Protein AF-0000000085065888 (afdb_homodimer)

Sequence (1444 aa):
MFHFGESWPNFQEYGRSAAIATGRKAIPNPAAMEAVYQTLLMADALRYCTLQICAAKSSGHPGGFASSTEAYAALVMLGHTNIVTEVGHHAPGFYSAMFLDCSLEEMGIRDMNDMMARFREQHGLLGHLSGAIPGLLAPAGPLGQGQHFAMAGALLHPGTLFPVTIGDGGFGEPYVLSAMKHFHFAYPRVTNYLPVLVWNGFSQEHHSMVSLMTNDEMIAYWRAHDFDEVILVDAKNFDDAGQEGAYVDSTRFSFGQRLAFMEAVLTGMAKAADGALGGRHTAFILKQMKGAGVHVLGAKSHNLYPKDTPDSPEIKAALECRALSPESWALVRENFLRAGGGPAAKTAVTEQVLEIAKLGEFPLEDFALGEPVVPATAMGALVAWVGQQDPRFVVTNADGNEASAMKNINDALKIRHPTEDPLYNQQPGGQVYEPLNEDACAGLAAGLALFGSRSLWLSYESFAINGWPIMQTVAQAMAELRRKTPSTVCMFTAGALEQGRNGWTHQRPEIENYFAAQMRNGNVFLLYPTDANAIQAAYEYAVNSVNKSMVIIASKSPLPVRLTMTQAREAVRKGAALLHDAGTGSRGTVTLAVTGDMVLLPVFAASQVLEKEGYRVRILSVINPRQLYRPADVAAHTVSEADKGFMCDTDFHDLFIGEVLLGISGGTSGALEPVLLRSRARQRDVLAWLRGETTATPAELMAFNGITVESIVNKIHGLDAGMFHFGESWPNFQEYGRSAAIATGRKAIPNPAAMEAVYQTLLMADALRYCTLQICAAKSSGHPGGFASSTEAYAALVMLGHTNIVTEVGHHAPGFYSAMFLDCSLEEMGIRDMNDMMARFREQHGLLGHLSGAIPGLLAPAGPLGQGQHFAMAGALLHPGTLFPVTIGDGGFGEPYVLSAMKHFHFAYPRVTNYLPVLVWNGFSQEHHSMVSLMTNDEMIAYWRAHDFDEVILVDAKNFDDAGQEGAYVDSTRFSFGQRLAFMEAVLTGMAKAADGALGGRHTAFILKQMKGAGVHVLGAKSHNLYPKDTPDSPEIKAALECRALSPESWALVRENFLRAGGGPAAKTAVTEQVLEIAKLGEFPLEDFALGEPVVPATAMGALVAWVGQQDPRFVVTNADGNEASAMKNINDALKIRHPTEDPLYNQQPGGQVYEPLNEDACAGLAAGLALFGSRSLWLSYESFAINGWPIMQTVAQAMAELRRKTPSTVCMFTAGALEQGRNGWTHQRPEIENYFAAQMRNGNVFLLYPTDANAIQAAYEYAVNSVNKSMVIIASKSPLPVRLTMTQAREAVRKGAALLHDAGTGSRGTVTLAVTGDMVLLPVFAASQVLEKEGYRVRILSVINPRQLYRPADVAAHTVSEADKGFMCDTDFHDLFIGEVLLGISGGTSGALEPVLLRSRARQRDVLAWLRGETTATPAELMAFNGITVESIVNKIHGLDAG

Organism: Acidithiobacillus ferrooxidans (strain ATCC 23270 / DSM 14882 / CIP 104768 / NCIMB 8455) (NCBI:txid243159)

pLDDT: mean 95.96, std 3.9, range [67.12, 98.94]

Nearest PDB structures (foldseek):
  6gua-assembly4_H  TM=8.600E-01  e=4.319E-35  Lactococcus lactis subsp. lactis Il1403
  3lq4-assembly1_B  TM=7.280E-01  e=3.568E-26  Escherichia coli O157:H7
  2iea-assembly1_B  TM=7.223E-01  e=3.194E-26  Escherichia coli
  4qoy-assembly1_B  TM=7.053E-01  e=3.376E-26  Escherichia coli O157:H7 str. TW14359
  4qoy-assembly2_D  TM=7.174E-01  e=1.590E-25  Escherichia coli O157:H7 str. TW14359

Radius of gyration: 31.56 Å; Cα contacts (8 Å, |Δi|>4): 3775; chains: 2; bounding box: 83×89×75 Å

Secondary structure (DSSP, 8-state):
-----PPPTTHHHHSSS-SSPTT-SS-S-TTSHHHHHHHHHHHHHHHHHHHHHHHHTT-S-HHHHHTTHHHHHHHHHTT----EES-GGGHHHHHHHHHHTTGGGGGT--SHHHHHHHBT-TTSB-SS--TTSTT--S---SSS-HHHHHHHHHHHSTT--EEEEEETTGGGSTHHHHHHHHHHHH-TT---EEEEEEE-SB-SSSB-TTTT--HHHHHHHHHTTT-SEEEEEEGGGG--S---SS---GGGS-HHHHHHHHHHHHHHHHHHHHHHHTT--EEEEEE--TTTTSSS-GGGGS---TT--TTSHHHHHHHHHH---HHHHHHHHHHHHHGGGS-HHHHSGGGSPPP-PPP-S-----PPTT-EE-HHHHHHHHHHHHHHH-TT-EEEESS-TTTTT-HHHHHHH-EE-SS-BGGGTEETT-SEE--S-HHHHHHHHHHHHHTT--EEEEEEGGGGGGTHHHHHHHHHHHTT-SS--BPEEEEEES-GGG-TTTGGGG--TTHHHHHHHHHTTSSEEEE---SHHHHHHHHHHHHT-BS-EEEEE--SS-EE--S-HHHHHHHHHHSEEEEEE----TT-EEEEEEESSTTHHHHHHHHHHHHHTT-EEEEEEES-GGGGS-GGGS-GGGSTT----PPPHHHHHHHT-SSEEEEEESS-SGGGHHHHHH---SEEEEE------SS--HHHHHHHTT-SHHHHHHHHHHHHH-/-----PPPTTHHHHSSS-SSPTT-SS-S-TTSHHHHHHHHHHHHHHHHHHHHHHHHTT-S-HHHHHTTHHHHHHHHHTT----EES-GGGHHHHHHHHHHTTGGGGGT--SHHHHHHHBT-TTSB-SS--TTSTT--S---SSS-HHHHHHHHHHHSTT--EEEEEETTGGGSTHHHHHHHHHHHH-TT---EEEEEEE-SB-SSSB-TTTT--HHHHHHHHHTTT-SEEEEEEGGGG--S---SS---GGGS-HHHHHHHHHHHHHHHHHHHHHHHTT--EEEEEE--TTTTSSS-GGGGS---TT--TTSHHHHHHHHHH---HHHHHHHHHHHHHGGGS-HHHHSGGGSPPP-PPP-S-----PPTT-EE-HHHHHHHHHHHHHHH-TT-EEEESS-TTTTT-HHHHHHH-EE-SS-BGGGTEETT-SEE--S-HHHHHHHHHHHHHTT--EEEEEEGGGGGGTHHHHHHHHHHHTT-SS--BPEEEEEES-GGG-TTTGGGG--TTHHHHHHHHHTTSSEEEE---SHHHHHHHHHHHHT-BS-EEEEE--SS-EE--S-HHHHHHHHHHSEEEEEE----TT-EEEEEEESSTTHHHHHHHHHHHHHTT-EEEEEEES-GGGGS-GGGS-GGGSTT----PPPHHHHHHHT-SSEEEEEESS-SGGGHHHHHH---SEEEEE------SS--HHHHHHHTT-SHHHHHHHHHHHHH-

Foldseek 3Di:
DVDADDADPCCVPQVVAFQADVPGAAHPDLLDLSNLVLLLLLLLQLLLLLLALQQLVLKAFSFLLNLCSLLQSLCQRHQQLLEWEQAFRCQSSVVSLLQLQVQCVVVVQPDSVSSSVQPCDPSHRHSGDFLLGQLHQHTHDPAQQGVLLQLLCLLQDQLHAYEYEHELQSVPDPRRLVLLLLSCFLPVQRLRYEYEYSAAQADQAGGRPCNPPDPVRVQVVNVVSPFPEEAEQQLVVLAPPPDDDRAAALLNHPPVSNSVSSSSSNVSSVVQNCQSSVRGNYYYYYGHWGRRLALDTHSVSGIGHPVSHCPPPSHVVSSNSSHHHPSSSVNSSVSSQSHNHGNSSPRHLLVDADDWFDDDDQPQDWDDFFFFDFQLCLQLVRLLVVCVRTLSEAEEEAPDCVVQLNCSNLVRQFERGCDDDVVRSYDNSGRYSHHNALQSRLSNLLSNQSSAHHYEYEYALLCNVRNCVNVVSSLLSLQSNPDKHFARHYEHDPELLNPQAQWQSRHDNQCVLVQLVCLQQFAEWEFFQQANLLSNLLVVVRRPDISHHYYYYAYRGTAGDQDTNVQSNVCNLQFKGWRDWPDFFPLWEEEEEEGHHPLVVQVVVLCVVVVVVGYGYIYMYGTILSLLADQVSHPQVSGPDGDPNHNDLVRLCVRRPIQEYEYEYAAACSSCVSVQVSYPHVYYYYQHADGIGRHDHSVVRCVVSQSHSVSVNVVVVVRSVD/DVDADDADPCCVPQVVAFQADVPGAAHPDLLDLSNLVLLLLLLLQLLLLLLALQQLVLKAFSFQLNLCSLLVSLCQRGQQLLEWEQAFRCQSSVVSLLQLQVQCVVVVQPDSVSSSVQPCDPSHRHRGDFLLGFLHQHTHDPAQQRVLLQLLCLLQDQLHAYEYEHELQSVPDPRRLVLLLLSCFLPVQRLRYEYEYSAAQADQAGGHPCNPPDPVRVQVVNVVSPFPEEAEQQLVVLAPPPDDDRAAALLNHPPVSNSVSSSSSNVSSVVQNCQSSVRGNYYYYYGHWGRRLALDTHSVSGIGHPVSHCPPPSHVVSSNSSHHHPSSSVSSSVSSQSHNHGRSSPRHLLVDADDWFDDDDQPQDWDDFFFFDFQLCLQLVRLLVVCVRTLSEAEEEAPPCVVQLNCSNLVRQFERGCDDDVVRSYDNSGRYSHHNALQSRLSNLLSNQSSAHHYEYEYALLCNVRNCVNVVSSLLSLQSNPDKHQARHYEHEPELLAVQAQWQSRHDNQCVLVQLVCLQQFAEWEFFQQANLLSNLLVVVRRPDISHHYYYYAYRGTAGDQDTNVQSNVCNLQFKGWRDWPDFFPLWEEEEEEGHHPLVVQVVVLVVVVVVVGYGYIYMYGTILSLLADQVSHPQVSGPDGDPNHNDLVRLCVRQPIQEYEYEYAAACSSCVSVQVSYPHVYYYYQHADGIGRHDHSVVRCVVSQSHSVSVNVVVVVRSVD

Structure (mmCIF, N/CA/C/O backbone):
data_AF-0000000085065888-model_v1
#
loop_
_entity.id
_entity.type
_entity.pdbx_description
1 polymer 'Transketolase pyridine binding domain protein'
#
loop_
_atom_site.group_PDB
_atom_site.id
_atom_site.type_symbol
_atom_site.label_atom_id
_atom_site.label_alt_id
_atom_site.label_comp_id
_atom_site.label_asym_id
_atom_site.label_entity_id
_atom_site.label_seq_id
_atom_site.pdbx_PDB_ins_code
_atom_site.Cartn_x
_atom_site.Cartn_y
_atom_site.Cartn_z
_atom_site.occupancy
_atom_site.B_iso_or_equiv
_atom_site.auth_seq_id
_atom_site.auth_comp_id
_atom_site.auth_asym_id
_atom_site.auth_atom_id
_atom_site.pdbx_PDB_model_num
ATOM 1 N N . MET A 1 1 ? 4.113 38.031 21.656 1 93.56 1 MET A N 1
ATOM 2 C CA . MET A 1 1 ? 5.277 37.188 21.953 1 93.56 1 MET A CA 1
ATOM 3 C C . MET A 1 1 ? 5.516 37.094 23.453 1 93.56 1 MET A C 1
ATOM 5 O O . MET A 1 1 ? 5.355 38.094 24.172 1 93.56 1 MET A O 1
ATOM 9 N N . PHE A 1 2 ? 5.883 35.906 23.906 1 91.62 2 PHE A N 1
ATOM 10 C CA . PHE A 1 2 ? 6.125 35.688 25.328 1 91.62 2 PHE A CA 1
ATOM 11 C C . PHE A 1 2 ? 7.363 36.469 25.781 1 91.62 2 PHE A C 1
ATOM 13 O O . PHE A 1 2 ? 7.43 36.906 26.922 1 91.62 2 PHE A O 1
ATOM 20 N N . HIS A 1 3 ? 8.344 36.5 24.875 1 93.5 3 HIS A N 1
ATOM 21 C CA . HIS A 1 3 ? 9.609 37.156 25.203 1 93.5 3 HIS A CA 1
ATOM 22 C C . HIS A 1 3 ? 10.109 38 24.047 1 93.5 3 HIS A C 1
ATOM 24 O O . HIS A 1 3 ? 9.945 37.656 22.875 1 93.5 3 HIS A O 1
ATOM 30 N N . PHE A 1 4 ? 10.688 39.125 24.359 1 96.31 4 PHE A N 1
ATOM 31 C CA . PHE A 1 4 ? 11.469 39.938 23.438 1 96.31 4 PHE A CA 1
ATOM 32 C C . PHE A 1 4 ? 12.938 39.938 23.844 1 96.31 4 PHE A C 1
ATOM 34 O O . PHE A 1 4 ? 13.258 39.844 25.031 1 96.31 4 PHE A O 1
ATOM 41 N N . GLY A 1 5 ? 13.734 39.906 22.844 1 95.56 5 GLY A N 1
ATOM 42 C CA . GLY A 1 5 ? 15.164 39.969 23.094 1 95.56 5 GLY A CA 1
ATOM 43 C C . GLY A 1 5 ? 15.789 41.281 22.688 1 95.56 5 GLY A C 1
ATOM 44 O O . GLY A 1 5 ? 15.086 42.219 22.266 1 95.56 5 GLY A O 1
ATOM 45 N N . GLU A 1 6 ? 17.094 41.312 22.938 1 94.88 6 GLU A N 1
ATOM 46 C CA . GLU A 1 6 ? 17.875 42.469 22.469 1 94.88 6 GLU A CA 1
ATOM 47 C C . GLU A 1 6 ? 18.203 42.344 20.984 1 94.88 6 GLU A C 1
ATOM 49 O O . GLU A 1 6 ? 18.094 41.25 20.406 1 94.88 6 GLU A O 1
ATOM 54 N N . SER A 1 7 ? 18.516 43.5 20.438 1 95.12 7 SER A N 1
ATOM 55 C CA . SER A 1 7 ? 18.969 43.469 19.062 1 95.12 7 SER A CA 1
ATOM 56 C C . SER A 1 7 ? 20.266 42.656 18.922 1 95.12 7 SER A C 1
ATOM 58 O O . SER A 1 7 ? 21.141 42.719 19.781 1 95.12 7 SER A O 1
ATOM 60 N N . TRP A 1 8 ? 20.328 41.969 17.781 1 96.75 8 TRP A N 1
ATOM 61 C CA . TRP A 1 8 ? 21.547 41.188 17.484 1 96.75 8 TRP A CA 1
ATOM 62 C C . TRP A 1 8 ? 22.719 42.125 17.25 1 96.75 8 TRP A C 1
ATOM 64 O O . TRP A 1 8 ? 22.531 43.312 16.922 1 96.75 8 TRP A O 1
ATOM 74 N N . PRO A 1 9 ? 23.891 41.531 17.5 1 95.44 9 PRO A N 1
ATOM 75 C CA . PRO A 1 9 ? 25.062 42.312 17.109 1 95.44 9 PRO A CA 1
ATOM 76 C C . PRO A 1 9 ? 25 42.781 15.664 1 95.44 9 PRO A C 1
ATOM 78 O O . PRO A 1 9 ? 24.578 42.062 14.781 1 95.44 9 PRO A O 1
ATOM 81 N N . ASN A 1 10 ? 25.344 44.125 15.383 1 95.62 10 ASN A N 1
ATOM 82 C CA . ASN A 1 10 ? 25.469 44.719 14.055 1 95.62 10 ASN A CA 1
ATOM 83 C C . ASN A 1 10 ? 24.109 44.875 13.383 1 95.62 10 ASN A C 1
ATOM 85 O O . ASN A 1 10 ? 24.016 44.875 12.156 1 95.62 10 ASN A O 1
ATOM 89 N N . PHE A 1 11 ? 23.031 44.875 14.156 1 96.88 11 PHE A N 1
ATOM 90 C CA . PHE A 1 11 ? 21.688 45.062 13.594 1 96.88 11 PHE A CA 1
ATOM 91 C C . PHE A 1 11 ? 21.609 46.344 12.797 1 96.88 11 PHE A C 1
ATOM 93 O O . PHE A 1 11 ? 20.953 46.375 11.742 1 96.88 11 PHE A O 1
ATOM 100 N N . GLN A 1 12 ? 22.266 47.438 13.305 1 95.62 12 GLN A N 1
ATOM 101 C CA . GLN A 1 12 ? 22.219 48.719 12.633 1 95.62 12 GLN A CA 1
ATOM 102 C C . GLN A 1 12 ? 22.906 48.656 11.273 1 95.62 12 GLN A C 1
ATOM 104 O O . GLN A 1 12 ? 22.609 49.469 10.383 1 95.62 12 GLN A O 1
ATOM 109 N N . GLU A 1 13 ? 23.766 47.75 11.109 1 96.5 13 GLU A N 1
ATOM 110 C CA . GLU A 1 13 ? 24.5 47.594 9.859 1 96.5 13 GLU A CA 1
ATOM 111 C C . GLU A 1 13 ? 23.766 46.656 8.906 1 96.5 13 GLU A C 1
ATOM 113 O O . GLU A 1 13 ? 23.656 46.938 7.711 1 96.5 13 GLU A O 1
ATOM 118 N N . TYR A 1 14 ? 23.25 45.562 9.43 1 97.25 14 TYR A N 1
ATOM 119 C CA . TYR A 1 14 ? 22.766 44.5 8.539 1 97.25 14 TYR A CA 1
ATOM 120 C C . TYR A 1 14 ? 21.234 44.375 8.609 1 97.25 14 TYR A C 1
ATOM 122 O O . TYR A 1 14 ? 20.625 43.688 7.812 1 97.25 14 TYR A O 1
ATOM 130 N N . GLY A 1 15 ? 20.562 45.094 9.531 1 95.94 15 GLY A N 1
ATOM 131 C CA . GLY A 1 15 ? 19.141 44.906 9.758 1 95.94 15 GLY A CA 1
ATOM 132 C C . GLY A 1 15 ? 18.328 46.188 9.625 1 95.94 15 GLY A C 1
ATOM 133 O O . GLY A 1 15 ? 17.234 46.281 10.164 1 95.94 15 GLY A O 1
ATOM 134 N N . ARG A 1 16 ? 18.891 47.188 9.047 1 91.75 16 ARG A N 1
ATOM 135 C CA . ARG A 1 16 ? 18.234 48.5 8.977 1 91.75 16 ARG A CA 1
ATOM 136 C C . ARG A 1 16 ? 17.016 48.438 8.055 1 91.75 16 ARG A C 1
ATOM 138 O O . ARG A 1 16 ? 16.031 49.125 8.289 1 91.75 16 ARG A O 1
ATOM 145 N N . SER A 1 17 ? 17.172 47.688 6.922 1 95.5 17 SER A N 1
ATOM 146 C CA . SER A 1 17 ? 16.078 47.5 5.977 1 95.5 17 SER A CA 1
ATOM 147 C C . SER A 1 17 ? 16.031 46.031 5.492 1 95.5 17 SER A C 1
ATOM 149 O O . SER A 1 17 ? 17.016 45.312 5.566 1 95.5 17 SER A O 1
ATOM 151 N N . ALA A 1 18 ? 14.867 45.688 5.02 1 98 18 ALA A N 1
ATOM 152 C CA . ALA A 1 18 ? 14.672 44.312 4.559 1 98 18 ALA A CA 1
ATOM 153 C C . ALA A 1 18 ? 15.641 43.969 3.43 1 98 18 ALA A C 1
ATOM 155 O O . ALA A 1 18 ? 15.891 44.812 2.549 1 98 18 ALA A O 1
ATOM 156 N N . ALA A 1 19 ? 16.172 42.781 3.537 1 98.31 19 ALA A N 1
ATOM 157 C CA . ALA A 1 19 ? 17.109 42.312 2.525 1 98.31 19 ALA A CA 1
ATOM 158 C C . ALA A 1 19 ? 16.438 42.188 1.165 1 98.31 19 ALA A C 1
ATOM 160 O O . ALA A 1 19 ? 17.078 42.375 0.125 1 98.31 19 ALA A O 1
ATOM 161 N N . ILE A 1 20 ? 15.195 41.781 1.11 1 98.56 20 ILE A N 1
ATOM 162 C CA . ILE A 1 20 ? 14.414 41.812 -0.121 1 98.56 20 ILE A CA 1
ATOM 163 C C . ILE A 1 20 ? 13.875 43.219 -0.36 1 98.56 20 ILE A C 1
ATOM 165 O O . ILE A 1 20 ? 13.039 43.688 0.403 1 98.56 20 ILE A O 1
ATOM 169 N N . ALA A 1 21 ? 14.297 43.781 -1.418 1 96.81 21 ALA A N 1
ATOM 170 C CA . ALA A 1 21 ? 13.938 45.188 -1.706 1 96.81 21 ALA A CA 1
ATOM 171 C C . ALA A 1 21 ? 12.461 45.312 -2.053 1 96.81 21 ALA A C 1
ATOM 173 O O . ALA A 1 21 ? 11.82 44.344 -2.441 1 96.81 21 ALA A O 1
ATOM 174 N N . THR A 1 22 ? 11.938 46.531 -1.87 1 95.12 22 THR A N 1
ATOM 175 C CA . THR A 1 22 ? 10.562 46.812 -2.268 1 95.12 22 THR A CA 1
ATOM 176 C C . THR A 1 22 ? 10.352 46.469 -3.742 1 95.12 22 THR A C 1
ATOM 178 O O . THR A 1 22 ? 11.141 46.875 -4.594 1 95.12 22 THR A O 1
ATOM 181 N N . GLY A 1 23 ? 9.375 45.719 -3.99 1 95.38 23 GLY A N 1
ATOM 182 C CA . GLY A 1 23 ? 9.039 45.375 -5.359 1 95.38 23 GLY A CA 1
ATOM 183 C C . GLY A 1 23 ? 9.789 44.156 -5.863 1 95.38 23 GLY A C 1
ATOM 184 O O . GLY A 1 23 ? 9.531 43.688 -6.969 1 95.38 23 GLY A O 1
ATOM 185 N N . ARG A 1 24 ? 10.711 43.688 -5.074 1 97.38 24 ARG A N 1
ATOM 186 C CA . ARG A 1 24 ? 11.438 42.469 -5.441 1 97.38 24 ARG A CA 1
ATOM 187 C C . ARG A 1 24 ? 10.875 41.25 -4.719 1 97.38 24 ARG A C 1
ATOM 189 O O . ARG A 1 24 ? 10.156 41.406 -3.729 1 97.38 24 ARG A O 1
ATOM 196 N N . LYS A 1 25 ? 11.203 40.094 -5.234 1 98.06 25 LYS A N 1
ATOM 197 C CA . LYS A 1 25 ? 10.609 38.875 -4.691 1 98.06 25 LYS A CA 1
ATOM 198 C C . LYS A 1 25 ? 11.664 38 -4.016 1 98.06 25 LYS A C 1
ATOM 200 O O . LYS A 1 25 ? 11.344 36.969 -3.428 1 98.06 25 LYS A O 1
ATOM 205 N N . ALA A 1 26 ? 12.93 38.406 -4.164 1 98.69 26 ALA A N 1
ATOM 206 C CA . ALA A 1 26 ? 14.047 37.656 -3.627 1 98.69 26 ALA A CA 1
ATOM 207 C C . ALA A 1 26 ? 15.242 38.531 -3.336 1 98.69 26 ALA A C 1
ATOM 209 O O . ALA A 1 26 ? 15.289 39.688 -3.781 1 98.69 26 ALA A O 1
ATOM 210 N N . ILE A 1 27 ? 16.094 38.031 -2.537 1 98.38 27 ILE A N 1
ATOM 211 C CA . ILE A 1 27 ? 17.344 38.75 -2.283 1 98.38 27 ILE A CA 1
ATOM 212 C C . ILE A 1 27 ? 18.188 38.812 -3.559 1 98.38 27 ILE A C 1
ATOM 214 O O . ILE A 1 27 ? 18.156 37.875 -4.359 1 98.38 27 ILE A O 1
ATOM 218 N N . PRO A 1 28 ? 18.875 39.844 -3.711 1 95.19 28 PRO A N 1
ATOM 219 C CA . PRO A 1 28 ? 19.641 39.969 -4.949 1 95.19 28 PRO A CA 1
ATOM 220 C C . PRO A 1 28 ? 20.938 39.156 -4.922 1 95.19 28 PRO A C 1
ATOM 222 O O . PRO A 1 28 ? 21.422 38.719 -5.969 1 95.19 28 PRO A O 1
ATOM 225 N N . ASN A 1 29 ? 21.578 39.031 -3.781 1 97 29 ASN A N 1
ATOM 226 C CA . ASN A 1 29 ? 22.844 38.344 -3.617 1 97 29 ASN A CA 1
ATOM 227 C C . ASN A 1 29 ? 22.875 37.5 -2.346 1 97 29 ASN A C 1
ATOM 229 O O . ASN A 1 29 ? 22.953 38.031 -1.24 1 97 29 ASN A O 1
ATOM 233 N N . PRO A 1 30 ? 22.891 36.188 -2.521 1 97.44 30 PRO A N 1
ATOM 234 C CA . PRO A 1 30 ? 22.812 35.312 -1.353 1 97.44 30 PRO A CA 1
ATOM 235 C C . PRO A 1 30 ? 24.078 35.344 -0.497 1 97.44 30 PRO A C 1
ATOM 237 O O . PRO A 1 30 ? 24.062 34.938 0.666 1 97.44 30 PRO A O 1
ATOM 240 N N . ALA A 1 31 ? 25.125 35.844 -1.035 1 96.62 31 ALA A N 1
ATOM 241 C CA . ALA A 1 31 ? 26.391 35.906 -0.289 1 96.62 31 ALA A CA 1
ATOM 242 C C . ALA A 1 31 ? 26.5 37.219 0.494 1 96.62 31 ALA A C 1
ATOM 244 O O . ALA A 1 31 ? 27.406 37.375 1.309 1 96.62 31 ALA A O 1
ATOM 245 N N . ALA A 1 32 ? 25.578 38.156 0.249 1 97.81 32 ALA A N 1
ATOM 246 C CA . ALA A 1 32 ? 25.609 39.438 0.969 1 97.81 32 ALA A CA 1
ATOM 247 C C . ALA A 1 32 ? 25.328 39.25 2.453 1 97.81 32 ALA A C 1
ATOM 249 O O . ALA A 1 32 ? 24.422 38.5 2.82 1 97.81 32 ALA A O 1
ATOM 250 N N . MET A 1 33 ? 26.094 39.938 3.262 1 97.5 33 MET A N 1
ATOM 251 C CA . MET A 1 33 ? 25.984 39.75 4.707 1 97.5 33 MET A CA 1
ATOM 252 C C . MET A 1 33 ? 24.578 40.125 5.191 1 97.5 33 MET A C 1
ATOM 254 O O . MET A 1 33 ? 24.062 39.531 6.125 1 97.5 33 MET A O 1
ATOM 258 N N . GLU A 1 34 ? 24 41.156 4.602 1 97.88 34 GLU A N 1
ATOM 259 C CA . GLU A 1 34 ? 22.625 41.531 4.953 1 97.88 34 GLU A CA 1
ATOM 260 C C . GLU A 1 34 ? 21.672 40.375 4.727 1 97.88 34 GLU A C 1
ATOM 262 O O . GLU A 1 34 ? 20.797 40.094 5.551 1 97.88 34 GLU A O 1
ATOM 267 N N . ALA A 1 35 ? 21.859 39.719 3.576 1 98.5 35 ALA A N 1
ATOM 268 C CA . ALA A 1 35 ? 21.016 38.562 3.244 1 98.5 35 ALA A CA 1
ATOM 269 C C . ALA A 1 35 ? 21.234 37.406 4.227 1 98.5 35 ALA A C 1
ATOM 271 O O . ALA A 1 35 ? 20.281 36.812 4.719 1 98.5 35 ALA A O 1
ATOM 272 N N . VAL A 1 36 ? 22.5 37.094 4.52 1 98.75 36 VAL A N 1
ATOM 273 C CA . VAL A 1 36 ? 22.859 36 5.422 1 98.75 36 VAL A CA 1
ATOM 274 C C . VAL A 1 36 ? 22.312 36.312 6.82 1 98.75 36 VAL A C 1
ATOM 276 O O . VAL A 1 36 ? 21.672 35.438 7.43 1 98.75 36 VAL A O 1
ATOM 279 N N . TYR A 1 37 ? 22.547 37.531 7.309 1 98.69 37 TYR A N 1
ATOM 280 C CA . TYR A 1 37 ? 22.125 37.969 8.633 1 98.69 37 TYR A CA 1
ATOM 281 C C . TYR A 1 37 ? 20.609 37.844 8.781 1 98.69 37 TYR A C 1
ATOM 283 O O . TYR A 1 37 ? 20.125 37.281 9.758 1 98.69 37 TYR A O 1
ATOM 291 N N . GLN A 1 38 ? 19.906 38.344 7.836 1 98.81 38 GLN A N 1
ATOM 292 C CA . GLN A 1 38 ? 18.453 38.406 7.938 1 98.81 38 GLN A CA 1
ATOM 293 C C . GLN A 1 38 ? 17.828 37.031 7.695 1 98.81 38 GLN A C 1
ATOM 295 O O . GLN A 1 38 ? 16.75 36.75 8.219 1 98.81 38 GLN A O 1
ATOM 300 N N . THR A 1 39 ? 18.5 36.156 6.871 1 98.88 39 THR A N 1
ATOM 301 C CA . THR A 1 39 ? 18.047 34.781 6.738 1 98.88 39 THR A CA 1
ATOM 302 C C . THR A 1 39 ? 18.172 34.031 8.062 1 98.88 39 THR A C 1
ATOM 304 O O . THR A 1 39 ? 17.297 33.25 8.43 1 98.88 39 THR A O 1
ATOM 307 N N . LEU A 1 40 ? 19.266 34.219 8.75 1 98.75 40 LEU A N 1
ATOM 308 C CA . LEU A 1 40 ? 19.453 33.625 10.07 1 98.75 40 LEU A CA 1
ATOM 309 C C . LEU A 1 40 ? 18.391 34.125 11.047 1 98.75 40 LEU A C 1
ATOM 311 O O . LEU A 1 40 ? 17.875 33.344 11.852 1 98.75 40 LEU A O 1
ATOM 315 N N . LEU A 1 41 ? 18.062 35.469 11.031 1 98.5 41 LEU A N 1
ATOM 316 C CA . LEU A 1 41 ? 17 36 11.852 1 98.5 41 LEU A CA 1
ATOM 317 C C . LEU A 1 41 ? 15.672 35.312 11.586 1 98.5 41 LEU A C 1
ATOM 319 O O . LEU A 1 41 ? 14.938 35 12.523 1 98.5 41 LEU A O 1
ATOM 323 N N . MET A 1 42 ? 15.43 35.094 10.336 1 98.69 42 MET A N 1
ATOM 324 C CA . MET A 1 42 ? 14.219 34.406 9.938 1 98.69 42 MET A CA 1
ATOM 325 C C . MET A 1 42 ? 14.188 32.969 10.5 1 98.69 42 MET A C 1
ATOM 327 O O . MET A 1 42 ? 13.141 32.5 10.969 1 98.69 42 MET A O 1
ATOM 331 N N . ALA A 1 43 ? 15.281 32.25 10.438 1 98.75 43 ALA A N 1
ATOM 332 C CA . ALA A 1 43 ? 15.359 30.891 10.969 1 98.75 43 ALA A CA 1
ATOM 333 C C . ALA A 1 43 ? 15.039 30.859 12.461 1 98.75 43 ALA A C 1
ATOM 335 O O . ALA A 1 43 ? 14.281 30 12.922 1 98.75 43 ALA A O 1
ATOM 336 N N . ASP A 1 44 ? 15.594 31.766 13.234 1 98.5 44 ASP A N 1
ATOM 337 C CA . ASP A 1 44 ? 15.336 31.828 14.672 1 98.5 44 ASP A CA 1
ATOM 338 C C . ASP A 1 44 ? 13.891 32.219 14.961 1 98.5 44 ASP A C 1
ATOM 340 O O . ASP A 1 44 ? 13.281 31.734 15.914 1 98.5 44 ASP A O 1
ATOM 344 N N . ALA A 1 45 ? 13.352 33.188 14.148 1 98.75 45 ALA A N 1
ATOM 345 C CA . ALA A 1 45 ? 11.953 33.562 14.289 1 98.75 45 ALA A CA 1
ATOM 346 C C . ALA A 1 45 ? 11.031 32.344 14.117 1 98.75 45 ALA A C 1
ATOM 348 O O . ALA A 1 45 ? 10.078 32.188 14.875 1 98.75 45 ALA A O 1
ATOM 349 N N . LEU A 1 46 ? 11.32 31.547 13.133 1 98.81 46 LEU A N 1
ATOM 350 C CA . LEU A 1 46 ? 10.531 30.359 12.867 1 98.81 46 LEU A CA 1
ATOM 351 C C . LEU A 1 46 ? 10.609 29.375 14.039 1 98.81 46 LEU A C 1
ATOM 353 O O . LEU A 1 46 ? 9.586 28.828 14.453 1 98.81 46 LEU A O 1
ATOM 357 N N . ARG A 1 47 ? 11.828 29.156 14.594 1 98.69 47 ARG A N 1
ATOM 358 C CA . ARG A 1 47 ? 11.977 28.266 15.75 1 98.69 47 ARG A CA 1
ATOM 359 C C . ARG A 1 47 ? 11.172 28.781 16.938 1 98.69 47 ARG A C 1
ATOM 361 O O . ARG A 1 47 ? 10.492 28 17.609 1 98.69 47 ARG A O 1
ATOM 368 N N . TYR A 1 48 ? 11.289 30.109 17.141 1 98.62 48 TYR A N 1
ATOM 369 C CA . TYR A 1 48 ? 10.609 30.719 18.281 1 98.62 48 TYR A CA 1
ATOM 370 C C . TYR A 1 48 ? 9.094 30.547 18.172 1 98.62 48 TYR A C 1
ATOM 372 O O . TYR A 1 48 ? 8.453 30.062 19.109 1 98.62 48 TYR A O 1
ATOM 380 N N . CYS A 1 49 ? 8.508 30.906 16.984 1 98.56 49 CYS A N 1
ATOM 381 C CA . CYS A 1 49 ? 7.066 30.812 16.781 1 98.56 49 CYS A CA 1
ATOM 382 C C . CYS A 1 49 ? 6.59 29.375 16.922 1 98.56 49 CYS A C 1
ATOM 384 O O . CYS A 1 49 ? 5.574 29.109 17.578 1 98.56 49 CYS A O 1
ATOM 386 N N . THR A 1 50 ? 7.363 28.453 16.359 1 98.44 50 THR A N 1
ATOM 387 C CA . THR A 1 50 ? 6.992 27.031 16.375 1 98.44 50 THR A CA 1
ATOM 388 C C . THR A 1 50 ? 6.938 26.516 17.812 1 98.44 50 THR A C 1
ATOM 390 O O . THR A 1 50 ? 5.961 25.875 18.203 1 98.44 50 THR A O 1
ATOM 393 N N . LEU A 1 51 ? 7.992 26.766 18.594 1 98.62 51 LEU A N 1
ATOM 394 C CA . LEU A 1 51 ? 8.031 26.281 19.969 1 98.62 51 LEU A CA 1
ATOM 395 C C . LEU A 1 51 ? 6.938 26.922 20.812 1 98.62 51 LEU A C 1
ATOM 397 O O . LEU A 1 51 ? 6.312 26.266 21.641 1 98.62 51 LEU A O 1
ATOM 401 N N . GLN A 1 52 ? 6.707 28.234 20.609 1 98.38 52 GLN A N 1
ATOM 402 C CA . GLN A 1 52 ? 5.734 28.953 21.422 1 98.38 52 GLN A CA 1
ATOM 403 C C . GLN A 1 52 ? 4.324 28.391 21.203 1 98.38 52 GLN A C 1
ATOM 405 O O . GLN A 1 52 ? 3.576 28.203 22.156 1 98.38 52 GLN A O 1
ATOM 410 N N . ILE A 1 53 ? 3.947 28.203 19.938 1 97.31 53 ILE A N 1
ATOM 411 C CA . ILE A 1 53 ? 2.582 27.75 19.703 1 97.31 53 ILE A CA 1
ATOM 412 C C . ILE A 1 53 ? 2.42 26.312 20.219 1 97.31 53 ILE A C 1
ATOM 414 O O . ILE A 1 53 ? 1.37 25.969 20.766 1 97.31 53 ILE A O 1
ATOM 418 N N . CYS A 1 54 ? 3.447 25.469 20.094 1 97.19 54 CYS A N 1
ATOM 419 C CA . CYS A 1 54 ? 3.383 24.125 20.641 1 97.19 54 CYS A CA 1
ATOM 420 C C . CYS A 1 54 ? 3.275 24.141 22.156 1 97.19 54 CYS A C 1
ATOM 422 O O . CYS A 1 54 ? 2.469 23.422 22.75 1 97.19 54 CYS A O 1
ATOM 424 N N . ALA A 1 55 ? 4.066 25 22.781 1 97.94 55 ALA A N 1
ATOM 425 C CA . ALA A 1 55 ? 4.086 25.109 24.234 1 97.94 55 ALA A CA 1
ATOM 426 C C . ALA A 1 55 ? 2.756 25.625 24.766 1 97.94 55 ALA A C 1
ATOM 428 O O . ALA A 1 55 ? 2.305 25.219 25.844 1 97.94 55 ALA A O 1
ATOM 429 N N . ALA A 1 56 ? 2.17 26.547 24.016 1 96.44 56 ALA A N 1
ATOM 430 C CA . ALA A 1 56 ? 0.903 27.141 24.438 1 96.44 56 ALA A CA 1
ATOM 431 C C . ALA A 1 56 ? -0.177 26.078 24.594 1 96.44 56 ALA A C 1
ATOM 433 O O . ALA A 1 56 ? -1.109 26.234 25.391 1 96.44 56 ALA A O 1
ATOM 434 N N . LYS A 1 57 ? -0.076 24.984 23.891 1 94.06 57 LYS A N 1
ATOM 435 C CA . LYS A 1 57 ? -1.054 23.906 23.938 1 94.06 57 LYS A CA 1
ATOM 436 C C . LYS A 1 57 ? -0.461 22.656 24.594 1 94.06 57 LYS A C 1
ATOM 438 O O . LYS A 1 57 ? -1.115 21.625 24.672 1 94.06 57 LYS A O 1
ATOM 443 N N . SER A 1 58 ? 0.827 22.781 25.094 1 95.31 58 SER A N 1
ATOM 444 C CA . SER A 1 58 ? 1.544 21.625 25.625 1 95.31 58 SER A CA 1
ATOM 445 C C . SER A 1 58 ? 1.362 20.406 24.719 1 95.31 58 SER A C 1
ATOM 447 O O . SER A 1 58 ? 1.015 19.328 25.188 1 95.31 58 SER A O 1
ATOM 449 N N . SER A 1 59 ? 1.459 20.672 23.438 1 92.5 59 SER A N 1
ATOM 450 C CA . SER A 1 59 ? 1.261 19.703 22.375 1 92.5 59 SER A CA 1
ATOM 451 C C . SER A 1 59 ? 1.884 20.188 21.062 1 92.5 59 SER A C 1
ATOM 453 O O . SER A 1 59 ? 2.092 21.375 20.875 1 92.5 59 SER A O 1
ATOM 455 N N . GLY A 1 60 ? 2.193 19.203 20.203 1 93.06 60 GLY A N 1
ATOM 456 C CA . GLY A 1 60 ? 2.77 19.547 18.906 1 93.06 60 GLY A CA 1
ATOM 457 C C . GLY A 1 60 ? 4.184 19.016 18.734 1 93.06 60 GLY A C 1
ATOM 458 O O . GLY A 1 60 ? 4.758 18.438 19.656 1 93.06 60 GLY A O 1
ATOM 459 N N . HIS A 1 61 ? 4.711 19.25 17.547 1 95.56 61 HIS A N 1
ATOM 460 C CA . HIS A 1 61 ? 5.977 18.656 17.141 1 95.56 61 HIS A CA 1
ATOM 461 C C . HIS A 1 61 ? 6.98 19.719 16.719 1 95.56 61 HIS A C 1
ATOM 463 O O . HIS A 1 61 ? 7.152 19.953 15.516 1 95.56 61 HIS A O 1
ATOM 469 N N . PRO A 1 62 ? 7.715 20.219 17.625 1 97.44 62 PRO A N 1
ATOM 470 C CA . PRO A 1 62 ? 8.617 21.312 17.234 1 97.44 62 PRO A CA 1
ATOM 471 C C . PRO A 1 62 ? 9.961 20.812 16.719 1 97.44 62 PRO A C 1
ATOM 473 O O . PRO A 1 62 ? 10.656 21.516 15.984 1 97.44 62 PRO A O 1
ATOM 476 N N . GLY A 1 63 ? 10.383 19.609 17.141 1 97.06 63 GLY A N 1
ATOM 477 C CA . GLY A 1 63 ? 11.766 19.172 17 1 97.06 63 GLY A CA 1
ATOM 478 C C . GLY A 1 63 ? 12.211 19.031 15.562 1 97.06 63 GLY A C 1
ATOM 479 O O . GLY A 1 63 ? 13.297 19.469 15.195 1 97.06 63 GLY A O 1
ATOM 480 N N . GLY A 1 64 ? 11.391 18.391 14.734 1 96.5 64 GLY A N 1
ATOM 481 C CA . GLY A 1 64 ? 11.758 18.125 13.344 1 96.5 64 GLY A CA 1
ATOM 482 C C . GLY A 1 64 ? 11.891 19.406 12.523 1 96.5 64 GLY A C 1
ATOM 483 O O . GLY A 1 64 ? 12.922 19.609 11.875 1 96.5 64 GLY A O 1
ATOM 484 N N . PHE A 1 65 ? 10.891 20.25 12.578 1 98 65 PHE A N 1
ATOM 485 C CA . PHE A 1 65 ? 10.93 21.484 11.812 1 98 65 PHE A CA 1
ATOM 486 C C . PHE A 1 65 ? 12.086 22.375 12.258 1 98 65 PHE A C 1
ATOM 488 O O . PHE A 1 65 ? 12.703 23.062 11.445 1 98 65 PHE A O 1
ATOM 495 N N . ALA A 1 66 ? 12.43 22.312 13.547 1 98.56 66 ALA A N 1
ATOM 496 C CA . ALA A 1 66 ? 13.523 23.125 14.086 1 98.56 66 ALA A CA 1
ATOM 497 C C . ALA A 1 66 ? 14.828 22.844 13.352 1 98.56 66 ALA A C 1
ATOM 499 O O . ALA A 1 66 ? 15.656 23.734 13.172 1 98.56 66 ALA A O 1
ATOM 500 N N . SER A 1 67 ? 14.992 21.641 12.938 1 98.19 67 SER A N 1
ATOM 501 C CA . SER A 1 67 ? 16.219 21.25 12.266 1 98.19 67 SER A CA 1
ATOM 502 C C . SER A 1 67 ? 16.203 21.641 10.789 1 98.19 67 SER A C 1
ATOM 504 O O . SER A 1 67 ? 17.219 21.516 10.094 1 98.19 67 SER A O 1
ATOM 506 N N . SER A 1 68 ? 15.133 22.141 10.273 1 98.19 68 SER A N 1
ATOM 507 C CA . SER A 1 68 ? 15.008 22.422 8.852 1 98.19 68 SER A CA 1
ATOM 508 C C . SER A 1 68 ? 14.961 23.922 8.594 1 98.19 68 SER A C 1
ATOM 510 O O . SER A 1 68 ? 14.961 24.375 7.441 1 98.19 68 SER A O 1
ATOM 512 N N . THR A 1 69 ? 14.938 24.781 9.602 1 98.69 69 THR A N 1
ATOM 513 C CA . THR A 1 69 ? 14.547 26.188 9.508 1 98.69 69 THR A CA 1
ATOM 514 C C . THR A 1 69 ? 15.516 26.969 8.609 1 98.69 69 THR A C 1
ATOM 516 O O . THR A 1 69 ? 15.102 27.859 7.871 1 98.69 69 THR A O 1
ATOM 519 N N . GLU A 1 70 ? 16.891 26.641 8.688 1 98.88 70 GLU A N 1
ATOM 520 C CA . GLU A 1 70 ? 17.844 27.344 7.836 1 98.88 70 GLU A CA 1
ATOM 521 C C . GLU A 1 70 ? 17.531 27.109 6.359 1 98.88 70 GLU A C 1
ATOM 523 O O . GLU A 1 70 ? 17.609 28.047 5.555 1 98.88 70 GLU A O 1
ATOM 528 N N . ALA A 1 71 ? 17.219 25.859 6.043 1 98.88 71 ALA A N 1
ATOM 529 C CA . ALA A 1 71 ? 16.906 25.531 4.656 1 98.88 71 ALA A CA 1
ATOM 530 C C . ALA A 1 71 ? 15.609 26.203 4.223 1 98.88 71 ALA A C 1
ATOM 532 O O . ALA A 1 71 ? 15.523 26.734 3.111 1 98.88 71 ALA A O 1
ATOM 533 N N . TYR A 1 72 ? 14.57 26.172 5.047 1 98.81 72 TYR A N 1
ATOM 534 C CA . TYR A 1 72 ? 13.297 26.797 4.73 1 98.81 72 TYR A CA 1
ATOM 535 C C . TYR A 1 72 ? 13.461 28.297 4.516 1 98.81 72 TYR A C 1
ATOM 537 O O . TYR A 1 72 ? 12.969 28.844 3.529 1 98.81 72 TYR A O 1
ATOM 545 N N . ALA A 1 73 ? 14.133 28.953 5.449 1 98.88 73 ALA A N 1
ATOM 546 C CA . ALA A 1 73 ? 14.367 30.391 5.367 1 98.88 73 ALA A CA 1
ATOM 547 C C . ALA A 1 73 ? 15.125 30.75 4.094 1 98.88 73 ALA A C 1
ATOM 549 O O . ALA A 1 73 ? 14.828 31.766 3.449 1 98.88 73 ALA A O 1
ATOM 550 N N . ALA A 1 74 ? 16.109 29.922 3.762 1 98.94 74 ALA A N 1
ATOM 551 C CA . ALA A 1 74 ? 16.875 30.156 2.545 1 98.94 74 ALA A CA 1
ATOM 552 C C . ALA A 1 74 ? 15.977 30.125 1.312 1 98.94 74 ALA A C 1
ATOM 554 O O . ALA A 1 74 ? 16.078 31 0.447 1 98.94 74 ALA A O 1
ATOM 555 N N . LEU A 1 75 ? 15.141 29.125 1.195 1 98.94 75 LEU A N 1
ATOM 556 C CA . LEU A 1 75 ? 14.219 29.016 0.065 1 98.94 75 LEU A CA 1
ATOM 557 C C . LEU A 1 75 ? 13.336 30.25 -0.042 1 98.94 75 LEU A C 1
ATOM 559 O O . LEU A 1 75 ? 13.172 30.812 -1.127 1 98.94 75 LEU A O 1
ATOM 563 N N . VAL A 1 76 ? 12.812 30.688 1.104 1 98.81 76 VAL A N 1
ATOM 564 C CA . VAL A 1 76 ? 11.906 31.828 1.127 1 98.81 76 VAL A CA 1
ATOM 565 C C . VAL A 1 76 ? 12.656 33.094 0.701 1 98.81 76 VAL A C 1
ATOM 567 O O . VAL A 1 76 ? 12.18 33.844 -0.143 1 98.81 76 VAL A O 1
ATOM 570 N N . MET A 1 77 ? 13.836 33.312 1.248 1 98.81 77 MET A N 1
ATOM 571 C CA . MET A 1 77 ? 14.617 34.531 0.95 1 98.81 77 MET A CA 1
ATOM 572 C C . MET A 1 77 ? 15.023 34.562 -0.52 1 98.81 77 MET A C 1
ATOM 574 O O . MET A 1 77 ? 15.18 35.625 -1.103 1 98.81 77 MET A O 1
ATOM 578 N N . LEU A 1 78 ? 15.141 33.375 -1.114 1 98.88 78 LEU A N 1
ATOM 579 C CA . LEU A 1 78 ? 15.492 33.25 -2.527 1 98.88 78 LEU A CA 1
ATOM 580 C C . LEU A 1 78 ? 14.25 33.375 -3.402 1 98.88 78 LEU A C 1
ATOM 582 O O . LEU A 1 78 ? 14.336 33.312 -4.629 1 98.88 78 LEU A O 1
ATOM 586 N N . GLY A 1 79 ? 13.078 33.5 -2.809 1 98.5 79 GLY A N 1
ATOM 587 C CA . GLY A 1 79 ? 11.836 33.75 -3.523 1 98.5 79 GLY A CA 1
ATOM 588 C C . GLY A 1 79 ? 11.094 32.469 -3.908 1 98.5 79 GLY A C 1
ATOM 589 O O . GLY A 1 79 ? 10.164 32.531 -4.715 1 98.5 79 GLY A O 1
ATOM 590 N N . HIS A 1 80 ? 11.531 31.344 -3.475 1 98.56 80 HIS A N 1
ATOM 591 C CA . HIS A 1 80 ? 10.891 30.062 -3.773 1 98.56 80 HIS A CA 1
ATOM 592 C C . HIS A 1 80 ? 9.922 29.656 -2.662 1 98.56 80 HIS A C 1
ATOM 594 O O . HIS A 1 80 ? 10.305 28.953 -1.729 1 98.56 80 HIS A O 1
ATOM 600 N N . THR A 1 81 ? 8.633 30 -2.855 1 98 81 THR A N 1
ATOM 601 C CA . THR A 1 81 ? 7.684 29.875 -1.754 1 98 81 THR A CA 1
ATOM 602 C C . THR A 1 81 ? 6.684 28.75 -2.029 1 98 81 THR A C 1
ATOM 604 O O . THR A 1 81 ? 5.793 28.5 -1.217 1 98 81 THR A O 1
ATOM 607 N N . ASN A 1 82 ? 6.777 28.062 -3.221 1 97.81 82 ASN A N 1
ATOM 608 C CA . ASN A 1 82 ? 5.953 26.891 -3.488 1 97.81 82 ASN A CA 1
ATOM 609 C C . ASN A 1 82 ? 6.531 25.641 -2.836 1 97.81 82 ASN A C 1
ATOM 611 O O . ASN A 1 82 ? 6.852 24.656 -3.523 1 97.81 82 ASN A O 1
ATOM 615 N N . ILE A 1 83 ? 6.59 25.656 -1.546 1 97.62 83 ILE A N 1
ATOM 616 C CA . ILE A 1 83 ? 7.289 24.625 -0.79 1 97.62 83 ILE A CA 1
ATOM 617 C C . ILE A 1 83 ? 6.289 23.562 -0.308 1 97.62 83 ILE A C 1
ATOM 619 O O . ILE A 1 83 ? 5.273 23.906 0.308 1 97.62 83 ILE A O 1
ATOM 623 N N . VAL A 1 84 ? 6.535 22.344 -0.626 1 96.38 84 VAL A N 1
ATOM 624 C CA . VAL A 1 84 ? 5.781 21.203 -0.121 1 96.38 84 VAL A CA 1
ATOM 625 C C . VAL A 1 84 ? 6.617 20.453 0.909 1 96.38 84 VAL A C 1
ATOM 627 O O . VAL A 1 84 ? 7.832 20.641 0.992 1 96.38 84 VAL A O 1
ATOM 630 N N . THR A 1 85 ? 5.953 19.703 1.765 1 96.19 85 THR A N 1
ATOM 631 C CA . THR A 1 85 ? 6.652 18.812 2.682 1 96.19 85 THR A CA 1
ATOM 632 C C . THR A 1 85 ? 5.969 17.453 2.738 1 96.19 85 THR A C 1
ATOM 634 O O . THR A 1 85 ? 4.789 17.328 2.402 1 96.19 85 THR A O 1
ATOM 637 N N . GLU A 1 86 ? 6.727 16.438 2.979 1 93.56 86 GLU A N 1
ATOM 638 C CA . GLU A 1 86 ? 6.117 15.141 3.242 1 93.56 86 GLU A CA 1
ATOM 639 C C . GLU A 1 86 ? 5.969 14.891 4.738 1 93.56 86 GLU A C 1
ATOM 641 O O . GLU A 1 86 ? 5.32 13.93 5.152 1 93.56 86 GLU A O 1
ATOM 646 N N . VAL A 1 87 ? 6.48 15.797 5.613 1 95 87 VAL A N 1
ATOM 647 C CA . VAL A 1 87 ? 6.504 15.594 7.059 1 95 87 VAL A CA 1
ATOM 648 C C . VAL A 1 87 ? 5.312 16.297 7.699 1 95 87 VAL A C 1
ATOM 650 O O . VAL A 1 87 ? 5.402 17.469 8.07 1 95 87 VAL A O 1
ATOM 653 N N . GLY A 1 88 ? 4.312 15.508 7.953 1 92.62 88 GLY A N 1
ATOM 654 C CA . GLY A 1 88 ? 3.127 16.078 8.578 1 92.62 88 GLY A CA 1
ATOM 655 C C . GLY A 1 88 ? 3.416 16.75 9.906 1 92.62 88 GLY A C 1
ATOM 656 O O . GLY A 1 88 ? 2.832 17.781 10.227 1 92.62 88 GLY A O 1
ATOM 657 N N . HIS A 1 89 ? 4.348 16.25 10.641 1 93.31 89 HIS A N 1
ATOM 658 C CA . HIS A 1 89 ? 4.68 16.75 11.977 1 93.31 89 HIS A CA 1
ATOM 659 C C . HIS A 1 89 ? 5.359 18.125 11.898 1 93.31 89 HIS A C 1
ATOM 661 O O . HIS A 1 89 ? 5.496 18.812 12.914 1 93.31 89 HIS A O 1
ATOM 667 N N . HIS A 1 90 ? 5.664 18.547 10.734 1 96.12 90 HIS A N 1
ATOM 668 C CA . HIS A 1 90 ? 6.246 19.859 10.578 1 96.12 90 HIS A CA 1
ATOM 669 C C . HIS A 1 90 ? 5.164 20.938 10.477 1 96.12 90 HIS A C 1
ATOM 671 O O . HIS A 1 90 ? 5.469 22.109 10.258 1 96.12 90 HIS A O 1
ATOM 677 N N . ALA A 1 91 ? 3.975 20.562 10.734 1 95 91 ALA A N 1
ATOM 678 C CA . ALA A 1 91 ? 2.822 21.453 10.578 1 95 91 ALA A CA 1
ATOM 679 C C . ALA A 1 91 ? 2.992 22.719 11.398 1 95 91 ALA A C 1
ATOM 681 O O . ALA A 1 91 ? 2.822 23.828 10.883 1 95 91 ALA A O 1
ATOM 682 N N . PRO A 1 92 ? 3.4 22.703 12.688 1 96.31 92 PRO A N 1
ATOM 683 C CA . PRO A 1 92 ? 3.549 23.953 13.438 1 96.31 92 PRO A CA 1
ATOM 684 C C . PRO A 1 92 ? 4.566 24.891 12.812 1 96.31 92 PRO A C 1
ATOM 686 O O . PRO A 1 92 ? 4.395 26.109 12.859 1 96.31 92 PRO A O 1
ATOM 689 N N . GLY A 1 93 ? 5.582 24.312 12.258 1 97.88 93 GLY A N 1
ATOM 690 C CA . GLY A 1 93 ? 6.566 25.141 11.57 1 97.88 93 GLY A CA 1
ATOM 691 C C . GLY A 1 93 ? 6.016 25.812 10.32 1 97.88 93 GLY A C 1
ATOM 692 O O . GLY A 1 93 ? 6.266 26.984 10.086 1 97.88 93 GLY A O 1
ATOM 693 N N . PHE A 1 94 ? 5.309 25.094 9.547 1 97.38 94 PHE A N 1
ATOM 694 C CA . PHE A 1 94 ? 4.699 25.656 8.344 1 97.38 94 PHE A CA 1
ATOM 695 C C . PHE A 1 94 ? 3.648 26.688 8.703 1 97.38 94 PHE A C 1
ATOM 697 O O . PHE A 1 94 ? 3.531 27.719 8.023 1 97.38 94 PHE A O 1
ATOM 704 N N . TYR A 1 95 ? 2.885 26.469 9.758 1 97.06 95 TYR A N 1
ATOM 705 C CA . TYR A 1 95 ? 1.936 27.469 10.227 1 97.06 95 TYR A CA 1
ATOM 706 C C . TYR A 1 95 ? 2.656 28.734 10.68 1 97.06 95 TYR A C 1
ATOM 708 O O . TYR A 1 95 ? 2.176 29.844 10.445 1 97.06 95 TYR A O 1
ATOM 716 N N . SER A 1 96 ? 3.785 28.516 11.289 1 98.19 96 SER A N 1
ATOM 717 C CA . SER A 1 96 ? 4.594 29.656 11.688 1 98.19 96 SER A CA 1
ATOM 718 C C . SER A 1 96 ? 5.035 30.469 10.469 1 98.19 96 SER A C 1
ATOM 720 O O . SER A 1 96 ? 4.996 31.703 10.5 1 98.19 96 SER A O 1
ATOM 722 N N . ALA A 1 97 ? 5.406 29.781 9.453 1 98.19 97 ALA A N 1
ATOM 723 C CA . ALA A 1 97 ? 5.805 30.453 8.219 1 98.19 97 ALA A CA 1
ATOM 724 C C . ALA A 1 97 ? 4.633 31.203 7.605 1 98.19 97 ALA A C 1
ATOM 726 O O . ALA A 1 97 ? 4.785 32.344 7.16 1 98.19 97 ALA A O 1
ATOM 727 N N . MET A 1 98 ? 3.455 30.625 7.562 1 97.69 98 MET A N 1
ATOM 728 C CA . MET A 1 98 ? 2.264 31.25 6.996 1 97.69 98 MET A CA 1
ATOM 729 C C . MET A 1 98 ? 1.806 32.406 7.859 1 97.69 98 MET A C 1
ATOM 731 O O . MET A 1 98 ? 1.262 33.406 7.344 1 97.69 98 MET A O 1
ATOM 735 N N . PHE A 1 99 ? 2.045 32.344 9.172 1 98 99 PHE A N 1
ATOM 736 C CA . PHE A 1 99 ? 1.77 33.438 10.078 1 98 99 PHE A CA 1
ATOM 737 C C . PHE A 1 99 ? 2.676 34.625 9.766 1 98 99 PHE A C 1
ATOM 739 O O . PHE A 1 99 ? 2.203 35.75 9.641 1 98 99 PHE A O 1
ATOM 746 N N . LEU A 1 100 ? 3.92 34.312 9.586 1 98.56 100 LEU A N 1
ATOM 747 C CA . LEU A 1 100 ? 4.918 35.344 9.398 1 98.56 100 LEU A CA 1
ATOM 748 C C . LEU A 1 100 ? 4.742 36.031 8.039 1 98.56 100 LEU A C 1
ATOM 750 O O . LEU A 1 100 ? 5.047 37.219 7.895 1 98.56 100 LEU A O 1
ATOM 754 N N . ASP A 1 101 ? 4.246 35.312 7.086 1 98.06 101 ASP A N 1
ATOM 755 C CA . ASP A 1 101 ? 4.055 35.938 5.781 1 98.06 101 ASP A CA 1
ATOM 756 C C . ASP A 1 101 ? 2.646 36.531 5.645 1 98.06 101 ASP A C 1
ATOM 758 O O . ASP A 1 101 ? 2.23 36.906 4.555 1 98.06 101 ASP A O 1
ATOM 762 N N . CYS A 1 102 ? 1.773 36.406 6.688 1 97.69 102 CYS A N 1
ATOM 763 C CA . CYS A 1 102 ? 0.457 37 6.82 1 97.69 102 CYS A CA 1
ATOM 764 C C . CYS A 1 102 ? -0.594 36.219 6.055 1 97.69 102 CYS A C 1
ATOM 766 O O . CYS A 1 102 ? -1.722 36.688 5.875 1 97.69 102 CYS A O 1
ATOM 768 N N . SER A 1 103 ? -0.267 35.094 5.602 1 97.56 103 SER A N 1
ATOM 769 C CA . SER A 1 103 ? -1.233 34.25 4.91 1 97.56 103 SER A CA 1
ATOM 770 C C . SER A 1 103 ? -2.414 33.906 5.812 1 97.56 103 SER A C 1
ATOM 772 O O . SER A 1 103 ? -3.557 33.844 5.352 1 97.56 103 SER A O 1
ATOM 774 N N . LEU A 1 104 ? -2.193 33.656 7.105 1 97.44 104 LEU A N 1
ATOM 775 C CA . LEU A 1 104 ? -3.207 33.188 8.031 1 97.44 104 LEU A CA 1
ATOM 776 C C . LEU A 1 104 ? -4.199 34.281 8.383 1 97.44 104 LEU A C 1
ATOM 778 O O . LEU A 1 104 ? -5.23 34 9.016 1 97.44 104 LEU A O 1
ATOM 782 N N . GLU A 1 105 ? -3.924 35.531 7.973 1 97.06 105 GLU A N 1
ATOM 783 C CA . GLU A 1 105 ? -4.875 36.625 8.219 1 97.06 105 GLU A CA 1
ATOM 784 C C . GLU A 1 105 ? -6.207 36.344 7.52 1 97.06 105 GLU A C 1
ATOM 786 O O . GLU A 1 105 ? -7.25 36.812 7.957 1 97.06 105 GLU A O 1
ATOM 791 N N . GLU A 1 106 ? -6.16 35.562 6.492 1 93.88 106 GLU A N 1
ATOM 792 C CA . GLU A 1 106 ? -7.375 35.156 5.789 1 93.88 106 GLU A CA 1
ATOM 793 C C . GLU A 1 106 ? -8.266 34.281 6.688 1 93.88 106 GLU A C 1
ATOM 795 O O . GLU A 1 106 ? -9.469 34.188 6.445 1 93.88 106 GLU A O 1
ATOM 800 N N . MET A 1 107 ? -7.684 33.781 7.754 1 93.75 107 MET A N 1
ATOM 801 C CA . MET A 1 107 ? -8.438 32.969 8.711 1 93.75 107 MET A CA 1
ATOM 802 C C . MET A 1 107 ? -8.688 33.75 10 1 93.75 107 MET A C 1
ATOM 804 O O . MET A 1 107 ? -9.133 33.156 10.992 1 93.75 107 MET A O 1
ATOM 808 N N . GLY A 1 108 ? -8.297 34.906 9.977 1 95.88 108 GLY A N 1
ATOM 809 C CA . GLY A 1 108 ? -8.5 35.75 11.148 1 95.88 108 GLY A CA 1
ATOM 810 C C . GLY A 1 108 ? -7.367 35.656 12.156 1 95.88 108 GLY A C 1
ATOM 811 O O . GLY A 1 108 ? -7.484 36.125 13.281 1 95.88 108 GLY A O 1
ATOM 812 N N . ILE A 1 109 ? -6.289 35.031 11.812 1 97.31 109 ILE A N 1
ATOM 813 C CA . ILE A 1 109 ? -5.121 34.938 12.688 1 97.31 109 ILE A CA 1
ATOM 814 C C . ILE A 1 109 ? -4.148 36.062 12.375 1 97.31 109 ILE A C 1
ATOM 816 O O . ILE A 1 109 ? -3.471 36.062 11.344 1 97.31 109 ILE A O 1
ATOM 820 N N . ARG A 1 110 ? -4.043 37.031 13.289 1 96.88 110 ARG A N 1
ATOM 821 C CA . ARG A 1 110 ? -3.307 38.25 12.984 1 96.88 110 ARG A CA 1
ATOM 822 C C . ARG A 1 110 ? -2.113 38.406 13.914 1 96.88 110 ARG A C 1
ATOM 824 O O . ARG A 1 110 ? -1.152 39.125 13.586 1 96.88 110 ARG A O 1
ATOM 831 N N . ASP A 1 111 ? -2.221 37.844 15.102 1 97.12 111 ASP A N 1
ATOM 832 C CA . ASP A 1 111 ? -1.122 37.969 16.062 1 97.12 111 ASP A CA 1
ATOM 833 C C . ASP A 1 111 ? -0.867 36.625 16.75 1 97.12 111 ASP A C 1
ATOM 835 O O . ASP A 1 111 ? -1.543 35.625 16.453 1 97.12 111 ASP A O 1
ATOM 839 N N . MET A 1 112 ? 0.126 36.594 17.547 1 97 112 MET A N 1
ATOM 840 C CA . MET A 1 112 ? 0.562 35.344 18.172 1 97 112 MET A CA 1
ATOM 841 C C . MET A 1 112 ? -0.495 34.812 19.125 1 97 112 MET A C 1
ATOM 843 O O . MET A 1 112 ? -0.6 33.594 19.344 1 97 112 MET A O 1
ATOM 847 N N . ASN A 1 113 ? -1.274 35.656 19.75 1 97.56 113 ASN A N 1
ATOM 848 C CA . ASN A 1 113 ? -2.371 35.219 20.594 1 97.56 113 ASN A CA 1
ATOM 849 C C . ASN A 1 113 ? -3.416 34.438 19.797 1 97.56 113 ASN A C 1
ATOM 851 O O . ASN A 1 113 ? -3.895 33.406 20.25 1 97.56 113 ASN A O 1
ATOM 855 N N . ASP A 1 114 ? -3.734 35 18.641 1 97.38 114 ASP A N 1
ATOM 856 C CA . ASP A 1 114 ? -4.652 34.312 17.75 1 97.38 114 ASP A CA 1
ATOM 857 C C . ASP A 1 114 ? -4.105 32.938 17.375 1 97.38 114 ASP A C 1
ATOM 859 O O . ASP A 1 114 ? -4.84 31.938 17.391 1 97.38 114 ASP A O 1
ATOM 863 N N . MET A 1 115 ? -2.857 32.906 17.062 1 96.81 115 MET A N 1
ATOM 864 C CA . MET A 1 115 ? -2.211 31.656 16.641 1 96.81 115 MET A CA 1
ATOM 865 C C . MET A 1 115 ? -2.254 30.609 17.75 1 96.81 115 MET A C 1
ATOM 867 O O . MET A 1 115 ? -2.592 29.453 17.5 1 96.81 115 MET A O 1
ATOM 871 N N . MET A 1 116 ? -1.874 31 18.906 1 97 116 MET A N 1
ATOM 872 C CA . MET A 1 116 ? -1.867 30.094 20.047 1 97 116 MET A CA 1
ATOM 873 C C . MET A 1 116 ? -3.273 29.578 20.344 1 97 116 MET A C 1
ATOM 875 O O . MET A 1 116 ? -3.459 28.391 20.641 1 97 116 MET A O 1
ATOM 879 N N . ALA A 1 117 ? -4.242 30.453 20.188 1 95.5 117 ALA A N 1
ATOM 880 C CA . ALA A 1 117 ? -5.629 30.094 20.484 1 95.5 117 ALA A CA 1
ATOM 881 C C . ALA A 1 117 ? -6.168 29.109 19.453 1 95.5 117 ALA A C 1
ATOM 883 O O . ALA A 1 117 ? -6.961 28.219 19.797 1 95.5 117 ALA A O 1
ATOM 884 N N . ARG A 1 118 ? -5.707 29.25 18.281 1 93.25 118 ARG A N 1
ATOM 885 C CA . ARG A 1 118 ? -6.312 28.5 17.172 1 93.25 118 ARG A CA 1
ATOM 886 C C . ARG A 1 118 ? -5.496 27.25 16.844 1 93.25 118 ARG A C 1
ATOM 888 O O . ARG A 1 118 ? -5.949 26.391 16.094 1 93.25 118 ARG A O 1
ATOM 895 N N . PHE A 1 119 ? -4.316 27.172 17.453 1 93.69 119 PHE A N 1
ATOM 896 C CA . PHE A 1 119 ? -3.467 26.016 17.172 1 93.69 119 PHE A CA 1
ATOM 897 C C . PHE A 1 119 ? -4.09 24.734 17.719 1 93.69 119 PHE A C 1
ATOM 899 O O . PHE A 1 119 ? -4.516 24.688 18.875 1 93.69 119 PHE A O 1
ATOM 906 N N . ARG A 1 120 ? -4.262 23.672 16.781 1 90.12 120 ARG A N 1
ATOM 907 C CA . ARG A 1 120 ? -4.742 22.344 17.094 1 90.12 120 ARG A CA 1
ATOM 908 C C . ARG A 1 120 ? -6.164 22.391 17.656 1 90.12 120 ARG A C 1
ATOM 910 O O . ARG A 1 120 ? -6.465 21.75 18.656 1 90.12 120 ARG A O 1
ATOM 917 N N . GLU A 1 121 ? -6.926 23.203 17.031 1 86.88 121 GLU A N 1
ATOM 918 C CA . GLU A 1 121 ? -8.352 23.297 17.297 1 86.88 121 GLU A CA 1
ATOM 919 C C . GLU A 1 121 ? -9.18 22.922 16.078 1 86.88 121 GLU A C 1
ATOM 921 O O . GLU A 1 121 ? -8.75 23.109 14.945 1 86.88 121 GLU A O 1
ATOM 926 N N . GLN A 1 122 ? -10.312 22.234 16.234 1 82.81 122 GLN A N 1
ATOM 927 C CA . GLN A 1 122 ? -11.148 21.703 15.164 1 82.81 122 GLN A CA 1
ATOM 928 C C . GLN A 1 122 ? -11.383 22.75 14.078 1 82.81 122 GLN A C 1
ATOM 930 O O . GLN A 1 122 ? -11.352 22.438 12.883 1 82.81 122 GLN A O 1
ATOM 935 N N . HIS A 1 123 ? -11.562 24.031 14.398 1 80.88 123 HIS A N 1
ATOM 936 C CA . HIS A 1 123 ? -11.797 25.078 13.406 1 80.88 123 HIS A CA 1
ATOM 937 C C . HIS A 1 123 ? -10.609 26.031 13.328 1 80.88 123 HIS A C 1
ATOM 939 O O . HIS A 1 123 ? -10.758 27.172 12.891 1 80.88 123 HIS A O 1
ATOM 945 N N . GLY A 1 124 ? -9.43 25.516 13.703 1 89.06 124 GLY A N 1
ATOM 946 C CA . GLY A 1 124 ? -8.211 26.297 13.648 1 89.06 124 GLY A CA 1
ATOM 947 C C . GLY A 1 124 ? -7.145 25.688 12.758 1 89.06 124 GLY A C 1
ATOM 948 O O . GLY A 1 124 ? -7.418 25.328 11.609 1 89.06 124 GLY A O 1
ATOM 949 N N . LEU A 1 125 ? -5.938 25.719 13.281 1 90.94 125 LEU A N 1
ATOM 950 C CA . LEU A 1 125 ? -4.812 25.109 12.57 1 90.94 125 LEU A CA 1
ATOM 951 C C . LEU A 1 125 ? -4.758 23.609 12.828 1 90.94 125 LEU A C 1
ATOM 953 O O . LEU A 1 125 ? -4.887 23.172 13.969 1 90.94 125 LEU A O 1
ATOM 957 N N . LEU A 1 126 ? -4.59 22.906 11.82 1 85.38 126 LEU A N 1
ATOM 958 C CA . LEU A 1 126 ? -4.793 21.453 11.812 1 85.38 126 LEU A CA 1
ATOM 959 C C . LEU A 1 126 ? -3.607 20.734 12.453 1 85.38 126 LEU A C 1
ATOM 961 O O . LEU A 1 126 ? -2.566 21.359 12.703 1 85.38 126 LEU A O 1
ATOM 965 N N . GLY A 1 127 ? -3.801 19.5 12.727 1 83.56 127 GLY A N 1
ATOM 966 C CA . GLY A 1 127 ? -2.701 18.719 13.266 1 83.56 127 GLY A CA 1
ATOM 967 C C . GLY A 1 127 ? -1.606 18.453 12.25 1 83.56 127 GLY A C 1
ATOM 968 O O . GLY A 1 127 ? -0.426 18.406 12.602 1 83.56 127 GLY A O 1
ATOM 969 N N . HIS A 1 128 ? -2.043 18.219 11.039 1 89.94 128 HIS A N 1
ATOM 970 C CA . HIS A 1 128 ? -1.153 18.078 9.898 1 89.94 128 HIS A CA 1
ATOM 971 C C . HIS A 1 128 ? -1.562 19.016 8.758 1 89.94 128 HIS A C 1
ATOM 973 O O . HIS A 1 128 ? -2.604 19.672 8.836 1 89.94 128 HIS A O 1
ATOM 979 N N . LEU A 1 129 ? -0.741 19.125 7.742 1 90.25 129 LEU A N 1
ATOM 980 C CA . LEU A 1 129 ? -0.95 20.109 6.684 1 90.25 129 LEU A CA 1
ATOM 981 C C . LEU A 1 129 ? -2.053 19.656 5.734 1 90.25 129 LEU A C 1
ATOM 983 O O . LEU A 1 129 ? -2.262 18.453 5.547 1 90.25 129 LEU A O 1
ATOM 987 N N . SER A 1 130 ? -2.842 20.609 5.27 1 83.5 130 SER A N 1
ATOM 988 C CA . SER A 1 130 ? -3.881 20.391 4.266 1 83.5 130 SER A CA 1
ATOM 989 C C . SER A 1 130 ? -4.066 21.609 3.385 1 83.5 130 SER A C 1
ATOM 991 O O . SER A 1 130 ? -3.701 22.719 3.775 1 83.5 130 SER A O 1
ATOM 993 N N . GLY A 1 131 ? -4.566 21.469 2.242 1 77.75 131 GLY A N 1
ATOM 994 C CA . GLY A 1 131 ? -4.871 22.562 1.353 1 77.75 131 GLY A CA 1
ATOM 995 C C . GLY A 1 131 ? -5.996 23.453 1.862 1 77.75 131 GLY A C 1
ATOM 996 O O . GLY A 1 131 ? -6.332 24.469 1.238 1 77.75 131 GLY A O 1
ATOM 997 N N . ALA A 1 132 ? -6.48 23.125 3.057 1 85 132 ALA A N 1
ATOM 998 C CA . ALA A 1 132 ? -7.504 23.953 3.684 1 85 132 ALA A CA 1
ATOM 999 C C . ALA A 1 132 ? -6.891 25.234 4.27 1 85 132 ALA A C 1
ATOM 1001 O O . ALA A 1 132 ? -7.602 26.203 4.535 1 85 132 ALA A O 1
ATOM 1002 N N . ILE A 1 133 ? -5.602 25.203 4.5 1 91.94 133 ILE A N 1
ATOM 1003 C CA . ILE A 1 133 ? -4.898 26.328 5.105 1 91.94 133 ILE A CA 1
ATOM 1004 C C . ILE A 1 133 ? -4.348 27.234 4.012 1 91.94 133 ILE A C 1
ATOM 1006 O O . ILE A 1 133 ? -3.609 26.781 3.133 1 91.94 133 ILE A O 1
ATOM 1010 N N . PRO A 1 134 ? -4.656 28.547 4.098 1 94.94 134 PRO A N 1
ATOM 1011 C CA . PRO A 1 134 ? -4.164 29.469 3.07 1 94.94 134 PRO A CA 1
ATOM 1012 C C . PRO A 1 134 ? -2.643 29.453 2.941 1 94.94 134 PRO A C 1
ATOM 1014 O O . PRO A 1 134 ? -1.933 29.531 3.945 1 94.94 134 PRO A O 1
ATOM 1017 N N . GLY A 1 135 ? -2.221 29.297 1.734 1 95.25 135 GLY A N 1
ATOM 1018 C CA . GLY A 1 135 ? -0.794 29.359 1.456 1 95.25 135 GLY A CA 1
ATOM 1019 C C . GLY A 1 135 ? -0.137 28 1.375 1 95.25 135 GLY A C 1
ATOM 1020 O O . GLY A 1 135 ? 0.979 27.875 0.867 1 95.25 135 GLY A O 1
ATOM 1021 N N . LEU A 1 136 ? -0.794 26.984 1.89 1 94.56 136 LEU A N 1
ATOM 1022 C CA . LEU A 1 136 ? -0.237 25.641 1.837 1 94.56 136 LEU A CA 1
ATOM 1023 C C . LEU A 1 136 ? -0.661 24.922 0.558 1 94.56 136 LEU A C 1
ATOM 1025 O O . LEU A 1 136 ? -1.802 25.062 0.113 1 94.56 136 LEU A O 1
ATOM 1029 N N . LEU A 1 137 ? 0.229 24.109 -0.03 1 93.5 137 LEU A N 1
ATOM 1030 C CA . LEU A 1 137 ? 0.049 23.578 -1.376 1 93.5 137 LEU A CA 1
ATOM 1031 C C . LEU A 1 137 ? -0.566 22.188 -1.332 1 93.5 137 LEU A C 1
ATOM 1033 O O . LEU A 1 137 ? -1.328 21.812 -2.227 1 93.5 137 LEU A O 1
ATOM 1037 N N . ALA A 1 138 ? -0.181 21.422 -0.389 1 93.81 138 ALA A N 1
ATOM 1038 C CA . ALA A 1 138 ? -0.498 19.984 -0.407 1 93.81 138 ALA A CA 1
ATOM 1039 C C . ALA A 1 138 ? -0.601 19.438 1.011 1 93.81 138 ALA A C 1
ATOM 1041 O O . ALA A 1 138 ? -0.111 20.047 1.962 1 93.81 138 ALA A O 1
ATOM 1042 N N . PRO A 1 139 ? -1.318 18.359 1.104 1 93.12 139 PRO A N 1
ATOM 1043 C CA . PRO A 1 139 ? -1.293 17.688 2.406 1 93.12 139 PRO A CA 1
ATOM 1044 C C . PRO A 1 139 ? 0.07 17.078 2.732 1 93.12 139 PRO A C 1
ATOM 1046 O O . PRO A 1 139 ? 0.887 16.875 1.832 1 93.12 139 PRO A O 1
ATOM 1049 N N . ALA A 1 140 ? 0.31 16.969 3.951 1 91.94 140 ALA A N 1
ATOM 1050 C CA . ALA A 1 140 ? 1.492 16.25 4.41 1 91.94 140 ALA A CA 1
ATOM 1051 C C . ALA A 1 140 ? 1.138 15.266 5.527 1 91.94 140 ALA A C 1
ATOM 1053 O O . ALA A 1 140 ? 0.324 15.586 6.402 1 91.94 140 ALA A O 1
ATOM 1054 N N . GLY A 1 141 ? 1.828 14.094 5.574 1 80.69 141 GLY A N 1
ATOM 1055 C CA . GLY A 1 141 ? 1.457 13.008 6.469 1 80.69 141 GLY A CA 1
ATOM 1056 C C . GLY A 1 141 ? 0.187 12.289 6.047 1 80.69 141 GLY A C 1
ATOM 1057 O O . GLY A 1 141 ? -0.896 12.883 6.055 1 80.69 141 GLY A O 1
ATOM 1058 N N . PRO A 1 142 ? 0.315 11.031 5.66 1 86.94 142 PRO A N 1
ATOM 1059 C CA . PRO A 1 142 ? 1.328 10.023 5.98 1 86.94 142 PRO A CA 1
ATOM 1060 C C . PRO A 1 142 ? 2.652 10.266 5.258 1 86.94 142 PRO A C 1
ATOM 1062 O O . PRO A 1 142 ? 2.67 10.852 4.172 1 86.94 142 PRO A O 1
ATOM 1065 N N . LEU A 1 143 ? 3.695 9.844 5.785 1 89.62 143 LEU A N 1
ATOM 1066 C CA . LEU A 1 143 ? 5.051 10.055 5.289 1 89.62 143 LEU A CA 1
ATOM 1067 C C . LEU A 1 143 ? 5.242 9.383 3.932 1 89.62 143 LEU A C 1
ATOM 1069 O O . LEU A 1 143 ? 4.527 8.438 3.594 1 89.62 143 LEU A O 1
ATOM 1073 N N . GLY A 1 144 ? 6.184 9.953 3.15 1 91.94 144 GLY A N 1
ATOM 1074 C CA . GLY A 1 144 ? 6.641 9.32 1.922 1 91.94 144 GLY A CA 1
ATOM 1075 C C . GLY A 1 144 ? 5.789 9.672 0.717 1 91.94 144 GLY A C 1
ATOM 1076 O O . GLY A 1 144 ? 5.828 8.977 -0.3 1 91.94 144 GLY A O 1
ATOM 1077 N N . GLN A 1 145 ? 5 10.703 0.804 1 94 145 GLN A N 1
ATOM 1078 C CA . GLN A 1 145 ? 4.094 10.984 -0.305 1 94 145 GLN A CA 1
ATOM 1079 C C . GLN A 1 145 ? 4.363 12.367 -0.897 1 94 145 GLN A C 1
ATOM 1081 O O . GLN A 1 145 ? 3.922 12.672 -2.008 1 94 145 GLN A O 1
ATOM 1086 N N . GLY A 1 146 ? 5.098 13.281 -0.272 1 95.88 146 GLY A N 1
ATOM 1087 C CA . GLY A 1 146 ? 5.227 14.68 -0.629 1 95.88 146 GLY A CA 1
ATOM 1088 C C . GLY A 1 146 ? 5.91 14.898 -1.968 1 95.88 146 GLY A C 1
ATOM 1089 O O . GLY A 1 146 ? 5.625 15.867 -2.666 1 95.88 146 GLY A O 1
ATOM 1090 N N . GLN A 1 147 ? 6.84 13.961 -2.375 1 97.12 147 GLN A N 1
ATOM 1091 C CA . GLN A 1 147 ? 7.574 14.117 -3.627 1 97.12 147 GLN A CA 1
ATOM 1092 C C . GLN A 1 147 ? 6.633 14.07 -4.828 1 97.12 147 GLN A C 1
ATOM 1094 O O . GLN A 1 147 ? 6.891 14.703 -5.855 1 97.12 147 GLN A O 1
ATOM 1099 N N . HIS A 1 148 ? 5.547 13.336 -4.742 1 97.62 148 HIS A N 1
ATOM 1100 C CA . HIS A 1 148 ? 4.59 13.25 -5.84 1 97.62 148 HIS A CA 1
ATOM 1101 C C . HIS A 1 148 ? 3.992 14.617 -6.16 1 97.62 148 HIS A C 1
ATOM 1103 O O . HIS A 1 148 ? 3.785 14.945 -7.328 1 97.62 148 HIS A O 1
ATOM 1109 N N . PHE A 1 149 ? 3.754 15.438 -5.117 1 97.5 149 PHE A N 1
ATOM 1110 C CA . PHE A 1 149 ? 3.152 16.75 -5.289 1 97.5 149 PHE A CA 1
ATOM 1111 C C . PHE A 1 149 ? 4.145 17.734 -5.914 1 97.5 149 PHE A C 1
ATOM 1113 O O . PHE A 1 149 ? 3.791 18.5 -6.809 1 97.5 149 PHE A O 1
ATOM 1120 N N . ALA A 1 150 ? 5.375 17.641 -5.422 1 98.25 150 ALA A N 1
ATOM 1121 C CA . ALA A 1 150 ? 6.41 18.484 -6.004 1 98.25 150 ALA A CA 1
ATOM 1122 C C . ALA A 1 150 ? 6.621 18.172 -7.48 1 98.25 150 ALA A C 1
ATOM 1124 O O . ALA A 1 150 ? 6.754 19.078 -8.305 1 98.25 150 ALA A O 1
ATOM 1125 N N . MET A 1 151 ? 6.664 16.906 -7.844 1 98.56 151 MET A N 1
ATOM 1126 C CA . MET A 1 151 ? 6.859 16.469 -9.219 1 98.56 151 MET A CA 1
ATOM 1127 C C . MET A 1 151 ? 5.684 16.891 -10.094 1 98.56 151 MET A C 1
ATOM 1129 O O . MET A 1 151 ? 5.879 17.344 -11.219 1 98.56 151 MET A O 1
ATOM 1133 N N . ALA A 1 152 ? 4.453 16.719 -9.594 1 98.38 152 ALA A N 1
ATOM 1134 C CA . ALA A 1 152 ? 3.268 17.156 -10.328 1 98.38 152 ALA A CA 1
ATOM 1135 C C . ALA A 1 152 ? 3.291 18.672 -10.562 1 98.38 152 ALA A C 1
ATOM 1137 O O . ALA A 1 152 ? 2.984 19.141 -11.664 1 98.38 152 ALA A O 1
ATOM 1138 N N . GLY A 1 153 ? 3.646 19.422 -9.477 1 98.25 153 GLY A N 1
ATOM 1139 C CA . GLY A 1 153 ? 3.791 20.859 -9.633 1 98.25 153 GLY A CA 1
ATOM 1140 C C . GLY A 1 153 ? 4.816 21.25 -10.68 1 98.25 153 GLY A C 1
ATOM 1141 O O . GLY A 1 153 ? 4.551 22.094 -11.531 1 98.25 153 GLY A O 1
ATOM 1142 N N . ALA A 1 154 ? 5.953 20.609 -10.617 1 98.62 154 ALA A N 1
ATOM 1143 C CA . ALA A 1 154 ? 7.027 20.891 -11.562 1 98.62 154 ALA A CA 1
ATOM 1144 C C . ALA A 1 154 ? 6.582 20.609 -13 1 98.62 154 ALA A C 1
ATOM 1146 O O . ALA A 1 154 ? 6.902 21.359 -13.914 1 98.62 154 ALA A O 1
ATOM 1147 N N . LEU A 1 155 ? 5.887 19.484 -13.211 1 98.31 155 LEU A N 1
ATOM 1148 C CA . LEU A 1 155 ? 5.414 19.094 -14.539 1 98.31 155 LEU A CA 1
ATOM 1149 C C . LEU A 1 155 ? 4.418 20.125 -15.078 1 98.31 155 LEU A C 1
ATOM 1151 O O . LEU A 1 155 ? 4.465 20.469 -16.266 1 98.31 155 LEU A O 1
ATOM 1155 N N . LEU A 1 156 ? 3.521 20.688 -14.266 1 98 156 LEU A N 1
ATOM 1156 C CA . LEU A 1 156 ? 2.42 21.547 -14.688 1 98 156 LEU A CA 1
ATOM 1157 C C . LEU A 1 156 ? 2.869 23 -14.789 1 98 156 LEU A C 1
ATOM 1159 O O . LEU A 1 156 ? 2.227 23.812 -15.461 1 98 156 LEU A O 1
ATOM 1163 N N . HIS A 1 157 ? 3.994 23.359 -14.078 1 97.44 157 HIS A N 1
ATOM 1164 C CA . HIS A 1 157 ? 4.43 24.75 -14.016 1 97.44 157 HIS A CA 1
ATOM 1165 C C . HIS A 1 157 ? 5.918 24.875 -14.336 1 97.44 157 HIS A C 1
ATOM 1167 O O . HIS A 1 157 ? 6.711 25.266 -13.477 1 97.44 157 HIS A O 1
ATOM 1173 N N . PRO A 1 158 ? 6.262 24.703 -15.633 1 96.69 158 PRO A N 1
ATOM 1174 C CA . PRO A 1 158 ? 7.668 24.891 -16.016 1 96.69 158 PRO A CA 1
ATOM 1175 C C . PRO A 1 158 ? 8.203 26.281 -15.656 1 96.69 158 PRO A C 1
ATOM 1177 O O . PRO A 1 158 ? 7.477 27.266 -15.766 1 96.69 158 PRO A O 1
ATOM 1180 N N . GLY A 1 159 ? 9.375 26.359 -15.125 1 96.38 159 GLY A N 1
ATOM 1181 C CA . GLY A 1 159 ? 10.008 27.625 -14.773 1 96.38 159 GLY A CA 1
ATOM 1182 C C . GLY A 1 159 ? 9.781 28.031 -13.336 1 96.38 159 GLY A C 1
ATOM 1183 O O . GLY A 1 159 ? 10.398 28.984 -12.844 1 96.38 159 GLY A O 1
ATOM 1184 N N . THR A 1 160 ? 8.906 27.281 -12.656 1 97.88 160 THR A N 1
ATOM 1185 C CA . THR A 1 160 ? 8.656 27.5 -11.234 1 97.88 160 THR A CA 1
ATOM 1186 C C . THR A 1 160 ? 9.305 26.391 -10.398 1 97.88 160 THR A C 1
ATOM 1188 O O . THR A 1 160 ? 9.195 25.219 -10.734 1 97.88 160 THR A O 1
ATOM 1191 N N . LEU A 1 161 ? 10 26.766 -9.336 1 98.69 161 LEU A N 1
ATOM 1192 C CA . LEU A 1 161 ? 10.656 25.781 -8.5 1 98.69 161 LEU A CA 1
ATOM 1193 C C . LEU A 1 161 ? 9.688 25.219 -7.457 1 98.69 161 LEU A C 1
ATOM 1195 O O . LEU A 1 161 ? 8.93 25.984 -6.848 1 98.69 161 LEU A O 1
ATOM 1199 N N . PHE A 1 162 ? 9.703 23.938 -7.289 1 98.75 162 PHE A N 1
ATOM 1200 C CA . PHE A 1 162 ? 8.914 23.25 -6.27 1 98.75 162 PHE A CA 1
ATOM 1201 C C . PHE A 1 162 ? 9.812 22.484 -5.309 1 98.75 162 PHE A C 1
ATOM 1203 O O . PHE A 1 162 ? 10.016 21.281 -5.473 1 98.75 162 PHE A O 1
ATOM 1210 N N . PRO A 1 163 ? 10.289 23.172 -4.262 1 98.69 163 PRO A N 1
ATOM 1211 C CA . PRO A 1 163 ? 11.016 22.438 -3.223 1 98.69 163 PRO A CA 1
ATOM 1212 C C . PRO A 1 163 ? 10.117 21.5 -2.428 1 98.69 163 PRO A C 1
ATOM 1214 O O . PRO A 1 163 ? 8.945 21.797 -2.213 1 98.69 163 PRO A O 1
ATOM 1217 N N . VAL A 1 164 ? 10.633 20.391 -2.014 1 98.25 164 VAL A N 1
ATOM 1218 C CA . VAL A 1 164 ? 9.945 19.453 -1.137 1 98.25 164 VAL A CA 1
ATOM 1219 C C . VAL A 1 164 ? 10.875 19.031 0.002 1 98.25 164 VAL A C 1
ATOM 1221 O O . VAL A 1 164 ? 11.945 18.469 -0.237 1 98.25 164 VAL A O 1
ATOM 1224 N N . THR A 1 165 ? 10.477 19.375 1.232 1 98 165 THR A N 1
ATOM 1225 C CA . THR A 1 165 ? 11.281 18.953 2.373 1 98 165 THR A CA 1
ATOM 1226 C C . THR A 1 165 ? 10.953 17.516 2.764 1 98 165 THR A C 1
ATOM 1228 O O . THR A 1 165 ? 9.781 17.125 2.779 1 98 165 THR A O 1
ATOM 1231 N N . ILE A 1 166 ? 11.961 16.719 2.959 1 97.38 166 ILE A N 1
ATOM 1232 C CA . ILE A 1 166 ? 11.883 15.312 3.32 1 97.38 166 ILE A CA 1
ATOM 1233 C C . ILE A 1 166 ? 12.68 15.062 4.598 1 97.38 166 ILE A C 1
ATOM 1235 O O . ILE A 1 166 ? 13.852 15.43 4.691 1 97.38 166 ILE A O 1
ATOM 1239 N N . GLY A 1 167 ? 12.023 14.469 5.656 1 96.5 167 GLY A N 1
ATOM 1240 C CA . GLY A 1 167 ? 12.75 14.07 6.852 1 96.5 167 GLY A CA 1
ATOM 1241 C C . GLY A 1 167 ? 13.531 12.781 6.676 1 96.5 167 GLY A C 1
ATOM 1242 O O . GLY A 1 167 ? 13.141 11.914 5.891 1 96.5 167 GLY A O 1
ATOM 1243 N N . ASP A 1 168 ? 14.633 12.617 7.469 1 95.12 168 ASP A N 1
ATOM 1244 C CA . ASP A 1 168 ? 15.445 11.414 7.32 1 95.12 168 ASP A CA 1
ATOM 1245 C C . ASP A 1 168 ? 14.703 10.18 7.832 1 95.12 168 ASP A C 1
ATOM 1247 O O . ASP A 1 168 ? 15.039 9.055 7.473 1 95.12 168 ASP A O 1
ATOM 1251 N N . GLY A 1 169 ? 13.672 10.359 8.695 1 91.06 169 GLY A N 1
ATOM 1252 C CA . GLY A 1 169 ? 12.773 9.258 8.992 1 91.06 169 GLY A CA 1
ATOM 1253 C C . GLY A 1 169 ? 11.906 8.859 7.816 1 91.06 169 GLY A C 1
ATOM 1254 O O . GLY A 1 169 ? 11.906 7.699 7.398 1 91.06 169 GLY A O 1
ATOM 1255 N N . GLY A 1 170 ? 11.188 9.883 7.246 1 88.94 170 GLY A N 1
ATOM 1256 C CA . GLY A 1 170 ? 10.352 9.664 6.078 1 88.94 170 GLY A CA 1
ATOM 1257 C C . GLY A 1 170 ? 11.125 9.148 4.883 1 88.94 170 GLY A C 1
ATOM 1258 O O . GLY A 1 170 ? 10.578 8.406 4.055 1 88.94 170 GLY A O 1
ATOM 1259 N N . PHE A 1 171 ? 12.352 9.383 4.898 1 90.81 171 PHE A N 1
ATOM 1260 C CA . PHE A 1 171 ? 13.266 8.93 3.855 1 90.81 171 PHE A CA 1
ATOM 1261 C C . PHE A 1 171 ? 13.375 7.41 3.861 1 90.81 171 PHE A C 1
ATOM 1263 O O . PHE A 1 171 ? 13.742 6.805 2.85 1 90.81 171 PHE A O 1
ATOM 1270 N N . GLY A 1 172 ? 12.977 6.832 4.945 1 89.5 172 GLY A N 1
ATOM 1271 C CA . GLY A 1 172 ? 12.977 5.387 5.082 1 89.5 172 GLY A CA 1
ATOM 1272 C C . GLY A 1 172 ? 11.828 4.715 4.355 1 89.5 172 GLY A C 1
ATOM 1273 O O . GLY A 1 172 ? 11.898 3.525 4.035 1 89.5 172 GLY A O 1
ATOM 1274 N N . GLU A 1 173 ? 10.742 5.473 4.035 1 93.5 173 GLU A N 1
ATOM 1275 C CA . GLU A 1 173 ? 9.648 4.914 3.246 1 93.5 173 GLU A CA 1
ATOM 1276 C C . GLU A 1 173 ? 10.117 4.508 1.854 1 93.5 173 GLU A C 1
ATOM 1278 O O . GLU A 1 173 ? 10.945 5.195 1.25 1 93.5 173 GLU A O 1
ATOM 1283 N N . PRO A 1 174 ? 9.609 3.461 1.333 1 94.38 174 PRO A N 1
ATOM 1284 C CA . PRO A 1 174 ? 10.172 2.953 0.078 1 94.38 174 PRO A CA 1
ATOM 1285 C C . PRO A 1 174 ? 9.781 3.803 -1.129 1 94.38 174 PRO A C 1
ATOM 1287 O O . PRO A 1 174 ? 10.336 3.629 -2.217 1 94.38 174 PRO A O 1
ATOM 1290 N N . TYR A 1 175 ? 8.969 4.777 -0.978 1 94.94 175 TYR A N 1
ATOM 1291 C CA . TYR A 1 175 ? 8.305 5.438 -2.098 1 94.94 175 TYR A CA 1
ATOM 1292 C C . TYR A 1 175 ? 9.117 6.633 -2.584 1 94.94 175 TYR A C 1
ATOM 1294 O O . TYR A 1 175 ? 9.039 7.004 -3.758 1 94.94 175 TYR A O 1
ATOM 1302 N N . VAL A 1 176 ? 9.914 7.246 -1.703 1 95.69 176 VAL A N 1
ATOM 1303 C CA . VAL A 1 176 ? 10.445 8.586 -1.938 1 95.69 176 VAL A CA 1
ATOM 1304 C C . VAL A 1 176 ? 11.43 8.547 -3.109 1 95.69 176 VAL A C 1
ATOM 1306 O O . VAL A 1 176 ? 11.125 9.047 -4.195 1 95.69 176 VAL A O 1
ATOM 1309 N N . LEU A 1 177 ? 12.5 7.812 -3.012 1 95 177 LEU A N 1
ATOM 1310 C CA . LEU A 1 177 ? 13.539 7.82 -4.039 1 95 177 LEU A CA 1
ATOM 1311 C C . LEU A 1 177 ? 13.094 7.035 -5.27 1 95 177 LEU A C 1
ATOM 1313 O O . LEU A 1 177 ? 13.461 7.383 -6.395 1 95 177 LEU A O 1
ATOM 1317 N N . SER A 1 178 ? 12.305 5.996 -5.055 1 94.94 178 SER A N 1
ATOM 1318 C CA . SER A 1 178 ? 11.828 5.199 -6.18 1 94.94 178 SER A CA 1
ATOM 1319 C C . SER A 1 178 ? 10.938 6.02 -7.105 1 94.94 178 SER A C 1
ATOM 1321 O O . SER A 1 178 ? 11.078 5.953 -8.328 1 94.94 178 SER A O 1
ATOM 1323 N N . ALA A 1 179 ? 10.031 6.797 -6.52 1 96.06 179 ALA A N 1
ATOM 1324 C CA . ALA A 1 179 ? 9.141 7.629 -7.324 1 96.06 179 ALA A CA 1
ATOM 1325 C C . ALA A 1 179 ? 9.93 8.656 -8.133 1 96.06 179 ALA A C 1
ATOM 1327 O O . ALA A 1 179 ? 9.625 8.898 -9.305 1 96.06 179 ALA A O 1
ATOM 1328 N N . MET A 1 180 ? 10.945 9.289 -7.512 1 97.44 180 MET A N 1
ATOM 1329 C CA . MET A 1 180 ? 11.758 10.281 -8.203 1 97.44 180 MET A CA 1
ATOM 1330 C C . MET A 1 180 ? 12.531 9.656 -9.352 1 97.44 180 MET A C 1
ATOM 1332 O O . MET A 1 180 ? 12.648 10.25 -10.43 1 97.44 180 MET A O 1
ATOM 1336 N N . LYS A 1 181 ? 13.047 8.461 -9.109 1 96.62 181 LYS A N 1
ATOM 1337 C CA . LYS A 1 181 ? 13.805 7.773 -10.148 1 96.62 181 LYS A CA 1
ATOM 1338 C C . LYS A 1 181 ? 12.93 7.477 -11.367 1 96.62 181 LYS A C 1
ATOM 1340 O O . LYS A 1 181 ? 13.352 7.684 -12.5 1 96.62 181 LYS A O 1
ATOM 1345 N N . HIS A 1 182 ? 11.719 6.961 -11.156 1 96.19 182 HIS A N 1
ATOM 1346 C CA . HIS A 1 182 ? 10.797 6.699 -12.25 1 96.19 182 HIS A CA 1
ATOM 1347 C C . HIS A 1 182 ? 10.422 7.984 -12.977 1 96.19 182 HIS A C 1
ATOM 1349 O O . HIS A 1 182 ? 10.297 7.996 -14.211 1 96.19 182 HIS A O 1
ATOM 1355 N N . PHE A 1 183 ? 10.227 9.055 -12.258 1 97.44 183 PHE A N 1
ATOM 1356 C CA . PHE A 1 183 ? 9.883 10.352 -12.836 1 97.44 183 PHE A CA 1
ATOM 1357 C C . PHE A 1 183 ? 11.023 10.883 -13.695 1 97.44 183 PHE A C 1
ATOM 1359 O O . PHE A 1 183 ? 10.797 11.367 -14.805 1 97.44 183 PHE A O 1
ATOM 1366 N N . HIS A 1 184 ? 12.312 10.742 -13.195 1 97.19 184 HIS A N 1
ATOM 1367 C CA . HIS A 1 184 ? 13.492 11.172 -13.945 1 97.19 184 HIS A CA 1
ATOM 1368 C C . HIS A 1 184 ? 13.594 10.43 -15.273 1 97.19 184 HIS A C 1
ATOM 1370 O O . HIS A 1 184 ? 13.977 11.016 -16.281 1 97.19 184 HIS A O 1
ATOM 1376 N N . PHE A 1 185 ? 13.25 9.195 -15.25 1 95.94 185 PHE A N 1
ATOM 1377 C CA . PHE A 1 185 ? 13.305 8.375 -16.453 1 95.94 185 PHE A CA 1
ATOM 1378 C C . PHE A 1 185 ? 12.25 8.82 -17.469 1 95.94 185 PHE A C 1
ATOM 1380 O O . PHE A 1 185 ? 12.555 9.023 -18.641 1 95.94 185 PHE A O 1
ATOM 1387 N N . ALA A 1 186 ? 11.008 8.992 -17 1 96.31 186 ALA A N 1
ATOM 1388 C CA . ALA A 1 186 ? 9.883 9.281 -17.891 1 96.31 186 ALA A CA 1
ATOM 1389 C C . ALA A 1 186 ? 9.906 10.742 -18.344 1 96.31 186 ALA A C 1
ATOM 1391 O O . ALA A 1 186 ? 9.508 11.047 -19.469 1 96.31 186 ALA A O 1
ATOM 1392 N N . TYR A 1 187 ? 10.312 11.641 -17.438 1 97.19 187 TYR A N 1
ATOM 1393 C CA . TYR A 1 187 ? 10.328 13.07 -17.688 1 97.19 187 TYR A CA 1
ATOM 1394 C C . TYR A 1 187 ? 11.703 13.664 -17.438 1 97.19 187 TYR A C 1
ATOM 1396 O O . TYR A 1 187 ? 11.859 14.562 -16.609 1 97.19 187 TYR A O 1
ATOM 1404 N N . PRO A 1 188 ? 12.68 13.289 -18.234 1 96.12 188 PRO A N 1
ATOM 1405 C CA . PRO A 1 188 ? 14.062 13.672 -17.953 1 96.12 188 PRO A CA 1
ATOM 1406 C C . PRO A 1 188 ? 14.297 15.18 -18.047 1 96.12 188 PRO A C 1
ATOM 1408 O O . PRO A 1 188 ? 15.266 15.688 -17.484 1 96.12 188 PRO A O 1
ATOM 1411 N N . ARG A 1 189 ? 13.406 15.938 -18.609 1 96.56 189 ARG A N 1
ATOM 1412 C CA . ARG A 1 189 ? 13.617 17.375 -18.812 1 96.56 189 ARG A CA 1
ATOM 1413 C C . ARG A 1 189 ? 12.891 18.188 -17.734 1 96.56 189 ARG A C 1
ATOM 1415 O O . ARG A 1 189 ? 13.047 19.406 -17.672 1 96.56 189 ARG A O 1
ATOM 1422 N N . VAL A 1 190 ? 12.078 17.531 -16.922 1 98.06 190 VAL A N 1
ATOM 1423 C CA . VAL A 1 190 ? 11.398 18.219 -15.828 1 98.06 190 VAL A CA 1
ATOM 1424 C C . VAL A 1 190 ? 12.266 18.188 -14.57 1 98.06 190 VAL A C 1
ATOM 1426 O O . VAL A 1 190 ? 12.211 17.219 -13.805 1 98.06 190 VAL A O 1
ATOM 1429 N N . THR A 1 191 ? 13.031 19.25 -14.344 1 98.56 191 THR A N 1
ATOM 1430 C CA . THR A 1 191 ? 14.023 19.219 -13.273 1 98.56 191 THR A CA 1
ATOM 1431 C C . THR A 1 191 ? 13.711 20.281 -12.211 1 98.56 191 THR A C 1
ATOM 1433 O O . THR A 1 191 ? 14.414 20.375 -11.203 1 98.56 191 THR A O 1
ATOM 1436 N N . ASN A 1 192 ? 12.648 21.094 -12.406 1 98.75 192 ASN A N 1
ATOM 1437 C CA . ASN A 1 192 ? 12.367 22.234 -11.547 1 98.75 192 ASN A CA 1
ATOM 1438 C C . ASN A 1 192 ? 11.664 21.812 -10.258 1 98.75 192 ASN A C 1
ATOM 1440 O O . ASN A 1 192 ? 10.734 22.484 -9.812 1 98.75 192 ASN A O 1
ATOM 1444 N N . TYR A 1 193 ? 11.867 20.734 -9.656 1 98.5 193 TYR A N 1
ATOM 1445 C CA . TYR A 1 193 ? 11.594 20.391 -8.266 1 98.5 193 TYR A CA 1
ATOM 1446 C C . TYR A 1 193 ? 12.891 20.125 -7.504 1 98.5 193 TYR A C 1
ATOM 1448 O O . TYR A 1 193 ? 13.906 19.781 -8.109 1 98.5 193 TYR A O 1
ATOM 1456 N N . LEU A 1 194 ? 12.859 20.375 -6.199 1 98.88 194 LEU A N 1
ATOM 1457 C CA . LEU A 1 194 ? 14.086 20.328 -5.418 1 98.88 194 LEU A CA 1
ATOM 1458 C C . LEU A 1 194 ? 13.867 19.609 -4.094 1 98.88 194 LEU A C 1
ATOM 1460 O O . LEU A 1 194 ? 13.391 20.203 -3.125 1 98.88 194 LEU A O 1
ATOM 1464 N N . PRO A 1 195 ? 14.258 18.297 -4.039 1 98.62 195 PRO A N 1
ATOM 1465 C CA . PRO A 1 195 ? 14.234 17.656 -2.727 1 98.62 195 PRO A CA 1
ATOM 1466 C C . PRO A 1 195 ? 15.219 18.266 -1.743 1 98.62 195 PRO A C 1
ATOM 1468 O O . PRO A 1 195 ? 16.375 18.516 -2.094 1 98.62 195 PRO A O 1
ATOM 1471 N N . VAL A 1 196 ? 14.719 18.594 -0.604 1 98.75 196 VAL A N 1
ATOM 1472 C CA . VAL A 1 196 ? 15.516 19.062 0.519 1 98.75 196 VAL A CA 1
ATOM 1473 C C . VAL A 1 196 ? 15.453 18.062 1.663 1 98.75 196 VAL A C 1
ATOM 1475 O O . VAL A 1 196 ? 14.477 18.016 2.414 1 98.75 196 VAL A O 1
ATOM 1478 N N . LEU A 1 197 ? 16.5 17.234 1.782 1 98.5 197 LEU A N 1
ATOM 1479 C CA . LEU A 1 197 ? 16.547 16.266 2.865 1 98.5 197 LEU A CA 1
ATOM 1480 C C . LEU A 1 197 ? 16.984 16.922 4.172 1 98.5 197 LEU A C 1
ATOM 1482 O O . LEU A 1 197 ? 18.062 17.531 4.242 1 98.5 197 LEU A O 1
ATOM 1486 N N . VAL A 1 198 ? 16.125 16.875 5.113 1 98 198 VAL A N 1
ATOM 1487 C CA . VAL A 1 198 ? 16.469 17.266 6.48 1 98 198 VAL A CA 1
ATOM 1488 C C . VAL A 1 198 ? 17.078 16.078 7.219 1 98 198 VAL A C 1
ATOM 1490 O O . VAL A 1 198 ? 16.359 15.281 7.828 1 98 198 VAL A O 1
ATOM 1493 N N . TRP A 1 199 ? 18.406 15.961 7.16 1 98.44 199 TRP A N 1
ATOM 1494 C CA . TRP A 1 199 ? 19.156 14.852 7.742 1 98.44 199 TRP A CA 1
ATOM 1495 C C . TRP A 1 199 ? 19.594 15.18 9.164 1 98.44 199 TRP A C 1
ATOM 1497 O O . TRP A 1 199 ? 20.688 15.688 9.383 1 98.44 199 TRP A O 1
ATOM 1507 N N . ASN A 1 200 ? 18.672 14.805 10.133 1 98.25 200 ASN A N 1
ATOM 1508 C CA . ASN A 1 200 ? 18.891 15.336 11.469 1 98.25 200 ASN A CA 1
ATOM 1509 C C . ASN A 1 200 ? 19.188 14.227 12.477 1 98.25 200 ASN A C 1
ATOM 1511 O O . ASN A 1 200 ? 19.266 14.477 13.68 1 98.25 200 ASN A O 1
ATOM 1515 N N . GLY A 1 201 ? 19.188 12.953 12.055 1 96.94 201 GLY A N 1
ATOM 1516 C CA . GLY A 1 201 ? 19.766 11.859 12.828 1 96.94 201 GLY A CA 1
ATOM 1517 C C . GLY A 1 201 ? 18.719 11.016 13.531 1 96.94 201 GLY A C 1
ATOM 1518 O O . GLY A 1 201 ? 19.016 9.906 13.984 1 96.94 201 GLY A O 1
ATOM 1519 N N . PHE A 1 202 ? 17.438 11.492 13.539 1 95.88 202 PHE A N 1
ATOM 1520 C CA . PHE A 1 202 ? 16.516 10.82 14.438 1 95.88 202 PHE A CA 1
ATOM 1521 C C . PHE A 1 202 ? 15.141 10.68 13.781 1 95.88 202 PHE A C 1
ATOM 1523 O O . PHE A 1 202 ? 14.742 11.523 12.984 1 95.88 202 PHE A O 1
ATOM 1530 N N . SER A 1 203 ? 14.5 9.609 14.086 1 92.88 203 SER A N 1
ATOM 1531 C CA . SER A 1 203 ? 13.062 9.461 13.852 1 92.88 203 SER A CA 1
ATOM 1532 C C . SER A 1 203 ? 12.258 9.93 15.062 1 92.88 203 SER A C 1
ATOM 1534 O O . SER A 1 203 ? 12.672 10.844 15.773 1 92.88 203 SER A O 1
ATOM 1536 N N . GLN A 1 204 ? 11.109 9.391 15.25 1 92.25 204 GLN A N 1
ATOM 1537 C CA . GLN A 1 204 ? 10.258 9.812 16.359 1 92.25 204 GLN A CA 1
ATOM 1538 C C . GLN A 1 204 ? 10.797 9.305 17.688 1 92.25 204 GLN A C 1
ATOM 1540 O O . GLN A 1 204 ? 10.844 10.047 18.672 1 92.25 204 GLN A O 1
ATOM 1545 N N . GLU A 1 205 ? 11.266 8.008 17.688 1 92.25 205 GLU A N 1
ATOM 1546 C CA . GLU A 1 205 ? 11.531 7.418 18.984 1 92.25 205 GLU A CA 1
ATOM 1547 C C . GLU A 1 205 ? 12.992 6.98 19.109 1 92.25 205 GLU A C 1
ATOM 1549 O O . GLU A 1 205 ? 13.461 6.645 20.188 1 92.25 205 GLU A O 1
ATOM 1554 N N . HIS A 1 206 ? 13.664 7.027 18.031 1 93.31 206 HIS A N 1
ATOM 1555 C CA . HIS A 1 206 ? 15.031 6.523 18.031 1 93.31 206 HIS A CA 1
ATOM 1556 C C . HIS A 1 206 ? 15.828 7.094 16.859 1 93.31 206 HIS A C 1
ATOM 1558 O O . HIS A 1 206 ? 15.344 7.965 16.141 1 93.31 206 HIS A O 1
ATOM 1564 N N . HIS A 1 207 ? 17.109 6.652 16.734 1 95.25 207 HIS A N 1
ATOM 1565 C CA . HIS A 1 207 ? 17.938 7.066 15.609 1 95.25 207 HIS A CA 1
ATOM 1566 C C . HIS A 1 207 ? 17.328 6.629 14.289 1 95.25 207 HIS A C 1
ATOM 1568 O O . HIS A 1 207 ? 16.766 5.539 14.188 1 95.25 207 HIS A O 1
ATOM 1574 N N . SER A 1 208 ? 17.406 7.504 13.336 1 93.62 208 SER A N 1
ATOM 1575 C CA . SER A 1 208 ? 16.938 7.102 12.016 1 93.62 208 SER A CA 1
ATOM 1576 C C . SER A 1 208 ? 17.828 6.012 11.422 1 93.62 208 SER A C 1
ATOM 1578 O O . SER A 1 208 ? 18.984 5.863 11.82 1 93.62 208 SER A O 1
ATOM 1580 N N . MET A 1 209 ? 17.359 5.277 10.461 1 87.88 209 MET A N 1
ATOM 1581 C CA . MET A 1 209 ? 18.094 4.145 9.906 1 87.88 209 MET A CA 1
ATOM 1582 C C . MET A 1 209 ? 19.25 4.621 9.023 1 87.88 209 MET A C 1
ATOM 1584 O O . MET A 1 209 ? 20.172 3.861 8.75 1 87.88 209 MET A O 1
ATOM 1588 N N . VAL A 1 210 ? 19.219 5.891 8.625 1 93.75 210 VAL A N 1
ATOM 1589 C CA . VAL A 1 210 ? 20.297 6.418 7.781 1 93.75 210 VAL A CA 1
ATOM 1590 C C . VAL A 1 210 ? 21.25 7.246 8.625 1 93.75 210 VAL A C 1
ATOM 1592 O O . VAL A 1 210 ? 22.141 7.91 8.094 1 93.75 210 VAL A O 1
ATOM 1595 N N . SER A 1 211 ? 21.078 7.211 9.969 1 94.5 211 SER A N 1
ATOM 1596 C CA . SER A 1 211 ? 21.828 8.086 10.859 1 94.5 211 SER A CA 1
ATOM 1597 C C . SER A 1 211 ? 23.312 7.766 10.828 1 94.5 211 SER A C 1
ATOM 1599 O O . SER A 1 211 ? 24.156 8.617 11.148 1 94.5 211 SER A O 1
ATOM 1601 N N . LEU A 1 212 ? 23.688 6.535 10.398 1 95.69 212 LEU A N 1
ATOM 1602 C CA . LEU A 1 212 ? 25.078 6.109 10.469 1 95.69 212 LEU A CA 1
ATOM 1603 C C . LEU A 1 212 ? 25.781 6.289 9.125 1 95.69 212 LEU A C 1
ATOM 1605 O O . LEU A 1 212 ? 26.984 6.082 9.016 1 95.69 212 LEU A O 1
ATOM 1609 N N . MET A 1 213 ? 25.078 6.656 8.102 1 96.56 213 MET A N 1
ATOM 1610 C CA . MET A 1 213 ? 25.688 6.859 6.797 1 96.56 213 MET A CA 1
ATOM 1611 C C . MET A 1 213 ? 26.672 8.031 6.828 1 96.56 213 MET A C 1
ATOM 1613 O O . MET A 1 213 ? 26.406 9.047 7.477 1 96.56 213 MET A O 1
ATOM 1617 N N . THR A 1 214 ? 27.797 7.91 6.176 1 97.69 214 THR A N 1
ATOM 1618 C CA . THR A 1 214 ? 28.688 9.039 5.973 1 97.69 214 THR A CA 1
ATOM 1619 C C . THR A 1 214 ? 28.125 10.008 4.941 1 97.69 214 THR A C 1
ATOM 1621 O O . THR A 1 214 ? 27.188 9.672 4.219 1 97.69 214 THR A O 1
ATOM 1624 N N . ASN A 1 215 ? 28.625 11.227 4.934 1 98.44 215 ASN A N 1
ATOM 1625 C CA . ASN A 1 215 ? 28.219 12.195 3.924 1 98.44 215 ASN A CA 1
ATOM 1626 C C . ASN A 1 215 ? 28.391 11.641 2.514 1 98.44 215 ASN A C 1
ATOM 1628 O O . ASN A 1 215 ? 27.516 11.797 1.666 1 98.44 215 ASN A O 1
ATOM 1632 N N . ASP A 1 216 ? 29.531 10.945 2.289 1 98 216 ASP A N 1
ATOM 1633 C CA . ASP A 1 216 ? 29.828 10.398 0.966 1 98 216 ASP A CA 1
ATOM 1634 C C . ASP A 1 216 ? 28.812 9.312 0.584 1 98 216 ASP A C 1
ATOM 1636 O O . ASP A 1 216 ? 28.391 9.242 -0.567 1 98 216 ASP A O 1
ATOM 1640 N N . GLU A 1 217 ? 28.5 8.453 1.522 1 97.06 217 GLU A N 1
ATOM 1641 C CA . GLU A 1 217 ? 27.516 7.406 1.273 1 97.06 217 GLU A CA 1
ATOM 1642 C C . GLU A 1 217 ? 26.156 8 0.938 1 97.06 217 GLU A C 1
ATOM 1644 O O . GLU A 1 217 ? 25.453 7.504 0.051 1 97.06 217 GLU A O 1
ATOM 1649 N N . MET A 1 218 ? 25.75 9.031 1.679 1 98.12 218 MET A N 1
ATOM 1650 C CA . MET A 1 218 ? 24.469 9.695 1.427 1 98.12 218 MET A CA 1
ATOM 1651 C C . MET A 1 218 ? 24.453 10.328 0.042 1 98.12 218 MET A C 1
ATOM 1653 O O . MET A 1 218 ? 23.469 10.211 -0.692 1 98.12 218 MET A O 1
ATOM 1657 N N . ILE A 1 219 ? 25.531 11.016 -0.347 1 98.38 219 ILE A N 1
ATOM 1658 C CA . ILE A 1 219 ? 25.641 11.625 -1.667 1 98.38 219 ILE A CA 1
ATOM 1659 C C . ILE A 1 219 ? 25.547 10.547 -2.744 1 98.38 219 ILE A C 1
ATOM 1661 O O . ILE A 1 219 ? 24.812 10.695 -3.725 1 98.38 219 ILE A O 1
ATOM 1665 N N . ALA A 1 220 ? 26.25 9.43 -2.547 1 97.38 220 ALA A N 1
ATOM 1666 C CA . ALA A 1 220 ? 26.234 8.32 -3.5 1 97.38 220 ALA A CA 1
ATOM 1667 C C . ALA A 1 220 ? 24.844 7.742 -3.646 1 97.38 220 ALA A C 1
ATOM 1669 O O . ALA A 1 220 ? 24.438 7.324 -4.738 1 97.38 220 ALA A O 1
ATOM 1670 N N . TYR A 1 221 ? 24.188 7.637 -2.535 1 97.25 221 TYR A N 1
ATOM 1671 C CA . TYR A 1 221 ? 22.828 7.102 -2.533 1 97.25 221 TYR A CA 1
ATOM 1672 C C . TYR A 1 221 ? 21.906 7.934 -3.428 1 97.25 221 TYR A C 1
ATOM 1674 O O . TYR A 1 221 ? 21.141 7.383 -4.227 1 97.25 221 TYR A O 1
ATOM 1682 N N . TRP A 1 222 ? 21.969 9.289 -3.342 1 98.06 222 TRP A N 1
ATOM 1683 C CA . TRP A 1 222 ? 21.172 10.18 -4.18 1 98.06 222 TRP A CA 1
ATOM 1684 C C . TRP A 1 222 ? 21.609 10.102 -5.637 1 98.06 222 TRP A C 1
ATOM 1686 O O . TRP A 1 222 ? 20.781 10.109 -6.551 1 98.06 222 TRP A O 1
ATOM 1696 N N . ARG A 1 223 ? 22.906 10 -5.875 1 97.69 223 ARG A N 1
ATOM 1697 C CA . ARG A 1 223 ? 23.438 9.906 -7.234 1 97.69 223 ARG A CA 1
ATOM 1698 C C . ARG A 1 223 ? 22.938 8.633 -7.918 1 97.69 223 ARG A C 1
ATOM 1700 O O . ARG A 1 223 ? 22.625 8.641 -9.109 1 97.69 223 ARG A O 1
ATOM 1707 N N . ALA A 1 224 ? 22.844 7.578 -7.148 1 96.38 224 ALA A N 1
ATOM 1708 C CA . ALA A 1 224 ? 22.375 6.305 -7.68 1 96.38 224 ALA A CA 1
ATOM 1709 C C . ALA A 1 224 ? 20.906 6.395 -8.086 1 96.38 224 ALA A C 1
ATOM 1711 O O . ALA A 1 224 ? 20.406 5.543 -8.828 1 96.38 224 ALA A O 1
ATOM 1712 N N . HIS A 1 225 ? 20.234 7.391 -7.629 1 96.31 225 HIS A N 1
ATOM 1713 C CA . HIS A 1 225 ? 18.859 7.617 -8.008 1 96.31 225 HIS A CA 1
ATOM 1714 C C . HIS A 1 225 ? 18.734 8.75 -9.031 1 96.31 225 HIS A C 1
ATOM 1716 O O . HIS A 1 225 ? 17.719 9.453 -9.07 1 96.31 225 HIS A O 1
ATOM 1722 N N . ASP A 1 226 ? 19.781 9.031 -9.703 1 96.31 226 ASP A N 1
ATOM 1723 C CA . ASP A 1 226 ? 19.844 9.82 -10.93 1 96.31 226 ASP A CA 1
ATOM 1724 C C . ASP A 1 226 ? 19.844 11.32 -10.625 1 96.31 226 ASP A C 1
ATOM 1726 O O . ASP A 1 226 ? 19.344 12.117 -11.414 1 96.31 226 ASP A O 1
ATOM 1730 N N . PHE A 1 227 ? 20.297 11.727 -9.477 1 98.38 227 PHE A N 1
ATOM 1731 C CA . PHE A 1 227 ? 20.531 13.141 -9.227 1 98.38 227 PHE A CA 1
ATOM 1732 C C . PHE A 1 227 ? 21.922 13.555 -9.711 1 98.38 227 PHE A C 1
ATOM 1734 O O . PHE A 1 227 ? 22.938 12.977 -9.281 1 98.38 227 PHE A O 1
ATOM 1741 N N . ASP A 1 228 ? 21.922 14.578 -10.57 1 97.75 228 ASP A N 1
ATOM 1742 C CA . ASP A 1 228 ? 23.141 15.102 -11.148 1 97.75 228 ASP A CA 1
ATOM 1743 C C . ASP A 1 228 ? 24 15.805 -10.094 1 97.75 228 ASP A C 1
ATOM 1745 O O . ASP A 1 228 ? 25.219 15.688 -10.109 1 97.75 228 ASP A O 1
ATOM 1749 N N . GLU A 1 229 ? 23.328 16.547 -9.305 1 98.06 229 GLU A N 1
ATOM 1750 C CA . GLU A 1 229 ? 23.984 17.375 -8.312 1 98.06 229 GLU A CA 1
ATOM 1751 C C . GLU A 1 229 ? 23.391 17.172 -6.926 1 98.06 229 GLU A C 1
ATOM 1753 O O . GLU A 1 229 ? 22.156 17.203 -6.762 1 98.06 229 GLU A O 1
ATOM 1758 N N . VAL A 1 230 ? 24.219 16.844 -6.008 1 98.75 230 VAL A N 1
ATOM 1759 C CA . VAL A 1 230 ? 23.828 16.703 -4.609 1 98.75 230 VAL A CA 1
ATOM 1760 C C . VAL A 1 230 ? 24.641 17.672 -3.75 1 98.75 230 VAL A C 1
ATOM 1762 O O . VAL A 1 230 ? 25.859 17.516 -3.609 1 98.75 230 VAL A O 1
ATOM 1765 N N . ILE A 1 231 ? 24 18.672 -3.244 1 98.88 231 ILE A N 1
ATOM 1766 C CA . ILE A 1 231 ? 24.656 19.672 -2.408 1 98.88 231 ILE A CA 1
ATOM 1767 C C . ILE A 1 231 ? 24.375 19.391 -0.937 1 98.88 231 ILE A C 1
ATOM 1769 O O . ILE A 1 231 ? 23.203 19.328 -0.526 1 98.88 231 ILE A O 1
ATOM 1773 N N . LEU A 1 232 ? 25.375 19.109 -0.171 1 98.88 232 LEU A N 1
ATOM 1774 C CA . LEU A 1 232 ? 25.25 18.766 1.242 1 98.88 232 LEU A CA 1
ATOM 1775 C C . LEU A 1 232 ? 25.953 19.812 2.115 1 98.88 232 LEU A C 1
ATOM 1777 O O . LEU A 1 232 ? 27.109 20.125 1.893 1 98.88 232 LEU A O 1
ATOM 1781 N N . VAL A 1 233 ? 25.219 20.453 3.004 1 98.94 233 VAL A N 1
ATOM 1782 C CA . VAL A 1 233 ? 25.766 21.344 4.016 1 98.94 233 VAL A CA 1
ATOM 1783 C C . VAL A 1 233 ? 25.719 20.656 5.383 1 98.94 233 VAL A C 1
ATOM 1785 O O . VAL A 1 233 ? 24.625 20.375 5.895 1 98.94 233 VAL A O 1
ATOM 1788 N N . ASP A 1 234 ? 26.828 20.391 5.977 1 98.88 234 ASP A N 1
ATOM 1789 C CA . ASP A 1 234 ? 26.984 19.719 7.266 1 98.88 234 ASP A CA 1
ATOM 1790 C C . ASP A 1 234 ? 27.312 20.719 8.367 1 98.88 234 ASP A C 1
ATOM 1792 O O . ASP A 1 234 ? 28.391 21.297 8.383 1 98.88 234 ASP A O 1
ATOM 1796 N N . ALA A 1 235 ? 26.406 20.891 9.32 1 98.88 235 ALA A N 1
ATOM 1797 C CA . ALA A 1 235 ? 26.609 21.844 10.414 1 98.88 235 ALA A CA 1
ATOM 1798 C C . ALA A 1 235 ? 27.906 21.547 11.156 1 98.88 235 ALA A C 1
ATOM 1800 O O . ALA A 1 235 ? 28.562 22.453 11.656 1 98.88 235 ALA A O 1
ATOM 1801 N N . LYS A 1 236 ? 28.312 20.266 11.203 1 98.69 236 LYS A N 1
ATOM 1802 C CA . LYS A 1 236 ? 29.5 19.844 11.938 1 98.69 236 LYS A CA 1
ATOM 1803 C C . LYS A 1 236 ? 30.75 20.578 11.43 1 98.69 236 LYS A C 1
ATOM 1805 O O . LYS A 1 236 ? 31.672 20.859 12.203 1 98.69 236 LYS A O 1
ATOM 1810 N N . ASN A 1 237 ? 30.781 20.953 10.188 1 98.62 237 ASN A N 1
ATOM 1811 C CA . ASN A 1 237 ? 31.922 21.641 9.594 1 98.62 237 ASN A CA 1
ATOM 1812 C C . ASN A 1 237 ? 32.094 23.047 10.156 1 98.62 237 ASN A C 1
ATOM 1814 O O . ASN A 1 237 ? 33.156 23.672 9.977 1 98.62 237 ASN A O 1
ATOM 1818 N N . PHE A 1 238 ? 31.125 23.594 10.875 1 98.75 238 PHE A N 1
ATOM 1819 C CA . PHE A 1 238 ? 31.141 24.953 11.375 1 98.75 238 PHE A CA 1
ATOM 1820 C C . PHE A 1 238 ? 31.125 24.969 12.898 1 98.75 238 PHE A C 1
ATOM 1822 O O . PHE A 1 238 ? 31.094 26.031 13.516 1 98.75 238 PHE A O 1
ATOM 1829 N N . ASP A 1 239 ? 31.125 23.844 13.5 1 98.75 239 ASP A N 1
ATOM 1830 C CA . ASP A 1 239 ? 30.969 23.703 14.945 1 98.75 239 ASP A CA 1
ATOM 1831 C C . ASP A 1 239 ? 32.219 24.172 15.688 1 98.75 239 ASP A C 1
ATOM 1833 O O . ASP A 1 239 ? 33.25 23.516 15.633 1 98.75 239 ASP A O 1
ATOM 1837 N N . ASP A 1 240 ? 32.156 25.328 16.328 1 98.56 240 ASP A N 1
ATOM 1838 C CA . ASP A 1 240 ? 33.25 25.797 17.172 1 98.56 240 ASP A CA 1
ATOM 1839 C C . ASP A 1 240 ? 32.906 25.625 18.641 1 98.56 240 ASP A C 1
ATOM 1841 O O . ASP A 1 240 ? 33.625 26.156 19.516 1 98.56 240 ASP A O 1
ATOM 1845 N N . ALA A 1 241 ? 31.781 24.953 18.906 1 97.75 241 ALA A N 1
ATOM 1846 C CA . ALA A 1 241 ? 31.359 24.719 20.297 1 97.75 241 ALA A CA 1
ATOM 1847 C C . ALA A 1 241 ? 31.844 23.344 20.766 1 97.75 241 ALA A C 1
ATOM 1849 O O . ALA A 1 241 ? 31.656 22.984 21.938 1 97.75 241 ALA A O 1
ATOM 1850 N N . GLY A 1 242 ? 32.438 22.531 19.953 1 97.62 242 GLY A N 1
ATOM 1851 C CA . GLY A 1 242 ? 33 21.25 20.328 1 97.62 242 GLY A CA 1
ATOM 1852 C C . GLY A 1 242 ? 31.969 20.203 20.641 1 97.62 242 GLY A C 1
ATOM 1853 O O . GLY A 1 242 ? 32.156 19.391 21.547 1 97.62 242 GLY A O 1
ATOM 1854 N N . GLN A 1 243 ? 30.875 20.188 19.891 1 97.69 243 GLN A N 1
ATOM 1855 C CA . GLN A 1 243 ? 29.797 19.234 20.141 1 97.69 243 GLN A CA 1
ATOM 1856 C C . GLN A 1 243 ? 30.188 17.844 19.656 1 97.69 243 GLN A C 1
ATOM 1858 O O . GLN A 1 243 ? 30.875 17.688 18.656 1 97.69 243 GLN A O 1
ATOM 1863 N N . GLU A 1 244 ? 29.766 16.812 20.375 1 95.31 244 GLU A N 1
ATOM 1864 C CA . GLU A 1 244 ? 30.094 15.438 20.047 1 95.31 244 GLU A CA 1
ATOM 1865 C C . GLU A 1 244 ? 29.109 14.883 19 1 95.31 244 GLU A C 1
ATOM 1867 O O . GLU A 1 244 ? 27.969 15.305 18.938 1 95.31 244 GLU A O 1
ATOM 1872 N N . GLY A 1 245 ? 29.641 13.883 18.203 1 94.62 245 GLY A N 1
ATOM 1873 C CA . GLY A 1 245 ? 28.781 13.148 17.297 1 94.62 245 GLY A CA 1
ATOM 1874 C C . GLY A 1 245 ? 28.703 13.75 15.906 1 94.62 245 GLY A C 1
ATOM 1875 O O . GLY A 1 245 ? 29.281 14.82 15.664 1 94.62 245 GLY A O 1
ATOM 1876 N N . ALA A 1 246 ? 27.984 13.031 15 1 96.44 246 ALA A N 1
ATOM 1877 C CA . ALA A 1 246 ? 27.922 13.406 13.594 1 96.44 246 ALA A CA 1
ATOM 1878 C C . ALA A 1 246 ? 26.906 14.508 13.359 1 96.44 246 ALA A C 1
ATOM 1880 O O . ALA A 1 246 ? 26.984 15.242 12.367 1 96.44 246 ALA A O 1
ATOM 1881 N N . TYR A 1 247 ? 25.984 14.672 14.25 1 98.19 247 TYR A N 1
ATOM 1882 C CA . TYR A 1 247 ? 24.938 15.688 14.195 1 98.19 247 TYR A CA 1
ATOM 1883 C C . TYR A 1 247 ? 25.109 16.703 15.32 1 98.19 247 TYR A C 1
ATOM 1885 O O . TYR A 1 247 ? 25.25 16.328 16.484 1 98.19 247 TYR A O 1
ATOM 1893 N N . VAL A 1 248 ? 25.062 18.016 14.961 1 98.5 248 VAL A N 1
ATOM 1894 C CA . VAL A 1 248 ? 25.312 19.047 15.961 1 98.5 248 VAL A CA 1
ATOM 1895 C C . VAL A 1 248 ? 24.266 20.141 15.844 1 98.5 248 VAL A C 1
ATOM 1897 O O . VAL A 1 248 ? 23.578 20.266 14.828 1 98.5 248 VAL A O 1
ATOM 1900 N N . ASP A 1 249 ? 24.047 20.875 16.875 1 98.69 249 ASP A N 1
ATOM 1901 C CA . ASP A 1 249 ? 23.109 21.984 16.984 1 98.69 249 ASP A CA 1
ATOM 1902 C C . ASP A 1 249 ? 23.766 23.297 16.594 1 98.69 249 ASP A C 1
ATOM 1904 O O . ASP A 1 249 ? 24.562 23.844 17.359 1 98.69 249 ASP A O 1
ATOM 1908 N N . SER A 1 250 ? 23.406 23.812 15.469 1 98.69 250 SER A N 1
ATOM 1909 C CA . SER A 1 250 ? 24.031 25.016 14.93 1 98.69 250 SER A CA 1
ATOM 1910 C C . SER A 1 250 ? 23.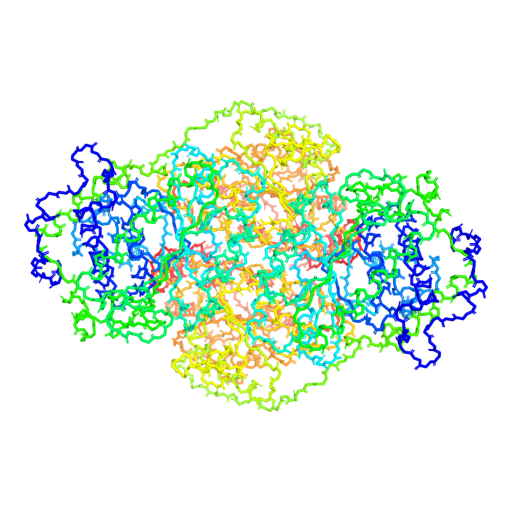766 26.219 15.82 1 98.69 250 SER A C 1
ATOM 1912 O O . SER A 1 250 ? 24.5 27.203 15.781 1 98.69 250 SER A O 1
ATOM 1914 N N . THR A 1 251 ? 22.719 26.188 16.609 1 98.31 251 THR A N 1
ATOM 1915 C CA . THR A 1 251 ? 22.344 27.328 17.453 1 98.31 251 THR A CA 1
ATOM 1916 C C . THR A 1 251 ? 23.281 27.453 18.641 1 98.31 251 THR A C 1
ATOM 1918 O O . THR A 1 251 ? 23.25 28.453 19.359 1 98.31 251 THR A O 1
ATOM 1921 N N . ARG A 1 252 ? 24.188 26.562 18.781 1 97.81 252 ARG A N 1
ATOM 1922 C CA . ARG A 1 252 ? 25.141 26.578 19.891 1 97.81 252 ARG A CA 1
ATOM 1923 C C . ARG A 1 252 ? 26.5 27.109 19.438 1 97.81 252 ARG A C 1
ATOM 1925 O O . ARG A 1 252 ? 27.406 27.281 20.25 1 97.81 252 ARG A O 1
ATOM 1932 N N . PHE A 1 253 ? 26.625 27.406 18.188 1 98.62 253 PHE A N 1
ATOM 1933 C CA . PHE A 1 253 ? 27.859 27.984 17.672 1 98.62 253 PHE A CA 1
ATOM 1934 C C . PHE A 1 253 ? 28.016 29.422 18.141 1 98.62 253 PHE A C 1
ATOM 1936 O O . PHE A 1 253 ? 27.062 30.031 18.641 1 98.62 253 PHE A O 1
ATOM 1943 N N . SER A 1 254 ? 29.266 29.969 17.984 1 98.19 254 SER A N 1
ATOM 1944 C CA . SER A 1 254 ? 29.438 31.422 18.109 1 98.19 254 SER A CA 1
ATOM 1945 C C . SER A 1 254 ? 28.641 32.156 17.047 1 98.19 254 SER A C 1
ATOM 1947 O O . SER A 1 254 ? 28.297 31.594 16.016 1 98.19 254 SER A O 1
ATOM 1949 N N . PHE A 1 255 ? 28.297 33.375 17.359 1 97.62 255 PHE A N 1
ATOM 1950 C CA . PHE A 1 255 ? 27.5 34.188 16.438 1 97.62 255 PHE A CA 1
ATOM 1951 C C . PHE A 1 255 ? 28.125 34.188 15.055 1 97.62 255 PHE A C 1
ATOM 1953 O O . PHE A 1 255 ? 27.422 34.031 14.047 1 97.62 255 PHE A O 1
ATOM 1960 N N . GLY A 1 256 ? 29.391 34.375 14.969 1 98.06 256 GLY A N 1
ATOM 1961 C CA . GLY A 1 256 ? 30.109 34.375 13.695 1 98.06 256 GLY A CA 1
ATOM 1962 C C . GLY A 1 256 ? 29.969 33.062 12.945 1 98.06 256 GLY A C 1
ATOM 1963 O O . GLY A 1 256 ? 29.781 33.062 11.727 1 98.06 256 GLY A O 1
ATOM 1964 N N . GLN A 1 257 ? 30.078 31.938 13.664 1 98.5 257 GLN A N 1
ATOM 1965 C CA . GLN A 1 257 ? 29.984 30.625 13.023 1 98.5 257 GLN A CA 1
ATOM 1966 C C . GLN A 1 257 ? 28.562 30.312 12.609 1 98.5 257 GLN A C 1
ATOM 1968 O O . GLN A 1 257 ? 28.328 29.609 11.625 1 98.5 257 GLN A O 1
ATOM 1973 N N . ARG A 1 258 ? 27.578 30.797 13.383 1 98.56 258 ARG A N 1
ATOM 1974 C CA . ARG A 1 258 ? 26.203 30.672 12.938 1 98.56 258 ARG A CA 1
ATOM 1975 C C . ARG A 1 258 ? 25.984 31.375 11.602 1 98.56 258 ARG A C 1
ATOM 1977 O O . ARG A 1 258 ? 25.297 30.844 10.719 1 98.56 258 ARG A O 1
ATOM 1984 N N . LEU A 1 259 ? 26.547 32.562 11.484 1 98.62 259 LEU A N 1
ATOM 1985 C CA . LEU A 1 259 ? 26.438 33.312 10.234 1 98.62 259 LEU A CA 1
ATOM 1986 C C . LEU A 1 259 ? 27.156 32.594 9.102 1 98.62 259 LEU A C 1
ATOM 1988 O O . LEU A 1 259 ? 26.641 32.531 7.98 1 98.62 259 LEU A O 1
ATOM 1992 N N . ALA A 1 260 ? 28.328 31.984 9.391 1 98.75 260 ALA A N 1
ATOM 1993 C CA . ALA A 1 260 ? 29.062 31.234 8.375 1 98.75 260 ALA A CA 1
ATOM 1994 C C . ALA A 1 260 ? 28.266 30.031 7.895 1 98.75 260 ALA A C 1
ATOM 1996 O O . ALA A 1 260 ? 28.25 29.719 6.699 1 98.75 260 ALA A O 1
ATOM 1997 N N . PHE A 1 261 ? 27.719 29.344 8.859 1 98.75 261 PHE A N 1
ATOM 1998 C CA . PHE A 1 261 ? 26.875 28.203 8.539 1 98.75 261 PHE A CA 1
ATOM 1999 C C . PHE A 1 261 ? 25.688 28.641 7.688 1 98.75 261 PHE A C 1
ATOM 2001 O O . PHE A 1 261 ? 25.391 28.016 6.664 1 98.75 261 PHE A O 1
ATOM 2008 N N . MET A 1 262 ? 24.969 29.703 8.062 1 98.81 262 MET A N 1
ATOM 2009 C CA . MET A 1 262 ? 23.828 30.203 7.32 1 98.81 262 MET A CA 1
ATOM 2010 C C . MET A 1 262 ? 24.219 30.625 5.914 1 98.81 262 MET A C 1
ATOM 2012 O O . MET A 1 262 ? 23.469 30.438 4.961 1 98.81 262 MET A O 1
ATOM 2016 N N . GLU A 1 263 ? 25.375 31.281 5.781 1 98.88 263 GLU A N 1
ATOM 2017 C CA . GLU A 1 263 ? 25.875 31.641 4.461 1 98.88 263 GLU A CA 1
ATOM 2018 C C . GLU A 1 263 ? 26.047 30.422 3.568 1 98.88 263 GLU A C 1
ATOM 2020 O O . GLU A 1 263 ? 25.672 30.453 2.395 1 98.88 263 GLU A O 1
ATOM 2025 N N . ALA A 1 264 ? 26.594 29.344 4.141 1 98.88 264 ALA A N 1
ATOM 2026 C CA . ALA A 1 264 ? 26.766 28.109 3.387 1 98.88 264 ALA A CA 1
ATOM 2027 C C . ALA A 1 264 ? 25.422 27.531 2.943 1 98.88 264 ALA A C 1
ATOM 2029 O O . ALA A 1 264 ? 25.297 27.062 1.812 1 98.88 264 ALA A O 1
ATOM 2030 N N . VAL A 1 265 ? 24.453 27.547 3.834 1 98.94 265 VAL A N 1
ATOM 2031 C CA . VAL A 1 265 ? 23.125 27.031 3.516 1 98.94 265 VAL A CA 1
ATOM 2032 C C . VAL A 1 265 ? 22.484 27.875 2.418 1 98.94 265 VAL A C 1
ATOM 2034 O O . VAL A 1 265 ? 21.969 27.344 1.436 1 98.94 265 VAL A O 1
ATOM 2037 N N . LEU A 1 266 ? 22.531 29.219 2.605 1 98.94 266 LEU A N 1
ATOM 2038 C CA . LEU A 1 266 ? 21.875 30.141 1.675 1 98.94 266 LEU A CA 1
ATOM 2039 C C . LEU A 1 266 ? 22.531 30.047 0.294 1 98.94 266 LEU A C 1
ATOM 2041 O O . LEU A 1 266 ? 21.828 29.969 -0.717 1 98.94 266 LEU A O 1
ATOM 2045 N N . THR A 1 267 ? 23.859 30.062 0.218 1 98.88 267 THR A N 1
ATOM 2046 C CA . THR A 1 267 ? 24.547 30 -1.062 1 98.88 267 THR A CA 1
ATOM 2047 C C . THR A 1 267 ? 24.391 28.609 -1.688 1 98.88 267 THR A C 1
ATOM 2049 O O . THR A 1 267 ? 24.25 28.484 -2.906 1 98.88 267 THR A O 1
ATOM 2052 N N . GLY A 1 268 ? 24.453 27.562 -0.865 1 98.88 268 GLY A N 1
ATOM 2053 C CA . GLY A 1 268 ? 24.188 26.219 -1.364 1 98.88 268 GLY A CA 1
ATOM 2054 C C . GLY A 1 268 ? 22.797 26.062 -1.923 1 98.88 268 GLY A C 1
ATOM 2055 O O . GLY A 1 268 ? 22.609 25.422 -2.963 1 98.88 268 GLY A O 1
ATOM 2056 N N . MET A 1 269 ? 21.859 26.594 -1.22 1 98.94 269 MET A N 1
ATOM 2057 C CA . MET A 1 269 ? 20.469 26.516 -1.671 1 98.94 269 MET A CA 1
ATOM 2058 C C . MET A 1 269 ? 20.281 27.266 -2.98 1 98.94 269 MET A C 1
ATOM 2060 O O . MET A 1 269 ? 19.547 26.828 -3.861 1 98.94 269 MET A O 1
ATOM 2064 N N . ALA A 1 270 ? 20.875 28.453 -3.049 1 98.88 270 ALA A N 1
ATOM 2065 C CA . ALA A 1 270 ? 20.828 29.219 -4.297 1 98.88 270 ALA A CA 1
ATOM 2066 C C . ALA A 1 270 ? 21.375 28.391 -5.461 1 98.88 270 ALA A C 1
ATOM 2068 O O . ALA A 1 270 ? 20.781 28.375 -6.543 1 98.88 270 ALA A O 1
ATOM 2069 N N . LYS A 1 271 ? 22.484 27.75 -5.211 1 98.81 271 LYS A N 1
ATOM 2070 C CA . LYS A 1 271 ? 23.094 26.891 -6.227 1 98.81 271 LYS A CA 1
ATOM 2071 C C . LYS A 1 271 ? 22.156 25.75 -6.59 1 98.81 271 LYS A C 1
ATOM 2073 O O . LYS A 1 271 ? 22 25.406 -7.766 1 98.81 271 LYS A O 1
ATOM 2078 N N . ALA A 1 272 ? 21.578 25.125 -5.613 1 98.88 272 ALA A N 1
ATOM 2079 C CA . ALA A 1 272 ? 20.656 24.016 -5.84 1 98.88 272 ALA A CA 1
ATOM 2080 C C . ALA A 1 272 ? 19.438 24.469 -6.652 1 98.88 272 ALA A C 1
ATOM 2082 O O . ALA A 1 272 ? 19.016 23.781 -7.586 1 98.88 272 ALA A O 1
ATOM 2083 N N . ALA A 1 273 ? 18.859 25.562 -6.266 1 98.81 273 ALA A N 1
ATOM 2084 C CA . ALA A 1 273 ? 17.703 26.109 -6.977 1 98.81 273 ALA A CA 1
ATOM 2085 C C . ALA A 1 273 ? 18.047 26.406 -8.438 1 98.81 273 ALA A C 1
ATOM 2087 O O . ALA A 1 273 ? 17.281 26.062 -9.336 1 98.81 273 ALA A O 1
ATOM 2088 N N . ASP A 1 274 ? 19.219 27.062 -8.672 1 98.56 274 ASP A N 1
ATOM 2089 C CA . ASP A 1 274 ? 19.672 27.375 -10.023 1 98.56 274 ASP A CA 1
ATOM 2090 C C . ASP A 1 274 ? 19.875 26.094 -10.836 1 98.56 274 ASP A C 1
ATOM 2092 O O . ASP A 1 274 ? 19.547 26.047 -12.023 1 98.56 274 ASP A O 1
ATOM 2096 N N . GLY A 1 275 ? 20.438 25.109 -10.164 1 98.56 275 GLY A N 1
ATOM 2097 C CA . GLY A 1 275 ? 20.625 23.844 -10.828 1 98.56 275 GLY A CA 1
ATOM 2098 C C . GLY A 1 275 ? 19.312 23.188 -11.258 1 98.56 275 GLY A C 1
ATOM 2099 O O . GLY A 1 275 ? 19.172 22.781 -12.406 1 98.56 275 GLY A O 1
ATOM 2100 N N . ALA A 1 276 ? 18.375 23.078 -10.352 1 98.81 276 ALA A N 1
ATOM 2101 C CA . ALA A 1 276 ? 17.078 22.453 -10.633 1 98.81 276 ALA A CA 1
ATOM 2102 C C . ALA A 1 276 ? 16.328 23.219 -11.734 1 98.81 276 ALA A C 1
ATOM 2104 O O . ALA A 1 276 ? 15.727 22.609 -12.617 1 98.81 276 ALA A O 1
ATOM 2105 N N . LEU A 1 277 ? 16.391 24.578 -11.719 1 98.56 277 LEU A N 1
ATOM 2106 C CA . LEU A 1 277 ? 15.734 25.406 -12.727 1 98.56 277 LEU A CA 1
ATOM 2107 C C . LEU A 1 277 ? 16.516 25.391 -14.039 1 98.56 277 LEU A C 1
ATOM 2109 O O . LEU A 1 277 ? 15.953 25.688 -15.094 1 98.56 277 LEU A O 1
ATOM 2113 N N . GLY A 1 278 ? 17.766 25.016 -13.922 1 98.19 278 GLY A N 1
ATOM 2114 C CA . GLY A 1 278 ? 18.656 25.078 -15.078 1 98.19 278 GLY A CA 1
ATOM 2115 C C . GLY A 1 278 ? 18.766 23.75 -15.805 1 98.19 278 GLY A C 1
ATOM 2116 O O . GLY A 1 278 ? 19.609 23.594 -16.672 1 98.19 278 GLY A O 1
ATOM 2117 N N . GLY A 1 279 ? 18.016 22.766 -15.391 1 98.12 279 GLY A N 1
ATOM 2118 C CA . GLY A 1 279 ? 17.969 21.547 -16.172 1 98.12 279 GLY A CA 1
ATOM 2119 C C . GLY A 1 279 ? 18.719 20.391 -15.531 1 98.12 279 GLY A C 1
ATOM 2120 O O . GLY A 1 279 ? 18.922 19.344 -16.156 1 98.12 279 GLY A O 1
ATOM 2121 N N . ARG A 1 280 ? 19.188 20.547 -14.32 1 97.62 280 ARG A N 1
ATOM 2122 C CA . ARG A 1 280 ? 19.906 19.484 -13.625 1 97.62 280 ARG A CA 1
ATOM 2123 C C . ARG A 1 280 ? 19.047 18.906 -12.5 1 97.62 280 ARG A C 1
ATOM 2125 O O . ARG A 1 280 ? 18.438 19.641 -11.727 1 97.62 280 ARG A O 1
ATOM 2132 N N . HIS A 1 281 ? 18.875 17.531 -12.492 1 98.69 281 HIS A N 1
ATOM 2133 C CA . HIS A 1 281 ? 18.281 16.938 -11.297 1 98.69 281 HIS A CA 1
ATOM 2134 C C . HIS A 1 281 ? 19.156 17.188 -10.07 1 98.69 281 HIS A C 1
ATOM 2136 O O . HIS A 1 281 ? 20.266 16.672 -9.977 1 98.69 281 HIS A O 1
ATOM 2142 N N . THR A 1 282 ? 18.625 18.016 -9.125 1 98.81 282 THR A N 1
ATOM 2143 C CA . THR A 1 282 ? 19.438 18.5 -8.016 1 98.81 282 THR A CA 1
ATOM 2144 C C . THR A 1 282 ? 18.766 18.188 -6.68 1 98.81 282 THR A C 1
ATOM 2146 O O . THR A 1 282 ? 17.547 18.266 -6.562 1 98.81 282 THR A O 1
ATOM 2149 N N . ALA A 1 283 ? 19.5 17.75 -5.711 1 98.81 283 ALA A N 1
ATOM 2150 C CA . ALA A 1 283 ? 19.047 17.578 -4.332 1 98.81 283 ALA A CA 1
ATOM 2151 C C . ALA A 1 283 ? 19.875 18.422 -3.371 1 98.81 283 ALA A C 1
ATOM 2153 O O . ALA A 1 283 ? 21.062 18.672 -3.617 1 98.81 283 ALA A O 1
ATOM 2154 N N . PHE A 1 284 ? 19.25 18.922 -2.352 1 98.94 284 PHE A N 1
ATOM 2155 C CA . PHE A 1 284 ? 19.906 19.641 -1.274 1 98.94 284 PHE A CA 1
ATOM 2156 C C . PHE A 1 284 ? 19.75 18.906 0.049 1 98.94 284 PHE A C 1
ATOM 2158 O O . PHE A 1 284 ? 18.672 18.391 0.368 1 98.94 284 PHE A O 1
ATOM 2165 N N . ILE A 1 285 ? 20.891 18.75 0.816 1 98.88 285 ILE A N 1
ATOM 2166 C CA . ILE A 1 285 ? 20.875 18.047 2.098 1 98.88 285 ILE A CA 1
ATOM 2167 C C . ILE A 1 285 ? 21.375 18.984 3.199 1 98.88 285 ILE A C 1
ATOM 2169 O O . ILE A 1 285 ? 22.469 19.531 3.104 1 98.88 285 ILE A O 1
ATOM 2173 N N . LEU A 1 286 ? 20.547 19.203 4.16 1 98.88 286 LEU A N 1
ATOM 2174 C CA . LEU A 1 286 ? 20.953 19.891 5.387 1 98.88 286 LEU A CA 1
ATOM 2175 C C . LEU A 1 286 ? 21.141 18.891 6.523 1 98.88 286 LEU A C 1
ATOM 2177 O O . LEU A 1 286 ? 20.203 18.219 6.934 1 98.88 286 LEU A O 1
ATOM 2181 N N . LYS A 1 287 ? 22.375 18.781 6.992 1 98.81 287 LYS A N 1
ATOM 2182 C CA . LYS A 1 287 ? 22.719 17.875 8.078 1 98.81 287 LYS A CA 1
ATOM 2183 C C . LYS A 1 287 ? 22.938 18.625 9.383 1 98.81 287 LYS A C 1
ATOM 2185 O O . LYS A 1 287 ? 23.875 19.422 9.5 1 98.81 287 LYS A O 1
ATOM 2190 N N . GLN A 1 288 ? 22.031 18.453 10.328 1 98.19 288 GLN A N 1
ATOM 2191 C CA . GLN A 1 288 ? 22.188 19.047 11.656 1 98.19 288 GLN A CA 1
ATOM 2192 C C . GLN A 1 288 ? 21.297 18.328 12.672 1 98.19 288 GLN A C 1
ATOM 2194 O O . GLN A 1 288 ? 20.422 17.547 12.297 1 98.19 288 GLN A O 1
ATOM 2199 N N . MET A 1 289 ? 21.422 18.672 13.945 1 98.38 289 MET A N 1
ATOM 2200 C CA . MET A 1 289 ? 20.812 17.969 15.078 1 98.38 289 MET A CA 1
ATOM 2201 C C . MET A 1 289 ? 19.312 18.234 15.125 1 98.38 289 MET A C 1
ATOM 2203 O O . MET A 1 289 ? 18.875 19.375 14.984 1 98.38 289 MET A O 1
ATOM 2207 N N . LYS A 1 290 ? 18.516 17.109 15.266 1 98.25 290 LYS A N 1
ATOM 2208 C CA . LYS A 1 290 ? 17.094 17.266 15.539 1 98.25 290 LYS A CA 1
ATOM 2209 C C . LYS A 1 290 ? 16.859 18.062 16.828 1 98.25 290 LYS A C 1
ATOM 2211 O O . LYS A 1 290 ? 17.469 17.766 17.859 1 98.25 290 LYS A O 1
ATOM 2216 N N . GLY A 1 291 ? 15.953 19.016 16.703 1 98.38 291 GLY A N 1
ATOM 2217 C CA . GLY A 1 291 ? 15.648 19.828 17.875 1 98.38 291 GLY A CA 1
ATOM 2218 C C . GLY A 1 291 ? 16.609 21 18.047 1 98.38 291 GLY A C 1
ATOM 2219 O O . GLY A 1 291 ? 16.656 21.609 19.125 1 98.38 291 GLY A O 1
ATOM 2220 N N . ALA A 1 292 ? 17.344 21.312 17.062 1 98.44 292 ALA A N 1
ATOM 2221 C CA . ALA A 1 292 ? 18.266 22.438 17.156 1 98.44 292 ALA A CA 1
ATOM 2222 C C . ALA A 1 292 ? 17.516 23.719 17.531 1 98.44 292 ALA A C 1
ATOM 2224 O O . ALA A 1 292 ? 16.578 24.141 16.844 1 98.44 292 ALA A O 1
ATOM 2225 N N . GLY A 1 293 ? 17.938 24.328 18.672 1 98 293 GLY A N 1
ATOM 2226 C CA . GLY A 1 293 ? 17.453 25.656 19.062 1 98 293 GLY A CA 1
ATOM 2227 C C . GLY A 1 293 ? 16.141 25.609 19.828 1 98 293 GLY A C 1
ATOM 2228 O O . GLY A 1 293 ? 15.578 26.641 20.172 1 98 293 GLY A O 1
ATOM 2229 N N . VAL A 1 294 ? 15.562 24.391 20.047 1 97.69 294 VAL A N 1
ATOM 2230 C CA . VAL A 1 294 ? 14.328 24.297 20.812 1 97.69 294 VAL A CA 1
ATOM 2231 C C . VAL A 1 294 ? 14.602 23.656 22.172 1 97.69 294 VAL A C 1
ATOM 2233 O O . VAL A 1 294 ? 15.719 23.75 22.688 1 97.69 294 VAL A O 1
ATOM 2236 N N . HIS A 1 295 ? 13.625 23.109 22.891 1 96.88 295 HIS A N 1
ATOM 2237 C CA . HIS A 1 295 ? 13.633 22.859 24.328 1 96.88 295 HIS A CA 1
ATOM 2238 C C . HIS A 1 295 ? 14.555 21.688 24.672 1 96.88 295 HIS A C 1
ATOM 2240 O O . HIS A 1 295 ? 15.141 21.672 25.75 1 96.88 295 HIS A O 1
ATOM 2246 N N . VAL A 1 296 ? 14.602 20.656 23.844 1 96.94 296 VAL A N 1
ATOM 2247 C CA . VAL A 1 296 ? 15.492 19.516 24.016 1 96.94 296 VAL A CA 1
ATOM 2248 C C . VAL A 1 296 ? 15.984 19.016 22.656 1 96.94 296 VAL A C 1
ATOM 2250 O O . VAL A 1 296 ? 15.586 19.547 21.625 1 96.94 296 VAL A O 1
ATOM 2253 N N . LEU A 1 297 ? 16.969 18.094 22.656 1 97.06 297 LEU A N 1
ATOM 2254 C CA . LEU A 1 297 ? 17.578 17.625 21.422 1 97.06 297 LEU A CA 1
ATOM 2255 C C . LEU A 1 297 ? 17.203 16.172 21.172 1 97.06 297 LEU A C 1
ATOM 2257 O O . LEU A 1 297 ? 16.703 15.477 22.062 1 97.06 297 LEU A O 1
ATOM 2261 N N . GLY A 1 298 ? 17.469 15.727 19.891 1 96.5 298 GLY A N 1
ATOM 2262 C CA . GLY A 1 298 ? 17.266 14.336 19.516 1 96.5 298 GLY A CA 1
ATOM 2263 C C . GLY A 1 298 ? 15.797 13.945 19.422 1 96.5 298 GLY A C 1
ATOM 2264 O O . GLY A 1 298 ? 14.938 14.805 19.219 1 96.5 298 GLY A O 1
ATOM 2265 N N . ALA A 1 299 ? 15.594 12.664 19.5 1 95.25 299 ALA A N 1
ATOM 2266 C CA . ALA A 1 299 ? 14.234 12.141 19.359 1 95.25 299 ALA A CA 1
ATOM 2267 C C . ALA A 1 299 ? 13.32 12.68 20.453 1 95.25 299 ALA A C 1
ATOM 2269 O O . ALA A 1 299 ? 12.109 12.805 20.25 1 95.25 299 ALA A O 1
ATOM 2270 N N . LYS A 1 300 ? 13.844 13.109 21.547 1 95.38 300 LYS A N 1
ATOM 2271 C CA . LYS A 1 300 ? 13.047 13.609 22.656 1 95.38 300 LYS A CA 1
ATOM 2272 C C . LYS A 1 300 ? 12.461 14.984 22.344 1 95.38 300 LYS A C 1
ATOM 2274 O O . LYS A 1 300 ? 11.523 15.438 23 1 95.38 300 LYS A O 1
ATOM 2279 N N . SER A 1 301 ? 12.969 15.625 21.328 1 97.19 301 SER A N 1
ATOM 2280 C CA . SER A 1 301 ? 12.445 16.922 20.922 1 97.19 301 SER A CA 1
ATOM 2281 C C . SER A 1 301 ? 11.227 16.766 20.016 1 97.19 301 SER A C 1
ATOM 2283 O O . SER A 1 301 ? 10.586 17.75 19.641 1 97.19 301 SER A O 1
ATOM 2285 N N . HIS A 1 302 ? 10.938 15.586 19.656 1 95.88 302 HIS A N 1
ATOM 2286 C CA . HIS A 1 302 ? 9.938 15.305 18.625 1 95.88 302 HIS A CA 1
ATOM 2287 C C . HIS A 1 302 ? 8.586 15.891 19.016 1 95.88 302 HIS A C 1
ATOM 2289 O O . HIS A 1 302 ? 7.93 16.547 18.188 1 95.88 302 HIS A O 1
ATOM 2295 N N . ASN A 1 303 ? 8.156 15.734 20.188 1 93.06 303 ASN A N 1
ATOM 2296 C CA . ASN A 1 303 ? 6.812 16.109 20.625 1 93.06 303 ASN A CA 1
ATOM 2297 C C . ASN A 1 303 ? 6.832 16.719 22.016 1 93.06 303 ASN A C 1
ATOM 2299 O O . ASN A 1 303 ? 7.719 16.438 22.812 1 93.06 303 ASN A O 1
ATOM 2303 N N . LEU A 1 304 ? 5.898 17.625 22.203 1 95.25 304 LEU A N 1
ATOM 2304 C CA . LEU A 1 304 ? 5.664 18.125 23.562 1 95.25 304 LEU A CA 1
ATOM 2305 C C . LEU A 1 304 ? 4.609 17.297 24.281 1 95.25 304 LEU A C 1
ATOM 2307 O O . LEU A 1 304 ? 3.732 16.703 23.625 1 95.25 304 LEU A O 1
ATOM 2311 N N . TYR A 1 305 ? 4.785 17.266 25.594 1 91.94 305 TYR A N 1
ATOM 2312 C CA . TYR A 1 305 ? 3.887 16.531 26.469 1 91.94 305 TYR A CA 1
ATOM 2313 C C . TYR A 1 305 ? 3.166 17.469 27.422 1 91.94 305 TYR A C 1
ATOM 2315 O O . TYR A 1 305 ? 3.508 18.656 27.516 1 91.94 305 TYR A O 1
ATOM 2323 N N . PRO A 1 306 ? 2.176 17 28.172 1 90.75 306 PRO A N 1
ATOM 2324 C CA . PRO A 1 306 ? 1.373 17.875 29.031 1 90.75 306 PRO A CA 1
ATOM 2325 C C . PRO A 1 306 ? 2.223 18.672 30.016 1 90.75 306 PRO A C 1
ATOM 2327 O O . PRO A 1 306 ? 1.864 19.797 30.391 1 90.75 306 PRO A O 1
ATOM 2330 N N . LYS A 1 307 ? 3.266 18.188 30.328 1 94 307 LYS A N 1
ATOM 2331 C CA . LYS A 1 307 ? 4.137 18.875 31.281 1 94 307 LYS A CA 1
ATOM 2332 C C . LYS A 1 307 ? 4.91 20 30.609 1 94 307 LYS A C 1
ATOM 2334 O O . LYS A 1 307 ? 5.488 20.859 31.281 1 94 307 LYS A O 1
ATOM 2339 N N . ASP A 1 308 ? 4.961 20 29.312 1 96.75 308 ASP A N 1
ATOM 2340 C CA . ASP A 1 308 ? 5.734 20.984 28.547 1 96.75 308 ASP A CA 1
ATOM 2341 C C . ASP A 1 308 ? 4.93 22.25 28.312 1 96.75 308 ASP A C 1
ATOM 2343 O O . ASP A 1 308 ? 4.359 22.438 27.234 1 96.75 308 ASP A O 1
ATOM 2347 N N . THR A 1 309 ? 4.902 23.156 29.297 1 96.75 309 THR A N 1
ATOM 2348 C CA . THR A 1 309 ? 4.176 24.422 29.25 1 96.75 309 THR A CA 1
ATOM 2349 C C . THR A 1 309 ? 5.129 25.594 29.016 1 96.75 309 THR A C 1
ATOM 2351 O O . THR A 1 309 ? 6.348 25.438 29.109 1 96.75 309 THR A O 1
ATOM 2354 N N . PRO A 1 310 ? 4.562 26.766 28.703 1 95.81 310 PRO A N 1
ATOM 2355 C CA . PRO A 1 310 ? 5.422 27.938 28.5 1 95.81 310 PRO A CA 1
ATOM 2356 C C . PRO A 1 310 ? 6.297 28.25 29.703 1 95.81 310 PRO A C 1
ATOM 2358 O O . PRO A 1 310 ? 7.367 28.844 29.562 1 95.81 310 PRO A O 1
ATOM 2361 N N . ASP A 1 311 ? 5.879 27.766 30.875 1 95.62 311 ASP A N 1
ATOM 2362 C CA . ASP A 1 311 ? 6.59 28.078 32.125 1 95.62 311 ASP A CA 1
ATOM 2363 C C . ASP A 1 311 ? 7.582 26.969 32.469 1 95.62 311 ASP A C 1
ATOM 2365 O O . ASP A 1 311 ? 8.383 27.125 33.406 1 95.62 311 ASP A O 1
ATOM 2369 N N . SER A 1 312 ? 7.543 25.875 31.734 1 96.81 312 SER A N 1
ATOM 2370 C CA . SER A 1 312 ? 8.547 24.844 31.984 1 96.81 312 SER A CA 1
ATOM 2371 C C . SER A 1 312 ? 9.953 25.375 31.75 1 96.81 312 SER A C 1
ATOM 2373 O O . SER A 1 312 ? 10.195 26.094 30.781 1 96.81 312 SER A O 1
ATOM 2375 N N . PRO A 1 313 ? 10.898 25 32.625 1 97.06 313 PRO A N 1
ATOM 2376 C CA . PRO A 1 313 ? 12.227 25.609 32.594 1 97.06 313 PRO A CA 1
ATOM 2377 C C . PRO A 1 313 ? 12.898 25.469 31.219 1 97.06 313 PRO A C 1
ATOM 2379 O O . PRO A 1 313 ? 13.445 26.453 30.703 1 97.06 313 PRO A O 1
ATOM 2382 N N . GLU A 1 314 ? 12.859 24.281 30.656 1 96.81 314 GLU A N 1
ATOM 2383 C CA . GLU A 1 314 ? 13.539 24.062 29.375 1 96.81 314 GLU A CA 1
ATOM 2384 C C . GLU A 1 314 ? 12.891 24.875 28.266 1 96.81 314 GLU A C 1
ATOM 2386 O O . GLU A 1 314 ? 13.586 25.391 27.391 1 96.81 314 GLU A O 1
ATOM 2391 N N . ILE A 1 315 ? 11.586 24.969 28.266 1 97.75 315 ILE A N 1
ATOM 2392 C CA . ILE A 1 315 ? 10.844 25.688 27.25 1 97.75 315 ILE A CA 1
ATOM 2393 C C . ILE A 1 315 ? 11.086 27.188 27.406 1 97.75 315 ILE A C 1
ATOM 2395 O O . ILE A 1 315 ? 11.398 27.891 26.438 1 97.75 315 ILE A O 1
ATOM 2399 N N . LYS A 1 316 ? 10.945 27.641 28.609 1 97.25 316 LYS A N 1
ATOM 2400 C CA . LYS A 1 316 ? 11.164 29.062 28.891 1 97.25 316 LYS A CA 1
ATOM 2401 C C . LYS A 1 316 ? 12.57 29.484 28.5 1 97.25 316 LYS A C 1
ATOM 2403 O O . LYS A 1 316 ? 12.758 30.531 27.859 1 97.25 316 LYS A O 1
ATOM 2408 N N . ALA A 1 317 ? 13.516 28.703 28.875 1 97.62 317 ALA A N 1
ATOM 2409 C CA . ALA A 1 317 ? 14.906 29 28.562 1 97.62 317 ALA A CA 1
ATOM 2410 C C . ALA A 1 317 ? 15.125 29.062 27.062 1 97.62 317 ALA A C 1
ATOM 2412 O O . ALA A 1 317 ? 15.836 29.953 26.562 1 97.62 317 ALA A O 1
ATOM 2413 N N . ALA A 1 318 ? 14.586 28.109 26.344 1 97.62 318 ALA A N 1
ATOM 2414 C CA . ALA A 1 318 ? 14.734 28.062 24.891 1 97.62 318 ALA A CA 1
ATOM 2415 C C . ALA A 1 318 ? 14.109 29.297 24.234 1 97.62 318 ALA A C 1
ATOM 2417 O O . ALA A 1 318 ? 14.688 29.875 23.328 1 97.62 318 ALA A O 1
ATOM 2418 N N . LEU A 1 319 ? 12.906 29.672 24.656 1 97.94 319 LEU A N 1
ATOM 2419 C CA . LEU A 1 319 ? 12.211 30.844 24.109 1 97.94 319 LEU A CA 1
ATOM 2420 C C . LEU A 1 319 ? 12.984 32.125 24.422 1 97.94 319 LEU A C 1
ATOM 2422 O O . LEU A 1 319 ? 13.117 33 23.562 1 97.94 319 LEU A O 1
ATOM 2426 N N . GLU A 1 320 ? 13.477 32.219 25.609 1 97.38 320 GLU A N 1
ATOM 2427 C CA . GLU A 1 320 ? 14.25 33.406 25.984 1 97.38 320 GLU A CA 1
ATOM 2428 C C . GLU A 1 320 ? 15.523 33.5 25.156 1 97.38 320 GLU A C 1
ATOM 2430 O O . GLU A 1 320 ? 15.891 34.594 24.703 1 97.38 320 GLU A O 1
ATOM 2435 N N . CYS A 1 321 ? 16.109 32.406 24.969 1 96.12 321 CYS A N 1
ATOM 2436 C CA . CYS A 1 321 ? 17.359 32.375 24.219 1 96.12 321 CYS A CA 1
ATOM 2437 C C . CYS A 1 321 ? 17.141 32.781 22.766 1 96.12 321 CYS A C 1
ATOM 2439 O O . CYS A 1 321 ? 18 33.406 22.172 1 96.12 321 CYS A O 1
ATOM 2441 N N . ARG A 1 322 ? 16 32.406 22.188 1 96.5 322 ARG A N 1
ATOM 2442 C CA . ARG A 1 322 ? 15.727 32.656 20.781 1 96.5 322 ARG A CA 1
ATOM 2443 C C . ARG A 1 322 ? 14.922 33.938 20.594 1 96.5 322 ARG A C 1
ATOM 2445 O O . ARG A 1 322 ? 14.562 34.312 19.469 1 96.5 322 ARG A O 1
ATOM 2452 N N . ALA A 1 323 ? 14.617 34.656 21.625 1 97.56 323 ALA A N 1
ATOM 2453 C CA . ALA A 1 323 ? 13.781 35.844 21.562 1 97.56 323 ALA A CA 1
ATOM 2454 C C . ALA A 1 323 ? 14.414 36.906 20.656 1 97.56 323 ALA A C 1
ATOM 2456 O O . ALA A 1 323 ? 15.633 37.094 20.641 1 97.56 323 ALA A O 1
ATOM 2457 N N . LEU A 1 324 ? 13.633 37.625 19.906 1 97.94 324 LEU A N 1
ATOM 2458 C CA . LEU A 1 324 ? 14.07 38.688 19.016 1 97.94 324 LEU A CA 1
ATOM 2459 C C . LEU A 1 324 ? 13.555 40.031 19.484 1 97.94 324 LEU A C 1
ATOM 2461 O O . LEU A 1 324 ? 12.562 40.094 20.203 1 97.94 324 LEU A O 1
ATOM 2465 N N . SER A 1 325 ? 14.219 41.156 19.031 1 97.62 325 SER A N 1
ATOM 2466 C CA . SER A 1 325 ? 13.727 42.5 19.312 1 97.62 325 SER A CA 1
ATOM 2467 C C . SER A 1 325 ? 12.523 42.844 18.453 1 97.62 325 SER A C 1
ATOM 2469 O O . SER A 1 325 ? 12.312 42.25 17.391 1 97.62 325 SER A O 1
ATOM 2471 N N . PRO A 1 326 ? 11.719 43.75 18.844 1 96.94 326 PRO A N 1
ATOM 2472 C CA . PRO A 1 326 ? 10.57 44.156 18.031 1 96.94 326 PRO A CA 1
ATOM 2473 C C . PRO A 1 326 ? 10.977 44.562 16.625 1 96.94 326 PRO A C 1
ATOM 2475 O O . PRO A 1 326 ? 10.273 44.25 15.656 1 96.94 326 PRO A O 1
ATOM 2478 N N . GLU A 1 327 ? 12.125 45.281 16.516 1 97 327 GLU A N 1
ATOM 2479 C CA . GLU A 1 327 ? 12.609 45.688 15.203 1 97 327 GLU A CA 1
ATOM 2480 C C . GLU A 1 327 ? 12.969 44.5 14.336 1 97 327 GLU A C 1
ATOM 2482 O O . GLU A 1 327 ? 12.711 44.5 13.125 1 97 327 GLU A O 1
ATOM 2487 N N . SER A 1 328 ? 13.578 43.531 14.977 1 97.94 328 SER A N 1
ATOM 2488 C CA . SER A 1 328 ? 13.922 42.281 14.258 1 97.94 328 SER A CA 1
ATOM 2489 C C . SER A 1 328 ? 12.68 41.562 13.773 1 97.94 328 SER A C 1
ATOM 2491 O O . SER A 1 328 ? 12.656 41.031 12.656 1 97.94 328 SER A O 1
ATOM 2493 N N . TRP A 1 329 ? 11.664 41.5 14.609 1 97.81 329 TRP A N 1
ATOM 2494 C CA . TRP A 1 329 ? 10.406 40.844 14.219 1 97.81 329 TRP A CA 1
ATOM 2495 C C . TRP A 1 329 ? 9.797 41.562 13.016 1 97.81 329 TRP A C 1
ATOM 2497 O O . TRP A 1 329 ? 9.305 40.906 12.086 1 97.81 329 TRP A O 1
ATOM 2507 N N . ALA A 1 330 ? 9.766 42.875 13.062 1 97.12 330 ALA A N 1
ATOM 2508 C CA . ALA A 1 330 ? 9.227 43.656 11.945 1 97.12 330 ALA A CA 1
ATOM 2509 C C . ALA A 1 330 ? 10 43.375 10.656 1 97.12 330 ALA A C 1
ATOM 2511 O O . ALA A 1 330 ? 9.398 43.25 9.586 1 97.12 330 ALA A O 1
ATOM 2512 N N . LEU A 1 331 ? 11.312 43.312 10.773 1 97.88 331 LEU A N 1
ATOM 2513 C CA . LEU A 1 331 ? 12.188 43.031 9.641 1 97.88 331 LEU A CA 1
ATOM 2514 C C . LEU A 1 331 ? 11.906 41.656 9.062 1 97.88 331 LEU A C 1
ATOM 2516 O O . LEU A 1 331 ? 11.82 41.5 7.844 1 97.88 331 LEU A O 1
ATOM 2520 N N . VAL A 1 332 ? 11.758 40.625 9.898 1 98.44 332 VAL A N 1
ATOM 2521 C CA . VAL A 1 332 ? 11.461 39.281 9.492 1 98.44 332 VAL A CA 1
ATOM 2522 C C . VAL A 1 332 ? 10.141 39.219 8.727 1 98.44 332 VAL A C 1
ATOM 2524 O O . VAL A 1 332 ? 10.062 38.656 7.641 1 98.44 332 VAL A O 1
ATOM 2527 N N . ARG A 1 333 ? 9.117 39.812 9.203 1 97.94 333 ARG A N 1
ATOM 2528 C CA . ARG A 1 333 ? 7.801 39.781 8.578 1 97.94 333 ARG A CA 1
ATOM 2529 C C . ARG A 1 333 ? 7.82 40.5 7.234 1 97.94 333 ARG A C 1
ATOM 2531 O O . ARG A 1 333 ? 7.156 40.094 6.285 1 97.94 333 ARG A O 1
ATOM 2538 N N . GLU A 1 334 ? 8.57 41.594 7.195 1 98.12 334 GLU A N 1
ATOM 2539 C CA . GLU A 1 334 ? 8.68 42.344 5.938 1 98.12 334 GLU A CA 1
ATOM 2540 C C . GLU A 1 334 ? 9.305 41.469 4.844 1 98.12 334 GLU A C 1
ATOM 2542 O O . GLU A 1 334 ? 8.828 41.469 3.709 1 98.12 334 GLU A O 1
ATOM 2547 N N . ASN A 1 335 ? 10.406 40.781 5.141 1 98.69 335 ASN A N 1
ATOM 2548 C CA . ASN A 1 335 ? 11.016 39.875 4.184 1 98.69 335 ASN A CA 1
ATOM 2549 C C . ASN A 1 335 ? 10.055 38.75 3.771 1 98.69 335 ASN A C 1
ATOM 2551 O O . ASN A 1 335 ? 9.945 38.438 2.588 1 98.69 335 ASN A O 1
ATOM 2555 N N . PHE A 1 336 ? 9.359 38.188 4.754 1 98.56 336 PHE A N 1
ATOM 2556 C CA . PHE A 1 336 ? 8.398 37.125 4.465 1 98.56 336 PHE A CA 1
ATOM 2557 C C . PHE A 1 336 ? 7.309 37.625 3.521 1 98.56 336 PHE A C 1
ATOM 2559 O O . PHE A 1 336 ? 6.914 36.938 2.59 1 98.56 336 PHE A O 1
ATOM 2566 N N . LEU A 1 337 ? 6.836 38.812 3.75 1 97.38 337 LEU A N 1
ATOM 2567 C CA . LEU A 1 337 ? 5.742 39.375 2.979 1 97.38 337 LEU A CA 1
ATOM 2568 C C . LEU A 1 337 ? 6.176 39.656 1.544 1 97.38 337 LEU A C 1
ATOM 2570 O O . LEU A 1 337 ? 5.355 39.625 0.624 1 97.38 337 LEU A O 1
ATOM 2574 N N . ARG A 1 338 ? 7.457 39.969 1.362 1 98.25 338 ARG A N 1
ATOM 2575 C CA . ARG A 1 338 ? 7.961 40.312 0.039 1 98.25 338 ARG A CA 1
ATOM 2576 C C . ARG A 1 338 ? 8.406 39.062 -0.724 1 98.25 338 ARG A C 1
ATOM 2578 O O . ARG A 1 338 ? 8.336 39.031 -1.953 1 98.25 338 ARG A O 1
ATOM 2585 N N . ALA A 1 339 ? 8.867 38.031 -0.016 1 98.56 339 ALA A N 1
ATOM 2586 C CA . ALA A 1 339 ? 9.383 36.812 -0.63 1 98.56 339 ALA A CA 1
ATOM 2587 C C . ALA A 1 339 ? 8.344 36.188 -1.537 1 98.56 339 ALA A C 1
ATOM 2589 O O . ALA A 1 339 ? 7.176 36.031 -1.158 1 98.56 339 ALA A O 1
ATOM 2590 N N . GLY A 1 340 ? 8.812 35.812 -2.729 1 97.69 340 GLY A N 1
ATOM 2591 C CA . GLY A 1 340 ? 7.914 35.156 -3.67 1 97.69 340 GLY A CA 1
ATOM 2592 C C . GLY A 1 340 ? 6.887 36.094 -4.262 1 97.69 340 GLY A C 1
ATOM 2593 O O . GLY A 1 340 ? 6.078 35.719 -5.105 1 97.69 340 GLY A O 1
ATOM 2594 N N . GLY A 1 341 ? 6.891 37.312 -3.871 1 97.69 341 GLY A N 1
ATOM 2595 C CA . GLY A 1 341 ? 6.008 38.312 -4.453 1 97.69 341 GLY A CA 1
ATOM 2596 C C . GLY A 1 341 ? 4.812 38.656 -3.572 1 97.69 341 GLY A C 1
ATOM 2597 O O . GLY A 1 341 ? 3.904 39.375 -3.992 1 97.69 341 GLY A O 1
ATOM 2598 N N . GLY A 1 342 ? 4.781 38.094 -2.371 1 97.31 342 GLY A N 1
ATOM 2599 C CA . GLY A 1 342 ? 3.682 38.312 -1.445 1 97.31 342 GLY A CA 1
ATOM 2600 C C . GLY A 1 342 ? 3.365 37.094 -0.599 1 97.31 342 GLY A C 1
ATOM 2601 O O . GLY A 1 342 ? 4.016 36.062 -0.73 1 97.31 342 GLY A O 1
ATOM 2602 N N . PRO A 1 343 ? 2.316 37.281 0.279 1 97.44 343 PRO A N 1
ATOM 2603 C CA . PRO A 1 343 ? 1.909 36.094 1.058 1 97.44 343 PRO A CA 1
ATOM 2604 C C . PRO A 1 343 ? 1.587 34.906 0.18 1 97.44 343 PRO A C 1
ATOM 2606 O O . PRO A 1 343 ? 0.998 35.031 -0.893 1 97.44 343 PRO A O 1
ATOM 2609 N N . ALA A 1 344 ? 1.975 33.719 0.639 1 97 344 ALA A N 1
ATOM 2610 C CA . ALA A 1 344 ? 1.739 32.5 -0.11 1 97 344 ALA A CA 1
ATOM 2611 C C . ALA A 1 344 ? 0.258 32.312 -0.437 1 97 344 ALA A C 1
ATOM 2613 O O . ALA A 1 344 ? -0.095 31.812 -1.502 1 97 344 ALA A O 1
ATOM 2614 N N . ALA A 1 345 ? -0.647 32.781 0.444 1 96.69 345 ALA A N 1
ATOM 2615 C CA . ALA A 1 345 ? -2.092 32.688 0.238 1 96.69 345 ALA A CA 1
ATOM 2616 C C . ALA A 1 345 ? -2.498 33.375 -1.061 1 96.69 345 ALA A C 1
ATOM 2618 O O . ALA A 1 345 ? -3.576 33.125 -1.6 1 96.69 345 ALA A O 1
ATOM 2619 N N . LYS A 1 346 ? -1.608 34.219 -1.595 1 95.81 346 LYS A N 1
ATOM 2620 C CA . LYS A 1 346 ? -1.917 35 -2.799 1 95.81 346 LYS A CA 1
ATOM 2621 C C . LYS A 1 346 ? -1.062 34.531 -3.977 1 95.81 346 LYS A C 1
ATOM 2623 O O . LYS A 1 346 ? -1.456 34.688 -5.133 1 95.81 346 LYS A O 1
ATOM 2628 N N . THR A 1 347 ? 0.071 33.969 -3.67 1 96.31 347 THR A N 1
ATOM 2629 C CA . THR A 1 347 ? 1.025 33.812 -4.762 1 96.31 347 THR A CA 1
ATOM 2630 C C . THR A 1 347 ? 1.232 32.344 -5.07 1 96.31 347 THR A C 1
ATOM 2632 O O . THR A 1 347 ? 1.707 31.984 -6.152 1 96.31 347 THR A O 1
ATOM 2635 N N . ALA A 1 348 ? 0.956 31.438 -4.168 1 94.31 348 ALA A N 1
ATOM 2636 C CA . ALA A 1 348 ? 1.169 30 -4.402 1 94.31 348 ALA A CA 1
ATOM 2637 C C . ALA A 1 348 ? 0.295 29.5 -5.551 1 94.31 348 ALA A C 1
ATOM 2639 O O . ALA A 1 348 ? -0.86 29.922 -5.684 1 94.31 348 ALA A O 1
ATOM 2640 N N . VAL A 1 349 ? 0.765 28.562 -6.281 1 93.62 349 VAL A N 1
ATOM 2641 C CA . VAL A 1 349 ? 0.151 28.172 -7.543 1 93.62 349 VAL A CA 1
ATOM 2642 C C . VAL A 1 349 ? -1.202 27.516 -7.273 1 93.62 349 VAL A C 1
ATOM 2644 O O . VAL A 1 349 ? -2.104 27.562 -8.117 1 93.62 349 VAL A O 1
ATOM 2647 N N . THR A 1 350 ? -1.396 26.859 -6.121 1 90.38 350 THR A N 1
ATOM 2648 C CA . THR A 1 350 ? -2.621 26.125 -5.844 1 90.38 350 THR A CA 1
ATOM 2649 C C . THR A 1 350 ? -3.693 27.047 -5.27 1 90.38 350 THR A C 1
ATOM 2651 O O . THR A 1 350 ? -4.805 26.594 -4.977 1 90.38 350 THR A O 1
ATOM 2654 N N . GLU A 1 351 ? -3.398 28.344 -5.141 1 93.19 351 GLU A N 1
ATOM 2655 C CA . GLU A 1 351 ? -4.395 29.297 -4.66 1 93.19 351 GLU A CA 1
ATOM 2656 C C . GLU A 1 351 ? -5.297 29.766 -5.793 1 93.19 351 GLU A C 1
ATOM 2658 O O . GLU A 1 351 ? -6.277 30.484 -5.559 1 93.19 351 GLU A O 1
ATOM 2663 N N . GLN A 1 352 ? -5.012 29.328 -6.98 1 92.62 352 GLN A N 1
ATOM 2664 C CA . GLN A 1 352 ? -5.844 29.609 -8.148 1 92.62 352 GLN A CA 1
ATOM 2665 C C . GLN A 1 352 ? -6.152 28.328 -8.914 1 92.62 352 GLN A C 1
ATOM 2667 O O . GLN A 1 352 ? -5.387 27.359 -8.859 1 92.62 352 GLN A O 1
ATOM 2672 N N . VAL A 1 353 ? -7.215 28.344 -9.617 1 95.44 353 VAL A N 1
ATOM 2673 C CA . VAL A 1 353 ? -7.594 27.219 -10.469 1 95.44 353 VAL A CA 1
ATOM 2674 C C . VAL A 1 353 ? -6.734 27.219 -11.727 1 95.44 353 VAL A C 1
ATOM 2676 O O . VAL A 1 353 ? -6.605 28.234 -12.406 1 95.44 353 VAL A O 1
ATOM 2679 N N . LEU A 1 354 ? -6.043 26.141 -11.961 1 96.25 354 LEU A N 1
ATOM 2680 C CA . LEU A 1 354 ? -5.266 26 -13.188 1 96.25 354 LEU A CA 1
ATOM 2681 C C . LEU A 1 354 ? -6.184 25.938 -14.406 1 96.25 354 LEU A C 1
ATOM 2683 O O . LEU A 1 354 ? -7.117 25.125 -14.445 1 96.25 354 LEU A O 1
ATOM 2687 N N . GLU A 1 355 ? -5.984 26.766 -15.414 1 95.56 355 GLU A N 1
ATOM 2688 C CA . GLU A 1 355 ? -6.762 26.703 -16.641 1 95.56 355 GLU A CA 1
ATOM 2689 C C . GLU A 1 355 ? -6.383 25.484 -17.484 1 95.56 355 GLU A C 1
ATOM 2691 O O . GLU A 1 355 ? -5.203 25.266 -17.766 1 95.56 355 GLU A O 1
ATOM 2696 N N . ILE A 1 356 ? -7.344 24.641 -17.781 1 94.81 356 ILE A N 1
ATOM 2697 C CA . ILE A 1 356 ? -7.105 23.469 -18.609 1 94.81 356 ILE A CA 1
ATOM 2698 C C . ILE A 1 356 ? -8.094 23.453 -19.781 1 94.81 356 ILE A C 1
ATOM 2700 O O . ILE A 1 356 ? -9.039 24.234 -19.812 1 94.81 356 ILE A O 1
ATOM 2704 N N . ALA A 1 357 ? -7.855 22.594 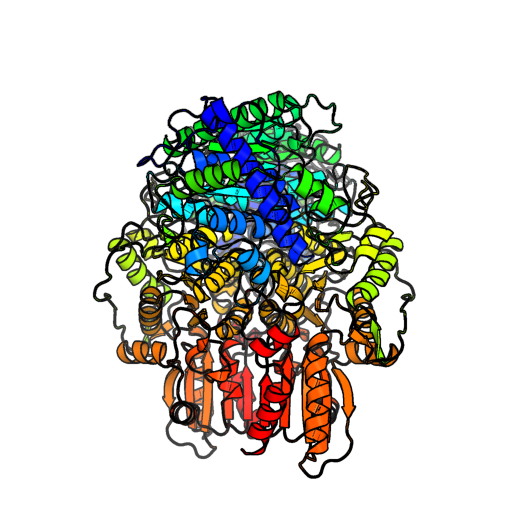-20.75 1 95.25 357 ALA A N 1
ATOM 2705 C CA . ALA A 1 357 ? -8.695 22.5 -21.938 1 95.25 357 ALA A CA 1
ATOM 2706 C C . ALA A 1 357 ? -10.133 22.141 -21.578 1 95.25 357 ALA A C 1
ATOM 2708 O O . ALA A 1 357 ? -10.359 21.281 -20.719 1 95.25 357 ALA A O 1
ATOM 2709 N N . LYS A 1 358 ? -11.086 22.859 -22.172 1 94.5 358 LYS A N 1
ATOM 2710 C CA . LYS A 1 358 ? -12.492 22.484 -22 1 94.5 358 LYS A CA 1
ATOM 2711 C C . LYS A 1 358 ? -12.844 21.266 -22.828 1 94.5 358 LYS A C 1
ATOM 2713 O O . LYS A 1 358 ? -12.391 21.125 -23.969 1 94.5 358 LYS A O 1
ATOM 2718 N N . LEU A 1 359 ? -13.531 20.469 -22.062 1 94.44 359 LEU A N 1
ATOM 2719 C CA . LEU A 1 359 ? -13.969 19.281 -22.797 1 94.44 359 LEU A CA 1
ATOM 2720 C C . LEU A 1 359 ? -15.32 19.516 -23.469 1 94.44 359 LEU A C 1
ATOM 2722 O O . LEU A 1 359 ? -16.219 20.109 -22.859 1 94.44 359 LEU A O 1
ATOM 2726 N N . GLY A 1 360 ? -15.492 19.484 -24.781 1 93.12 360 GLY A N 1
ATOM 2727 C CA . GLY A 1 360 ? -16.75 19.562 -25.5 1 93.12 360 GLY A CA 1
ATOM 2728 C C . GLY A 1 360 ? -17.625 18.344 -25.328 1 93.12 360 GLY A C 1
ATOM 2729 O O . GLY A 1 360 ? -17.625 17.719 -24.266 1 93.12 360 GLY A O 1
ATOM 2730 N N . GLU A 1 361 ? -18.453 18.125 -26.203 1 95.94 361 GLU A N 1
ATOM 2731 C CA . GLU A 1 361 ? -19.344 16.969 -26.188 1 95.94 361 GLU A CA 1
ATOM 2732 C C . GLU A 1 361 ? -18.562 15.672 -26.375 1 95.94 361 GLU A C 1
ATOM 2734 O O . GLU A 1 361 ? -17.797 15.539 -27.328 1 95.94 361 GLU A O 1
ATOM 2739 N N . PHE A 1 362 ? -18.766 14.812 -25.438 1 97.06 362 PHE A N 1
ATOM 2740 C CA . PHE A 1 362 ? -18.062 13.539 -25.5 1 97.06 362 PHE A CA 1
ATOM 2741 C C . PHE A 1 362 ? -18.547 12.719 -26.703 1 97.06 362 PHE A C 1
ATOM 2743 O O . PHE A 1 362 ? -19.75 12.641 -26.953 1 97.06 362 PHE A O 1
ATOM 2750 N N . PRO A 1 363 ? -17.609 12.102 -27.406 1 97.69 363 PRO A N 1
ATOM 2751 C CA . PRO A 1 363 ? -17.984 11.234 -28.516 1 97.69 363 PRO A CA 1
ATOM 2752 C C . PRO A 1 363 ? -18.438 9.852 -28.062 1 97.69 363 PRO A C 1
ATOM 2754 O O . PRO A 1 363 ? -17.797 8.844 -28.406 1 97.69 363 PRO A O 1
ATOM 2757 N N . LEU A 1 364 ? -19.5 9.734 -27.406 1 98.19 364 LEU A N 1
ATOM 2758 C CA . LEU A 1 364 ? -20.031 8.477 -26.891 1 98.19 364 LEU A CA 1
ATOM 2759 C C . LEU A 1 364 ? -20.547 7.602 -28.031 1 98.19 364 LEU A C 1
ATOM 2761 O O . LEU A 1 364 ? -21.125 8.102 -29 1 98.19 364 LEU A O 1
ATOM 2765 N N . GLU A 1 365 ? -20.203 6.387 -27.984 1 97.94 365 GLU A N 1
ATOM 2766 C CA . GLU A 1 365 ? -20.781 5.402 -28.891 1 97.94 365 GLU A CA 1
ATOM 2767 C C . GLU A 1 365 ? -21.953 4.68 -28.234 1 97.94 365 GLU A C 1
ATOM 2769 O O . GLU A 1 365 ? -21.828 4.129 -27.141 1 97.94 365 GLU A O 1
ATOM 2774 N N . ASP A 1 366 ? -23.125 4.746 -28.828 1 98.44 366 ASP A N 1
ATOM 2775 C CA . ASP A 1 366 ? -24.312 4.055 -28.328 1 98.44 366 ASP A CA 1
ATOM 2776 C C . ASP A 1 366 ? -24.391 2.639 -28.891 1 98.44 366 ASP A C 1
ATOM 2778 O O . ASP A 1 366 ? -25.031 2.418 -29.922 1 98.44 366 ASP A O 1
ATOM 2782 N N . PHE A 1 367 ? -23.844 1.687 -28.219 1 98.75 367 PHE A N 1
ATOM 2783 C CA . PHE A 1 367 ? -23.844 0.296 -28.656 1 98.75 367 PHE A CA 1
ATOM 2784 C C . PHE A 1 367 ? -25.234 -0.307 -28.547 1 98.75 367 PHE A C 1
ATOM 2786 O O . PHE A 1 367 ? -26 0.029 -27.625 1 98.75 367 PHE A O 1
ATOM 2793 N N . ALA A 1 368 ? -25.547 -1.258 -29.453 1 98.44 368 ALA A N 1
ATOM 2794 C CA . ALA A 1 368 ? -26.875 -1.866 -29.5 1 98.44 368 ALA A CA 1
ATOM 2795 C C . ALA A 1 368 ? -27.078 -2.838 -28.344 1 98.44 368 ALA A C 1
ATOM 2797 O O . ALA A 1 368 ? -26.141 -3.549 -27.953 1 98.44 368 ALA A O 1
ATOM 2798 N N . LEU A 1 369 ? -28.312 -2.836 -27.859 1 98 369 LEU A N 1
ATOM 2799 C CA . LEU A 1 369 ? -28.672 -3.787 -26.812 1 98 369 LEU A CA 1
ATOM 2800 C C . LEU A 1 369 ? -28.359 -5.215 -27.25 1 98 369 LEU A C 1
ATOM 2802 O O . LEU A 1 369 ? -28.594 -5.586 -28.391 1 98 369 LEU A O 1
ATOM 2806 N N . GLY A 1 370 ? -27.719 -5.965 -26.328 1 97.38 370 GLY A N 1
ATOM 2807 C CA . GLY A 1 370 ? -27.406 -7.363 -26.578 1 97.38 370 GLY A CA 1
ATOM 2808 C C . GLY A 1 370 ? -26.078 -7.57 -27.266 1 97.38 370 GLY A C 1
ATOM 2809 O O . GLY A 1 370 ? -25.547 -8.68 -27.281 1 97.38 370 GLY A O 1
ATOM 2810 N N . GLU A 1 371 ? -25.516 -6.523 -27.875 1 98 371 GLU A N 1
ATOM 2811 C CA . GLU A 1 371 ? -24.234 -6.617 -28.547 1 98 371 GLU A CA 1
ATOM 2812 C C . GLU A 1 371 ? -23.109 -6.926 -27.562 1 98 371 GLU A C 1
ATOM 2814 O O . GLU A 1 371 ? -23.031 -6.32 -26.484 1 98 371 GLU A O 1
ATOM 2819 N N . PRO A 1 372 ? -22.328 -7.98 -27.797 1 98.12 372 PRO A N 1
ATOM 2820 C CA . PRO A 1 372 ? -21.172 -8.211 -26.953 1 98.12 372 PRO A CA 1
ATOM 2821 C C . PRO A 1 372 ? -20.062 -7.172 -27.172 1 98.12 372 PRO A C 1
ATOM 2823 O O . PRO A 1 372 ? -19.516 -7.062 -28.266 1 98.12 372 PRO A O 1
ATOM 2826 N N . VAL A 1 373 ? -19.781 -6.32 -26.203 1 98.31 373 VAL A N 1
ATOM 2827 C CA . VAL A 1 373 ? -18.797 -5.25 -26.297 1 98.31 373 VAL A CA 1
ATOM 2828 C C . VAL A 1 373 ? -17.906 -5.266 -25.047 1 98.31 373 VAL A C 1
ATOM 2830 O O . VAL A 1 373 ? -18.359 -5.602 -23.953 1 98.31 373 VAL A O 1
ATOM 2833 N N . VAL A 1 374 ? -16.625 -5.035 -25.234 1 97.69 374 VAL A N 1
ATOM 2834 C CA . VAL A 1 374 ? -15.688 -4.945 -24.125 1 97.69 374 VAL A CA 1
ATOM 2835 C C . VAL A 1 374 ? -15.812 -3.578 -23.453 1 97.69 374 VAL A C 1
ATOM 2837 O O . VAL A 1 374 ? -15.406 -2.562 -24.031 1 97.69 374 VAL A O 1
ATOM 2840 N N . PRO A 1 375 ? -16.312 -3.496 -22.188 1 97.81 375 PRO A N 1
ATOM 2841 C CA . PRO A 1 375 ? -16.484 -2.201 -21.516 1 97.81 375 PRO A CA 1
ATOM 2842 C C . PRO A 1 375 ? -15.188 -1.399 -21.438 1 97.81 375 PRO A C 1
ATOM 2844 O O . PRO A 1 375 ? -15.18 -0.199 -21.719 1 97.81 375 PRO A O 1
ATOM 2847 N N . ALA A 1 376 ? -14.094 -2.018 -21.062 1 97.5 376 ALA A N 1
ATOM 2848 C CA . ALA A 1 376 ? -12.812 -1.329 -20.906 1 97.5 376 ALA A CA 1
ATOM 2849 C C . ALA A 1 376 ? -12.375 -0.674 -22.203 1 97.5 376 ALA A C 1
ATOM 2851 O O . ALA A 1 376 ? -11.859 0.448 -22.203 1 97.5 376 ALA A O 1
ATOM 2852 N N . THR A 1 377 ? -12.539 -1.347 -23.328 1 98.19 377 THR A N 1
ATOM 2853 C CA . THR A 1 377 ? -12.172 -0.802 -24.625 1 98.19 377 THR A CA 1
ATOM 2854 C C . THR A 1 377 ? -13.039 0.399 -24.984 1 98.19 377 THR A C 1
ATOM 2856 O O . THR A 1 377 ? -12.562 1.381 -25.547 1 98.19 377 THR A O 1
ATOM 2859 N N . ALA A 1 378 ? -14.328 0.27 -24.641 1 98.5 378 ALA A N 1
ATOM 2860 C CA . ALA A 1 378 ? -15.234 1.385 -24.891 1 98.5 378 ALA A CA 1
ATOM 2861 C C . ALA A 1 378 ? -14.797 2.629 -24.125 1 98.5 378 ALA A C 1
ATOM 2863 O O . ALA A 1 378 ? -14.789 3.732 -24.672 1 98.5 378 ALA A O 1
ATOM 2864 N N . MET A 1 379 ? -14.438 2.475 -22.859 1 98.31 379 MET A N 1
ATOM 2865 C CA . MET A 1 379 ? -13.938 3.596 -22.078 1 98.31 379 MET A CA 1
ATOM 2866 C C . MET A 1 379 ? -12.609 4.102 -22.641 1 98.31 379 MET A C 1
ATOM 2868 O O . MET A 1 379 ? -12.367 5.309 -22.672 1 98.31 379 MET A O 1
ATOM 2872 N N . GLY A 1 380 ? -11.734 3.119 -23.016 1 98.31 380 GLY A N 1
ATOM 2873 C CA . GLY A 1 380 ? -10.438 3.475 -23.562 1 98.31 380 GLY A CA 1
ATOM 2874 C C . GLY A 1 380 ? -10.531 4.453 -24.719 1 98.31 380 GLY A C 1
ATOM 2875 O O . GLY A 1 380 ? -9.68 5.332 -24.875 1 98.31 380 GLY A O 1
ATOM 2876 N N . ALA A 1 381 ? -11.555 4.336 -25.531 1 98.5 381 ALA A N 1
ATOM 2877 C CA . ALA A 1 381 ? -11.75 5.242 -26.656 1 98.5 381 ALA A CA 1
ATOM 2878 C C . ALA A 1 381 ? -12.008 6.668 -26.172 1 98.5 381 ALA A C 1
ATOM 2880 O O . ALA A 1 381 ? -11.516 7.629 -26.781 1 98.5 381 ALA A O 1
ATOM 2881 N N . LEU A 1 382 ? -12.781 6.836 -25.125 1 98.44 382 LEU A N 1
ATOM 2882 C CA . LEU A 1 382 ? -13.039 8.156 -24.547 1 98.44 382 LEU A CA 1
ATOM 2883 C C . LEU A 1 382 ? -11.789 8.734 -23.906 1 98.44 382 LEU A C 1
ATOM 2885 O O . LEU A 1 382 ? -11.531 9.938 -24 1 98.44 382 LEU A O 1
ATOM 2889 N N . VAL A 1 383 ? -11.047 7.887 -23.219 1 98.56 383 VAL A N 1
ATOM 2890 C CA . VAL A 1 383 ? -9.797 8.312 -22.594 1 98.56 383 VAL A CA 1
ATOM 2891 C C . VAL A 1 383 ? -8.836 8.836 -23.656 1 98.56 383 VAL A C 1
ATOM 2893 O O . VAL A 1 383 ? -8.188 9.867 -23.469 1 98.56 383 VAL A O 1
ATOM 2896 N N . ALA A 1 384 ? -8.703 8.062 -24.766 1 98.44 384 ALA A N 1
ATOM 2897 C CA . ALA A 1 384 ? -7.883 8.5 -25.891 1 98.44 384 ALA A CA 1
ATOM 2898 C C . ALA A 1 384 ? -8.328 9.875 -26.391 1 98.44 384 ALA A C 1
ATOM 2900 O O . ALA A 1 384 ? -7.492 10.75 -26.625 1 98.44 384 ALA A O 1
ATOM 2901 N N . TRP A 1 385 ? -9.625 10.078 -26.531 1 98.44 385 TRP A N 1
ATOM 2902 C CA . TRP A 1 385 ? -10.172 11.352 -27 1 98.44 385 TRP A CA 1
ATOM 2903 C C . TRP A 1 385 ? -9.828 12.477 -26.031 1 98.44 385 TRP A C 1
ATOM 2905 O O . TRP A 1 385 ? -9.391 13.547 -26.438 1 98.44 385 TRP A O 1
ATOM 2915 N N . VAL A 1 386 ? -10 12.281 -24.688 1 98.38 386 VAL A N 1
ATOM 2916 C CA . VAL A 1 386 ? -9.688 13.281 -23.672 1 98.38 386 VAL A CA 1
ATOM 2917 C C . VAL A 1 386 ? -8.219 13.68 -23.766 1 98.38 386 VAL A C 1
ATOM 2919 O O . VAL A 1 386 ? -7.887 14.867 -23.734 1 98.38 386 VAL A O 1
ATOM 2922 N N . GLY A 1 387 ? -7.359 12.648 -23.859 1 98.06 387 GLY A N 1
ATOM 2923 C CA . GLY A 1 387 ? -5.934 12.922 -23.953 1 98.06 387 GLY A CA 1
ATOM 2924 C C . GLY A 1 387 ? -5.566 13.75 -25.172 1 98.06 387 GLY A C 1
ATOM 2925 O O . GLY A 1 387 ? -4.617 14.531 -25.125 1 98.06 387 GLY A O 1
ATOM 2926 N N . GLN A 1 388 ? -6.277 13.547 -26.266 1 97.5 388 GLN A N 1
ATOM 2927 C CA . GLN A 1 388 ? -6.016 14.289 -27.5 1 97.5 388 GLN A CA 1
ATOM 2928 C C . GLN A 1 388 ? -6.484 15.734 -27.375 1 97.5 388 GLN A C 1
ATOM 2930 O O . GLN A 1 388 ? -5.984 16.609 -28.078 1 97.5 388 GLN A O 1
ATOM 2935 N N . GLN A 1 389 ? -7.422 16.016 -26.438 1 96.81 389 GLN A N 1
ATOM 2936 C CA . GLN A 1 389 ? -7.93 17.375 -26.25 1 96.81 389 GLN A CA 1
ATOM 2937 C C . GLN A 1 389 ? -6.988 18.188 -25.359 1 96.81 389 GLN A C 1
ATOM 2939 O O . GLN A 1 389 ? -6.996 19.422 -25.422 1 96.81 389 GLN A O 1
ATOM 2944 N N . ASP A 1 390 ? -6.234 17.578 -24.516 1 95.94 390 ASP A N 1
ATOM 2945 C CA . ASP A 1 390 ? -5.391 18.25 -23.531 1 95.94 390 ASP A CA 1
ATOM 2946 C C . ASP A 1 390 ? -4.023 17.578 -23.438 1 95.94 390 ASP A C 1
ATOM 2948 O O . ASP A 1 390 ? -3.883 16.531 -22.781 1 95.94 390 ASP A O 1
ATOM 2952 N N . PRO A 1 391 ? -3.012 18.172 -23.891 1 94.62 391 PRO A N 1
ATOM 2953 C CA . PRO A 1 391 ? -1.682 17.547 -23.891 1 94.62 391 PRO A CA 1
ATOM 2954 C C . PRO A 1 391 ? -1.13 17.359 -22.484 1 94.62 391 PRO A C 1
ATOM 2956 O O . PRO A 1 391 ? -0.171 16.609 -22.281 1 94.62 391 PRO A O 1
ATOM 2959 N N . ARG A 1 392 ? -1.697 17.953 -21.484 1 95.31 392 ARG A N 1
ATOM 2960 C CA . ARG A 1 392 ? -1.247 17.812 -20.094 1 95.31 392 ARG A CA 1
ATOM 2961 C C . ARG A 1 392 ? -1.848 16.578 -19.453 1 95.31 392 ARG A C 1
ATOM 2963 O O . ARG A 1 392 ? -1.396 16.141 -18.391 1 95.31 392 ARG A O 1
ATOM 2970 N N . PHE A 1 393 ? -2.887 16.047 -20.078 1 98.12 393 PHE A N 1
ATOM 2971 C CA . PHE A 1 393 ? -3.549 14.859 -19.562 1 98.12 393 PHE A CA 1
ATOM 2972 C C . PHE A 1 393 ? -2.592 13.672 -19.531 1 98.12 393 PHE A C 1
ATOM 2974 O O . PHE A 1 393 ? -1.88 13.422 -20.5 1 98.12 393 PHE A O 1
ATOM 2981 N N . VAL A 1 394 ? -2.506 12.938 -18.406 1 98.5 394 VAL A N 1
ATOM 2982 C CA . VAL A 1 394 ? -1.627 11.781 -18.266 1 98.5 394 VAL A CA 1
ATOM 2983 C C . VAL A 1 394 ? -2.438 10.57 -17.828 1 98.5 394 VAL A C 1
ATOM 2985 O O . VAL A 1 394 ? -3.254 10.664 -16.906 1 98.5 394 VAL A O 1
ATOM 2988 N N . VAL A 1 395 ? -2.299 9.469 -18.547 1 98.62 395 VAL A N 1
ATOM 2989 C CA . VAL A 1 395 ? -2.785 8.164 -18.109 1 98.62 395 VAL A CA 1
ATOM 2990 C C . VAL A 1 395 ? -1.647 7.379 -17.453 1 98.62 395 VAL A C 1
ATOM 2992 O O . VAL A 1 395 ? -0.561 7.258 -18.031 1 98.62 395 VAL A O 1
ATOM 2995 N N . THR A 1 396 ? -1.84 6.957 -16.234 1 98.12 396 THR A N 1
ATOM 2996 C CA . THR A 1 396 ? -0.817 6.156 -15.57 1 98.12 396 THR A CA 1
ATOM 2997 C C . THR A 1 396 ? -1.284 4.715 -15.406 1 98.12 396 THR A C 1
ATOM 2999 O O . THR A 1 396 ? -2.469 4.465 -15.172 1 98.12 396 THR A O 1
ATOM 3002 N N . ASN A 1 397 ? -0.428 3.775 -15.57 1 96.06 397 ASN A N 1
ATOM 3003 C CA . ASN A 1 397 ? -0.699 2.35 -15.414 1 96.06 397 ASN A CA 1
ATOM 3004 C C . ASN A 1 397 ? 0.587 1.555 -15.211 1 96.06 397 ASN A C 1
ATOM 3006 O O . ASN A 1 397 ? 1.572 1.769 -15.922 1 96.06 397 ASN A O 1
ATOM 3010 N N . ALA A 1 398 ? 0.574 0.617 -14.25 1 92.44 398 ALA A N 1
ATOM 3011 C CA . ALA A 1 398 ? 1.756 -0.214 -14.031 1 92.44 398 ALA A CA 1
ATOM 3012 C C . ALA A 1 398 ? 1.821 -1.352 -15.047 1 92.44 398 ALA A C 1
ATOM 3014 O O . ALA A 1 398 ? 1.631 -2.518 -14.695 1 92.44 398 ALA A O 1
ATOM 3015 N N . ASP A 1 399 ? 2.199 -1.087 -16.312 1 80.69 399 ASP A N 1
ATOM 3016 C CA . ASP A 1 399 ? 2.502 -1.971 -17.438 1 80.69 399 ASP A CA 1
ATOM 3017 C C . ASP A 1 399 ? 1.32 -2.889 -17.734 1 80.69 399 ASP A C 1
ATOM 3019 O O . ASP A 1 399 ? 1.479 -4.109 -17.812 1 80.69 399 ASP A O 1
ATOM 3023 N N . GLY A 1 400 ? 0.124 -2.262 -18.188 1 86.38 400 GLY A N 1
ATOM 3024 C CA . GLY A 1 400 ? -0.958 -3.223 -18.344 1 86.38 400 GLY A CA 1
ATOM 3025 C C . GLY A 1 400 ? -2.131 -2.682 -19.141 1 86.38 400 GLY A C 1
ATOM 3026 O O . GLY A 1 400 ? -3.254 -3.176 -19.016 1 86.38 400 GLY A O 1
ATOM 3027 N N . ASN A 1 401 ? -1.885 -1.647 -19.984 1 93.44 401 ASN A N 1
ATOM 3028 C CA . ASN A 1 401 ? -3.031 -1.14 -20.719 1 93.44 401 ASN A CA 1
ATOM 3029 C C . ASN A 1 401 ? -3.529 -2.156 -21.75 1 93.44 401 ASN A C 1
ATOM 3031 O O . ASN A 1 401 ? -4.734 -2.391 -21.859 1 93.44 401 ASN A O 1
ATOM 3035 N N . GLU A 1 402 ? -2.568 -2.752 -22.453 1 92.19 402 GLU A N 1
ATOM 3036 C CA . GLU A 1 402 ? -2.967 -3.734 -23.453 1 92.19 402 GLU A CA 1
ATOM 3037 C C . GLU A 1 402 ? -3.561 -4.98 -22.812 1 92.19 402 GLU A C 1
ATOM 3039 O O . GLU A 1 402 ? -4.59 -5.488 -23.25 1 92.19 402 GLU A O 1
ATOM 3044 N N . ALA A 1 403 ? -2.949 -5.418 -21.797 1 88.62 403 ALA A N 1
ATOM 3045 C CA . ALA A 1 403 ? -3.449 -6.586 -21.078 1 88.62 403 ALA A CA 1
ATOM 3046 C C . ALA A 1 403 ? -4.82 -6.309 -20.469 1 88.62 403 ALA A C 1
ATOM 3048 O O . ALA A 1 403 ? -5.582 -7.238 -20.188 1 88.62 403 ALA A O 1
ATOM 3049 N N . SER A 1 404 ? -5.207 -5.082 -20.266 1 91.69 404 SER A N 1
ATOM 3050 C CA . SER A 1 404 ? -6.477 -4.676 -19.672 1 91.69 404 SER A CA 1
ATOM 3051 C C . SER A 1 404 ? -7.504 -4.332 -20.75 1 91.69 404 SER A C 1
ATOM 3053 O O . SER A 1 404 ? -8.516 -3.693 -20.469 1 91.69 404 SER A O 1
ATOM 3055 N N . ALA A 1 405 ? -7.23 -4.695 -21.984 1 93.75 405 ALA A N 1
ATOM 3056 C CA . ALA A 1 405 ? -8.094 -4.422 -23.141 1 93.75 405 ALA A CA 1
ATOM 3057 C C . ALA A 1 405 ? -8.195 -2.924 -23.406 1 93.75 405 ALA A C 1
ATOM 3059 O O . ALA A 1 405 ? -9.234 -2.434 -23.828 1 93.75 405 ALA A O 1
ATOM 3060 N N . MET A 1 406 ? -7.18 -2.221 -23.109 1 96.25 406 MET A N 1
ATOM 3061 C CA . MET A 1 406 ? -7.148 -0.776 -23.312 1 96.25 406 MET A CA 1
ATOM 3062 C C . MET A 1 406 ? -5.969 -0.379 -24.188 1 96.25 406 MET A C 1
ATOM 3064 O O . MET A 1 406 ? -5.348 0.663 -23.969 1 96.25 406 MET A O 1
ATOM 3068 N N . LYS A 1 407 ? -5.605 -1.23 -25.109 1 95.5 407 LYS A N 1
ATOM 3069 C CA . LYS A 1 407 ? -4.535 -0.971 -26.062 1 95.5 407 LYS A CA 1
ATOM 3070 C C . LYS A 1 407 ? -4.82 0.289 -26.875 1 95.5 407 LYS A C 1
ATOM 3072 O O . LYS A 1 407 ? -3.893 0.995 -27.281 1 95.5 407 LYS A O 1
ATOM 3077 N N . ASN A 1 408 ? -6.102 0.608 -27.125 1 97.56 408 ASN A N 1
ATOM 3078 C CA . ASN A 1 408 ? -6.488 1.777 -27.906 1 97.56 408 ASN A CA 1
ATOM 3079 C C . ASN A 1 408 ? -5.984 3.068 -27.266 1 97.56 408 ASN A C 1
ATOM 3081 O O . ASN A 1 408 ? -5.777 4.066 -27.953 1 97.56 408 ASN A O 1
ATOM 3085 N N . ILE A 1 409 ? -5.77 3.092 -25.938 1 98.06 409 ILE A N 1
ATOM 3086 C CA . ILE A 1 409 ? -5.152 4.238 -25.281 1 98.06 409 ILE A CA 1
ATOM 3087 C C . ILE A 1 409 ? -3.701 4.375 -25.75 1 98.06 409 ILE A C 1
ATOM 3089 O O . ILE A 1 409 ? -3.258 5.469 -26.109 1 98.06 409 ILE A O 1
ATOM 3093 N N . ASN A 1 410 ? -2.982 3.238 -25.734 1 97.62 410 ASN A N 1
ATOM 3094 C CA . ASN A 1 410 ? -1.587 3.248 -26.156 1 97.62 410 ASN A CA 1
ATOM 3095 C C . ASN A 1 410 ? -1.451 3.611 -27.625 1 97.62 410 ASN A C 1
ATOM 3097 O O . ASN A 1 410 ? -0.496 4.281 -28.031 1 97.62 410 ASN A O 1
ATOM 3101 N N . ASP A 1 411 ? -2.396 3.107 -28.422 1 97.75 411 ASP A N 1
ATOM 3102 C CA . ASP A 1 411 ? -2.383 3.434 -29.844 1 97.75 411 ASP A CA 1
ATOM 3103 C C . ASP A 1 411 ? -2.52 4.941 -30.062 1 97.75 411 ASP A C 1
ATOM 3105 O O . ASP A 1 411 ? -1.857 5.508 -30.938 1 97.75 411 ASP A O 1
ATOM 3109 N N . ALA A 1 412 ? -3.342 5.559 -29.25 1 98.19 412 ALA A N 1
ATOM 3110 C CA . ALA A 1 412 ? -3.68 6.965 -29.469 1 98.19 412 ALA A CA 1
ATOM 3111 C C . ALA A 1 412 ? -2.672 7.879 -28.766 1 98.19 412 ALA A C 1
ATOM 3113 O O . ALA A 1 412 ? -2.285 8.914 -29.312 1 98.19 412 ALA A O 1
ATOM 3114 N N . LEU A 1 413 ? -2.242 7.562 -27.531 1 98.25 413 LEU A N 1
ATOM 3115 C CA . LEU A 1 413 ? -1.535 8.508 -26.672 1 98.25 413 LEU A CA 1
ATOM 3116 C C . LEU A 1 413 ? -0.076 8.102 -26.5 1 98.25 413 LEU A C 1
ATOM 3118 O O . LEU A 1 413 ? 0.754 8.906 -26.078 1 98.25 413 LEU A O 1
ATOM 3122 N N . LYS A 1 414 ? 0.301 6.855 -26.844 1 97.75 414 LYS A N 1
ATOM 3123 C CA . LYS A 1 414 ? 1.65 6.297 -26.812 1 97.75 414 LYS A CA 1
ATOM 3124 C C . LYS A 1 414 ? 2.191 6.246 -25.375 1 97.75 414 LYS A C 1
ATOM 3126 O O . LYS A 1 414 ? 1.872 7.109 -24.562 1 97.75 414 LYS A O 1
ATOM 3131 N N . ILE A 1 415 ? 2.98 5.246 -25.109 1 96.88 415 ILE A N 1
ATOM 3132 C CA . ILE A 1 415 ? 3.668 5.086 -23.844 1 96.88 415 ILE A CA 1
ATOM 3133 C C . ILE A 1 415 ? 4.875 6.02 -23.781 1 96.88 415 ILE A C 1
ATOM 3135 O O . ILE A 1 415 ? 5.684 6.059 -24.719 1 96.88 415 ILE A O 1
ATOM 3139 N N . ARG A 1 416 ? 4.953 6.75 -22.688 1 96.25 416 ARG A N 1
ATOM 3140 C CA . ARG A 1 416 ? 6.09 7.645 -22.5 1 96.25 416 ARG A CA 1
ATOM 3141 C C . ARG A 1 416 ? 7.352 6.867 -22.156 1 96.25 416 ARG A C 1
ATOM 3143 O O . ARG A 1 416 ? 7.395 6.16 -21.141 1 96.25 416 ARG A O 1
ATOM 3150 N N . HIS A 1 417 ? 8.312 6.922 -22.969 1 94.88 417 HIS A N 1
ATOM 3151 C CA . HIS A 1 417 ? 9.609 6.273 -22.812 1 94.88 417 HIS A CA 1
ATOM 3152 C C . HIS A 1 417 ? 10.688 7.012 -23.594 1 94.88 417 HIS A C 1
ATOM 3154 O O . HIS A 1 417 ? 10.453 7.48 -24.719 1 94.88 417 HIS A O 1
ATOM 3160 N N . PRO A 1 418 ? 11.875 7.121 -22.984 1 94.5 418 PRO A N 1
ATOM 3161 C CA . PRO A 1 418 ? 12.953 7.777 -23.734 1 94.5 418 PRO A CA 1
ATOM 3162 C C . PRO A 1 418 ? 13.273 7.082 -25.047 1 94.5 418 PRO A C 1
ATOM 3164 O O . PRO A 1 418 ? 13.703 7.73 -26 1 94.5 418 PRO A O 1
ATOM 3167 N N . THR A 1 419 ? 13.109 5.766 -25.141 1 93.88 419 THR A N 1
ATOM 3168 C CA . THR A 1 419 ? 13.352 4.98 -26.344 1 93.88 419 THR A CA 1
ATOM 3169 C C . THR A 1 419 ? 12.094 4.938 -27.203 1 93.88 419 THR A C 1
ATOM 3171 O O . THR A 1 419 ? 11.023 4.527 -26.75 1 93.88 419 THR A O 1
ATOM 3174 N N . GLU A 1 420 ? 12.25 5.461 -28.453 1 96 420 GLU A N 1
ATOM 3175 C CA . GLU A 1 420 ? 11.156 5.309 -29.406 1 96 420 GLU A CA 1
ATOM 3176 C C . GLU A 1 420 ? 11.125 3.896 -29.984 1 96 420 GLU A C 1
ATOM 3178 O O . GLU A 1 420 ? 12.133 3.395 -30.484 1 96 420 GLU A O 1
ATOM 3183 N N . ASP A 1 421 ? 10.086 3.168 -29.859 1 96.5 421 ASP A N 1
ATOM 3184 C CA . ASP A 1 421 ? 9.898 1.819 -30.375 1 96.5 421 ASP A CA 1
ATOM 3185 C C . ASP A 1 421 ? 8.438 1.572 -30.75 1 96.5 421 ASP A C 1
ATOM 3187 O O . ASP A 1 421 ? 7.625 1.214 -29.891 1 96.5 421 ASP A O 1
ATOM 3191 N N . PRO A 1 422 ? 8.055 1.712 -31.984 1 96.31 422 PRO A N 1
ATOM 3192 C CA . PRO A 1 422 ? 6.668 1.588 -32.438 1 96.31 422 PRO A CA 1
ATOM 3193 C C . PRO A 1 422 ? 6.078 0.209 -32.125 1 96.31 422 PRO A C 1
ATOM 3195 O O . PRO A 1 422 ? 4.867 0.083 -31.922 1 96.31 422 PRO A O 1
ATOM 3198 N N . LEU A 1 423 ? 6.93 -0.817 -32 1 95.38 423 LEU A N 1
ATOM 3199 C CA . LEU A 1 423 ? 6.441 -2.162 -31.719 1 95.38 423 LEU A CA 1
ATOM 3200 C C . LEU A 1 423 ? 5.727 -2.211 -30.375 1 95.38 423 LEU A C 1
ATOM 3202 O O . LEU A 1 423 ? 4.762 -2.963 -30.203 1 95.38 423 LEU A O 1
ATOM 3206 N N . TYR A 1 424 ? 6.184 -1.401 -29.516 1 95.19 424 TYR A N 1
ATOM 3207 C CA . TYR A 1 424 ? 5.637 -1.418 -28.156 1 95.19 424 TYR A CA 1
ATOM 3208 C C . TYR A 1 424 ? 4.875 -0.13 -27.859 1 95.19 424 TYR A C 1
ATOM 3210 O O . TYR A 1 424 ? 4.621 0.194 -26.703 1 95.19 424 TYR A O 1
ATOM 3218 N N . ASN A 1 425 ? 4.574 0.676 -28.828 1 96.06 425 ASN A N 1
ATOM 3219 C CA . ASN A 1 425 ? 3.828 1.926 -28.719 1 96.06 425 ASN A CA 1
ATOM 3220 C C . ASN A 1 425 ? 4.527 2.914 -27.781 1 96.06 425 ASN A C 1
ATOM 3222 O O . ASN A 1 425 ? 3.879 3.574 -26.969 1 96.06 425 ASN A O 1
ATOM 3226 N N . GLN A 1 426 ? 5.863 2.994 -27.859 1 95.31 426 GLN A N 1
ATOM 3227 C CA . GLN A 1 426 ? 6.637 3.848 -26.953 1 95.31 426 GLN A CA 1
ATOM 3228 C C . GLN A 1 426 ? 7.227 5.039 -27.703 1 95.31 426 GLN A C 1
ATOM 3230 O O . GLN A 1 426 ? 7.676 4.902 -28.844 1 95.31 426 GLN A O 1
ATOM 3235 N N . GLN A 1 427 ? 7.215 6.223 -27.109 1 96.5 427 GLN A N 1
ATOM 3236 C CA . GLN A 1 427 ? 7.926 7.406 -27.578 1 96.5 427 GLN A CA 1
ATOM 3237 C C . GLN A 1 427 ? 8.117 8.422 -26.469 1 96.5 427 GLN A C 1
ATOM 3239 O O . GLN A 1 427 ? 7.344 8.445 -25.5 1 96.5 427 GLN A O 1
ATOM 3244 N N . PRO A 1 428 ? 9.102 9.383 -26.438 1 95.56 428 PRO A N 1
ATOM 3245 C CA . PRO A 1 428 ? 9.383 10.359 -25.375 1 95.56 428 PRO A CA 1
ATOM 3246 C C . PRO A 1 428 ? 8.219 11.312 -25.125 1 95.56 428 PRO A C 1
ATOM 3248 O O . PRO A 1 428 ? 8.031 11.789 -24.016 1 95.56 428 PRO A O 1
ATOM 3251 N N . GLY A 1 429 ? 7.402 11.562 -26.078 1 95.75 429 GLY A N 1
ATOM 3252 C CA . GLY A 1 429 ? 6.332 12.531 -25.938 1 95.75 429 GLY A CA 1
ATOM 3253 C C . GLY A 1 429 ? 4.984 11.906 -25.641 1 95.75 429 GLY A C 1
ATOM 3254 O O . GLY A 1 429 ? 3.949 12.57 -25.734 1 95.75 429 GLY A O 1
ATOM 3255 N N . GLY A 1 430 ? 5.012 10.617 -25.25 1 97.5 430 GLY A N 1
ATOM 3256 C CA . GLY A 1 430 ? 3.758 9.945 -24.969 1 97.5 430 GLY A CA 1
ATOM 3257 C C . GLY A 1 430 ? 3.043 10.492 -23.75 1 97.5 430 GLY A C 1
ATOM 3258 O O . GLY A 1 430 ? 3.629 11.25 -22.969 1 97.5 430 GLY A O 1
ATOM 3259 N N . GLN A 1 431 ? 1.758 10.195 -23.625 1 98.25 431 GLN A N 1
ATOM 3260 C CA . GLN A 1 431 ? 0.933 10.688 -22.516 1 98.25 431 GLN A CA 1
ATOM 3261 C C . GLN A 1 431 ? 0.576 9.555 -21.562 1 98.25 431 GLN A C 1
ATOM 3263 O O . GLN A 1 431 ? -0.211 9.75 -20.625 1 98.25 431 GLN A O 1
ATOM 3268 N N . VAL A 1 432 ? 1.163 8.352 -21.812 1 98.06 432 VAL A N 1
ATOM 3269 C CA . VAL A 1 432 ? 0.944 7.207 -20.938 1 98.06 432 VAL A CA 1
ATOM 3270 C C . VAL A 1 432 ? 2.197 6.945 -20.094 1 98.06 432 VAL A C 1
ATOM 3272 O O . VAL A 1 432 ? 3.26 6.637 -20.641 1 98.06 432 VAL A O 1
ATOM 3275 N N . TYR A 1 433 ? 2.088 7.168 -18.75 1 97 433 TYR A N 1
ATOM 3276 C CA . TYR A 1 433 ? 3.133 6.902 -17.766 1 97 433 TYR A CA 1
ATOM 3277 C C . TYR A 1 433 ? 3.037 5.477 -17.234 1 97 433 TYR A C 1
ATOM 3279 O O . TYR A 1 433 ? 2.102 5.141 -16.516 1 97 433 TYR A O 1
ATOM 3287 N N . GLU A 1 434 ? 4.016 4.598 -17.609 1 93.62 434 GLU A N 1
ATOM 3288 C CA . GLU A 1 434 ? 3.828 3.178 -17.328 1 93.62 434 GLU A CA 1
ATOM 3289 C C . GLU A 1 434 ? 5.031 2.598 -16.594 1 93.62 434 GLU A C 1
ATOM 3291 O O . GLU A 1 434 ? 5.598 1.589 -17.016 1 93.62 434 GLU A O 1
ATOM 3296 N N . PRO A 1 435 ? 5.352 3.164 -15.43 1 93.06 435 PRO A N 1
ATOM 3297 C CA . PRO A 1 435 ? 6.289 2.412 -14.586 1 93.06 435 PRO A CA 1
ATOM 3298 C C . PRO A 1 435 ? 5.652 1.181 -13.945 1 93.06 435 PRO A C 1
ATOM 3300 O O . PRO A 1 435 ? 4.465 1.193 -13.625 1 93.06 435 PRO A O 1
ATOM 3303 N N . LEU A 1 436 ? 6.363 0.043 -13.898 1 93.62 436 LEU A N 1
ATOM 3304 C CA . LEU A 1 436 ? 5.863 -1.094 -13.133 1 93.62 436 LEU A CA 1
ATOM 3305 C C . LEU A 1 436 ? 5.953 -0.82 -11.633 1 93.62 436 LEU A C 1
ATOM 3307 O O . LEU A 1 436 ? 6.742 -1.452 -10.93 1 93.62 436 LEU A O 1
ATOM 3311 N N . ASN A 1 437 ? 5.215 0.094 -11.172 1 95.19 437 ASN A N 1
ATOM 3312 C CA . ASN A 1 437 ? 5.168 0.673 -9.836 1 95.19 437 ASN A CA 1
ATOM 3313 C C . ASN A 1 437 ? 3.834 1.367 -9.57 1 95.19 437 ASN A C 1
ATOM 3315 O O . ASN A 1 437 ? 3.631 2.51 -9.992 1 95.19 437 ASN A O 1
ATOM 3319 N N . GLU A 1 438 ? 2.912 0.67 -8.812 1 95.62 438 GLU A N 1
ATOM 3320 C CA . GLU A 1 438 ? 1.571 1.203 -8.586 1 95.62 438 GLU A CA 1
ATOM 3321 C C . GLU A 1 438 ? 1.622 2.496 -7.777 1 95.62 438 GLU A C 1
ATOM 3323 O O . GLU A 1 438 ? 0.803 3.395 -7.98 1 95.62 438 GLU A O 1
ATOM 3328 N N . ASP A 1 439 ? 2.568 2.611 -6.867 1 95.38 439 ASP A N 1
ATOM 3329 C CA . ASP A 1 439 ? 2.703 3.824 -6.066 1 95.38 439 ASP A CA 1
ATOM 3330 C C . ASP A 1 439 ? 3.051 5.023 -6.941 1 95.38 439 ASP A C 1
ATOM 3332 O O . ASP A 1 439 ? 2.463 6.098 -6.797 1 95.38 439 ASP A O 1
ATOM 3336 N N . ALA A 1 440 ? 4.023 4.84 -7.805 1 96.81 440 ALA A N 1
ATOM 3337 C CA . ALA A 1 440 ? 4.418 5.918 -8.711 1 96.81 440 ALA A CA 1
ATOM 3338 C C . ALA A 1 440 ? 3.264 6.32 -9.617 1 96.81 440 ALA A C 1
ATOM 3340 O O . ALA A 1 440 ? 3.043 7.512 -9.859 1 96.81 440 ALA A O 1
ATOM 3341 N N . CYS A 1 441 ? 2.547 5.34 -10.109 1 97.56 441 CYS A N 1
ATOM 3342 C CA . CYS A 1 441 ? 1.414 5.598 -10.992 1 97.56 441 CYS A CA 1
ATOM 3343 C C . CYS A 1 441 ? 0.326 6.379 -10.266 1 97.56 441 CYS A C 1
ATOM 3345 O O . CYS A 1 441 ? -0.101 7.438 -10.734 1 97.56 441 CYS A O 1
ATOM 3347 N N . ALA A 1 442 ? -0.083 5.875 -9.133 1 98.19 442 ALA A N 1
ATOM 3348 C CA . ALA A 1 442 ? -1.118 6.531 -8.336 1 98.19 442 ALA A CA 1
ATOM 3349 C C . ALA A 1 442 ? -0.656 7.906 -7.863 1 98.19 442 ALA A C 1
ATOM 3351 O O . ALA A 1 442 ? -1.433 8.867 -7.867 1 98.19 442 ALA A O 1
ATOM 3352 N N . GLY A 1 443 ? 0.606 7.965 -7.434 1 98 443 GLY A N 1
ATOM 3353 C CA . GLY A 1 443 ? 1.15 9.211 -6.91 1 98 443 GLY A CA 1
ATOM 3354 C C . GLY A 1 443 ? 1.145 10.336 -7.926 1 98 443 GLY A C 1
ATOM 3355 O O . GLY A 1 443 ? 0.709 11.445 -7.621 1 98 443 GLY A O 1
ATOM 3356 N N . LEU A 1 444 ? 1.631 10.062 -9.133 1 98.5 444 LEU A N 1
ATOM 3357 C CA . LEU A 1 444 ? 1.654 11.109 -10.156 1 98.5 444 LEU A CA 1
ATOM 3358 C C . LEU A 1 444 ? 0.238 11.516 -10.547 1 98.5 444 LEU A C 1
ATOM 3360 O O . LEU A 1 444 ? -0.062 12.703 -10.664 1 98.5 444 LEU A O 1
ATOM 3364 N N . ALA A 1 445 ? -0.625 10.516 -10.75 1 98.75 445 ALA A N 1
ATOM 3365 C CA . ALA A 1 445 ? -2.002 10.812 -11.133 1 98.75 445 ALA A CA 1
ATOM 3366 C C . ALA A 1 445 ? -2.693 11.672 -10.078 1 98.75 445 ALA A C 1
ATOM 3368 O O . ALA A 1 445 ? -3.336 12.672 -10.398 1 98.75 445 ALA A O 1
ATOM 3369 N N . ALA A 1 446 ? -2.57 11.312 -8.82 1 98.44 446 ALA A N 1
ATOM 3370 C CA . ALA A 1 446 ? -3.199 12.047 -7.73 1 98.44 446 ALA A CA 1
ATOM 3371 C C . ALA A 1 446 ? -2.617 13.445 -7.605 1 98.44 446 ALA A C 1
ATOM 3373 O O . ALA A 1 446 ? -3.352 14.414 -7.383 1 98.44 446 ALA A O 1
ATOM 3374 N N . GLY A 1 447 ? -1.278 13.508 -7.699 1 97.94 447 GLY A N 1
ATOM 3375 C CA . GLY A 1 447 ? -0.633 14.805 -7.633 1 97.94 447 GLY A CA 1
ATOM 3376 C C . GLY A 1 447 ? -1.079 15.75 -8.734 1 97.94 447 GLY A C 1
ATOM 3377 O O . GLY A 1 447 ? -1.315 16.938 -8.484 1 97.94 447 GLY A O 1
ATOM 3378 N N . LEU A 1 448 ? -1.206 15.258 -9.953 1 98.62 448 LEU A N 1
ATOM 3379 C CA . LEU A 1 448 ? -1.65 16.062 -11.078 1 98.62 448 LEU A CA 1
ATOM 3380 C C . LEU A 1 448 ? -3.061 16.594 -10.852 1 98.62 448 LEU A C 1
ATOM 3382 O O . LEU A 1 448 ? -3.328 17.781 -11.07 1 98.62 448 LEU A O 1
ATOM 3386 N N . ALA A 1 449 ? -3.898 15.727 -10.375 1 98.25 449 ALA A N 1
ATOM 3387 C CA . ALA A 1 449 ? -5.262 16.156 -10.078 1 98.25 449 ALA A CA 1
ATOM 3388 C C . ALA A 1 449 ? -5.27 17.234 -8.992 1 98.25 449 ALA A C 1
ATOM 3390 O O . ALA A 1 449 ? -5.938 18.266 -9.133 1 98.25 449 ALA A O 1
ATOM 3391 N N . LEU A 1 450 ? -4.523 17 -7.922 1 97.19 450 LEU A N 1
ATOM 3392 C CA . LEU A 1 450 ? -4.461 17.953 -6.812 1 97.19 450 LEU A CA 1
ATOM 3393 C C . LEU A 1 450 ? -3.984 19.312 -7.293 1 97.19 450 LEU A C 1
ATOM 3395 O O . LEU A 1 450 ? -4.453 20.359 -6.805 1 97.19 450 LEU A O 1
ATOM 3399 N N . PHE A 1 451 ? -3.094 19.312 -8.266 1 97.19 451 PHE A N 1
ATOM 3400 C CA . PHE A 1 451 ? -2.51 20.562 -8.727 1 97.19 451 PHE A CA 1
ATOM 3401 C C . PHE A 1 451 ? -3.273 21.109 -9.93 1 97.19 451 PHE A C 1
ATOM 3403 O O . PHE A 1 451 ? -2.857 22.094 -10.555 1 97.19 451 PHE A O 1
ATOM 3410 N N . GLY A 1 452 ? -4.363 20.438 -10.367 1 96.94 452 GLY A N 1
ATOM 3411 C CA . GLY A 1 452 ? -5.328 21.125 -11.219 1 96.94 452 GLY A CA 1
ATOM 3412 C C . GLY A 1 452 ? -5.445 20.5 -12.602 1 96.94 452 GLY A C 1
ATOM 3413 O O . GLY A 1 452 ? -6.18 21.016 -13.453 1 96.94 452 GLY A O 1
ATOM 3414 N N . SER A 1 453 ? -4.742 19.359 -12.836 1 98.12 453 SER A N 1
ATOM 3415 C CA . SER A 1 453 ? -4.805 18.734 -14.148 1 98.12 453 SER A CA 1
ATOM 3416 C C . SER A 1 453 ? -5.648 17.453 -14.102 1 98.12 453 SER A C 1
ATOM 3418 O O . SER A 1 453 ? -5.773 16.828 -13.055 1 98.12 453 SER A O 1
ATOM 3420 N N . ARG A 1 454 ? -6.238 17.125 -15.281 1 98.31 454 ARG A N 1
ATOM 3421 C CA . ARG A 1 454 ? -6.898 15.836 -15.391 1 98.31 454 ARG A CA 1
ATOM 3422 C C . ARG A 1 454 ? -5.875 14.703 -15.484 1 98.31 454 ARG A C 1
ATOM 3424 O O . ARG A 1 454 ? -4.812 14.875 -16.078 1 98.31 454 ARG A O 1
ATOM 3431 N N . SER A 1 455 ? -6.129 13.648 -14.898 1 98.56 455 SER A N 1
ATOM 3432 C CA . SER A 1 455 ? -5.328 12.43 -14.961 1 98.56 455 SER A CA 1
ATOM 3433 C C . SER A 1 455 ? -6.199 11.188 -14.797 1 98.56 455 SER A C 1
ATOM 3435 O O . SER A 1 455 ? -7.371 11.289 -14.43 1 98.56 455 SER A O 1
ATOM 3437 N N . LEU A 1 456 ? -5.715 10.07 -15.211 1 98.62 456 LEU A N 1
ATOM 3438 C CA . LEU A 1 456 ? -6.375 8.789 -15.023 1 98.62 456 LEU A CA 1
ATOM 3439 C C . LEU A 1 456 ? -5.387 7.734 -14.523 1 98.62 456 LEU A C 1
ATOM 3441 O O . LEU A 1 456 ? -4.328 7.543 -15.125 1 98.62 456 LEU A O 1
ATOM 3445 N N . TRP A 1 457 ? -5.645 7.117 -13.398 1 98.56 457 TRP A N 1
ATOM 3446 C CA . TRP A 1 457 ? -4.879 5.973 -12.922 1 98.56 457 TRP A CA 1
ATOM 3447 C C . TRP A 1 457 ? -5.59 4.664 -13.25 1 98.56 457 TRP A C 1
ATOM 3449 O O . TRP A 1 457 ? -6.699 4.418 -12.773 1 98.56 457 TRP A O 1
ATOM 3459 N N . LEU A 1 458 ? -5 3.842 -14.109 1 97.62 458 LEU A N 1
ATOM 3460 C CA . LEU A 1 458 ? -5.477 2.508 -14.461 1 97.62 458 LEU A CA 1
ATOM 3461 C C . LEU A 1 458 ? -4.648 1.435 -13.766 1 97.62 458 LEU A C 1
ATOM 3463 O O . LEU A 1 458 ? -3.432 1.579 -13.617 1 97.62 458 LEU A O 1
ATOM 3467 N N . SER A 1 459 ? -5.32 0.402 -13.281 1 95.81 459 SER A N 1
ATOM 3468 C CA . SER A 1 459 ? -4.652 -0.743 -12.672 1 95.81 459 SER A CA 1
ATOM 3469 C C . SER A 1 459 ? -5.543 -1.98 -12.695 1 95.81 459 SER A C 1
ATOM 3471 O O . SER A 1 459 ? -6.727 -1.894 -13.031 1 95.81 459 SER A O 1
ATOM 3473 N N . TYR A 1 460 ? -4.93 -3.166 -12.43 1 94.44 460 TYR A N 1
ATOM 3474 C CA . TYR A 1 460 ? -5.758 -4.305 -12.039 1 94.44 460 TYR A CA 1
ATOM 3475 C C . TYR A 1 460 ? -6.363 -4.09 -10.656 1 94.44 460 TYR A C 1
ATOM 3477 O O . TYR A 1 460 ? -5.719 -3.525 -9.773 1 94.44 460 TYR A O 1
ATOM 3485 N N . GLU A 1 461 ? -7.586 -4.582 -10.492 1 94.69 461 GLU A N 1
ATOM 3486 C CA . GLU A 1 461 ? -8.281 -4.473 -9.211 1 94.69 461 GLU A CA 1
ATOM 3487 C C . GLU A 1 461 ? -7.422 -5.02 -8.07 1 94.69 461 GLU A C 1
ATOM 3489 O O . GLU A 1 461 ? -7.34 -4.414 -7.004 1 94.69 461 GLU A O 1
ATOM 3494 N N . SER A 1 462 ? -6.672 -6.062 -8.312 1 94 462 SER A N 1
ATOM 3495 C CA . SER A 1 462 ? -5.91 -6.766 -7.285 1 94 462 SER A CA 1
ATOM 3496 C C . SER A 1 462 ? -4.691 -5.957 -6.848 1 94 462 SER A C 1
ATOM 3498 O O . SER A 1 462 ? -4.133 -6.199 -5.777 1 94 462 SER A O 1
ATOM 3500 N N . PHE A 1 463 ? -4.23 -4.969 -7.645 1 95.19 463 PHE A N 1
ATOM 3501 C CA . PHE A 1 463 ? -2.969 -4.293 -7.367 1 95.19 463 PHE A CA 1
ATOM 3502 C C . PHE A 1 463 ? -3.213 -2.85 -6.934 1 95.19 463 PHE A C 1
ATOM 3504 O O . PHE A 1 463 ? -2.293 -2.168 -6.48 1 95.19 463 PHE A O 1
ATOM 3511 N N . ALA A 1 464 ? -4.465 -2.402 -6.977 1 96.12 464 ALA A N 1
ATOM 3512 C CA . ALA A 1 464 ? -4.816 -1.018 -6.672 1 96.12 464 ALA A CA 1
ATOM 3513 C C . ALA A 1 464 ? -4.422 -0.653 -5.242 1 96.12 464 ALA A C 1
ATOM 3515 O O . ALA A 1 464 ? -4.086 0.5 -4.961 1 96.12 464 ALA A O 1
ATOM 3516 N N . ILE A 1 465 ? -4.363 -1.651 -4.387 1 96.19 465 ILE A N 1
ATOM 3517 C CA . ILE A 1 465 ? -4.086 -1.416 -2.973 1 96.19 465 ILE A CA 1
ATOM 3518 C C . ILE A 1 465 ? -2.668 -0.868 -2.811 1 96.19 465 ILE A C 1
ATOM 3520 O O . ILE A 1 465 ? -2.387 -0.129 -1.863 1 96.19 465 ILE A O 1
ATOM 3524 N N . ASN A 1 466 ? -1.775 -1.137 -3.746 1 95.38 466 ASN A N 1
ATOM 3525 C CA . ASN A 1 466 ? -0.375 -0.735 -3.66 1 95.38 466 ASN A CA 1
ATOM 3526 C C . ASN A 1 466 ? -0.202 0.757 -3.928 1 95.38 466 ASN A C 1
ATOM 3528 O O . ASN A 1 466 ? 0.813 1.346 -3.553 1 95.38 466 ASN A O 1
ATOM 3532 N N . GLY A 1 467 ? -1.174 1.385 -4.539 1 96.31 467 GLY A N 1
ATOM 3533 C CA . GLY A 1 467 ? -1.097 2.809 -4.82 1 96.31 467 GLY A CA 1
ATOM 3534 C C . GLY A 1 467 ? -2.164 3.617 -4.102 1 96.31 467 GLY A C 1
ATOM 3535 O O . GLY A 1 467 ? -2.088 4.848 -4.055 1 96.31 467 GLY A O 1
ATOM 3536 N N . TRP A 1 468 ? -3.086 2.945 -3.449 1 97.12 468 TRP A N 1
ATOM 3537 C CA . TRP A 1 468 ? -4.293 3.607 -2.963 1 97.12 468 TRP A CA 1
ATOM 3538 C C . TRP A 1 468 ? -3.967 4.566 -1.821 1 97.12 468 TRP A C 1
ATOM 3540 O O . TRP A 1 468 ? -4.668 5.559 -1.616 1 97.12 468 TRP A O 1
ATOM 3550 N N . PRO A 1 469 ? -2.891 4.328 -0.99 1 95.75 469 PRO A N 1
ATOM 3551 C CA . PRO A 1 469 ? -2.635 5.238 0.129 1 95.75 469 PRO A CA 1
ATOM 3552 C C . PRO A 1 469 ? -2.533 6.695 -0.309 1 95.75 469 PRO A C 1
ATOM 3554 O O . PRO A 1 469 ? -3.088 7.582 0.346 1 95.75 469 PRO A O 1
ATOM 3557 N N . ILE A 1 470 ? -1.891 6.984 -1.395 1 96.69 470 ILE A N 1
ATOM 3558 C CA . ILE A 1 470 ? -1.741 8.375 -1.823 1 96.69 470 ILE A CA 1
ATOM 3559 C C . ILE A 1 470 ? -3.053 8.867 -2.424 1 96.69 470 ILE A C 1
ATOM 3561 O O . ILE A 1 470 ? -3.402 10.047 -2.279 1 96.69 470 ILE A O 1
ATOM 3565 N N . MET A 1 471 ? -3.828 8.008 -3.105 1 97.31 471 MET A N 1
ATOM 3566 C CA . MET A 1 471 ? -5.152 8.367 -3.605 1 97.31 471 MET A CA 1
ATOM 3567 C C . MET A 1 471 ? -6.07 8.773 -2.461 1 97.31 471 MET A C 1
ATOM 3569 O O . MET A 1 471 ? -6.801 9.766 -2.564 1 97.31 471 MET A O 1
ATOM 3573 N N . GLN A 1 472 ? -6.008 8.023 -1.395 1 96.44 472 GLN A N 1
ATOM 3574 C CA . GLN A 1 472 ? -6.828 8.328 -0.226 1 96.44 472 GLN A CA 1
ATOM 3575 C C . GLN A 1 472 ? -6.41 9.656 0.404 1 96.44 472 GLN A C 1
ATOM 3577 O O . GLN A 1 472 ? -7.258 10.445 0.829 1 96.44 472 GLN A O 1
ATOM 3582 N N . THR A 1 473 ? -5.105 9.914 0.476 1 95.75 473 THR A N 1
ATOM 3583 C CA . THR A 1 473 ? -4.598 11.164 1.023 1 95.75 473 THR A CA 1
ATOM 3584 C C . THR A 1 473 ? -5.125 12.359 0.23 1 95.75 473 THR A C 1
ATOM 3586 O O . THR A 1 473 ? -5.633 13.32 0.809 1 95.75 473 THR A O 1
ATOM 3589 N N . VAL A 1 474 ? -5.055 12.266 -1.031 1 96.62 474 VAL A N 1
ATOM 3590 C CA . VAL A 1 474 ? -5.469 13.367 -1.894 1 96.62 474 VAL A CA 1
ATOM 3591 C C . VAL A 1 474 ? -6.988 13.523 -1.84 1 96.62 474 VAL A C 1
ATOM 3593 O O . VAL A 1 474 ? -7.5 14.641 -1.808 1 96.62 474 VAL A O 1
ATOM 3596 N N . ALA A 1 475 ? -7.695 12.398 -1.811 1 96.25 475 ALA A N 1
ATOM 3597 C CA . ALA A 1 475 ? -9.148 12.461 -1.688 1 96.25 475 ALA A CA 1
ATOM 3598 C C . ALA A 1 475 ? -9.562 13.195 -0.416 1 96.25 475 ALA A C 1
ATOM 3600 O O . ALA A 1 475 ? -10.469 14.031 -0.441 1 96.25 475 ALA A O 1
ATOM 3601 N N . GLN A 1 476 ? -8.953 12.891 0.646 1 93.88 476 GLN A N 1
ATOM 3602 C CA . GLN A 1 476 ? -9.266 13.547 1.912 1 93.88 476 GLN A CA 1
ATOM 3603 C C . GLN A 1 476 ? -8.891 15.023 1.875 1 93.88 476 GLN A C 1
ATOM 3605 O O . GLN A 1 476 ? -9.625 15.867 2.4 1 93.88 476 GLN A O 1
ATOM 3610 N N . ALA A 1 477 ? -7.766 15.305 1.265 1 93.56 477 ALA A N 1
ATOM 3611 C CA . ALA A 1 477 ? -7.383 16.703 1.106 1 93.56 477 ALA A CA 1
ATOM 3612 C C . ALA A 1 477 ? -8.406 17.469 0.267 1 93.56 477 ALA A C 1
ATOM 3614 O O . ALA A 1 477 ? -8.75 18.609 0.578 1 93.56 477 ALA A O 1
ATOM 3615 N N . MET A 1 478 ? -8.922 16.859 -0.73 1 95.44 478 MET A N 1
ATOM 3616 C CA . MET A 1 478 ? -9.875 17.469 -1.655 1 95.44 478 MET A CA 1
ATOM 3617 C C . MET A 1 478 ? -11.188 17.781 -0.955 1 95.44 478 MET A C 1
ATOM 3619 O O . MET A 1 478 ? -11.914 18.688 -1.366 1 95.44 478 MET A O 1
ATOM 3623 N N . ALA A 1 479 ? -11.469 17.031 0.097 1 94.06 479 ALA A N 1
ATOM 3624 C CA . ALA A 1 479 ? -12.703 17.266 0.839 1 94.06 479 ALA A CA 1
ATOM 3625 C C . ALA A 1 479 ? -12.711 18.672 1.454 1 94.06 479 ALA A C 1
ATOM 3627 O O . ALA A 1 479 ? -13.781 19.234 1.69 1 94.06 479 ALA A O 1
ATOM 3628 N N . GLU A 1 480 ? -11.523 19.266 1.645 1 90.62 480 GLU A N 1
ATOM 3629 C CA . GLU A 1 480 ? -11.453 20.547 2.34 1 90.62 480 GLU A CA 1
ATOM 3630 C C . GLU A 1 480 ? -10.742 21.609 1.492 1 90.62 480 GLU A C 1
ATOM 3632 O O . GLU A 1 480 ? -10.461 22.703 1.967 1 90.62 480 GLU A O 1
ATOM 3637 N N . LEU A 1 481 ? -10.477 21.25 0.306 1 92.44 481 LEU A N 1
ATOM 3638 C CA . LEU A 1 481 ? -9.688 22.109 -0.568 1 92.44 481 LEU A CA 1
ATOM 3639 C C . LEU A 1 481 ? -10.398 23.453 -0.803 1 92.44 481 LEU A C 1
ATOM 3641 O O . LEU A 1 481 ? -11.617 23.484 -1.01 1 92.44 481 LEU A O 1
ATOM 3645 N N . ARG A 1 482 ? -9.664 24.531 -0.855 1 90.38 482 ARG A N 1
ATOM 3646 C CA . ARG A 1 482 ? -10.219 25.859 -1.033 1 90.38 482 ARG A CA 1
ATOM 3647 C C . ARG A 1 482 ? -10.539 26.141 -2.5 1 90.38 482 ARG A C 1
ATOM 3649 O O . ARG A 1 482 ? -11.305 27.047 -2.816 1 90.38 482 ARG A O 1
ATOM 3656 N N . ARG A 1 483 ? -9.969 25.453 -3.402 1 92.94 483 ARG A N 1
ATOM 3657 C CA . ARG A 1 483 ? -10.148 25.672 -4.832 1 92.94 483 ARG A CA 1
ATOM 3658 C C . ARG A 1 483 ? -10.758 24.438 -5.504 1 92.94 483 ARG A C 1
ATOM 3660 O O . ARG A 1 483 ? -10.656 23.328 -4.977 1 92.94 483 ARG A O 1
ATOM 3667 N N . LYS A 1 484 ? -11.312 24.703 -6.664 1 95.44 484 LYS A N 1
ATOM 3668 C CA . LYS A 1 484 ? -11.789 23.594 -7.496 1 95.44 484 LYS A CA 1
ATOM 3669 C C . LYS A 1 484 ? -10.641 22.984 -8.297 1 95.44 484 LYS A C 1
ATOM 3671 O O . LYS A 1 484 ? -9.75 23.688 -8.766 1 95.44 484 LYS A O 1
ATOM 3676 N N . THR A 1 485 ? -10.594 21.734 -8.344 1 96.5 485 THR A N 1
ATOM 3677 C CA . THR A 1 485 ? -9.664 20.984 -9.18 1 96.5 485 THR A CA 1
ATOM 3678 C C . THR A 1 485 ? -10.328 19.75 -9.766 1 96.5 485 THR A C 1
ATOM 3680 O O . THR A 1 485 ? -11.32 19.25 -9.227 1 96.5 485 THR A O 1
ATOM 3683 N N . PRO A 1 486 ? -9.852 19.25 -10.969 1 97.88 486 PRO A N 1
ATOM 3684 C CA . PRO A 1 486 ? -10.375 17.984 -11.469 1 97.88 486 PRO A CA 1
ATOM 3685 C C . PRO A 1 486 ? -10.289 16.859 -10.438 1 97.88 486 PRO A C 1
ATOM 3687 O O . PRO A 1 486 ? -9.328 16.797 -9.664 1 97.88 486 PRO A O 1
ATOM 3690 N N . SER A 1 487 ? -11.273 15.992 -10.43 1 98.5 487 SER A N 1
ATOM 3691 C CA . SER A 1 487 ? -11.297 14.844 -9.523 1 98.5 487 SER A CA 1
ATOM 3692 C C . SER A 1 487 ? -10.195 13.852 -9.883 1 98.5 487 SER A C 1
ATOM 3694 O O . SER A 1 487 ? -9.719 13.82 -11.016 1 98.5 487 SER A O 1
ATOM 3696 N N . THR A 1 488 ? -9.727 13.148 -8.844 1 98.5 488 THR A N 1
ATOM 3697 C CA . THR A 1 488 ? -8.961 11.945 -9.164 1 98.5 488 THR A CA 1
ATOM 3698 C C . THR A 1 488 ? -9.867 10.883 -9.766 1 98.5 488 THR A C 1
ATOM 3700 O O . THR A 1 488 ? -10.945 10.602 -9.234 1 98.5 488 THR A O 1
ATOM 3703 N N . VAL A 1 489 ? -9.508 10.344 -10.938 1 98.75 489 VAL A N 1
ATOM 3704 C CA . VAL A 1 489 ? -10.273 9.297 -11.602 1 98.75 489 VAL A CA 1
ATOM 3705 C C . VAL A 1 489 ? -9.422 8.039 -11.75 1 98.75 489 VAL A C 1
ATOM 3707 O O . VAL A 1 489 ? -8.273 8.109 -12.211 1 98.75 489 VAL A O 1
ATOM 3710 N N . CYS A 1 490 ? -9.945 6.977 -11.258 1 98.31 490 CYS A N 1
ATOM 3711 C CA . CYS A 1 490 ? -9.305 5.672 -11.375 1 98.31 490 CYS A CA 1
ATOM 3712 C C . CYS A 1 490 ? -10.234 4.672 -12.055 1 98.31 490 CYS A C 1
ATOM 3714 O O . CYS A 1 490 ? -11.461 4.793 -11.969 1 98.31 490 CYS A O 1
ATOM 3716 N N . MET A 1 491 ? -9.648 3.793 -12.711 1 98 491 MET A N 1
ATOM 3717 C CA . MET A 1 491 ? -10.391 2.648 -13.234 1 98 491 MET A CA 1
ATOM 3718 C C . MET A 1 491 ? -9.609 1.354 -13.008 1 98 491 MET A C 1
ATOM 3720 O O . MET A 1 491 ? -8.43 1.269 -13.344 1 98 491 MET A O 1
ATOM 3724 N N . PHE A 1 492 ? -10.258 0.382 -12.406 1 96.69 492 PHE A N 1
ATOM 3725 C CA . PHE A 1 492 ? -9.617 -0.886 -12.078 1 96.69 492 PHE A CA 1
ATOM 3726 C C . PHE A 1 492 ? -10.281 -2.037 -12.82 1 96.69 492 PHE A C 1
ATOM 3728 O O . PHE A 1 492 ? -11.477 -2.281 -12.664 1 96.69 492 PHE A O 1
ATOM 3735 N N . THR A 1 493 ? -9.617 -2.521 -13.711 1 89.19 493 THR A N 1
ATOM 3736 C CA . THR A 1 493 ? -9.938 -3.799 -14.336 1 89.19 493 THR A CA 1
ATOM 3737 C C . THR A 1 493 ? -9.047 -4.91 -13.781 1 89.19 493 THR A C 1
ATOM 3739 O O . THR A 1 493 ? -8.383 -4.73 -12.766 1 89.19 493 THR A O 1
ATOM 3742 N N . ALA A 1 494 ? -9.328 -5.812 -14.781 1 70.44 494 ALA A N 1
ATOM 3743 C CA . ALA A 1 494 ? -9.477 -7.262 -14.867 1 70.44 494 ALA A CA 1
ATOM 3744 C C . ALA A 1 494 ? -10.008 -7.836 -13.555 1 70.44 494 ALA A C 1
ATOM 3746 O O . ALA A 1 494 ? -9.273 -8.508 -12.82 1 70.44 494 ALA A O 1
ATOM 3747 N N . GLY A 1 495 ? -11.164 -7.664 -13.273 1 82.94 495 GLY A N 1
ATOM 3748 C CA . GLY A 1 495 ? -11.82 -8.039 -12.031 1 82.94 495 GLY A CA 1
ATOM 3749 C C . GLY A 1 495 ? -11.516 -9.461 -11.602 1 82.94 495 GLY A C 1
ATOM 3750 O O . GLY A 1 495 ? -11.164 -10.305 -12.43 1 82.94 495 GLY A O 1
ATOM 3751 N N . ALA A 1 496 ? -11.703 -9.727 -10.414 1 88.12 496 ALA A N 1
ATOM 3752 C CA . ALA A 1 496 ? -11.344 -11 -9.781 1 88.12 496 ALA A CA 1
ATOM 3753 C C . ALA A 1 496 ? -11.953 -12.172 -10.539 1 88.12 496 ALA A C 1
ATOM 3755 O O . ALA A 1 496 ? -11.336 -13.234 -10.641 1 88.12 496 ALA A O 1
ATOM 3756 N N . LEU A 1 497 ? -13.07 -11.992 -11.242 1 90.06 497 LEU A N 1
ATOM 3757 C CA . LEU A 1 497 ? -13.797 -13.062 -11.914 1 90.06 497 LEU A CA 1
ATOM 3758 C C . LEU A 1 497 ? -13.141 -13.414 -13.242 1 90.06 497 LEU A C 1
ATOM 3760 O O . LEU A 1 497 ? -13.375 -14.492 -13.797 1 90.06 497 LEU A O 1
ATOM 3764 N N . GLU A 1 498 ? -12.297 -12.492 -13.734 1 88.31 498 GLU A N 1
ATOM 3765 C CA . GLU A 1 498 ? -11.711 -12.68 -15.055 1 88.31 498 GLU A CA 1
ATOM 3766 C C . GLU A 1 498 ? -10.25 -13.094 -14.961 1 88.31 498 GLU A C 1
ATOM 3768 O O . GLU A 1 498 ? -9.602 -13.336 -15.984 1 88.31 498 GLU A O 1
ATOM 3773 N N . GLN A 1 499 ? -9.711 -13.102 -13.805 1 81.06 499 GLN A N 1
ATOM 3774 C CA . GLN A 1 499 ? -8.281 -13.344 -13.648 1 81.06 499 GLN A CA 1
ATOM 3775 C C . GLN A 1 499 ? -8.016 -14.758 -13.148 1 81.06 499 GLN A C 1
ATOM 3777 O O . GLN A 1 499 ? -7.039 -15 -12.43 1 81.06 499 GLN A O 1
ATOM 3782 N N . GLY A 1 500 ? -8.789 -15.641 -13.539 1 76.81 500 GLY A N 1
ATOM 3783 C CA . GLY A 1 500 ? -8.695 -17 -13.039 1 76.81 500 GLY A CA 1
ATOM 3784 C C . GLY A 1 500 ? -7.441 -17.719 -13.484 1 76.81 500 GLY A C 1
ATOM 3785 O O . GLY A 1 500 ? -6.957 -18.625 -12.797 1 76.81 500 GLY A O 1
ATOM 3786 N N . ARG A 1 501 ? -6.809 -17.25 -14.523 1 79 501 ARG A N 1
ATOM 3787 C CA . ARG A 1 501 ? -5.656 -17.984 -15.047 1 79 501 ARG A CA 1
ATOM 3788 C C . ARG A 1 501 ? -4.402 -17.672 -14.234 1 79 501 ARG A C 1
ATOM 3790 O O . ARG A 1 501 ? -3.451 -18.453 -14.234 1 79 501 ARG A O 1
ATOM 3797 N N . ASN A 1 502 ? -4.41 -16.578 -13.539 1 84.69 502 ASN A N 1
ATOM 3798 C CA . ASN A 1 502 ? -3.277 -16.219 -12.695 1 84.69 502 ASN A CA 1
ATOM 3799 C C . ASN A 1 502 ? -3.535 -16.562 -11.227 1 84.69 502 ASN A C 1
ATOM 3801 O O . ASN A 1 502 ? -2.633 -16.469 -10.398 1 84.69 502 ASN A O 1
ATOM 3805 N N . GLY A 1 503 ? -4.758 -16.984 -10.922 1 85.56 503 GLY A N 1
ATOM 3806 C CA . GLY A 1 503 ? -5.086 -17.438 -9.578 1 85.56 503 GLY A CA 1
ATOM 3807 C C . GLY A 1 503 ? -5.355 -16.297 -8.617 1 85.56 503 GLY A C 1
ATOM 3808 O O . GLY A 1 503 ? -5.688 -15.188 -9.039 1 85.56 503 GLY A O 1
ATOM 3809 N N . TRP A 1 504 ? -5.266 -16.594 -7.332 1 88.81 504 TRP A N 1
ATOM 3810 C CA . TRP A 1 504 ? -5.734 -15.695 -6.285 1 88.81 504 TRP A CA 1
ATOM 3811 C C . TRP A 1 504 ? -4.844 -14.461 -6.188 1 88.81 504 TRP A C 1
ATOM 3813 O O . TRP A 1 504 ? -5.266 -13.422 -5.68 1 88.81 504 TRP A O 1
ATOM 3823 N N . THR A 1 505 ? -3.611 -14.492 -6.734 1 90.06 505 THR A N 1
ATOM 3824 C CA . THR A 1 505 ? -2.729 -13.328 -6.711 1 90.06 505 THR A CA 1
ATOM 3825 C C . THR A 1 505 ? -3.324 -12.18 -7.523 1 90.06 505 THR A C 1
ATOM 3827 O O . THR A 1 505 ? -2.934 -11.023 -7.352 1 90.06 505 THR A O 1
ATOM 3830 N N . HIS A 1 506 ? -4.246 -12.492 -8.438 1 91.81 506 HIS A N 1
ATOM 3831 C CA . HIS A 1 506 ? -4.922 -11.492 -9.25 1 91.81 506 HIS A CA 1
ATOM 3832 C C . HIS A 1 506 ? -6.398 -11.383 -8.875 1 91.81 506 HIS A C 1
ATOM 3834 O O . HIS A 1 506 ? -7.176 -10.742 -9.586 1 91.81 506 HIS A O 1
ATOM 3840 N N . GLN A 1 507 ? -6.859 -12.125 -7.859 1 93.12 507 GLN A N 1
ATOM 3841 C CA . GLN A 1 507 ? -8.266 -12.188 -7.469 1 93.12 507 GLN A CA 1
ATOM 3842 C C . GLN A 1 507 ? -8.477 -11.617 -6.066 1 93.12 507 GLN A C 1
ATOM 3844 O O . GLN A 1 507 ? -8.805 -12.359 -5.137 1 93.12 507 GLN A O 1
ATOM 3849 N N . ARG A 1 508 ? -8.352 -10.312 -5.965 1 93.62 508 ARG A N 1
ATOM 3850 C CA . ARG A 1 508 ? -8.453 -9.656 -4.668 1 93.62 508 ARG A CA 1
ATOM 3851 C C . ARG A 1 508 ? -9.445 -8.5 -4.715 1 93.62 508 ARG A C 1
ATOM 3853 O O . ARG A 1 508 ? -9.078 -7.344 -4.488 1 93.62 508 ARG A O 1
ATOM 3860 N N . PRO A 1 509 ? -10.758 -8.781 -4.914 1 96.06 509 PRO A N 1
ATOM 3861 C CA . PRO A 1 509 ? -11.734 -7.695 -5.031 1 96.06 509 PRO A CA 1
ATOM 3862 C C . PRO A 1 509 ? -12.102 -7.082 -3.682 1 96.06 509 PRO A C 1
ATOM 3864 O O . PRO A 1 509 ? -12.93 -6.168 -3.617 1 96.06 509 PRO A O 1
ATOM 3867 N N . GLU A 1 510 ? -11.508 -7.555 -2.551 1 97 510 GLU A N 1
ATOM 3868 C CA . GLU A 1 510 ? -11.859 -7.113 -1.205 1 97 510 GLU A CA 1
ATOM 3869 C C . GLU A 1 510 ? -11.656 -5.609 -1.048 1 97 510 GLU A C 1
ATOM 3871 O O . GLU A 1 510 ? -12.297 -4.973 -0.21 1 97 510 GLU A O 1
ATOM 3876 N N . ILE A 1 511 ? -10.812 -5.004 -1.896 1 96.81 511 ILE A N 1
ATOM 3877 C CA . ILE A 1 511 ? -10.547 -3.572 -1.852 1 96.81 511 ILE A CA 1
ATOM 3878 C C . ILE A 1 511 ? -11.844 -2.799 -2.076 1 96.81 511 ILE A C 1
ATOM 3880 O O . ILE A 1 511 ? -11.984 -1.662 -1.62 1 96.81 511 ILE A O 1
ATOM 3884 N N . GLU A 1 512 ? -12.852 -3.406 -2.74 1 97.56 512 GLU A N 1
ATOM 3885 C CA . GLU A 1 512 ? -14.133 -2.75 -2.984 1 97.56 512 GLU A CA 1
ATOM 3886 C C . GLU A 1 512 ? -14.82 -2.375 -1.674 1 97.56 512 GLU A C 1
ATOM 3888 O O . GLU A 1 512 ? -15.492 -1.345 -1.592 1 97.56 512 GLU A O 1
ATOM 3893 N N . ASN A 1 513 ? -14.648 -3.248 -0.643 1 98.12 513 ASN A N 1
ATOM 3894 C CA . ASN A 1 513 ? -15.195 -2.912 0.668 1 98.12 513 ASN A CA 1
ATOM 3895 C C . ASN A 1 513 ? -14.484 -1.706 1.278 1 98.12 513 ASN A C 1
ATOM 3897 O O . ASN A 1 513 ? -15.094 -0.927 2.014 1 98.12 513 ASN A O 1
ATOM 3901 N N . TYR A 1 514 ? -13.188 -1.588 0.999 1 97.81 514 TYR A N 1
ATOM 3902 C CA . TYR A 1 514 ? -12.438 -0.42 1.445 1 97.81 514 TYR A CA 1
ATOM 3903 C C . TYR A 1 514 ? -12.992 0.856 0.828 1 97.81 514 TYR A C 1
ATOM 3905 O O . TYR A 1 514 ? -13.234 1.84 1.532 1 97.81 514 TYR A O 1
ATOM 3913 N N . PHE A 1 515 ? -13.305 0.831 -0.459 1 98 515 PHE A N 1
ATOM 3914 C CA . PHE A 1 515 ? -13.898 1.965 -1.162 1 98 515 PHE A CA 1
ATOM 3915 C C . PHE A 1 515 ? -15.297 2.258 -0.639 1 98 515 PHE A C 1
ATOM 3917 O O . PHE A 1 515 ? -15.672 3.42 -0.465 1 98 515 PHE A O 1
ATOM 3924 N N . ALA A 1 516 ? -16.016 1.165 -0.411 1 97.81 516 ALA A N 1
ATOM 3925 C CA . ALA A 1 516 ? -17.391 1.325 0.082 1 97.81 516 ALA A CA 1
ATOM 3926 C C . ALA A 1 516 ? -17.406 2.104 1.395 1 97.81 516 ALA A C 1
ATOM 3928 O O . ALA A 1 516 ? -18.266 2.973 1.594 1 97.81 516 ALA A O 1
ATOM 3929 N N . ALA A 1 517 ? -16.469 1.777 2.27 1 97.69 517 ALA A N 1
ATOM 3930 C CA . ALA A 1 517 ? -16.375 2.518 3.525 1 97.69 517 ALA A CA 1
ATOM 3931 C C . ALA A 1 517 ? -16.047 3.986 3.271 1 97.69 517 ALA A C 1
ATOM 3933 O O . ALA A 1 517 ? -16.578 4.875 3.941 1 97.69 517 ALA A O 1
ATOM 3934 N N . GLN A 1 518 ? -15.242 4.27 2.312 1 97.88 518 GLN A N 1
ATOM 3935 C CA . GLN A 1 518 ? -14.781 5.621 2.029 1 97.88 518 GLN A CA 1
ATOM 3936 C C . GLN A 1 518 ? -15.867 6.445 1.349 1 97.88 518 GLN A C 1
ATOM 3938 O O . GLN A 1 518 ? -15.836 7.676 1.373 1 97.88 518 GLN A O 1
ATOM 3943 N N . MET A 1 519 ? -16.891 5.824 0.8 1 97.75 519 MET A N 1
ATOM 3944 C CA . MET A 1 519 ? -18 6.562 0.206 1 97.75 519 MET A CA 1
ATOM 3945 C C . MET A 1 519 ? -18.719 7.402 1.257 1 97.75 519 MET A C 1
ATOM 3947 O O . MET A 1 519 ? -19.25 8.469 0.946 1 97.75 519 MET A O 1
ATOM 3951 N N . ARG A 1 520 ? -18.656 7 2.486 1 97.38 520 ARG A N 1
ATOM 3952 C CA . ARG A 1 520 ? -19.297 7.746 3.564 1 97.38 520 ARG A CA 1
ATOM 3953 C C . ARG A 1 520 ? -18.578 9.062 3.824 1 97.38 520 ARG A C 1
ATOM 3955 O O . ARG A 1 520 ? -19.141 9.969 4.438 1 97.38 520 ARG A O 1
ATOM 3962 N N . ASN A 1 521 ? -17.328 9.242 3.33 1 96.88 521 ASN A N 1
ATOM 3963 C CA . ASN A 1 521 ? -16.531 10.438 3.584 1 96.88 521 ASN A CA 1
ATOM 3964 C C . ASN A 1 521 ? -17.141 11.672 2.92 1 96.88 521 ASN A C 1
ATOM 3966 O O . ASN A 1 521 ? -16.828 12.805 3.303 1 96.88 521 ASN A O 1
ATOM 3970 N N . GLY A 1 522 ? -17.906 11.445 1.917 1 96.69 522 GLY A N 1
ATOM 3971 C CA . GLY A 1 522 ? -18.641 12.555 1.323 1 96.69 522 GLY A CA 1
ATOM 3972 C C . GLY A 1 522 ? -18.219 12.859 -0.101 1 96.69 522 GLY A C 1
ATOM 3973 O O . GLY A 1 522 ? -19.016 13.352 -0.902 1 96.69 522 GLY A O 1
ATOM 3974 N N . ASN A 1 523 ? -16.953 12.547 -0.466 1 97.38 523 ASN A N 1
ATOM 3975 C CA . ASN A 1 523 ? -16.5 12.938 -1.795 1 97.38 523 ASN A CA 1
ATOM 3976 C C . ASN A 1 523 ? -15.828 11.781 -2.523 1 97.38 523 ASN A C 1
ATOM 3978 O O . ASN A 1 523 ? -15.039 11.992 -3.443 1 97.38 523 ASN A O 1
ATOM 3982 N N . VAL A 1 524 ? -16.047 10.555 -2.098 1 98.19 524 VAL A N 1
ATOM 3983 C CA . VAL A 1 524 ? -15.539 9.352 -2.754 1 98.19 524 VAL A CA 1
ATOM 3984 C C . VAL A 1 524 ? -16.688 8.602 -3.43 1 98.19 524 VAL A C 1
ATOM 3986 O O . VAL A 1 524 ? -17.766 8.453 -2.854 1 98.19 524 VAL A O 1
ATOM 3989 N N . PHE A 1 525 ? -16.453 8.18 -4.645 1 98.5 525 PHE A N 1
ATOM 3990 C CA . PHE A 1 525 ? -17.469 7.48 -5.43 1 98.5 525 PHE A CA 1
ATOM 3991 C C . PHE A 1 525 ? -16.906 6.168 -5.977 1 98.5 525 PHE A C 1
ATOM 3993 O O . PHE A 1 525 ? -15.758 6.105 -6.41 1 98.5 525 PHE A O 1
ATOM 4000 N N . LEU A 1 526 ? -17.641 5.16 -5.832 1 98.19 526 LEU A N 1
ATOM 4001 C CA . LEU A 1 526 ? -17.406 3.85 -6.426 1 98.19 526 LEU A CA 1
ATOM 4002 C C . LEU A 1 526 ? -18.453 3.533 -7.48 1 98.19 526 LEU A C 1
ATOM 4004 O O . LEU A 1 526 ? -19.656 3.549 -7.191 1 98.19 526 LEU A O 1
ATOM 4008 N N . LEU A 1 527 ? -18.047 3.309 -8.766 1 98.62 527 LEU A N 1
ATOM 4009 C CA . LEU A 1 527 ? -18.953 3.113 -9.891 1 98.62 527 LEU A CA 1
ATOM 4010 C C . LEU A 1 527 ? -18.797 1.713 -10.469 1 98.62 527 LEU A C 1
ATOM 4012 O O . LEU A 1 527 ? -17.688 1.26 -10.727 1 98.62 527 LEU A O 1
ATOM 4016 N N . TYR A 1 528 ? -19.938 1.028 -10.625 1 98.12 528 TYR A N 1
ATOM 4017 C CA . TYR A 1 528 ? -20.016 -0.296 -11.227 1 98.12 528 TYR A CA 1
ATOM 4018 C C . TYR A 1 528 ? -20.781 -0.25 -12.547 1 98.12 528 TYR A C 1
ATOM 4020 O O . TYR A 1 528 ? -21.922 -0.711 -12.625 1 98.12 528 TYR A O 1
ATOM 4028 N N . PRO A 1 529 ? -20.156 0.258 -13.594 1 98.25 529 PRO A N 1
ATOM 4029 C CA . PRO A 1 529 ? -20.906 0.273 -14.859 1 98.25 529 PRO A CA 1
ATOM 4030 C C . PRO A 1 529 ? -21.359 -1.118 -15.281 1 98.25 529 PRO A C 1
ATOM 4032 O O . PRO A 1 529 ? -20.578 -2.064 -15.281 1 98.25 529 PRO A O 1
ATOM 4035 N N . THR A 1 530 ? -22.562 -1.188 -15.789 1 97.31 530 THR A N 1
ATOM 4036 C CA . THR A 1 530 ? -23.25 -2.424 -16.125 1 97.31 530 THR A CA 1
ATOM 4037 C C . THR A 1 530 ? -22.703 -3.021 -17.422 1 97.31 530 THR A C 1
ATOM 4039 O O . THR A 1 530 ? -22.703 -4.242 -17.594 1 97.31 530 THR A O 1
ATOM 4042 N N . ASP A 1 531 ? -22.312 -2.217 -18.297 1 98.19 531 ASP A N 1
ATOM 4043 C CA . ASP A 1 531 ? -21.922 -2.615 -19.656 1 98.19 531 ASP A CA 1
ATOM 4044 C C . ASP A 1 531 ? -21.125 -1.513 -20.344 1 98.19 531 ASP A C 1
ATOM 4046 O O . ASP A 1 531 ? -20.656 -0.577 -19.688 1 98.19 531 ASP A O 1
ATOM 4050 N N . ALA A 1 532 ? -20.906 -1.68 -21.656 1 98.62 532 ALA A N 1
ATOM 4051 C CA . ALA A 1 532 ? -20.078 -0.77 -22.422 1 98.62 532 ALA A CA 1
ATOM 4052 C C . ALA A 1 532 ? -20.688 0.625 -22.484 1 98.62 532 ALA A C 1
ATOM 4054 O O . ALA A 1 532 ? -19.969 1.628 -22.484 1 98.62 532 ALA A O 1
ATOM 4055 N N . ASN A 1 533 ? -22.031 0.733 -22.625 1 98.81 533 ASN A N 1
ATOM 4056 C CA . ASN A 1 533 ? -22.672 2.043 -22.609 1 98.81 533 ASN A CA 1
ATOM 4057 C C . ASN A 1 533 ? -22.547 2.707 -21.234 1 98.81 533 ASN A C 1
ATOM 4059 O O . ASN A 1 533 ? -22.234 3.896 -21.141 1 98.81 533 ASN A O 1
ATOM 4063 N N . ALA A 1 534 ? -22.734 1.938 -20.219 1 98.75 534 ALA A N 1
ATOM 4064 C CA . ALA A 1 534 ? -22.688 2.473 -18.859 1 98.75 534 ALA A CA 1
ATOM 4065 C C . ALA A 1 534 ? -21.281 2.926 -18.484 1 98.75 534 ALA A C 1
ATOM 4067 O O . ALA A 1 534 ? -21.109 3.9 -17.75 1 98.75 534 ALA A O 1
ATOM 4068 N N . ILE A 1 535 ? -20.25 2.26 -18.953 1 98.75 535 ILE A N 1
ATOM 4069 C CA . ILE A 1 535 ? -18.906 2.666 -18.562 1 98.75 535 ILE A CA 1
ATOM 4070 C C . ILE A 1 535 ? -18.531 3.977 -19.266 1 98.75 535 ILE A C 1
ATOM 4072 O O . ILE A 1 535 ? -17.812 4.805 -18.703 1 98.75 535 ILE A O 1
ATOM 4076 N N . GLN A 1 536 ? -18.984 4.172 -20.516 1 98.81 536 GLN A N 1
ATOM 4077 C CA . GLN A 1 536 ? -18.812 5.469 -21.172 1 98.81 536 GLN A CA 1
ATOM 4078 C C . GLN A 1 536 ? -19.469 6.586 -20.359 1 98.81 536 GLN A C 1
ATOM 4080 O O . GLN A 1 536 ? -18.844 7.621 -20.109 1 98.81 536 GLN A O 1
ATOM 4085 N N . ALA A 1 537 ? -20.672 6.332 -19.906 1 98.81 537 ALA A N 1
ATOM 4086 C CA . ALA A 1 537 ? -21.391 7.305 -19.078 1 98.81 537 ALA A CA 1
ATOM 4087 C C . ALA A 1 537 ? -20.688 7.543 -17.75 1 98.81 537 ALA A C 1
ATOM 4089 O O . ALA A 1 537 ? -20.625 8.68 -17.266 1 98.81 537 ALA A O 1
ATOM 4090 N N . ALA A 1 538 ? -20.203 6.469 -17.172 1 98.81 538 ALA A N 1
ATOM 4091 C CA . ALA A 1 538 ? -19.5 6.574 -15.898 1 98.81 538 ALA A CA 1
ATOM 4092 C C . ALA A 1 538 ? -18.234 7.418 -16.047 1 98.81 538 ALA A C 1
ATOM 4094 O O . ALA A 1 538 ? -17.938 8.242 -15.18 1 98.81 538 ALA A O 1
ATOM 4095 N N . TYR A 1 539 ? -17.406 7.195 -17.078 1 98.75 539 TYR A N 1
ATOM 4096 C CA . TYR A 1 539 ? -16.188 7.973 -17.281 1 98.75 539 TYR A CA 1
ATOM 4097 C C . TYR A 1 539 ? -16.516 9.438 -17.531 1 98.75 539 TYR A C 1
ATOM 4099 O O . TYR A 1 539 ? -15.844 10.328 -17.016 1 98.75 539 TYR A O 1
ATOM 4107 N N . GLU A 1 540 ? -17.547 9.688 -18.359 1 98.69 540 GLU A N 1
ATOM 4108 C CA . GLU A 1 540 ? -18 11.055 -18.594 1 98.69 540 GLU A CA 1
ATOM 4109 C C . GLU A 1 540 ? -18.375 11.742 -17.281 1 98.69 540 GLU A C 1
ATOM 4111 O O . GLU A 1 540 ? -17.969 12.891 -17.047 1 98.69 540 GLU A O 1
ATOM 4116 N N . TYR A 1 541 ? -19.125 11.031 -16.469 1 98.25 541 TYR A N 1
ATOM 4117 C CA . TYR A 1 541 ? -19.531 11.523 -15.164 1 98.25 541 TYR A CA 1
ATOM 4118 C C . TYR A 1 541 ? -18.312 11.828 -14.297 1 98.25 541 TYR A C 1
ATOM 4120 O O . TYR A 1 541 ? -18.219 12.898 -13.695 1 98.25 541 TYR A O 1
ATOM 4128 N N . ALA A 1 542 ? -17.391 10.969 -14.258 1 98.62 542 ALA A N 1
ATOM 4129 C CA . ALA A 1 542 ? -16.219 11.047 -13.391 1 98.62 542 ALA A CA 1
ATOM 4130 C C . ALA A 1 542 ? -15.289 12.18 -13.828 1 98.62 542 ALA A C 1
ATOM 4132 O O . ALA A 1 542 ? -14.859 12.992 -13.008 1 98.62 542 ALA A O 1
ATOM 4133 N N . VAL A 1 543 ? -14.961 12.25 -15.117 1 98.06 543 VAL A N 1
ATOM 4134 C CA . VAL A 1 543 ? -13.945 13.164 -15.617 1 98.06 543 VAL A CA 1
ATOM 4135 C C . VAL A 1 543 ? -14.453 14.602 -15.516 1 98.06 543 VAL A C 1
ATOM 4137 O O . VAL A 1 543 ? -13.664 15.539 -15.398 1 98.06 543 VAL A O 1
ATOM 4140 N N . ASN A 1 544 ? -15.742 14.805 -15.508 1 96.94 544 ASN A N 1
ATOM 4141 C CA . ASN A 1 544 ? -16.328 16.141 -15.422 1 96.94 544 ASN A CA 1
ATOM 4142 C C . ASN A 1 544 ? -16.578 16.547 -13.977 1 96.94 544 ASN A C 1
ATOM 4144 O O . ASN A 1 544 ? -17.031 17.672 -13.719 1 96.94 544 ASN A O 1
ATOM 4148 N N . SER A 1 545 ? -16.234 15.742 -13.016 1 97.12 545 SER A N 1
ATOM 4149 C CA . SER A 1 545 ? -16.438 16.062 -11.609 1 97.12 545 SER A CA 1
ATOM 4150 C C . SER A 1 545 ? -15.273 16.875 -11.047 1 97.12 545 SER A C 1
ATOM 4152 O O . SER A 1 545 ? -14.211 16.953 -11.672 1 97.12 545 SER A O 1
ATOM 4154 N N . VAL A 1 546 ? -15.523 17.5 -9.867 1 97.31 546 VAL A N 1
ATOM 4155 C CA . VAL A 1 546 ? -14.531 18.375 -9.234 1 97.31 546 VAL A CA 1
ATOM 4156 C C . VAL A 1 546 ? -14.391 18 -7.762 1 97.31 546 VAL A C 1
ATOM 4158 O O . VAL A 1 546 ? -15.383 17.703 -7.09 1 97.31 546 VAL A O 1
ATOM 4161 N N . ASN A 1 547 ? -13.109 17.953 -7.215 1 97.5 547 ASN A N 1
ATOM 4162 C CA . ASN A 1 547 ? -12.75 17.75 -5.816 1 97.5 547 ASN A CA 1
ATOM 4163 C C . ASN A 1 547 ? -13.32 16.438 -5.277 1 97.5 547 ASN A C 1
ATOM 4165 O O . ASN A 1 547 ? -13.828 16.406 -4.156 1 97.5 547 ASN A O 1
ATOM 4169 N N . LYS A 1 548 ? -13.328 15.336 -6.109 1 98.19 548 LYS A N 1
ATOM 4170 C CA . LYS A 1 548 ? -13.805 14.008 -5.73 1 98.19 548 LYS A CA 1
ATOM 4171 C C . LYS A 1 548 ? -12.758 12.938 -6.043 1 98.19 548 LYS A C 1
ATOM 4173 O O . LYS A 1 548 ? -11.758 13.219 -6.699 1 98.19 548 LYS A O 1
ATOM 4178 N N . SER A 1 549 ? -12.898 11.867 -5.406 1 98.38 549 SER A N 1
ATOM 4179 C CA . SER A 1 549 ? -12.211 10.648 -5.816 1 98.38 549 SER A CA 1
ATOM 4180 C C . SER A 1 549 ? -13.18 9.648 -6.449 1 98.38 549 SER A C 1
ATOM 4182 O O . SER A 1 549 ? -14.102 9.172 -5.793 1 98.38 549 SER A O 1
ATOM 4184 N N . MET A 1 550 ? -12.984 9.352 -7.789 1 98.69 550 MET A N 1
ATOM 4185 C CA . MET A 1 550 ? -13.883 8.523 -8.586 1 98.69 550 MET A CA 1
ATOM 4186 C C . MET A 1 550 ? -13.227 7.195 -8.945 1 98.69 550 MET A C 1
ATOM 4188 O O . MET A 1 550 ? -12.18 7.172 -9.594 1 98.69 550 MET A O 1
ATOM 4192 N N . VAL A 1 551 ? -13.844 6.109 -8.523 1 98.62 551 VAL A N 1
ATOM 4193 C CA . VAL A 1 551 ? -13.32 4.777 -8.805 1 98.62 551 VAL A CA 1
ATOM 4194 C C . VAL A 1 551 ? -14.289 4.023 -9.719 1 98.62 551 VAL A C 1
ATOM 4196 O O . VAL A 1 551 ? -15.469 3.863 -9.391 1 98.62 551 VAL A O 1
ATOM 4199 N N . ILE A 1 552 ? -13.82 3.547 -10.844 1 98.56 552 ILE A N 1
ATOM 4200 C CA . ILE A 1 552 ? -14.617 2.762 -11.781 1 98.56 552 ILE A CA 1
ATOM 4201 C C . ILE A 1 552 ? -14.125 1.316 -11.789 1 98.56 552 ILE A C 1
ATOM 4203 O O . ILE A 1 552 ? -12.922 1.066 -11.922 1 98.56 552 ILE A O 1
ATOM 4207 N N . ILE A 1 553 ? -14.992 0.322 -11.594 1 97.5 553 ILE A N 1
ATOM 4208 C CA . ILE A 1 553 ? -14.688 -1.103 -11.68 1 97.5 553 ILE A CA 1
ATOM 4209 C C . ILE A 1 553 ? -15.43 -1.718 -12.867 1 97.5 553 ILE A C 1
ATOM 4211 O O . ILE A 1 553 ? -16.656 -1.671 -12.93 1 97.5 553 ILE A O 1
ATOM 4215 N N . ALA A 1 554 ? -14.719 -2.271 -13.797 1 95.38 554 ALA A N 1
ATOM 4216 C CA . ALA A 1 554 ? -15.383 -2.834 -14.969 1 95.38 554 ALA A CA 1
ATOM 4217 C C . ALA A 1 554 ? -14.547 -3.953 -15.586 1 95.38 554 ALA A C 1
ATOM 4219 O O . ALA A 1 554 ? -13.352 -4.074 -15.305 1 95.38 554 ALA A O 1
ATOM 4220 N N . SER A 1 555 ? -15.164 -4.734 -16.484 1 94.31 555 SER A N 1
ATOM 4221 C CA . SER A 1 555 ? -14.57 -5.922 -17.078 1 94.31 555 SER A CA 1
ATOM 4222 C C . SER A 1 555 ? -13.781 -5.574 -18.344 1 94.31 555 SER A C 1
ATOM 4224 O O . SER A 1 555 ? -14 -4.52 -18.938 1 94.31 555 SER A O 1
ATOM 4226 N N . LYS A 1 556 ? -12.922 -6.496 -18.703 1 93.94 556 LYS A N 1
ATOM 4227 C CA . LYS A 1 556 ? -12.148 -6.383 -19.938 1 93.94 556 LYS A CA 1
ATOM 4228 C C . LYS A 1 556 ? -12.555 -7.461 -20.938 1 93.94 556 LYS A C 1
ATOM 4230 O O . LYS A 1 556 ? -11.805 -7.766 -21.875 1 93.94 556 LYS A O 1
ATOM 4235 N N . SER A 1 557 ? -13.672 -8.141 -20.703 1 93.5 557 SER A N 1
ATOM 4236 C CA . SER A 1 557 ? -14.227 -9.164 -21.578 1 93.5 557 SER A CA 1
ATOM 4237 C C . SER A 1 557 ? -15.484 -8.672 -22.281 1 93.5 557 SER A C 1
ATOM 4239 O O . SER A 1 557 ? -16.172 -7.789 -21.781 1 93.5 557 SER A O 1
ATOM 4241 N N . PRO A 1 558 ? -15.719 -9.25 -23.484 1 96.06 558 PRO A N 1
ATOM 4242 C CA . PRO A 1 558 ? -16.969 -8.859 -24.125 1 96.06 558 PRO A CA 1
ATOM 4243 C C . PRO A 1 558 ? -18.203 -9.289 -23.328 1 96.06 558 PRO A C 1
ATOM 4245 O O . PRO A 1 558 ? -18.297 -10.445 -22.906 1 96.06 558 PRO A O 1
ATOM 4248 N N . LEU A 1 559 ? -19.078 -8.383 -23.031 1 97.12 559 LEU A N 1
ATOM 4249 C CA . LEU A 1 559 ? -20.312 -8.633 -22.297 1 97.12 559 LEU A CA 1
ATOM 4250 C C . LEU A 1 559 ? -21.5 -7.996 -23.016 1 97.12 559 LEU A C 1
ATOM 4252 O O . LEU A 1 559 ? -21.344 -7.004 -23.734 1 97.12 559 LEU A O 1
ATOM 4256 N N . PRO A 1 560 ? -22.688 -8.57 -22.891 1 97.88 560 PRO A N 1
ATOM 4257 C CA . PRO A 1 560 ? -23.859 -7.984 -23.562 1 97.88 560 PRO A CA 1
ATOM 4258 C C . PRO A 1 560 ? -24.172 -6.578 -23.062 1 97.88 560 PRO A C 1
ATOM 4260 O O . PRO A 1 560 ? -24.109 -6.312 -21.859 1 97.88 560 PRO A O 1
ATOM 4263 N N . VAL A 1 561 ? -24.438 -5.672 -24 1 98.56 561 VAL A N 1
ATOM 4264 C CA . VAL A 1 561 ? -24.938 -4.344 -23.656 1 98.56 561 VAL A CA 1
ATOM 4265 C C . VAL A 1 561 ? -26.375 -4.449 -23.125 1 98.56 561 VAL A C 1
ATOM 4267 O O . VAL A 1 561 ? -27.219 -5.09 -23.75 1 98.56 561 VAL A O 1
ATOM 4270 N N . ARG A 1 562 ? -26.672 -3.812 -22 1 98.38 562 ARG A N 1
ATOM 4271 C CA . ARG A 1 562 ? -27.969 -4.016 -21.344 1 98.38 562 ARG A CA 1
ATOM 4272 C C . ARG A 1 562 ? -28.719 -2.699 -21.219 1 98.38 562 ARG A C 1
ATOM 4274 O O . ARG A 1 562 ? -29.938 -2.695 -20.984 1 98.38 562 ARG A O 1
ATOM 4281 N N . LEU A 1 563 ? -28.031 -1.602 -21.344 1 98.69 563 LEU A N 1
ATOM 4282 C CA . LEU A 1 563 ? -28.641 -0.279 -21.219 1 98.69 563 LEU A CA 1
ATOM 4283 C C . LEU A 1 563 ? -28.375 0.554 -22.469 1 98.69 563 LEU A C 1
ATOM 4285 O O . LEU A 1 563 ? -27.297 0.486 -23.047 1 98.69 563 LEU A O 1
ATOM 4289 N N . THR A 1 564 ? -29.406 1.343 -22.891 1 98.56 564 THR A N 1
ATOM 4290 C CA . THR A 1 564 ? -29.125 2.395 -23.859 1 98.56 564 THR A CA 1
ATOM 4291 C C . THR A 1 564 ? -28.25 3.479 -23.25 1 98.56 564 THR A C 1
ATOM 4293 O O . THR A 1 564 ? -28.109 3.551 -22.031 1 98.56 564 THR A O 1
ATOM 4296 N N . MET A 1 565 ? -27.656 4.234 -24.125 1 98.38 565 MET A N 1
ATOM 4297 C CA . MET A 1 565 ? -26.797 5.305 -23.609 1 98.38 565 MET A CA 1
ATOM 4298 C C . MET A 1 565 ? -27.578 6.246 -22.703 1 98.38 565 MET A C 1
ATOM 4300 O O . MET A 1 565 ? -27.078 6.703 -21.688 1 98.38 565 MET A O 1
ATOM 4304 N N . THR A 1 566 ? -28.859 6.559 -23.094 1 98.38 566 THR A N 1
ATOM 4305 C CA . THR A 1 566 ? -29.703 7.43 -22.281 1 98.38 566 THR A CA 1
ATOM 4306 C C . THR A 1 566 ? -29.969 6.816 -20.922 1 98.38 566 THR A C 1
ATOM 4308 O O . THR A 1 566 ? -29.859 7.492 -19.891 1 98.38 566 THR A O 1
ATOM 4311 N N . GLN A 1 567 ? -30.281 5.559 -20.891 1 98.31 567 GLN A N 1
ATOM 4312 C CA . GLN A 1 567 ? -30.5 4.848 -19.641 1 98.31 567 GLN A CA 1
ATOM 4313 C C . GLN A 1 567 ? -29.234 4.82 -18.781 1 98.31 567 GLN A C 1
ATOM 4315 O O . GLN A 1 567 ? -29.297 4.977 -17.562 1 98.31 567 GLN A O 1
ATOM 4320 N N . ALA A 1 568 ? -28.141 4.594 -19.453 1 98.62 568 ALA A N 1
ATOM 4321 C CA . ALA A 1 568 ? -26.844 4.52 -18.781 1 98.62 568 ALA A CA 1
ATOM 4322 C C . ALA A 1 568 ? -26.516 5.836 -18.078 1 98.62 568 ALA A C 1
ATOM 4324 O O . ALA A 1 568 ? -26.141 5.844 -16.906 1 98.62 568 ALA A O 1
ATOM 4325 N N . ARG A 1 569 ? -26.672 6.977 -18.781 1 98.19 569 ARG A N 1
ATOM 4326 C CA . ARG A 1 569 ? -26.406 8.289 -18.219 1 98.19 569 ARG A CA 1
ATOM 4327 C C . ARG A 1 569 ? -27.297 8.555 -17 1 98.19 569 ARG A C 1
ATOM 4329 O O . ARG A 1 569 ? -26.828 9.039 -15.977 1 98.19 569 ARG A O 1
ATOM 4336 N N . GLU A 1 570 ? -28.516 8.18 -17.156 1 98 570 GLU A N 1
ATOM 4337 C CA . GLU A 1 570 ? -29.469 8.367 -16.062 1 98 570 GLU A CA 1
ATOM 4338 C C . GLU A 1 570 ? -29.109 7.496 -14.867 1 98 570 GLU A C 1
ATOM 4340 O O . GLU A 1 570 ? -29.141 7.957 -13.719 1 98 570 GLU A O 1
ATOM 4345 N N . ALA A 1 571 ? -28.734 6.289 -15.109 1 97.94 571 ALA A N 1
ATOM 4346 C CA . ALA A 1 571 ? -28.453 5.332 -14.047 1 97.94 571 ALA A CA 1
ATOM 4347 C C . ALA A 1 571 ? -27.203 5.73 -13.266 1 97.94 571 ALA A C 1
ATOM 4349 O O . ALA A 1 571 ? -27.141 5.543 -12.047 1 97.94 571 ALA A O 1
ATOM 4350 N N . VAL A 1 572 ? -26.203 6.23 -13.969 1 98.38 572 VAL A N 1
ATOM 4351 C CA . VAL A 1 572 ? -24.984 6.676 -13.297 1 98.38 572 VAL A CA 1
ATOM 4352 C C . VAL A 1 572 ? -25.312 7.816 -12.344 1 98.38 572 VAL A C 1
ATOM 4354 O O . VAL A 1 572 ? -24.781 7.875 -11.227 1 98.38 572 VAL A O 1
ATOM 4357 N N . ARG A 1 573 ? -26.172 8.688 -12.711 1 97.62 573 ARG A N 1
ATOM 4358 C CA . ARG A 1 573 ? -26.531 9.844 -11.898 1 97.62 573 ARG A CA 1
ATOM 4359 C C . ARG A 1 573 ? -27.469 9.445 -10.758 1 97.62 573 ARG A C 1
ATOM 4361 O O . ARG A 1 573 ? -27.344 9.953 -9.641 1 97.62 573 ARG A O 1
ATOM 4368 N N . LYS A 1 574 ? -28.406 8.492 -11.055 1 97.31 574 LYS A N 1
ATOM 4369 C CA . LYS A 1 574 ? -29.438 8.156 -10.086 1 97.31 574 LYS A CA 1
ATOM 4370 C C . LYS A 1 574 ? -28.984 7.035 -9.156 1 97.31 574 LYS A C 1
ATOM 4372 O O . LYS A 1 574 ? -29.547 6.863 -8.07 1 97.31 574 LYS A O 1
ATOM 4377 N N . GLY A 1 575 ? -28.078 6.254 -9.617 1 98.38 575 GLY A N 1
ATOM 4378 C CA . GLY A 1 575 ? -27.516 5.254 -8.727 1 98.38 575 GLY A CA 1
ATOM 4379 C C . GLY A 1 575 ? -27.797 3.832 -9.164 1 98.38 575 GLY A C 1
ATOM 4380 O O . GLY A 1 575 ? -27.047 2.912 -8.828 1 98.38 575 GLY A O 1
ATOM 4381 N N . ALA A 1 576 ? -28.875 3.602 -9.898 1 98.62 576 ALA A N 1
ATOM 4382 C CA . ALA A 1 576 ? -29.25 2.24 -10.266 1 98.62 576 ALA A CA 1
ATOM 4383 C C . ALA A 1 576 ? -30.109 2.229 -11.523 1 98.62 576 ALA A C 1
ATOM 4385 O O . ALA A 1 576 ? -30.625 3.27 -11.938 1 98.62 576 ALA A O 1
ATOM 4386 N N . ALA A 1 577 ? -30.188 1.081 -12.141 1 98.25 577 ALA A N 1
ATOM 4387 C CA . ALA A 1 577 ? -31.031 0.879 -13.32 1 98.25 577 ALA A CA 1
ATOM 4388 C C . ALA A 1 577 ? -31.812 -0.423 -13.219 1 98.25 577 ALA A C 1
ATOM 4390 O O . ALA A 1 577 ? -31.297 -1.438 -12.758 1 98.25 577 ALA A O 1
ATOM 4391 N N . LEU A 1 578 ? -33.125 -0.369 -13.594 1 98.19 578 LEU A N 1
ATOM 4392 C CA . LEU A 1 578 ? -33.906 -1.577 -13.766 1 98.19 578 LEU A CA 1
ATOM 4393 C C . LEU A 1 578 ? -33.594 -2.262 -15.086 1 98.19 578 LEU A C 1
ATOM 4395 O O . LEU A 1 578 ? -33.781 -1.678 -16.156 1 98.19 578 LEU A O 1
ATOM 4399 N N . LEU A 1 579 ? -33.062 -3.451 -14.992 1 98.44 579 LEU A N 1
ATOM 4400 C CA . LEU A 1 579 ? -32.656 -4.16 -16.203 1 98.44 579 LEU A CA 1
ATOM 4401 C C . LEU A 1 579 ? -33.75 -5.098 -16.672 1 98.44 579 LEU A C 1
ATOM 4403 O O . LEU A 1 579 ? -33.844 -5.391 -17.875 1 98.44 579 LEU A O 1
ATOM 4407 N N . HIS A 1 580 ? -34.5 -5.656 -15.75 1 97.75 580 HIS A N 1
ATOM 4408 C CA . HIS A 1 580 ? -35.5 -6.664 -16.047 1 97.75 580 HIS A CA 1
ATOM 4409 C C . HIS A 1 580 ? -36.625 -6.617 -15.039 1 97.75 580 HIS A C 1
ATOM 4411 O O . HIS A 1 580 ? -36.406 -6.406 -13.844 1 97.75 580 HIS A O 1
ATOM 4417 N N . ASP A 1 581 ? -37.812 -6.672 -15.484 1 97.31 581 ASP A N 1
ATOM 4418 C CA . ASP A 1 581 ? -39.031 -6.805 -14.68 1 97.31 581 ASP A CA 1
ATOM 4419 C C . ASP A 1 581 ? -40.031 -7.766 -15.336 1 97.31 581 ASP A C 1
ATOM 4421 O O . ASP A 1 581 ? -40.625 -7.453 -16.375 1 97.31 581 ASP A O 1
ATOM 4425 N N . ALA A 1 582 ? -40.281 -8.836 -14.648 1 91.69 582 ALA A N 1
ATOM 4426 C CA . ALA A 1 582 ? -41.125 -9.875 -15.227 1 91.69 582 ALA A CA 1
ATOM 4427 C C . ALA A 1 582 ? -42.594 -9.508 -15.086 1 91.69 582 ALA A C 1
ATOM 4429 O O . ALA A 1 582 ? -43.469 -10.188 -15.633 1 91.69 582 ALA A O 1
ATOM 4430 N N . GLY A 1 583 ? -42.938 -8.445 -14.5 1 88.56 583 GLY A N 1
ATOM 4431 C CA . GLY A 1 583 ? -44.312 -7.996 -14.398 1 88.56 583 GLY A CA 1
ATOM 4432 C C . GLY A 1 583 ? -45.031 -8.555 -13.188 1 88.56 583 GLY A C 1
ATOM 4433 O O . GLY A 1 583 ? -44.781 -8.117 -12.062 1 88.56 583 GLY A O 1
ATOM 4434 N N . THR A 1 584 ? -45.812 -9.664 -13.32 1 86.62 584 THR A N 1
ATOM 4435 C CA . THR A 1 584 ? -46.594 -10.211 -12.211 1 86.62 584 THR A CA 1
ATOM 4436 C C . THR A 1 584 ? -46.156 -11.633 -11.891 1 86.62 584 THR A C 1
ATOM 4438 O O . THR A 1 584 ? -45.562 -12.312 -12.742 1 86.62 584 THR A O 1
ATOM 4441 N N . GLY A 1 585 ? -46.25 -11.914 -10.617 1 90.38 585 GLY A N 1
ATOM 4442 C CA . GLY A 1 585 ? -45.969 -13.266 -10.156 1 90.38 585 GLY A CA 1
ATOM 4443 C C . GLY A 1 585 ? -46.875 -13.719 -9.031 1 90.38 585 GLY A C 1
ATOM 4444 O O . GLY A 1 585 ? -47.156 -12.961 -8.102 1 90.38 585 GLY A O 1
ATOM 4445 N N . SER A 1 586 ? -47.312 -14.969 -9.07 1 93.81 586 SER A N 1
ATOM 4446 C CA . SER A 1 586 ? -48.25 -15.516 -8.078 1 93.81 586 SER A CA 1
ATOM 4447 C C . SER A 1 586 ? -47.531 -15.797 -6.762 1 93.81 586 SER A C 1
ATOM 4449 O O . SER A 1 586 ? -48.156 -15.836 -5.699 1 93.81 586 SER A O 1
ATOM 4451 N N . ARG A 1 587 ? -46.219 -15.953 -6.785 1 94.5 587 ARG A N 1
ATOM 4452 C CA . ARG A 1 587 ? -45.469 -16.312 -5.59 1 94.5 587 ARG A CA 1
ATOM 4453 C C . ARG A 1 587 ? -44.812 -15.086 -4.969 1 94.5 587 ARG A C 1
ATOM 4455 O O . ARG A 1 587 ? -44.031 -15.203 -4.02 1 94.5 587 ARG A O 1
ATOM 4462 N N . GLY A 1 588 ? -45.156 -13.914 -5.469 1 94.19 588 GLY A N 1
ATOM 4463 C CA . GLY A 1 588 ? -44.625 -12.68 -4.918 1 94.19 588 GLY A CA 1
ATOM 4464 C C . GLY A 1 588 ? -43.5 -12.102 -5.746 1 94.19 588 GLY A C 1
ATOM 4465 O O . GLY A 1 588 ? -43.188 -12.609 -6.832 1 94.19 588 GLY A O 1
ATOM 4466 N N . THR A 1 589 ? -42.875 -11.008 -5.262 1 96.19 589 THR A N 1
ATOM 4467 C CA . THR A 1 589 ? -41.844 -10.273 -5.996 1 96.19 589 THR A CA 1
ATOM 4468 C C . THR A 1 589 ? -40.469 -10.469 -5.363 1 96.19 589 THR A C 1
ATOM 4470 O O . THR A 1 589 ? -40.312 -10.305 -4.152 1 96.19 589 THR A O 1
ATOM 4473 N N . VAL A 1 590 ? -39.531 -10.922 -6.141 1 97.25 590 VAL A N 1
ATOM 4474 C CA . VAL A 1 590 ? -38.125 -11.031 -5.785 1 97.25 590 VAL A CA 1
ATOM 4475 C C . VAL A 1 590 ? -37.312 -9.961 -6.512 1 97.25 590 VAL A C 1
ATOM 4477 O O . VAL A 1 590 ? -37.344 -9.875 -7.742 1 97.25 590 VAL A O 1
ATOM 4480 N N . THR A 1 591 ? -36.594 -9.148 -5.77 1 97.94 591 THR A N 1
ATOM 4481 C CA . THR A 1 591 ? -35.719 -8.148 -6.344 1 97.94 591 THR A CA 1
ATOM 4482 C C . THR A 1 591 ? -34.25 -8.578 -6.176 1 97.94 591 THR A C 1
ATOM 4484 O O . THR A 1 591 ? -33.812 -8.836 -5.059 1 97.94 591 THR A O 1
ATOM 4487 N N . LEU A 1 592 ? -33.469 -8.703 -7.23 1 98.56 592 LEU A N 1
ATOM 4488 C CA . LEU A 1 592 ? -32.062 -8.969 -7.262 1 98.56 592 LEU A CA 1
ATOM 4489 C C . LEU A 1 592 ? -31.266 -7.688 -7.523 1 98.56 592 LEU A C 1
ATOM 4491 O O . LEU A 1 592 ? -31.344 -7.117 -8.609 1 98.56 592 LEU A O 1
ATOM 4495 N N . ALA A 1 593 ? -30.562 -7.168 -6.535 1 98.62 593 ALA A N 1
ATOM 4496 C CA . ALA A 1 593 ? -29.703 -5.992 -6.652 1 98.62 593 ALA A CA 1
ATOM 4497 C C . ALA A 1 593 ? -28.266 -6.391 -6.918 1 98.62 593 ALA A C 1
ATOM 4499 O O . ALA A 1 593 ? -27.625 -7.031 -6.074 1 98.62 593 ALA A O 1
ATOM 4500 N N . VAL A 1 594 ? -27.719 -5.969 -8.055 1 98.56 594 VAL A N 1
ATOM 4501 C CA . VAL A 1 594 ? -26.469 -6.551 -8.516 1 98.56 594 VAL A CA 1
ATOM 4502 C C . VAL A 1 594 ? -25.406 -5.453 -8.664 1 98.56 594 VAL A C 1
ATOM 4504 O O . VAL A 1 594 ? -25.703 -4.375 -9.195 1 98.56 594 VAL A O 1
ATOM 4507 N N . THR A 1 595 ? -24.188 -5.629 -8.078 1 97.75 595 THR A N 1
ATOM 4508 C CA . THR A 1 595 ? -23.016 -4.828 -8.422 1 97.75 595 THR A CA 1
ATOM 4509 C C . THR A 1 595 ? -22.078 -5.613 -9.328 1 97.75 595 THR A C 1
ATOM 4511 O O . THR A 1 595 ? -21.734 -6.762 -9.039 1 97.75 595 THR A O 1
ATOM 4514 N N . GLY A 1 596 ? -21.688 -4.922 -10.406 1 94.5 596 GLY A N 1
ATOM 4515 C CA . GLY A 1 596 ? -20.797 -5.566 -11.352 1 94.5 596 GLY A CA 1
ATOM 4516 C C . GLY A 1 596 ? -21.469 -5.902 -12.672 1 94.5 596 GLY A C 1
ATOM 4517 O O . GLY A 1 596 ? -22.688 -5.785 -12.805 1 94.5 596 GLY A O 1
ATOM 4518 N N . ASP A 1 597 ? -20.688 -6.32 -13.672 1 95.88 597 ASP A N 1
ATOM 4519 C CA . ASP A 1 597 ? -21.188 -6.559 -15.016 1 95.88 597 ASP A CA 1
ATOM 4520 C C . ASP A 1 597 ? -21.219 -8.055 -15.336 1 95.88 597 ASP A C 1
ATOM 4522 O O . ASP A 1 597 ? -22.281 -8.625 -15.555 1 95.88 597 ASP A O 1
ATOM 4526 N N . MET A 1 598 ? -20.109 -8.789 -15.188 1 95.5 598 MET A N 1
ATOM 4527 C CA . MET A 1 598 ? -20.016 -10.203 -15.539 1 95.5 598 MET A CA 1
ATOM 4528 C C . MET A 1 598 ? -20.969 -11.031 -14.688 1 95.5 598 MET A C 1
ATOM 4530 O O . MET A 1 598 ? -21.547 -12.016 -15.164 1 95.5 598 MET A O 1
ATOM 4534 N N . VAL A 1 599 ? -21.203 -10.695 -13.477 1 96.56 599 VAL A N 1
ATOM 4535 C CA . VAL A 1 599 ? -22 -11.445 -12.508 1 96.56 599 VAL A CA 1
ATOM 4536 C C . VAL A 1 599 ? -23.469 -11.414 -12.914 1 96.56 599 VAL A C 1
ATOM 4538 O O . VAL A 1 599 ? -24.266 -12.234 -12.453 1 96.56 599 VAL A O 1
ATOM 4541 N N . LEU A 1 600 ? -23.828 -10.539 -13.836 1 97.44 600 LEU A N 1
ATOM 4542 C CA . LEU A 1 600 ? -25.203 -10.453 -14.328 1 97.44 600 LEU A CA 1
ATOM 4543 C C . LEU A 1 600 ? -25.562 -11.688 -15.148 1 97.44 600 LEU A C 1
ATOM 4545 O O . LEU A 1 600 ? -26.75 -12.016 -15.297 1 97.44 600 LEU A O 1
ATOM 4549 N N . LEU A 1 601 ? -24.562 -12.414 -15.672 1 97.06 601 LEU A N 1
ATOM 4550 C CA . LEU A 1 601 ? -24.812 -13.578 -16.516 1 97.06 601 LEU A CA 1
ATOM 4551 C C . LEU A 1 601 ? -25.562 -14.648 -15.734 1 97.06 601 LEU A C 1
ATOM 4553 O O . LEU A 1 601 ? -26.688 -15.016 -16.094 1 97.06 601 LEU A O 1
ATOM 4557 N N . PRO A 1 602 ? -24.984 -15.148 -14.594 1 97.56 602 PRO A N 1
ATOM 4558 C CA . PRO A 1 602 ? -25.734 -16.141 -13.828 1 97.56 602 PRO A CA 1
ATOM 4559 C C . PRO A 1 602 ? -27.016 -15.555 -13.227 1 97.56 602 PRO A C 1
ATOM 4561 O O . PRO A 1 602 ? -27.984 -16.281 -12.992 1 97.56 602 PRO A O 1
ATOM 4564 N N . VAL A 1 603 ? -27.109 -14.234 -12.969 1 98.44 603 VAL A N 1
ATOM 4565 C CA . VAL A 1 603 ? -28.281 -13.594 -12.375 1 98.44 603 VAL A CA 1
ATOM 4566 C C . VAL A 1 603 ? -29.453 -13.656 -13.352 1 98.44 603 VAL A C 1
ATOM 4568 O O . VAL A 1 603 ? -30.562 -14.023 -12.969 1 98.44 603 VAL A O 1
ATOM 4571 N N . PHE A 1 604 ? -29.25 -13.305 -14.633 1 98.12 604 PHE A N 1
ATOM 4572 C CA . PHE A 1 604 ? -30.297 -13.367 -15.648 1 98.12 604 PHE A CA 1
ATOM 4573 C C . PHE A 1 604 ? -30.734 -14.812 -15.867 1 98.12 604 PHE A C 1
ATOM 4575 O O . PHE A 1 604 ? -31.938 -15.078 -16.047 1 98.12 604 PHE A O 1
ATOM 4582 N N . ALA A 1 605 ? -29.75 -15.734 -15.859 1 98.19 605 ALA A N 1
ATOM 4583 C CA . ALA A 1 605 ? -30.109 -17.141 -16.016 1 98.19 605 ALA A CA 1
ATOM 4584 C C . ALA A 1 605 ? -30.984 -17.609 -14.859 1 98.19 605 ALA A C 1
ATOM 4586 O O . ALA A 1 605 ? -31.953 -18.359 -15.062 1 98.19 605 ALA A O 1
ATOM 4587 N N . ALA A 1 606 ? -30.688 -17.219 -13.648 1 98.5 606 ALA A N 1
ATOM 4588 C CA . ALA A 1 606 ? -31.453 -17.578 -12.469 1 98.5 606 ALA A CA 1
ATOM 4589 C C . ALA A 1 606 ? -32.875 -17 -12.523 1 98.5 606 ALA A C 1
ATOM 4591 O O . ALA A 1 606 ? -33.812 -17.609 -12.062 1 98.5 606 ALA A O 1
ATOM 4592 N N . SER A 1 607 ? -33 -15.758 -13.055 1 98.19 607 SER A N 1
ATOM 4593 C CA . SER A 1 607 ? -34.281 -15.109 -13.156 1 98.19 607 SER A CA 1
ATOM 4594 C C . SER A 1 607 ? -35.25 -15.93 -14.008 1 98.19 607 SER A C 1
ATOM 4596 O O . SER A 1 607 ? -36.438 -16.016 -13.695 1 98.19 607 SER A O 1
ATOM 4598 N N . GLN A 1 608 ? -34.781 -16.562 -15.047 1 97.81 608 GLN A N 1
ATOM 4599 C CA . GLN A 1 608 ? -35.625 -17.406 -15.906 1 97.81 608 GLN A CA 1
ATOM 4600 C C . GLN A 1 608 ? -36.188 -18.578 -15.141 1 97.81 608 GLN A C 1
ATOM 4602 O O . GLN A 1 608 ? -37.375 -18.922 -15.289 1 97.81 608 GLN A O 1
ATOM 4607 N N . VAL A 1 609 ? -35.344 -19.125 -14.328 1 98.31 609 VAL A N 1
ATOM 4608 C CA . VAL A 1 609 ? -35.781 -20.266 -13.523 1 98.31 609 VAL A CA 1
ATOM 4609 C C . VAL A 1 609 ? -36.844 -19.812 -12.523 1 98.31 609 VAL A C 1
ATOM 4611 O O . VAL A 1 609 ? -37.906 -20.438 -12.398 1 98.31 609 VAL A O 1
ATOM 4614 N N . LEU A 1 610 ? -36.625 -18.719 -11.836 1 98.19 610 LEU A N 1
ATOM 4615 C CA . LEU A 1 610 ? -37.5 -18.203 -10.789 1 98.19 610 LEU A CA 1
ATOM 4616 C C . LEU A 1 610 ? -38.844 -17.781 -11.375 1 98.19 610 LEU A C 1
ATOM 4618 O O . LEU A 1 610 ? -39.906 -17.984 -10.75 1 98.19 610 LEU A O 1
ATOM 4622 N N . GLU A 1 611 ? -38.875 -17.219 -12.562 1 97.94 611 GLU A N 1
ATOM 4623 C CA . GLU A 1 611 ? -40.094 -16.781 -13.211 1 97.94 611 GLU A CA 1
ATOM 4624 C C . GLU A 1 611 ? -40.969 -17.984 -13.617 1 97.94 611 GLU A C 1
ATOM 4626 O O . GLU A 1 611 ? -42.188 -17.938 -13.492 1 97.94 611 GLU A O 1
ATOM 4631 N N . LYS A 1 612 ? -40.281 -18.984 -14.078 1 97.38 612 LYS A N 1
ATOM 4632 C CA . LYS A 1 612 ? -41 -20.203 -14.406 1 97.38 612 LYS A CA 1
ATOM 4633 C C . LYS A 1 612 ? -41.656 -20.797 -13.172 1 97.38 612 LYS A C 1
ATOM 4635 O O . LYS A 1 612 ? -42.688 -21.484 -13.273 1 97.38 612 LYS A O 1
ATOM 4640 N N . GLU A 1 613 ? -41.125 -20.531 -12.031 1 97.06 613 GLU A N 1
ATOM 4641 C CA . GLU A 1 613 ? -41.688 -21.047 -10.773 1 97.06 613 GLU A CA 1
ATOM 4642 C C . GLU A 1 613 ? -42.812 -20.156 -10.266 1 97.06 613 GLU A C 1
ATOM 4644 O O . GLU A 1 613 ? -43.5 -20.5 -9.289 1 97.06 613 GLU A O 1
ATOM 4649 N N . GLY A 1 614 ? -42.969 -18.969 -10.797 1 97.06 614 GLY A N 1
ATOM 4650 C CA . GLY A 1 614 ? -44.125 -18.141 -10.461 1 97.06 614 GLY A CA 1
ATOM 4651 C C . GLY A 1 614 ? -43.75 -16.859 -9.734 1 97.06 614 GLY A C 1
ATOM 4652 O O . GLY A 1 614 ? -44.594 -16.125 -9.266 1 97.06 614 GLY A O 1
ATOM 4653 N N . TYR A 1 615 ? -42.438 -16.516 -9.641 1 97.56 615 TYR A N 1
ATOM 4654 C CA . TYR A 1 615 ? -42 -15.273 -9.008 1 97.56 615 TYR A CA 1
ATOM 4655 C C . TYR A 1 615 ? -42.031 -14.125 -10.008 1 97.56 615 TYR A C 1
ATOM 4657 O O . TYR A 1 615 ? -41.75 -14.305 -11.188 1 97.56 615 TYR A O 1
ATOM 4665 N N . ARG A 1 616 ? -42.469 -12.984 -9.594 1 97.75 616 ARG A N 1
ATOM 4666 C CA . ARG A 1 616 ? -42.062 -11.758 -10.289 1 97.75 616 ARG A CA 1
ATOM 4667 C C . ARG A 1 616 ? -40.625 -11.391 -9.969 1 97.75 616 ARG A C 1
ATOM 4669 O O . ARG A 1 616 ? -40.312 -10.953 -8.859 1 97.75 616 ARG A O 1
ATOM 4676 N N . VAL A 1 617 ? -39.75 -11.562 -10.883 1 98.25 617 VAL A N 1
ATOM 4677 C CA . VAL A 1 617 ? -38.344 -11.281 -10.648 1 98.25 617 VAL A CA 1
ATOM 4678 C C . VAL A 1 617 ? -37.969 -9.914 -11.234 1 98.25 617 VAL A C 1
ATOM 4680 O O . VAL A 1 617 ? -38.312 -9.617 -12.383 1 98.25 617 VAL A O 1
ATOM 4683 N N . ARG A 1 618 ? -37.375 -9.094 -10.445 1 98.25 618 ARG A N 1
ATOM 4684 C CA . ARG A 1 618 ? -36.812 -7.816 -10.867 1 98.25 618 ARG A CA 1
ATOM 4685 C C . ARG A 1 618 ? -35.281 -7.809 -10.711 1 98.25 618 ARG A C 1
ATOM 4687 O O . ARG A 1 618 ? -34.75 -8.219 -9.68 1 98.25 618 ARG A O 1
ATOM 4694 N N . ILE A 1 619 ? -34.562 -7.461 -11.75 1 98.69 619 ILE A N 1
ATOM 4695 C CA . ILE A 1 619 ? -33.094 -7.348 -11.703 1 98.69 619 ILE A CA 1
ATOM 4696 C C . ILE A 1 619 ? -32.688 -5.875 -11.781 1 98.69 619 ILE A C 1
ATOM 4698 O O . ILE A 1 619 ? -33.031 -5.18 -12.742 1 98.69 619 ILE A O 1
ATOM 4702 N N . LEU A 1 620 ? -32.031 -5.418 -10.766 1 98.56 620 LEU A N 1
ATOM 4703 C CA . LEU A 1 620 ? -31.531 -4.047 -10.703 1 98.56 620 LEU A CA 1
ATOM 4704 C C . LEU A 1 620 ? -30.016 -4.027 -10.703 1 98.56 620 LEU A C 1
ATOM 4706 O O . LEU A 1 620 ? -29.375 -4.82 -10.008 1 98.56 620 LEU A O 1
ATOM 4710 N N . SER A 1 621 ? -29.438 -3.184 -11.531 1 98.44 621 SER A N 1
ATOM 4711 C CA . SER A 1 621 ? -28 -2.912 -11.477 1 98.44 621 SER A CA 1
ATOM 4712 C C . SER A 1 621 ? -27.703 -1.701 -10.602 1 98.44 621 SER A C 1
ATOM 4714 O O . SER A 1 621 ? -28.203 -0.601 -10.867 1 98.44 621 SER A O 1
ATOM 4716 N N . VAL A 1 622 ? -26.953 -1.948 -9.523 1 98.62 622 VAL A N 1
ATOM 4717 C CA . VAL A 1 622 ? -26.438 -0.857 -8.703 1 98.62 622 VAL A CA 1
ATOM 4718 C C . VAL A 1 622 ? -25.156 -0.302 -9.32 1 98.62 622 VAL A C 1
ATOM 4720 O O . VAL A 1 622 ? -24.109 -0.95 -9.273 1 98.62 622 VAL A O 1
ATOM 4723 N N . ILE A 1 623 ? -25.203 0.888 -9.805 1 98.62 623 ILE A N 1
ATOM 4724 C CA . ILE A 1 623 ? -24.141 1.436 -10.648 1 98.62 623 ILE A CA 1
ATOM 4725 C C . ILE A 1 623 ? -23.344 2.484 -9.867 1 98.62 623 ILE A C 1
ATOM 4727 O O . ILE A 1 623 ? -22.125 2.527 -9.953 1 98.62 623 ILE A O 1
ATOM 4731 N N . ASN A 1 624 ? -23.938 3.318 -9.164 1 98.69 624 ASN A N 1
ATOM 4732 C CA . ASN A 1 624 ? -23.375 4.352 -8.289 1 98.69 624 ASN A CA 1
ATOM 4733 C C . ASN A 1 624 ? -23.969 4.266 -6.887 1 98.69 624 ASN A C 1
ATOM 4735 O O . ASN A 1 624 ? -24.797 5.09 -6.5 1 98.69 624 ASN A O 1
ATOM 4739 N N . PRO A 1 625 ? -23.422 3.318 -6.047 1 98.31 625 PRO A N 1
ATOM 4740 C CA . PRO A 1 625 ? -24.031 3.014 -4.75 1 98.31 625 PRO A CA 1
ATOM 4741 C C . PRO A 1 625 ? -24.125 4.238 -3.84 1 98.31 625 PRO A C 1
ATOM 4743 O O . PRO A 1 625 ? -25.047 4.336 -3.023 1 98.31 625 PRO A O 1
ATOM 4746 N N . ARG A 1 626 ? -23.234 5.156 -3.957 1 98.06 626 ARG A N 1
ATOM 4747 C CA . ARG A 1 626 ? -23.219 6.32 -3.076 1 98.06 626 ARG A CA 1
ATOM 4748 C C . ARG A 1 626 ? -24.531 7.09 -3.172 1 98.06 626 ARG A C 1
ATOM 4750 O O . ARG A 1 626 ? -25.031 7.617 -2.172 1 98.06 626 ARG A O 1
ATOM 4757 N N . GLN A 1 627 ? -25.141 7.109 -4.359 1 98.19 627 GLN A N 1
ATOM 4758 C CA . GLN A 1 627 ? -26.391 7.836 -4.59 1 98.19 627 GLN A CA 1
ATOM 4759 C C . GLN A 1 627 ? -27.562 7.172 -3.863 1 98.19 627 GLN A C 1
ATOM 4761 O O . GLN A 1 627 ? -28.625 7.773 -3.717 1 98.19 627 GLN A O 1
ATOM 4766 N N . LEU A 1 628 ? -27.344 5.98 -3.393 1 98.38 628 LEU A N 1
ATOM 4767 C CA . LEU A 1 628 ? -28.422 5.215 -2.768 1 98.38 628 LEU A CA 1
ATOM 4768 C C . LEU A 1 628 ? -28.359 5.32 -1.248 1 98.38 628 LEU A C 1
ATOM 4770 O O . LEU A 1 628 ? -29.234 4.809 -0.544 1 98.38 628 LEU A O 1
ATOM 4774 N N . TYR A 1 629 ? -27.344 5.965 -0.696 1 97.56 629 TYR A N 1
ATOM 4775 C CA . TYR A 1 629 ? -27.266 6.203 0.74 1 97.56 629 TYR A CA 1
ATOM 4776 C C . TYR A 1 629 ? -28.344 7.184 1.191 1 97.56 629 TYR A C 1
ATOM 4778 O O . TYR A 1 629 ? -28.844 7.965 0.387 1 97.56 629 TYR A O 1
ATOM 4786 N N . ARG A 1 630 ? -28.797 7.066 2.502 1 96 630 ARG A N 1
ATOM 4787 C CA . ARG A 1 630 ? -29.5 8.195 3.104 1 96 630 ARG A CA 1
ATOM 4788 C C . ARG A 1 630 ? -28.547 9.383 3.309 1 96 630 ARG A C 1
ATOM 4790 O O . ARG A 1 630 ? -27.391 9.195 3.67 1 96 630 ARG A O 1
ATOM 4797 N N . PRO A 1 631 ? -29.016 10.547 3.053 1 95.5 631 PRO A N 1
ATOM 4798 C CA . PRO A 1 631 ? -28.141 11.711 3.197 1 95.5 631 PRO A CA 1
ATOM 4799 C C . PRO A 1 631 ? -27.406 11.734 4.535 1 95.5 631 PRO A C 1
ATOM 4801 O O . PRO A 1 631 ? -26.234 12.109 4.59 1 95.5 631 PRO A O 1
ATOM 4804 N N . ALA A 1 632 ? -28.031 11.25 5.605 1 93.56 632 ALA A N 1
ATOM 4805 C CA . ALA A 1 632 ? -27.453 11.32 6.945 1 93.56 632 ALA A CA 1
ATOM 4806 C C . ALA A 1 632 ? -26.359 10.273 7.129 1 93.56 632 ALA A C 1
ATOM 4808 O O . ALA A 1 632 ? -25.578 10.344 8.078 1 93.56 632 ALA A O 1
ATOM 4809 N N . ASP A 1 633 ? -26.234 9.32 6.191 1 95.38 633 ASP A N 1
ATOM 4810 C CA . ASP A 1 633 ? -25.25 8.258 6.293 1 95.38 633 ASP A CA 1
ATOM 4811 C C . ASP A 1 633 ? -23.938 8.664 5.629 1 95.38 633 ASP A C 1
ATOM 4813 O O . ASP A 1 633 ? -22.969 7.902 5.633 1 95.38 633 ASP A O 1
ATOM 4817 N N . VAL A 1 634 ? -23.875 9.836 5.027 1 96.94 634 VAL A N 1
ATOM 4818 C CA . VAL A 1 634 ? -22.719 10.328 4.289 1 96.94 634 VAL A CA 1
ATOM 4819 C C . VAL A 1 634 ? -22.359 11.734 4.762 1 96.94 634 VAL A C 1
ATOM 4821 O O . VAL A 1 634 ? -23.234 12.562 4.98 1 96.94 634 VAL A O 1
ATOM 4824 N N . ALA A 1 635 ? -21.062 11.977 4.895 1 96.44 635 ALA A N 1
ATOM 4825 C CA . ALA A 1 635 ? -20.609 13.289 5.34 1 96.44 635 ALA A CA 1
ATOM 4826 C C . ALA A 1 635 ? -20.562 14.273 4.176 1 96.44 635 ALA A C 1
ATOM 4828 O O . ALA A 1 635 ? -19.641 15.094 4.082 1 96.44 635 ALA A O 1
ATOM 4829 N N . ALA A 1 636 ? -21.531 14.242 3.334 1 95.69 636 ALA A N 1
ATOM 4830 C CA . ALA A 1 636 ? -21.547 15.047 2.111 1 95.69 636 ALA A CA 1
ATOM 4831 C C . ALA A 1 636 ? -21.578 16.531 2.432 1 95.69 636 ALA A C 1
ATOM 4833 O O . ALA A 1 636 ? -21 17.344 1.712 1 95.69 636 ALA A O 1
ATOM 4834 N N . HIS A 1 637 ? -22.188 16.969 3.504 1 93.75 637 HIS A N 1
ATOM 4835 C CA . HIS A 1 637 ? -22.375 18.375 3.836 1 93.75 637 HIS A CA 1
ATOM 4836 C C . HIS A 1 637 ? -21.078 18.984 4.355 1 93.75 637 HIS A C 1
ATOM 4838 O O . HIS A 1 637 ? -20.953 20.203 4.453 1 93.75 637 HIS A O 1
ATOM 4844 N N . THR A 1 638 ? -20.125 18.172 4.629 1 92.31 638 THR A N 1
ATOM 4845 C CA . THR A 1 638 ? -18.891 18.656 5.25 1 92.31 638 THR A CA 1
ATOM 4846 C C . THR A 1 638 ? -17.797 18.844 4.207 1 92.31 638 THR A C 1
ATOM 4848 O O . THR A 1 638 ? -16.703 19.344 4.523 1 92.31 638 THR A O 1
ATOM 4851 N N . VAL A 1 639 ? -18.047 18.5 2.949 1 94.44 639 VAL A N 1
ATOM 4852 C CA . VAL A 1 639 ? -16.953 18.531 1.978 1 94.44 639 VAL A CA 1
ATOM 4853 C C . VAL A 1 639 ? -17.062 19.797 1.124 1 94.44 639 VAL A C 1
ATOM 4855 O O . VAL A 1 639 ? -18.141 20.391 1.019 1 94.44 639 VAL A O 1
ATOM 4858 N N . SER A 1 640 ? -15.969 20.219 0.525 1 93.19 640 SER A N 1
ATOM 4859 C CA . SER A 1 640 ? -15.844 21.5 -0.169 1 93.19 640 SER A CA 1
ATOM 4860 C C . SER A 1 640 ? -16.781 21.578 -1.362 1 93.19 640 SER A C 1
ATOM 4862 O O . SER A 1 640 ? -17.359 22.625 -1.635 1 93.19 640 SER A O 1
ATOM 4864 N N . GLU A 1 641 ? -16.875 20.484 -2.184 1 95.75 641 GLU A N 1
ATOM 4865 C CA . GLU A 1 641 ? -17.781 20.391 -3.324 1 95.75 641 GLU A CA 1
ATOM 4866 C C . GLU A 1 641 ? -18.797 19.266 -3.127 1 95.75 641 GLU A C 1
ATOM 4868 O O . GLU A 1 641 ? -18.641 18.172 -3.693 1 95.75 641 GLU A O 1
ATOM 4873 N N . ALA A 1 642 ? -19.844 19.578 -2.451 1 96.19 642 ALA A N 1
ATOM 4874 C CA . ALA A 1 642 ? -20.812 18.578 -1.992 1 96.19 642 ALA A CA 1
ATOM 4875 C C . ALA A 1 642 ? -21.656 18.062 -3.152 1 96.19 642 ALA A C 1
ATOM 4877 O O . ALA A 1 642 ? -22.031 18.812 -4.043 1 96.19 642 ALA A O 1
ATOM 4878 N N . ASP A 1 643 ? -21.859 16.812 -3.232 1 95.75 643 ASP A N 1
ATOM 4879 C CA . ASP A 1 643 ? -22.859 16.141 -4.066 1 95.75 643 ASP A CA 1
ATOM 4880 C C . ASP A 1 643 ? -24 15.586 -3.221 1 95.75 643 ASP A C 1
ATOM 4882 O O . ASP A 1 643 ? -23.828 14.625 -2.475 1 95.75 643 ASP A O 1
ATOM 4886 N N . LYS A 1 644 ? -25.219 16.203 -3.369 1 94.69 644 LYS A N 1
ATOM 4887 C CA . LYS A 1 644 ? -26.344 15.852 -2.52 1 94.69 644 LYS A CA 1
ATOM 4888 C C . LYS A 1 644 ? -27.469 15.195 -3.332 1 94.69 644 LYS A C 1
ATOM 4890 O O . LYS A 1 644 ? -28.625 15.227 -2.934 1 94.69 644 LYS A O 1
ATOM 4895 N N . GLY A 1 645 ? -27.078 14.656 -4.492 1 94.94 645 GLY A N 1
ATOM 4896 C CA . GLY A 1 645 ? -28.047 14.047 -5.391 1 94.94 645 GLY A CA 1
ATOM 4897 C C . GLY A 1 645 ? -28.438 12.641 -4.98 1 94.94 645 GLY A C 1
ATOM 4898 O O . GLY A 1 645 ? -28.5 11.734 -5.812 1 94.94 645 GLY A O 1
ATOM 4899 N N . PHE A 1 646 ? -28.734 12.438 -3.686 1 97.75 646 PHE A N 1
ATOM 4900 C CA . PHE A 1 646 ? -29.141 11.125 -3.203 1 97.75 646 PHE A CA 1
ATOM 4901 C C . PHE A 1 646 ? -30.547 10.781 -3.703 1 97.75 646 PHE A C 1
ATOM 4903 O O . PHE A 1 646 ? -31.406 11.664 -3.805 1 97.75 646 PHE A O 1
ATOM 4910 N N . MET A 1 647 ? -30.734 9.484 -4.043 1 98.06 647 MET A N 1
ATOM 4911 C CA . MET A 1 647 ? -32.062 9.047 -4.395 1 98.06 647 MET A CA 1
ATOM 4912 C C . MET A 1 647 ? -33.031 9.234 -3.223 1 98.06 647 MET A C 1
ATOM 4914 O O . MET A 1 647 ? -32.75 8.828 -2.098 1 98.06 647 MET A O 1
ATOM 4918 N N . CYS A 1 648 ? -34.219 9.844 -3.479 1 97.31 648 CYS A N 1
ATOM 4919 C CA . CYS A 1 648 ? -35.156 10.055 -2.402 1 97.31 648 CYS A CA 1
ATOM 4920 C C . CYS A 1 648 ? -35.812 8.742 -1.985 1 97.31 648 CYS A C 1
ATOM 4922 O O . CYS A 1 648 ? -35.812 7.773 -2.742 1 97.31 648 CYS A O 1
ATOM 4924 N N . ASP A 1 649 ? -36.469 8.695 -0.838 1 96.06 649 ASP A N 1
ATOM 4925 C CA . ASP A 1 649 ? -37 7.473 -0.258 1 96.06 649 ASP A CA 1
ATOM 4926 C C . ASP A 1 649 ? -38.094 6.879 -1.153 1 96.06 649 ASP A C 1
ATOM 4928 O O . ASP A 1 649 ? -38.156 5.664 -1.347 1 96.06 649 ASP A O 1
ATOM 4932 N N . THR A 1 650 ? -38.969 7.703 -1.665 1 97.06 650 THR A N 1
ATOM 4933 C CA . THR A 1 650 ? -40.062 7.23 -2.5 1 97.06 650 THR A CA 1
ATOM 4934 C C . THR A 1 650 ? -39.531 6.5 -3.73 1 97.06 650 THR A C 1
ATOM 4936 O O . THR A 1 650 ? -39.969 5.375 -4.02 1 97.06 650 THR A O 1
ATOM 4939 N N . ASP A 1 651 ? -38.625 7.137 -4.391 1 97.5 651 ASP A N 1
ATOM 4940 C CA . ASP A 1 651 ? -38.031 6.539 -5.594 1 97.5 651 ASP A CA 1
ATOM 4941 C C . ASP A 1 651 ? -37.281 5.254 -5.258 1 97.5 651 ASP A C 1
ATOM 4943 O O . ASP A 1 651 ? -37.344 4.281 -6.012 1 97.5 651 ASP A O 1
ATOM 4947 N N . PHE A 1 652 ? -36.562 5.309 -4.168 1 97.88 652 PHE A N 1
ATOM 4948 C CA . PHE A 1 652 ? -35.812 4.145 -3.736 1 97.88 652 PHE A CA 1
ATOM 4949 C C . PHE A 1 652 ? -36.719 2.953 -3.496 1 97.88 652 PHE A C 1
ATOM 4951 O O . PHE A 1 652 ? -36.469 1.857 -4.004 1 97.88 652 PHE A O 1
ATOM 4958 N N . HIS A 1 653 ? -37.812 3.131 -2.748 1 96.56 653 HIS A N 1
ATOM 4959 C CA . HIS A 1 653 ? -38.688 2.027 -2.379 1 96.56 653 HIS A CA 1
ATOM 4960 C C . HIS A 1 653 ? -39.5 1.538 -3.578 1 96.56 653 HIS A C 1
ATOM 4962 O O . HIS A 1 653 ? -39.844 0.356 -3.662 1 96.56 653 HIS A O 1
ATOM 4968 N N . ASP A 1 654 ? -39.75 2.477 -4.504 1 96.19 654 ASP A N 1
ATOM 4969 C CA . ASP A 1 654 ? -40.406 2.053 -5.742 1 96.19 654 ASP A CA 1
ATOM 4970 C C . ASP A 1 654 ? -39.469 1.176 -6.574 1 96.19 654 ASP A C 1
ATOM 4972 O O . ASP A 1 654 ? -39.906 0.205 -7.191 1 96.19 654 ASP A O 1
ATOM 4976 N N . LEU A 1 655 ? -38.25 1.504 -6.57 1 97.12 655 LEU A N 1
ATOM 4977 C CA . LEU A 1 655 ? -37.25 0.809 -7.391 1 97.12 655 LEU A CA 1
ATOM 4978 C C . LEU A 1 655 ? -36.875 -0.536 -6.773 1 97.12 655 LEU A C 1
ATOM 4980 O O . LEU A 1 655 ? -36.719 -1.524 -7.488 1 97.12 655 LEU A O 1
ATOM 4984 N N . PHE A 1 656 ? -36.688 -0.56 -5.488 1 97.06 656 PHE A N 1
ATOM 4985 C CA . PHE A 1 656 ? -36.25 -1.767 -4.797 1 97.06 656 PHE A CA 1
ATOM 4986 C C . PHE A 1 656 ? -37.438 -2.439 -4.09 1 97.06 656 PHE A C 1
ATOM 4988 O O . PHE A 1 656 ? -37.281 -2.914 -2.959 1 97.06 656 PHE A O 1
ATOM 4995 N N . ILE A 1 657 ? -38.531 -2.498 -4.703 1 92.88 657 ILE A N 1
ATOM 4996 C CA . ILE A 1 657 ? -39.719 -3.1 -4.156 1 92.88 657 ILE A CA 1
ATOM 4997 C C . ILE A 1 657 ? -39.594 -4.617 -4.109 1 92.88 657 ILE A C 1
ATOM 4999 O O . ILE A 1 657 ? -38.812 -5.195 -4.879 1 92.88 657 ILE A O 1
ATOM 5003 N N . GLY A 1 658 ? -40.344 -5.309 -3.203 1 91.25 658 GLY A N 1
ATOM 5004 C CA . GLY A 1 658 ? -40.375 -6.762 -3.156 1 91.25 658 GLY A CA 1
ATOM 5005 C C . GLY A 1 658 ? -40.406 -7.312 -1.743 1 91.25 658 GLY A C 1
ATOM 5006 O O . GLY A 1 658 ? -40.031 -6.625 -0.794 1 91.25 658 GLY A O 1
ATOM 5007 N N . GLU A 1 659 ? -40.844 -8.578 -1.66 1 93.56 659 GLU A N 1
ATOM 5008 C CA . GLU A 1 659 ? -40.844 -9.281 -0.379 1 93.56 659 GLU A CA 1
ATOM 5009 C C . GLU A 1 659 ? -39.438 -9.805 -0.045 1 93.56 659 GLU A C 1
ATOM 5011 O O . GLU A 1 659 ? -39.094 -9.891 1.127 1 93.56 659 GLU A O 1
ATOM 5016 N N . VAL A 1 660 ? -38.75 -10.141 -1.111 1 95.44 660 VAL A N 1
ATOM 5017 C CA . VAL A 1 660 ? -37.375 -10.664 -0.972 1 95.44 660 VAL A CA 1
ATOM 5018 C C . VAL A 1 660 ? -36.406 -9.789 -1.756 1 95.44 660 VAL A C 1
ATOM 5020 O O . VAL A 1 660 ? -36.625 -9.492 -2.932 1 95.44 660 VAL A O 1
ATOM 5023 N N . LEU A 1 661 ? -35.344 -9.352 -1.073 1 96.5 661 LEU A N 1
ATOM 5024 C CA . LEU A 1 661 ? -34.25 -8.633 -1.706 1 96.5 661 LEU A CA 1
ATOM 5025 C C . LEU A 1 661 ? -32.938 -9.398 -1.563 1 96.5 661 LEU A C 1
ATOM 5027 O O . LEU A 1 661 ? -32.5 -9.672 -0.447 1 96.5 661 LEU A O 1
ATOM 5031 N N . LEU A 1 662 ? -32.344 -9.797 -2.645 1 97.69 662 LEU A N 1
ATOM 5032 C CA . LEU A 1 662 ? -31.047 -10.453 -2.65 1 97.69 662 LEU A CA 1
ATOM 5033 C C . LEU A 1 662 ? -30 -9.594 -3.357 1 97.69 662 LEU A C 1
ATOM 5035 O O . LEU A 1 662 ? -30.125 -9.32 -4.555 1 97.69 662 LEU A O 1
ATOM 5039 N N . GLY A 1 663 ? -29.047 -9.078 -2.551 1 97.88 663 GLY A N 1
ATOM 5040 C CA . GLY A 1 663 ? -27.891 -8.469 -3.164 1 97.88 663 GLY A CA 1
ATOM 5041 C C . GLY A 1 663 ? -26.906 -9.477 -3.719 1 97.88 663 GLY A C 1
ATOM 5042 O O . GLY A 1 663 ? -26.609 -10.492 -3.072 1 97.88 663 GLY A O 1
ATOM 5043 N N . ILE A 1 664 ? -26.453 -9.281 -4.93 1 98.31 664 ILE A N 1
ATOM 5044 C CA . ILE A 1 664 ? -25.484 -10.18 -5.562 1 98.31 664 ILE A CA 1
ATOM 5045 C C . ILE A 1 664 ? -24.312 -9.375 -6.09 1 98.31 664 ILE A C 1
ATOM 5047 O O . ILE A 1 664 ? -24.484 -8.383 -6.797 1 98.31 664 ILE A O 1
ATOM 5051 N N . SER A 1 665 ? -23.094 -9.766 -5.711 1 97.12 665 SER A N 1
ATOM 5052 C CA . SER A 1 665 ? -21.891 -9.086 -6.16 1 97.12 665 SER A CA 1
ATOM 5053 C C . SER A 1 665 ? -20.812 -10.078 -6.57 1 97.12 665 SER A C 1
ATOM 5055 O O . SER A 1 665 ? -20.594 -11.078 -5.879 1 97.12 665 SER A O 1
ATOM 5057 N N . GLY A 1 666 ? -20.172 -9.766 -7.75 1 93.38 666 GLY A N 1
ATOM 5058 C CA . GLY A 1 666 ? -18.984 -10.531 -8.102 1 93.38 666 GLY A CA 1
ATOM 5059 C C . GLY A 1 666 ? -17.781 -10.219 -7.219 1 93.38 666 GLY A C 1
ATOM 5060 O O . GLY A 1 666 ? -16.828 -10.992 -7.176 1 93.38 666 GLY A O 1
ATOM 5061 N N . GLY A 1 667 ? -17.797 -9.078 -6.574 1 95 667 GLY A N 1
ATOM 5062 C CA . GLY A 1 667 ? -16.859 -8.688 -5.543 1 95 667 GLY A CA 1
ATOM 5063 C C . GLY A 1 667 ? -17.422 -8.812 -4.137 1 95 667 GLY A C 1
ATOM 5064 O O . GLY A 1 667 ? -18.031 -9.82 -3.799 1 95 667 GLY A O 1
ATOM 5065 N N . THR A 1 668 ? -17.219 -7.852 -3.301 1 95.69 668 THR A N 1
ATOM 5066 C CA . THR A 1 668 ? -17.641 -7.914 -1.906 1 95.69 668 THR A CA 1
ATOM 5067 C C . THR A 1 668 ? -18.953 -7.156 -1.705 1 95.69 668 THR A C 1
ATOM 5069 O O . THR A 1 668 ? -19.453 -6.52 -2.633 1 95.69 668 THR A O 1
ATOM 5072 N N . SER A 1 669 ? -19.484 -7.203 -0.568 1 96.5 669 SER A N 1
ATOM 5073 C CA . SER A 1 669 ? -20.875 -6.797 -0.359 1 96.5 669 SER A CA 1
ATOM 5074 C C . SER A 1 669 ? -20.969 -5.348 0.109 1 96.5 669 SER A C 1
ATOM 5076 O O . SER A 1 669 ? -22.047 -4.773 0.161 1 96.5 669 SER A O 1
ATOM 5078 N N . GLY A 1 670 ? -19.812 -4.691 0.367 1 96.75 670 GLY A N 1
ATOM 5079 C CA . GLY A 1 670 ? -19.828 -3.387 1.011 1 96.75 670 GLY A CA 1
ATOM 5080 C C . GLY A 1 670 ? -20.625 -2.352 0.244 1 96.75 670 GLY A C 1
ATOM 5081 O O . GLY A 1 670 ? -21.312 -1.521 0.844 1 96.75 670 GLY A O 1
ATOM 5082 N N . ALA A 1 671 ? -20.578 -2.396 -1.036 1 97.12 671 ALA A N 1
ATOM 5083 C CA . ALA A 1 671 ? -21.25 -1.41 -1.878 1 97.12 671 ALA A CA 1
ATOM 5084 C C . ALA A 1 671 ? -22.766 -1.594 -1.833 1 97.12 671 ALA A C 1
ATOM 5086 O O . ALA A 1 671 ? -23.531 -0.693 -2.213 1 97.12 671 ALA A O 1
ATOM 5087 N N . LEU A 1 672 ? -23.281 -2.707 -1.389 1 97.56 672 LEU A N 1
ATOM 5088 C CA . LEU A 1 672 ? -24.703 -3.014 -1.36 1 97.56 672 LEU A CA 1
ATOM 5089 C C . LEU A 1 672 ? -25.312 -2.633 -0.015 1 97.56 672 LEU A C 1
ATOM 5091 O O . LEU A 1 672 ? -26.516 -2.773 0.185 1 97.56 672 LEU A O 1
ATOM 5095 N N . GLU A 1 673 ? -24.531 -2.119 0.93 1 95.31 673 GLU A N 1
ATOM 5096 C CA . GLU A 1 673 ? -24.969 -1.767 2.275 1 95.31 673 GLU A CA 1
ATOM 5097 C C . GLU A 1 673 ? -26.172 -0.816 2.236 1 95.31 673 GLU A C 1
ATOM 5099 O O . GLU A 1 673 ? -27.172 -1.038 2.922 1 95.31 673 GLU A O 1
ATOM 5104 N N . PRO A 1 674 ? -26.141 0.254 1.422 1 94.56 674 PRO A N 1
ATOM 5105 C CA . PRO A 1 674 ? -27.281 1.173 1.429 1 94.56 674 PRO A CA 1
ATOM 5106 C C . PRO A 1 674 ? -28.578 0.511 0.962 1 94.56 674 PRO A C 1
ATOM 5108 O O . PRO A 1 674 ? -29.656 0.829 1.47 1 94.56 674 PRO A O 1
ATOM 5111 N N . VAL A 1 675 ? -28.453 -0.401 0.028 1 95.62 675 VAL A N 1
ATOM 5112 C CA . VAL A 1 675 ? -29.625 -1.103 -0.484 1 95.62 675 VAL A CA 1
ATOM 5113 C C . VAL A 1 675 ? -30.188 -2.021 0.596 1 95.62 675 VAL A C 1
ATOM 5115 O O . VAL A 1 675 ? -31.406 -2.07 0.808 1 95.62 675 VAL A O 1
ATOM 5118 N N . LEU A 1 676 ? -29.359 -2.67 1.289 1 93.5 676 LEU A N 1
ATOM 5119 C CA . LEU A 1 676 ? -29.766 -3.617 2.318 1 93.5 676 LEU A CA 1
ATOM 5120 C C . LEU A 1 676 ? -30.375 -2.893 3.514 1 93.5 676 LEU A C 1
ATOM 5122 O O . LEU A 1 676 ? -31.359 -3.354 4.09 1 93.5 676 LEU A O 1
ATOM 5126 N N . LEU A 1 677 ? -29.828 -1.792 3.916 1 91.81 677 LEU A N 1
ATOM 5127 C CA . LEU A 1 677 ? -30.25 -1.104 5.133 1 91.81 677 LEU A CA 1
ATOM 5128 C C . LEU A 1 677 ? -31.5 -0.265 4.883 1 91.81 677 LEU A C 1
ATOM 5130 O O . LEU A 1 677 ? -32.312 -0.092 5.781 1 91.81 677 LEU A O 1
ATOM 5134 N N . ARG A 1 678 ? -31.688 0.212 3.639 1 93.62 678 ARG A N 1
ATOM 5135 C CA . ARG A 1 678 ? -32.812 1.098 3.32 1 93.62 678 ARG A CA 1
ATOM 5136 C C . ARG A 1 678 ? -34.031 0.3 2.908 1 93.62 678 ARG A C 1
ATOM 5138 O O . ARG A 1 678 ? -35.156 0.806 2.971 1 93.62 678 ARG A O 1
ATOM 5145 N N . SER A 1 679 ? -33.812 -0.908 2.441 1 92.81 679 SER A N 1
ATOM 5146 C CA . SER A 1 679 ? -34.875 -1.718 1.898 1 92.81 679 SER A CA 1
ATOM 5147 C C . SER A 1 679 ? -35.938 -2.031 2.967 1 92.81 679 SER A C 1
ATOM 5149 O O . SER A 1 679 ? -35.594 -2.145 4.148 1 92.81 679 SER A O 1
ATOM 5151 N N . ARG A 1 680 ? -37.219 -2.227 2.512 1 90.38 680 ARG A N 1
ATOM 5152 C CA . ARG A 1 680 ? -38.344 -2.631 3.379 1 90.38 680 ARG A CA 1
ATOM 5153 C C . ARG A 1 680 ? -38.688 -4.094 3.152 1 90.38 680 ARG A C 1
ATOM 5155 O O . ARG A 1 680 ? -39.719 -4.578 3.678 1 90.38 680 ARG A O 1
ATOM 5162 N N . ALA A 1 681 ? -37.875 -4.688 2.34 1 91.62 681 ALA A N 1
ATOM 5163 C CA . ALA A 1 681 ? -38.125 -6.105 2.09 1 91.62 681 ALA A CA 1
ATOM 5164 C C . ALA A 1 681 ? -38.125 -6.902 3.391 1 91.62 681 ALA A C 1
ATOM 5166 O O . ALA A 1 681 ? -37.312 -6.648 4.273 1 91.62 681 ALA A O 1
ATOM 5167 N N . ARG A 1 682 ? -39.062 -7.801 3.473 1 87.44 682 ARG A N 1
ATOM 5168 C CA . ARG A 1 682 ? -39.156 -8.625 4.672 1 87.44 682 ARG A CA 1
ATOM 5169 C C . ARG A 1 682 ? -37.875 -9.469 4.863 1 87.44 682 ARG A C 1
ATOM 5171 O O . ARG A 1 682 ? -37.438 -9.656 5.988 1 87.44 682 ARG A O 1
ATOM 5178 N N . GLN A 1 683 ? -37.469 -10.016 3.75 1 92.06 683 GLN A N 1
ATOM 5179 C CA . GLN A 1 683 ? -36.25 -10.82 3.756 1 92.06 683 GLN A CA 1
ATOM 5180 C C . GLN A 1 683 ? -35.188 -10.188 2.885 1 92.06 683 GLN A C 1
ATOM 5182 O O . GLN A 1 683 ? -35.438 -9.742 1.769 1 92.06 683 GLN A O 1
ATOM 5187 N N . ARG A 1 684 ? -34 -10.07 3.467 1 93.44 684 ARG A N 1
ATOM 5188 C CA . ARG A 1 684 ? -32.844 -9.516 2.754 1 93.44 684 ARG A CA 1
ATOM 5189 C C . ARG A 1 684 ? -31.594 -10.352 3 1 93.44 684 ARG A C 1
ATOM 5191 O O . ARG A 1 684 ? -31.375 -10.836 4.109 1 93.44 684 ARG A O 1
ATOM 5198 N N . ASP A 1 685 ? -30.781 -10.5 2.01 1 95.69 685 ASP A N 1
ATOM 5199 C CA . ASP A 1 685 ? -29.516 -11.219 2.133 1 95.69 685 ASP A CA 1
ATOM 5200 C C . ASP A 1 685 ? -28.562 -10.859 0.996 1 95.69 685 ASP A C 1
ATOM 5202 O O . ASP A 1 685 ? -28.875 -9.992 0.174 1 95.69 685 ASP A O 1
ATOM 5206 N N . VAL A 1 686 ? -27.328 -11.43 1.079 1 96.56 686 VAL A N 1
ATOM 5207 C CA . VAL A 1 686 ? -26.344 -11.133 0.037 1 96.56 686 VAL A CA 1
ATOM 5208 C C . VAL A 1 686 ? -25.672 -12.422 -0.423 1 96.56 686 VAL A C 1
ATOM 5210 O O . VAL A 1 686 ? -25.578 -13.383 0.343 1 96.56 686 VAL A O 1
ATOM 5213 N N . LEU A 1 687 ? -25.359 -12.539 -1.651 1 97 687 LEU A N 1
ATOM 5214 C CA . LEU A 1 687 ? -24.406 -13.461 -2.26 1 97 687 LEU A CA 1
ATOM 5215 C C . LEU A 1 687 ? -23.203 -12.703 -2.816 1 97 687 LEU A C 1
ATOM 5217 O O . LEU A 1 687 ? -23.344 -11.945 -3.779 1 97 687 LEU A O 1
ATOM 5221 N N . ALA A 1 688 ? -22.094 -12.883 -2.15 1 96.19 688 ALA A N 1
ATOM 5222 C CA . ALA A 1 688 ? -20.938 -12.086 -2.52 1 96.19 688 ALA A CA 1
ATOM 5223 C C . ALA A 1 688 ? -19.656 -12.922 -2.48 1 96.19 688 ALA A C 1
ATOM 5225 O O . ALA A 1 688 ? -19.688 -14.086 -2.092 1 96.19 688 ALA A O 1
ATOM 5226 N N . TRP A 1 689 ? -18.578 -12.328 -2.887 1 96.19 689 TRP A N 1
ATOM 5227 C CA . TRP A 1 689 ? -17.25 -12.914 -3 1 96.19 689 TRP A CA 1
ATOM 5228 C C . TRP A 1 689 ? -16.844 -13.594 -1.698 1 96.19 689 TRP A C 1
ATOM 5230 O O . TRP A 1 689 ? -17.078 -13.062 -0.611 1 96.19 689 TRP A O 1
ATOM 5240 N N . LEU A 1 690 ? -16.219 -14.797 -1.817 1 96.5 690 LEU A N 1
ATOM 5241 C CA . LEU A 1 690 ? -15.664 -15.5 -0.664 1 96.5 690 LEU A CA 1
ATOM 5242 C C . LEU A 1 690 ? -14.141 -15.492 -0.709 1 96.5 690 LEU A C 1
ATOM 5244 O O . LEU A 1 690 ? -13.492 -14.938 0.18 1 96.5 690 LEU A O 1
ATOM 5248 N N . ARG A 1 691 ? -13.602 -16.031 -1.775 1 93.75 691 ARG A N 1
ATOM 5249 C CA . ARG A 1 691 ? -12.148 -16.141 -1.878 1 93.75 691 ARG A CA 1
ATOM 5250 C C . ARG A 1 691 ? -11.719 -16.406 -3.316 1 93.75 691 ARG A C 1
ATOM 5252 O O . ARG A 1 691 ? -12.523 -16.875 -4.133 1 93.75 691 ARG A O 1
ATOM 5259 N N . GLY A 1 692 ? -10.453 -16.047 -3.543 1 89.88 692 GLY A N 1
ATOM 5260 C CA . GLY A 1 692 ? -9.859 -16.422 -4.816 1 89.88 692 GLY A CA 1
ATOM 5261 C C . GLY A 1 692 ? -9.469 -17.875 -4.887 1 89.88 692 GLY A C 1
ATOM 5262 O O . GLY A 1 692 ? -9.367 -18.547 -3.855 1 89.88 692 GLY A O 1
ATOM 5263 N N . GLU A 1 693 ? -9.406 -18.359 -6.078 1 81.25 693 GLU A N 1
ATOM 5264 C CA . GLU A 1 693 ? -8.992 -19.734 -6.352 1 81.25 693 GLU A CA 1
ATOM 5265 C C . GLU A 1 693 ? -7.699 -19.766 -7.156 1 81.25 693 GLU A C 1
ATOM 5267 O O . GLU A 1 693 ? -7.359 -18.797 -7.848 1 81.25 693 GLU A O 1
ATOM 5272 N N . THR A 1 694 ? -7.012 -20.766 -7.047 1 68.5 694 THR A N 1
ATOM 5273 C CA . THR A 1 694 ? -5.668 -20.875 -7.602 1 68.5 694 THR A CA 1
ATOM 5274 C C . THR A 1 694 ? -5.711 -20.875 -9.125 1 68.5 694 THR A C 1
ATOM 5276 O O . THR A 1 694 ? -4.82 -20.312 -9.781 1 68.5 694 THR A O 1
ATOM 5279 N N . THR A 1 695 ? -6.535 -21.5 -9.875 1 80 695 THR A N 1
ATOM 5280 C CA . THR A 1 695 ? -6.711 -21.406 -11.32 1 80 695 THR A CA 1
ATOM 5281 C C . THR A 1 695 ? -8.117 -21.828 -11.719 1 80 695 THR A C 1
ATOM 5283 O O . THR A 1 695 ? -8.57 -22.922 -11.359 1 80 695 THR A O 1
ATOM 5286 N N . ALA A 1 696 ? -8.859 -20.875 -12.453 1 86.75 696 ALA A N 1
ATOM 5287 C CA . ALA A 1 696 ? -10.25 -21.156 -12.797 1 86.75 696 ALA A CA 1
ATOM 5288 C C . ALA A 1 696 ? -10.727 -20.281 -13.945 1 86.75 696 ALA A C 1
ATOM 5290 O O . ALA A 1 696 ? -10.188 -19.188 -14.164 1 86.75 696 ALA A O 1
ATOM 5291 N N . THR A 1 697 ? -11.664 -20.875 -14.719 1 87.94 697 THR A N 1
ATOM 5292 C CA . THR A 1 697 ? -12.43 -20.016 -15.625 1 87.94 697 THR A CA 1
ATOM 5293 C C . THR A 1 697 ? -13.367 -19.109 -14.844 1 87.94 697 THR A C 1
ATOM 5295 O O . THR A 1 697 ? -13.594 -19.312 -13.648 1 87.94 697 THR A O 1
ATOM 5298 N N . PRO A 1 698 ? -13.906 -18.125 -15.523 1 91.38 698 PRO A N 1
ATOM 5299 C CA . PRO A 1 698 ? -14.875 -17.281 -14.82 1 91.38 698 PRO A CA 1
ATOM 5300 C C . PRO A 1 698 ? -16.047 -18.062 -14.25 1 91.38 698 PRO A C 1
ATOM 5302 O O . PRO A 1 698 ? -16.453 -17.828 -13.109 1 91.38 698 PRO A O 1
ATOM 5305 N N . ALA A 1 699 ? -16.547 -19.016 -15.008 1 92.38 699 ALA A N 1
ATOM 5306 C CA . ALA A 1 699 ? -17.672 -19.828 -14.547 1 92.38 699 ALA A CA 1
ATOM 5307 C C . ALA A 1 699 ? -17.281 -20.656 -13.328 1 92.38 699 ALA A C 1
ATOM 5309 O O . ALA A 1 699 ? -18.047 -20.781 -12.375 1 92.38 699 ALA A O 1
ATOM 5310 N N . GLU A 1 700 ? -16.078 -21.203 -13.344 1 91.81 700 GLU A N 1
ATOM 5311 C CA . GLU A 1 700 ? -15.586 -22 -12.219 1 91.81 700 GLU A CA 1
ATOM 5312 C C . GLU A 1 700 ? -15.398 -21.125 -10.977 1 91.81 700 GLU A C 1
ATOM 5314 O O . GLU A 1 700 ? -15.688 -21.562 -9.859 1 91.81 700 GLU A O 1
ATOM 5319 N N . LEU A 1 701 ? -14.898 -20 -11.219 1 93.31 701 LEU A N 1
ATOM 5320 C CA . LEU A 1 701 ? -14.672 -19.078 -10.109 1 93.31 701 LEU A CA 1
ATOM 5321 C C . LEU A 1 701 ? -15.992 -18.641 -9.484 1 93.31 701 LEU A C 1
ATOM 5323 O O . LEU A 1 701 ? -16.109 -18.531 -8.266 1 93.31 701 LEU A O 1
ATOM 5327 N N . MET A 1 702 ? -16.969 -18.281 -10.328 1 95.19 702 MET A N 1
ATOM 5328 C CA . MET A 1 702 ? -18.281 -17.922 -9.812 1 95.19 702 MET A CA 1
ATOM 5329 C C . MET A 1 702 ? -18.891 -19.094 -9.047 1 95.19 702 MET A C 1
ATOM 5331 O O . MET A 1 702 ? -19.484 -18.906 -7.984 1 95.19 702 MET A O 1
ATOM 5335 N N . ALA A 1 703 ? -18.703 -20.297 -9.555 1 94.38 703 ALA A N 1
ATOM 5336 C CA . ALA A 1 703 ? -19.188 -21.484 -8.852 1 94.38 703 ALA A CA 1
ATOM 5337 C C . ALA A 1 703 ? -18.5 -21.656 -7.504 1 94.38 703 ALA A C 1
ATOM 5339 O O . ALA A 1 703 ? -19.141 -21.984 -6.508 1 94.38 703 ALA A O 1
ATOM 5340 N N . PHE A 1 704 ? -17.203 -21.422 -7.504 1 92.88 704 PHE A N 1
ATOM 5341 C CA . PHE A 1 704 ? -16.406 -21.531 -6.285 1 92.88 704 PHE A CA 1
ATOM 5342 C C . PHE A 1 704 ? -16.906 -20.562 -5.227 1 92.88 704 PHE A C 1
ATOM 5344 O O . PHE A 1 704 ? -16.859 -20.844 -4.031 1 92.88 704 PHE A O 1
ATOM 5351 N N . ASN A 1 705 ? -17.453 -19.484 -5.641 1 95 705 ASN A N 1
ATOM 5352 C CA . ASN A 1 705 ? -17.922 -18.438 -4.738 1 95 705 ASN A CA 1
ATOM 5353 C C . ASN A 1 705 ? -19.438 -18.531 -4.535 1 95 705 ASN A C 1
ATOM 5355 O O . ASN A 1 705 ? -20.047 -17.625 -3.959 1 95 705 ASN A O 1
ATOM 5359 N N . GLY A 1 706 ? -20.078 -19.516 -5.031 1 94.88 706 GLY A N 1
ATOM 5360 C CA . GLY A 1 706 ? -21.5 -19.734 -4.84 1 94.88 706 GLY A CA 1
ATOM 5361 C C . GLY A 1 706 ? -22.375 -18.797 -5.652 1 94.88 706 GLY A C 1
ATOM 5362 O O . GLY A 1 706 ? -23.469 -18.422 -5.227 1 94.88 706 GLY A O 1
ATOM 5363 N N . ILE A 1 707 ? -21.844 -18.328 -6.742 1 96.31 707 ILE A N 1
ATOM 5364 C CA . ILE A 1 707 ? -22.594 -17.422 -7.609 1 96.31 707 ILE A CA 1
ATOM 5365 C C . ILE A 1 707 ? -23 -18.156 -8.883 1 96.31 707 ILE A C 1
ATOM 5367 O O . ILE A 1 707 ? -22.469 -17.875 -9.969 1 96.31 707 ILE A O 1
ATOM 5371 N N . THR A 1 708 ? -23.891 -19.078 -8.719 1 97.19 708 THR A N 1
ATOM 5372 C CA . THR A 1 708 ? -24.453 -19.875 -9.805 1 97.19 708 THR A CA 1
ATOM 5373 C C . THR A 1 708 ? -25.969 -19.766 -9.836 1 97.19 708 THR A C 1
ATOM 5375 O O . THR A 1 708 ? -26.578 -19.25 -8.898 1 97.19 708 THR A O 1
ATOM 5378 N N . VAL A 1 709 ? -26.531 -20.234 -10.953 1 98.19 709 VAL A N 1
ATOM 5379 C CA . VAL A 1 709 ? -27.984 -20.266 -11.078 1 98.19 709 VAL A CA 1
ATOM 5380 C C . VAL A 1 709 ? -28.594 -21.031 -9.906 1 98.19 709 VAL A C 1
ATOM 5382 O O . VAL A 1 709 ? -29.516 -20.547 -9.258 1 98.19 709 VAL A O 1
ATOM 5385 N N . GLU A 1 710 ? -28.016 -22.141 -9.609 1 97.75 710 GLU A N 1
ATOM 5386 C CA . GLU A 1 710 ? -28.516 -23.016 -8.555 1 97.75 710 GLU A CA 1
ATOM 5387 C C . GLU A 1 710 ? -28.422 -22.328 -7.188 1 97.75 710 GLU A C 1
ATOM 5389 O O . GLU A 1 710 ? -29.375 -22.359 -6.406 1 97.75 710 GLU A O 1
ATOM 5394 N N . SER A 1 711 ? -27.297 -21.75 -6.914 1 97.06 711 SER A N 1
ATOM 5395 C CA . SER A 1 711 ? -27.094 -21.094 -5.629 1 97.06 711 SER A CA 1
ATOM 5396 C C . SER A 1 711 ? -28.047 -19.922 -5.445 1 97.06 711 SER A C 1
ATOM 5398 O O . SER A 1 711 ? -28.578 -19.719 -4.352 1 97.06 711 SER A O 1
ATOM 5400 N N . ILE A 1 712 ? -28.234 -19.125 -6.449 1 98.19 712 ILE A N 1
ATOM 5401 C CA . ILE A 1 712 ? -29.141 -17.969 -6.395 1 98.19 712 ILE A CA 1
ATOM 5402 C C . ILE A 1 712 ? -30.562 -18.438 -6.145 1 98.19 712 ILE A C 1
ATOM 5404 O O . ILE A 1 712 ? -31.25 -17.922 -5.258 1 98.19 712 ILE A O 1
ATOM 5408 N N . VAL A 1 713 ? -31 -19.453 -6.91 1 98.06 713 VAL A N 1
ATOM 5409 C CA . VAL A 1 713 ? -32.344 -20 -6.785 1 98.06 713 VAL A CA 1
ATOM 5410 C C . VAL A 1 713 ? -32.562 -20.578 -5.387 1 98.06 713 VAL A C 1
ATOM 5412 O O . VAL A 1 713 ? -33.562 -20.312 -4.738 1 98.06 713 VAL A O 1
ATOM 5415 N N . ASN A 1 714 ? -31.578 -21.344 -4.938 1 96.94 714 ASN A N 1
ATOM 5416 C CA . ASN A 1 714 ? -31.672 -21.938 -3.611 1 96.94 714 ASN A CA 1
ATOM 5417 C C . ASN A 1 714 ? -31.75 -20.875 -2.52 1 96.94 714 ASN A C 1
ATOM 5419 O O . ASN A 1 714 ? -32.469 -21.047 -1.533 1 96.94 714 ASN A O 1
ATOM 5423 N N . LYS A 1 715 ? -31 -19.844 -2.691 1 96.38 715 LYS A N 1
ATOM 5424 C CA . LYS A 1 715 ? -31.031 -18.75 -1.729 1 96.38 715 LYS A CA 1
ATOM 5425 C C . LYS A 1 715 ? -32.438 -18.109 -1.675 1 96.38 715 LYS A C 1
ATOM 5427 O O . LYS A 1 715 ? -32.938 -17.828 -0.592 1 96.38 715 LYS A O 1
ATOM 5432 N N . ILE A 1 716 ? -33.062 -17.891 -2.814 1 96.69 716 ILE A N 1
ATOM 5433 C CA . ILE A 1 716 ? -34.375 -17.297 -2.891 1 96.69 716 ILE A CA 1
ATOM 5434 C C . ILE A 1 716 ? -35.406 -18.234 -2.234 1 96.69 716 ILE A C 1
ATOM 5436 O O . ILE A 1 716 ? -36.281 -17.781 -1.477 1 96.69 716 ILE A O 1
ATOM 5440 N N . HIS A 1 717 ? -35.281 -19.562 -2.518 1 95.88 717 HIS A N 1
ATOM 5441 C CA . HIS A 1 717 ? -36.188 -20.531 -1.903 1 95.88 717 HIS A CA 1
ATOM 5442 C C . HIS A 1 717 ? -36.094 -20.484 -0.382 1 95.88 717 HIS A C 1
ATOM 5444 O O . HIS A 1 717 ? -37.094 -20.547 0.312 1 95.88 717 HIS A O 1
ATOM 5450 N N . GLY A 1 718 ? -34.844 -20.391 0.083 1 91.81 718 GLY A N 1
ATOM 5451 C CA . GLY A 1 718 ? -34.625 -20.328 1.52 1 91.81 718 GLY A CA 1
ATOM 5452 C C . GLY A 1 718 ? -35.219 -19.094 2.158 1 91.81 718 GLY A C 1
ATOM 5453 O O . GLY A 1 718 ? -35.719 -19.141 3.283 1 91.81 718 GLY A O 1
ATOM 5454 N N . LEU A 1 719 ? -35.188 -17.953 1.502 1 89.38 719 LEU A N 1
ATOM 5455 C CA . LEU A 1 719 ? -35.688 -16.688 2.02 1 89.38 719 LEU A CA 1
ATOM 5456 C C . LEU A 1 719 ? -37.219 -16.656 1.965 1 89.38 719 LEU A C 1
ATOM 5458 O O . LEU A 1 719 ? -37.844 -16 2.795 1 89.38 719 LEU A O 1
ATOM 5462 N N . ASP A 1 720 ? -37.75 -17.281 1.001 1 81.88 720 ASP A N 1
ATOM 5463 C CA . ASP A 1 720 ? -39.188 -17.312 0.834 1 81.88 720 ASP A CA 1
ATOM 5464 C C . ASP A 1 720 ? -39.844 -18.188 1.891 1 81.88 720 ASP A C 1
ATOM 5466 O O . ASP A 1 720 ? -40.969 -17.906 2.33 1 81.88 720 ASP A O 1
ATOM 5470 N N . ALA A 1 721 ? -39.25 -19.297 2.379 1 73.69 721 ALA A N 1
ATOM 5471 C CA . ALA A 1 721 ? -39.781 -20.25 3.348 1 73.69 721 ALA A CA 1
ATOM 5472 C C . ALA A 1 721 ? -39.812 -19.641 4.75 1 73.69 721 ALA A C 1
ATOM 5474 O O . ALA A 1 721 ? -40.531 -20.125 5.629 1 73.69 721 ALA A O 1
ATOM 5475 N N . GLY A 1 722 ? -39.094 -18.719 5.156 1 67.12 722 GLY A N 1
ATOM 5476 C CA . GLY A 1 722 ? -39.031 -18.109 6.477 1 67.12 722 GLY A CA 1
ATOM 5477 C C . GLY A 1 722 ? -39.938 -16.875 6.609 1 67.12 722 GLY A C 1
ATOM 5478 O O . GLY A 1 722 ? -40.594 -16.688 7.641 1 67.12 722 GLY A O 1
ATOM 5479 N N . MET B 1 1 ? 7.609 -36.062 -24.344 1 93.44 1 MET B N 1
ATOM 5480 C CA . MET B 1 1 ? 8.18 -34.906 -25.031 1 93.44 1 MET B CA 1
ATOM 5481 C C . MET B 1 1 ? 7.715 -34.844 -26.484 1 93.44 1 MET B C 1
ATOM 5483 O O . MET B 1 1 ? 7.613 -35.875 -27.141 1 93.44 1 MET B O 1
ATOM 5487 N N . PHE B 1 2 ? 7.426 -33.656 -26.938 1 91.88 2 PHE B N 1
ATOM 5488 C CA . PHE B 1 2 ? 6.965 -33.469 -28.312 1 91.88 2 PHE B CA 1
ATOM 5489 C C . PHE B 1 2 ? 8.086 -33.781 -29.297 1 91.88 2 PHE B C 1
ATOM 5491 O O . PHE B 1 2 ? 7.836 -34.281 -30.406 1 91.88 2 PHE B O 1
ATOM 5498 N N . HIS B 1 3 ? 9.305 -33.406 -28.875 1 93.62 3 HIS B N 1
ATOM 5499 C CA . HIS B 1 3 ? 10.461 -33.594 -29.75 1 93.62 3 HIS B CA 1
ATOM 5500 C C . HIS B 1 3 ? 11.656 -34.125 -28.984 1 93.62 3 HIS B C 1
ATOM 5502 O O . HIS B 1 3 ? 11.875 -33.75 -27.828 1 93.62 3 HIS B O 1
ATOM 5508 N N . PHE B 1 4 ? 12.406 -34.969 -29.609 1 96.38 4 PHE B N 1
ATOM 5509 C CA . PHE B 1 4 ? 13.734 -35.375 -29.141 1 96.38 4 PHE B CA 1
ATOM 5510 C C . PHE B 1 4 ? 14.805 -34.906 -30.125 1 96.38 4 PHE B C 1
ATOM 5512 O O . PHE B 1 4 ? 14.547 -34.812 -31.328 1 96.38 4 PHE B O 1
ATOM 5519 N N . GLY B 1 5 ? 15.875 -34.531 -29.562 1 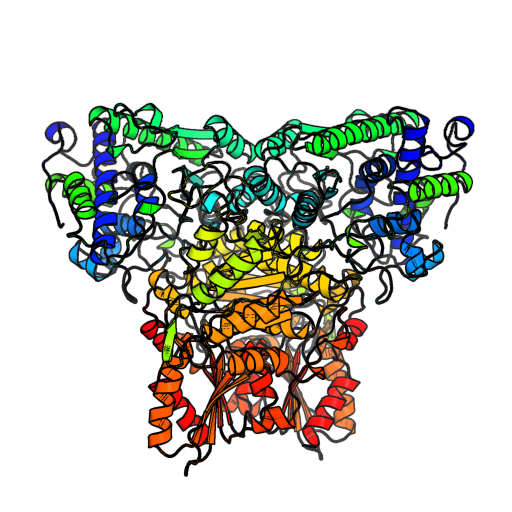95.56 5 GLY B N 1
ATOM 5520 C CA . GLY B 1 5 ? 16.984 -34.125 -30.391 1 95.56 5 GLY B CA 1
ATOM 5521 C C . GLY B 1 5 ? 18.141 -35.094 -30.391 1 95.56 5 GLY B C 1
ATOM 5522 O O . GLY B 1 5 ? 18.047 -36.188 -29.797 1 95.56 5 GLY B O 1
ATOM 5523 N N . GLU B 1 6 ? 19.141 -34.688 -31.172 1 94.94 6 GLU B N 1
ATOM 5524 C CA . GLU B 1 6 ? 20.391 -35.469 -31.172 1 94.94 6 GLU B CA 1
ATOM 5525 C C . GLU B 1 6 ? 21.25 -35.125 -29.953 1 94.94 6 GLU B C 1
ATOM 5527 O O . GLU B 1 6 ? 21.031 -34.094 -29.297 1 94.94 6 GLU B O 1
ATOM 5532 N N . SER B 1 7 ? 22.125 -36.062 -29.688 1 95.19 7 SER B N 1
ATOM 5533 C CA . SER B 1 7 ? 23.078 -35.75 -28.625 1 95.19 7 SER B CA 1
ATOM 5534 C C . SER B 1 7 ? 23.938 -34.562 -28.969 1 95.19 7 SER B C 1
ATOM 5536 O O . SER B 1 7 ? 24.344 -34.375 -30.125 1 95.19 7 SER B O 1
ATOM 5538 N N . TRP B 1 8 ? 24.25 -33.781 -27.906 1 96.75 8 TRP B N 1
ATOM 5539 C CA . TRP B 1 8 ? 25.125 -32.625 -28.094 1 96.75 8 TRP B CA 1
ATOM 5540 C C . TRP B 1 8 ? 26.531 -33.094 -28.438 1 96.75 8 TRP B C 1
ATOM 5542 O O . TRP B 1 8 ? 26.922 -34.219 -28.156 1 96.75 8 TRP B O 1
ATOM 5552 N N . PRO B 1 9 ? 27.203 -32.125 -29.109 1 95.44 9 PRO B N 1
ATOM 5553 C CA . PRO B 1 9 ? 28.625 -32.438 -29.312 1 95.44 9 PRO B CA 1
ATOM 5554 C C . PRO B 1 9 ? 29.344 -32.781 -28.016 1 95.44 9 PRO B C 1
ATOM 5556 O O . PRO B 1 9 ? 29.094 -32.156 -26.969 1 95.44 9 PRO B O 1
ATOM 5559 N N . ASN B 1 10 ? 30.203 -33.875 -28 1 95.62 10 ASN B N 1
ATOM 5560 C CA . ASN B 1 10 ? 31.078 -34.281 -26.906 1 95.62 10 ASN B CA 1
ATOM 5561 C C . ASN B 1 10 ? 30.266 -34.844 -25.734 1 95.62 10 ASN B C 1
ATOM 5563 O O . ASN B 1 10 ? 30.703 -34.781 -24.594 1 95.62 10 ASN B O 1
ATOM 5567 N N . PHE B 1 11 ? 29.031 -35.281 -25.984 1 96.88 11 PHE B N 1
ATOM 5568 C CA . PHE B 1 11 ? 28.203 -35.875 -24.922 1 96.88 11 PHE B CA 1
ATOM 5569 C C . PHE B 1 11 ? 28.922 -37.062 -24.266 1 96.88 11 PHE B C 1
ATOM 5571 O O . PHE B 1 11 ? 28.828 -37.219 -23.047 1 96.88 11 PHE B O 1
ATOM 5578 N N . GLN B 1 12 ? 29.625 -37.875 -25.094 1 95.62 12 GLN B N 1
ATOM 5579 C CA . GLN B 1 12 ? 30.312 -39.062 -24.562 1 95.62 12 GLN B CA 1
ATOM 5580 C C . GLN B 1 12 ? 31.438 -38.656 -23.625 1 95.62 12 GLN B C 1
ATOM 5582 O O . GLN B 1 12 ? 31.844 -39.438 -22.75 1 95.62 12 GLN B O 1
ATOM 5587 N N . GLU B 1 13 ? 31.906 -37.469 -23.75 1 96.5 13 GLU B N 1
ATOM 5588 C CA . GLU B 1 13 ? 33 -36.969 -22.906 1 96.5 13 GLU B CA 1
ATOM 5589 C C . GLU B 1 13 ? 32.438 -36.281 -21.672 1 96.5 13 GLU B C 1
ATOM 5591 O O . GLU B 1 13 ? 32.938 -36.5 -20.562 1 96.5 13 GLU B O 1
ATOM 5596 N N . TYR B 1 14 ? 31.438 -35.469 -21.859 1 97.25 14 TYR B N 1
ATOM 5597 C CA . TYR B 1 14 ? 31.031 -34.562 -20.766 1 97.25 14 TYR B CA 1
ATOM 5598 C C . TYR B 1 14 ? 29.688 -35 -20.188 1 97.25 14 TYR B C 1
ATOM 5600 O O . TYR B 1 14 ? 29.266 -34.5 -19.141 1 97.25 14 TYR B O 1
ATOM 5608 N N . GLY B 1 15 ? 28.969 -35.969 -20.781 1 96 15 GLY B N 1
ATOM 5609 C CA . GLY B 1 15 ? 27.609 -36.312 -20.375 1 96 15 GLY B CA 1
ATOM 5610 C C . GLY B 1 15 ? 27.438 -37.781 -20.016 1 96 15 GLY B C 1
ATOM 5611 O O . GLY B 1 15 ? 26.328 -38.312 -20.047 1 96 15 GLY B O 1
ATOM 5612 N N . ARG B 1 16 ? 28.5 -38.469 -19.812 1 91.75 16 ARG B N 1
ATOM 5613 C CA . ARG B 1 16 ? 28.438 -39.906 -19.578 1 91.75 16 ARG B CA 1
ATOM 5614 C C . ARG B 1 16 ? 27.781 -40.219 -18.219 1 91.75 16 ARG B C 1
ATOM 5616 O O . ARG B 1 16 ? 27.094 -41.219 -18.078 1 91.75 16 ARG B O 1
ATOM 5623 N N . SER B 1 17 ? 28.125 -39.375 -17.203 1 95.5 17 SER B N 1
ATOM 5624 C CA . SER B 1 17 ? 27.531 -39.5 -15.875 1 95.5 17 SER B CA 1
ATOM 5625 C C . SER B 1 17 ? 27.188 -38.125 -15.297 1 95.5 17 SER B C 1
ATOM 5627 O O . SER B 1 17 ? 27.734 -37.094 -15.727 1 95.5 17 SER B O 1
ATOM 5629 N N . ALA B 1 18 ? 26.281 -38.156 -14.367 1 98 18 ALA B N 1
ATOM 5630 C CA . ALA B 1 18 ? 25.828 -36.906 -13.766 1 98 18 ALA B CA 1
ATOM 5631 C C . ALA B 1 18 ? 26.984 -36.156 -13.117 1 98 18 ALA B C 1
ATOM 5633 O O . ALA B 1 18 ? 27.859 -36.781 -12.484 1 98 18 ALA B O 1
ATOM 5634 N N . ALA B 1 19 ? 26.984 -34.875 -13.344 1 98.31 19 ALA B N 1
ATOM 5635 C CA . ALA B 1 19 ? 28.047 -34.031 -12.781 1 98.31 19 ALA B CA 1
ATOM 5636 C C . ALA B 1 19 ? 28 -34.031 -11.258 1 98.31 19 ALA B C 1
ATOM 5638 O O . ALA B 1 19 ? 29.031 -33.906 -10.594 1 98.31 19 ALA B O 1
ATOM 5639 N N . ILE B 1 20 ? 26.828 -34.062 -10.656 1 98.56 20 ILE B N 1
ATOM 5640 C CA . ILE B 1 20 ? 26.688 -34.281 -9.219 1 98.56 20 ILE B CA 1
ATOM 5641 C C . ILE B 1 20 ? 26.828 -35.75 -8.891 1 98.56 20 ILE B C 1
ATOM 5643 O O . ILE B 1 20 ? 25.969 -36.562 -9.266 1 98.56 20 ILE B O 1
ATOM 5647 N N . ALA B 1 21 ? 27.828 -36.062 -8.164 1 96.81 21 ALA B N 1
ATOM 5648 C CA . ALA B 1 21 ? 28.125 -37.469 -7.867 1 96.81 21 ALA B CA 1
ATOM 5649 C C . ALA B 1 21 ? 27.078 -38.062 -6.941 1 96.81 21 ALA B C 1
ATOM 5651 O O . ALA B 1 21 ? 26.359 -37.344 -6.25 1 96.81 21 ALA B O 1
ATOM 5652 N N . THR B 1 22 ? 26.984 -39.406 -6.973 1 95.06 22 THR B N 1
ATOM 5653 C CA . THR B 1 22 ? 26.078 -40.125 -6.059 1 95.06 22 THR B CA 1
ATOM 5654 C C . THR B 1 22 ? 26.406 -39.75 -4.609 1 95.06 22 THR B C 1
ATOM 5656 O O . THR B 1 22 ? 27.562 -39.781 -4.199 1 95.06 22 THR B O 1
ATOM 5659 N N . GLY B 1 23 ? 25.422 -39.375 -3.922 1 95.31 23 GLY B N 1
ATOM 5660 C CA . GLY B 1 23 ? 25.594 -39.062 -2.514 1 95.31 23 GLY B CA 1
ATOM 5661 C C . GLY B 1 23 ? 26.016 -37.625 -2.277 1 95.31 23 GLY B C 1
ATOM 5662 O O . GLY B 1 23 ? 26.078 -37.188 -1.131 1 95.31 23 GLY B O 1
ATOM 5663 N N . ARG B 1 24 ? 26.297 -36.938 -3.344 1 97.38 24 ARG B N 1
ATOM 5664 C CA . ARG B 1 24 ? 26.641 -35.5 -3.219 1 97.38 24 ARG B CA 1
ATOM 5665 C C . ARG B 1 24 ? 25.453 -34.625 -3.547 1 97.38 24 ARG B C 1
ATOM 5667 O O . ARG B 1 24 ? 24.484 -35.094 -4.152 1 97.38 24 ARG B O 1
ATOM 5674 N N . LYS B 1 25 ? 25.531 -33.406 -3.119 1 98 25 LYS B N 1
ATOM 5675 C CA . LYS B 1 25 ? 24.375 -32.5 -3.27 1 98 25 LYS B CA 1
ATOM 5676 C C . LYS B 1 25 ? 24.672 -31.375 -4.258 1 98 25 LYS B C 1
ATOM 5678 O O . LYS B 1 25 ? 23.797 -30.578 -4.578 1 98 25 LYS B O 1
ATOM 5683 N N . ALA B 1 26 ? 25.953 -31.312 -4.68 1 98.69 26 ALA B N 1
ATOM 5684 C CA . ALA B 1 26 ? 26.406 -30.25 -5.57 1 98.69 26 ALA B CA 1
ATOM 5685 C C . ALA B 1 26 ? 27.594 -30.688 -6.402 1 98.69 26 ALA B C 1
ATOM 5687 O O . ALA B 1 26 ? 28.219 -31.719 -6.109 1 98.69 26 ALA B O 1
ATOM 5688 N N . ILE B 1 27 ? 27.812 -30 -7.453 1 98.44 27 ILE B N 1
ATOM 5689 C CA . ILE B 1 27 ? 29 -30.25 -8.258 1 98.44 27 ILE B CA 1
ATOM 5690 C C . ILE B 1 27 ? 30.25 -29.906 -7.461 1 98.44 27 ILE B C 1
ATOM 5692 O O . ILE B 1 27 ? 30.234 -28.969 -6.656 1 98.44 27 ILE B O 1
ATOM 5696 N N . PRO B 1 28 ? 31.25 -30.625 -7.684 1 95.25 28 PRO B N 1
ATOM 5697 C CA . PRO B 1 28 ? 32.469 -30.375 -6.895 1 95.25 28 PRO B CA 1
ATOM 5698 C C . PRO B 1 28 ? 33.25 -29.172 -7.398 1 95.25 28 PRO B C 1
ATOM 5700 O O . PRO B 1 28 ? 33.938 -28.516 -6.617 1 95.25 28 PRO B O 1
ATOM 5703 N N . ASN B 1 29 ? 33.281 -28.922 -8.695 1 97 29 ASN B N 1
ATOM 5704 C CA . ASN B 1 29 ? 34.031 -27.859 -9.32 1 97 29 ASN B CA 1
ATOM 5705 C C . ASN B 1 29 ? 33.25 -27.156 -10.414 1 97 29 ASN B C 1
ATOM 5707 O O . ASN B 1 29 ? 33.031 -27.719 -11.492 1 97 29 ASN B O 1
ATOM 5711 N N . PRO B 1 30 ? 32.844 -25.906 -10.164 1 97.38 30 PRO B N 1
ATOM 5712 C CA . PRO B 1 30 ? 32 -25.203 -11.125 1 97.38 30 PRO B CA 1
ATOM 5713 C C . PRO B 1 30 ? 32.719 -24.875 -12.43 1 97.38 30 PRO B C 1
ATOM 5715 O O . PRO B 1 30 ? 32.094 -24.594 -13.438 1 97.38 30 PRO B O 1
ATOM 5718 N N . ALA B 1 31 ? 34.031 -24.938 -12.414 1 96.56 31 ALA B N 1
ATOM 5719 C CA . ALA B 1 31 ? 34.781 -24.609 -13.617 1 96.56 31 ALA B CA 1
ATOM 5720 C C . ALA B 1 31 ? 35 -25.859 -14.477 1 96.56 31 ALA B C 1
ATOM 5722 O O . ALA B 1 31 ? 35.469 -25.75 -15.609 1 96.56 31 ALA B O 1
ATOM 5723 N N . ALA B 1 32 ? 34.656 -27.047 -13.953 1 97.75 32 ALA B N 1
ATOM 5724 C CA . ALA B 1 32 ? 34.844 -28.281 -14.719 1 97.75 32 ALA B CA 1
ATOM 5725 C C . ALA B 1 32 ? 33.906 -28.297 -15.93 1 97.75 32 ALA B C 1
ATOM 5727 O O . ALA B 1 32 ? 32.719 -27.938 -15.82 1 97.75 32 ALA B O 1
ATOM 5728 N N . MET B 1 33 ? 34.438 -28.75 -17.047 1 97.44 33 MET B N 1
ATOM 5729 C CA . MET B 1 33 ? 33.688 -28.734 -18.281 1 97.44 33 MET B CA 1
ATOM 5730 C C . MET B 1 33 ? 32.438 -29.609 -18.172 1 97.44 33 MET B C 1
ATOM 5732 O O . MET B 1 33 ? 31.391 -29.297 -18.734 1 97.44 33 MET B O 1
ATOM 5736 N N . GLU B 1 34 ? 32.531 -30.719 -17.469 1 97.88 34 GLU B N 1
ATOM 5737 C CA . GLU B 1 34 ? 31.375 -31.562 -17.234 1 97.88 34 GLU B CA 1
ATOM 5738 C C . GLU B 1 34 ? 30.25 -30.797 -16.547 1 97.88 34 GLU B C 1
ATOM 5740 O O . GLU B 1 34 ? 29.078 -30.922 -16.906 1 97.88 34 GLU B O 1
ATOM 5745 N N . ALA B 1 35 ? 30.672 -30.047 -15.523 1 98.5 35 ALA B N 1
ATOM 5746 C CA . ALA B 1 35 ? 29.719 -29.234 -14.781 1 98.5 35 ALA B CA 1
ATOM 5747 C C . ALA B 1 35 ? 29.094 -28.156 -15.672 1 98.5 35 ALA B C 1
ATOM 5749 O O . ALA B 1 35 ? 27.875 -27.969 -15.68 1 98.5 35 ALA B O 1
ATOM 5750 N N . VAL B 1 36 ? 29.906 -27.453 -16.438 1 98.75 36 VAL B N 1
ATOM 5751 C CA . VAL B 1 36 ? 29.469 -26.375 -17.328 1 98.75 36 VAL B CA 1
ATOM 5752 C C . VAL B 1 36 ? 28.516 -26.938 -18.375 1 98.75 36 VAL B C 1
ATOM 5754 O O . VAL B 1 36 ? 27.422 -26.406 -18.594 1 98.75 36 VAL B O 1
ATOM 5757 N N . TYR B 1 37 ? 28.938 -28.047 -19.016 1 98.69 37 TYR B N 1
ATOM 5758 C CA . TYR B 1 37 ? 28.188 -28.719 -20.078 1 98.69 37 TYR B CA 1
ATOM 5759 C C . TYR B 1 37 ? 26.812 -29.141 -19.562 1 98.69 37 TYR B C 1
ATOM 5761 O O . TYR B 1 37 ? 25.797 -28.859 -20.203 1 98.69 37 TYR B O 1
ATOM 5769 N N . GLN B 1 38 ? 26.781 -29.781 -18.453 1 98.81 38 GLN B N 1
ATOM 5770 C CA . GLN B 1 38 ? 25.547 -30.344 -17.938 1 98.81 38 GLN B CA 1
ATOM 5771 C C . GLN B 1 38 ? 24.641 -29.25 -17.359 1 98.81 38 GLN B C 1
ATOM 5773 O O . GLN B 1 38 ? 23.422 -29.391 -17.359 1 98.81 38 GLN B O 1
ATOM 5778 N N . THR B 1 39 ? 25.25 -28.125 -16.828 1 98.88 39 THR B N 1
ATOM 5779 C CA . THR B 1 39 ? 24.438 -26.984 -16.406 1 98.88 39 THR B CA 1
ATOM 5780 C C . THR B 1 39 ? 23.734 -26.359 -17.609 1 98.88 39 THR B C 1
ATOM 5782 O O . THR B 1 39 ? 22.578 -25.953 -17.5 1 98.88 39 THR B O 1
ATOM 5785 N N . LEU B 1 40 ? 24.438 -26.219 -18.703 1 98.75 40 LEU B N 1
ATOM 5786 C CA . LEU B 1 40 ? 23.828 -25.703 -19.922 1 98.75 40 LEU B CA 1
ATOM 5787 C C . LEU B 1 40 ? 22.703 -26.609 -20.391 1 98.75 40 LEU B C 1
ATOM 5789 O O . LEU B 1 40 ? 21.656 -26.141 -20.844 1 98.75 40 LEU B O 1
ATOM 5793 N N . LEU B 1 41 ? 22.891 -27.969 -20.344 1 98.5 41 LEU B N 1
ATOM 5794 C CA . LEU B 1 41 ? 21.844 -28.938 -20.688 1 98.5 41 LEU B CA 1
ATOM 5795 C C . LEU B 1 41 ? 20.609 -28.688 -19.828 1 98.5 41 LEU B C 1
ATOM 5797 O O . LEU B 1 41 ? 19.484 -28.734 -20.344 1 98.5 41 LEU B O 1
ATOM 5801 N N . MET B 1 42 ? 20.859 -28.484 -18.594 1 98.69 42 MET B N 1
ATOM 5802 C CA . MET B 1 42 ? 19.766 -28.219 -17.672 1 98.69 42 MET B CA 1
ATOM 5803 C C . MET B 1 42 ? 19.016 -26.953 -18.062 1 98.69 42 MET B C 1
ATOM 5805 O O . MET B 1 42 ? 17.781 -26.922 -18 1 98.69 42 MET B O 1
ATOM 5809 N N . ALA B 1 43 ? 19.703 -25.875 -18.391 1 98.75 43 ALA B N 1
ATOM 5810 C CA . ALA B 1 43 ? 19.078 -24.625 -18.797 1 98.75 43 ALA B CA 1
ATOM 5811 C C . ALA B 1 43 ? 18.172 -24.828 -20.016 1 98.75 43 ALA B C 1
ATOM 5813 O O . ALA B 1 43 ? 17.047 -24.328 -20.047 1 98.75 43 ALA B O 1
ATOM 5814 N N . ASP B 1 44 ? 18.625 -25.547 -21.016 1 98.5 44 ASP B N 1
ATOM 5815 C CA . ASP B 1 44 ? 17.828 -25.812 -22.203 1 98.5 44 ASP B CA 1
ATOM 5816 C C . ASP B 1 44 ? 16.625 -26.703 -21.891 1 98.5 44 ASP B C 1
ATOM 5818 O O . ASP B 1 44 ? 15.555 -26.531 -22.469 1 98.5 44 ASP B O 1
ATOM 5822 N N . ALA B 1 45 ? 16.859 -27.719 -21.016 1 98.75 45 ALA B N 1
ATOM 5823 C CA . ALA B 1 45 ? 15.75 -28.562 -20.578 1 98.75 45 ALA B CA 1
ATOM 5824 C C . ALA B 1 45 ? 14.633 -27.75 -19.953 1 98.75 45 ALA B C 1
ATOM 5826 O O . ALA B 1 45 ? 13.453 -27.969 -20.219 1 98.75 45 ALA B O 1
ATOM 5827 N N . LEU B 1 46 ? 15.008 -26.812 -19.125 1 98.81 46 LEU B N 1
ATOM 5828 C CA . LEU B 1 46 ? 14.039 -25.953 -18.453 1 98.81 46 LEU B CA 1
ATOM 5829 C C . LEU B 1 46 ? 13.281 -25.109 -19.469 1 98.81 46 LEU B C 1
ATOM 5831 O O . LEU B 1 46 ? 12.055 -24.969 -19.375 1 98.81 46 LEU B O 1
ATOM 5835 N N . ARG B 1 47 ? 13.992 -24.516 -20.469 1 98.69 47 ARG B N 1
ATOM 5836 C CA . ARG B 1 47 ? 13.336 -23.734 -21.516 1 98.69 47 ARG B CA 1
ATOM 5837 C C . ARG B 1 47 ? 12.328 -24.578 -22.281 1 98.69 47 ARG B C 1
ATOM 5839 O O . ARG B 1 47 ? 11.211 -24.141 -22.547 1 98.69 47 ARG B O 1
ATOM 5846 N N . TYR B 1 48 ? 12.805 -25.797 -22.625 1 98.62 48 TYR B N 1
ATOM 5847 C CA . TYR B 1 48 ? 11.969 -26.703 -23.406 1 98.62 48 TYR B CA 1
ATOM 5848 C C . TYR B 1 48 ? 10.688 -27.047 -22.656 1 98.62 48 TYR B C 1
ATOM 5850 O O . TYR B 1 48 ? 9.586 -26.891 -23.203 1 98.62 48 TYR B O 1
ATOM 5858 N N . CYS B 1 49 ? 10.812 -27.484 -21.375 1 98.56 49 CYS B N 1
ATOM 5859 C CA . CYS B 1 49 ? 9.656 -27.875 -20.578 1 98.56 49 CYS B CA 1
ATOM 5860 C C . CYS B 1 49 ? 8.695 -26.719 -20.406 1 98.56 49 CYS B C 1
ATOM 5862 O O . CYS B 1 49 ? 7.48 -26.875 -20.531 1 98.56 49 CYS B O 1
ATOM 5864 N N . THR B 1 50 ? 9.258 -25.547 -20.141 1 98.44 50 THR B N 1
ATOM 5865 C CA . THR B 1 50 ? 8.453 -24.344 -19.891 1 98.44 50 THR B CA 1
ATOM 5866 C C . THR B 1 50 ? 7.625 -23.984 -21.125 1 98.44 50 THR B C 1
ATOM 5868 O O . THR B 1 50 ? 6.414 -23.766 -21.031 1 98.44 50 THR B O 1
ATOM 5871 N N . LEU B 1 51 ? 8.266 -23.922 -22.297 1 98.62 51 LEU B N 1
ATOM 5872 C CA . LEU B 1 51 ? 7.559 -23.562 -23.516 1 98.62 51 LEU B CA 1
ATOM 5873 C C . LEU B 1 51 ? 6.516 -24.625 -23.875 1 98.62 51 LEU B C 1
ATOM 5875 O O . LEU B 1 51 ? 5.414 -24.281 -24.312 1 98.62 51 LEU B O 1
ATOM 5879 N N . GLN B 1 52 ? 6.863 -25.891 -23.688 1 98.38 52 GLN B N 1
ATOM 5880 C CA . GLN B 1 52 ? 5.957 -26.969 -24.078 1 98.38 52 GLN B CA 1
ATOM 5881 C C . GLN B 1 52 ? 4.672 -26.922 -23.266 1 98.38 52 GLN B C 1
ATOM 5883 O O . GLN B 1 52 ? 3.574 -27.078 -23.797 1 98.38 52 GLN B O 1
ATOM 5888 N N . ILE B 1 53 ? 4.809 -26.781 -21.938 1 97.38 53 ILE B N 1
ATOM 5889 C CA . ILE B 1 53 ? 3.594 -26.797 -21.125 1 97.38 53 ILE B CA 1
ATOM 5890 C C . ILE B 1 53 ? 2.752 -25.562 -21.422 1 97.38 53 ILE B C 1
ATOM 5892 O O . ILE B 1 53 ? 1.521 -25.641 -21.453 1 97.38 53 ILE B O 1
ATOM 5896 N N . CYS B 1 54 ? 3.369 -24.406 -21.672 1 97.25 54 CYS B N 1
ATOM 5897 C CA . CYS B 1 54 ? 2.621 -23.203 -22.031 1 97.25 54 CYS B CA 1
ATOM 5898 C C . CYS B 1 54 ? 1.909 -23.391 -23.375 1 97.25 54 CYS B C 1
ATOM 5900 O O . CYS B 1 54 ? 0.737 -23.031 -23.5 1 97.25 54 CYS B O 1
ATOM 5902 N N . ALA B 1 55 ? 2.615 -23.969 -24.328 1 97.94 55 ALA B N 1
ATOM 5903 C CA . ALA B 1 55 ? 2.062 -24.172 -25.656 1 97.94 55 ALA B CA 1
ATOM 5904 C C . ALA B 1 55 ? 0.905 -25.156 -25.625 1 97.94 55 ALA B C 1
ATOM 5906 O O . ALA B 1 55 ? -0.063 -25.016 -26.375 1 97.94 55 ALA B O 1
ATOM 5907 N N . ALA B 1 56 ? 1.047 -26.156 -24.781 1 96.56 56 ALA B N 1
ATOM 5908 C CA . ALA B 1 56 ? 0.016 -27.188 -24.672 1 96.56 56 ALA B CA 1
ATOM 5909 C C . ALA B 1 56 ? -1.328 -26.594 -24.281 1 96.56 56 ALA B C 1
ATOM 5911 O O . ALA B 1 56 ? -2.383 -27.125 -24.625 1 96.56 56 ALA B O 1
ATOM 5912 N N . LYS B 1 57 ? -1.319 -25.484 -23.594 1 94.25 57 LYS B N 1
ATOM 5913 C CA . LYS B 1 57 ? -2.541 -24.812 -23.156 1 94.25 57 LYS B CA 1
ATOM 5914 C C . LYS B 1 57 ? -2.754 -23.5 -23.891 1 94.25 57 LYS B C 1
ATOM 5916 O O . LYS B 1 57 ? -3.697 -22.766 -23.609 1 94.25 57 LYS B O 1
ATOM 5921 N N . SER B 1 58 ? -1.84 -23.203 -24.891 1 95.38 58 SER B N 1
ATOM 5922 C CA . SER B 1 58 ? -1.863 -21.906 -25.578 1 95.38 58 SER B CA 1
ATOM 5923 C C . SER B 1 58 ? -2.064 -20.766 -24.594 1 95.38 58 SER B C 1
ATOM 5925 O O . SER B 1 58 ? -2.932 -19.906 -24.781 1 95.38 58 SER B O 1
ATOM 5927 N N . SER B 1 59 ? -1.362 -20.875 -23.5 1 92.62 59 SER B N 1
ATOM 5928 C CA . SER B 1 59 ? -1.425 -19.953 -22.375 1 92.62 59 SER B CA 1
ATOM 5929 C C . SER B 1 59 ? -0.192 -20.078 -21.484 1 92.62 59 SER B C 1
ATOM 5931 O O . SER B 1 59 ? 0.481 -21.109 -21.5 1 92.62 59 SER B O 1
ATOM 5933 N N . GLY B 1 60 ? 0.091 -19 -20.75 1 93.19 60 GLY B N 1
ATOM 5934 C CA . GLY B 1 60 ? 1.229 -19.016 -19.844 1 93.19 60 GLY B CA 1
ATOM 5935 C C . GLY B 1 60 ? 2.311 -18.016 -20.234 1 93.19 60 GLY B C 1
ATOM 5936 O O . GLY B 1 60 ? 2.211 -17.359 -21.266 1 93.19 60 GLY B O 1
ATOM 5937 N N . HIS B 1 61 ? 3.338 -17.953 -19.391 1 95.69 61 HIS B N 1
ATOM 5938 C CA . HIS B 1 61 ? 4.359 -16.922 -19.516 1 95.69 61 HIS B CA 1
ATOM 5939 C C . HIS B 1 61 ? 5.75 -17.531 -19.625 1 95.69 61 HIS B C 1
ATOM 5941 O O . HIS B 1 61 ? 6.48 -17.609 -18.625 1 95.69 61 HIS B O 1
ATOM 5947 N N . PRO B 1 62 ? 6.172 -17.812 -20.797 1 97.5 62 PRO B N 1
ATOM 5948 C CA . PRO B 1 62 ? 7.465 -18.5 -20.906 1 97.5 62 PRO B CA 1
ATOM 5949 C C . PRO B 1 62 ? 8.641 -17.516 -20.953 1 97.5 62 PRO B C 1
ATOM 5951 O O . PRO B 1 62 ? 9.773 -17.891 -20.641 1 97.5 62 PRO B O 1
ATOM 5954 N N . GLY B 1 63 ? 8.406 -16.281 -21.422 1 97.12 63 GLY B N 1
ATOM 5955 C CA . GLY B 1 63 ? 9.469 -15.383 -21.844 1 97.12 63 GLY B CA 1
ATOM 5956 C C . GLY B 1 63 ? 10.398 -14.992 -20.703 1 97.12 63 GLY B C 1
ATOM 5957 O O . GLY B 1 63 ? 11.625 -14.992 -20.875 1 97.12 63 GLY B O 1
ATOM 5958 N N . GLY B 1 64 ? 9.836 -14.617 -19.562 1 96.62 64 GLY B N 1
ATOM 5959 C CA . GLY B 1 64 ? 10.633 -14.141 -18.438 1 96.62 64 GLY B CA 1
ATOM 5960 C C . GLY B 1 64 ? 11.531 -15.219 -17.859 1 96.62 64 GLY B C 1
ATOM 5961 O O . GLY B 1 64 ? 12.742 -15.016 -17.719 1 96.62 64 GLY B O 1
ATOM 5962 N N . PHE B 1 65 ? 10.961 -16.359 -17.547 1 98 65 PHE B N 1
ATOM 5963 C CA . PHE B 1 65 ? 11.742 -17.438 -16.969 1 98 65 PHE B CA 1
ATOM 5964 C C . PHE B 1 65 ? 12.828 -17.906 -17.938 1 98 65 PHE B C 1
ATOM 5966 O O . PHE B 1 65 ? 13.93 -18.281 -17.516 1 98 65 PHE B O 1
ATOM 5973 N N . ALA B 1 66 ? 12.555 -17.828 -19.234 1 98.56 66 ALA B N 1
ATOM 5974 C CA . ALA B 1 66 ? 13.523 -18.25 -20.25 1 98.56 66 ALA B CA 1
ATOM 5975 C C . ALA B 1 66 ? 14.828 -17.469 -20.109 1 98.56 66 ALA B C 1
ATOM 5977 O O . ALA B 1 66 ? 15.906 -18.016 -20.375 1 98.56 66 ALA B O 1
ATOM 5978 N N . SER B 1 67 ? 14.727 -16.266 -19.719 1 98.19 67 SER B N 1
ATOM 5979 C CA . SER B 1 67 ? 15.906 -15.422 -19.594 1 98.19 67 SER B CA 1
ATOM 5980 C C . SER B 1 67 ? 16.641 -15.672 -18.281 1 98.19 67 SER B C 1
ATOM 5982 O O . SER B 1 67 ? 17.734 -15.148 -18.062 1 98.19 67 SER B O 1
ATOM 5984 N N . SER B 1 68 ? 16.141 -16.469 -17.406 1 98.19 68 SER B N 1
ATOM 5985 C CA . SER B 1 68 ? 16.719 -16.672 -16.078 1 98.19 68 SER B CA 1
ATOM 5986 C C . SER B 1 68 ? 17.328 -18.062 -15.945 1 98.19 68 SER B C 1
ATOM 5988 O O . SER B 1 68 ? 17.953 -18.375 -14.938 1 98.19 68 SER B O 1
ATOM 5990 N N . THR B 1 69 ? 17.172 -18.953 -16.922 1 98.69 69 THR B N 1
ATOM 5991 C CA . THR B 1 69 ? 17.375 -20.391 -16.766 1 98.69 69 THR B CA 1
ATOM 5992 C C . THR B 1 69 ? 18.828 -20.703 -16.422 1 98.69 69 THR B C 1
ATOM 5994 O O . THR B 1 69 ? 19.094 -21.625 -15.648 1 98.69 69 THR B O 1
ATOM 5997 N N . GLU B 1 70 ? 19.844 -19.938 -17.047 1 98.88 70 GLU B N 1
ATOM 5998 C CA . GLU B 1 70 ? 21.234 -20.203 -16.734 1 98.88 70 GLU B CA 1
ATOM 5999 C C . GLU B 1 70 ? 21.516 -19.969 -15.25 1 98.88 70 GLU B C 1
ATOM 6001 O O . GLU B 1 70 ? 22.234 -20.75 -14.617 1 98.88 70 GLU B O 1
ATOM 6006 N N . ALA B 1 71 ? 20.953 -18.875 -14.734 1 98.88 71 ALA B N 1
ATOM 6007 C CA . ALA B 1 71 ? 21.141 -18.562 -13.32 1 98.88 71 ALA B CA 1
ATOM 6008 C C . ALA B 1 71 ? 20.469 -19.625 -12.438 1 98.88 71 ALA B C 1
ATOM 6010 O O . ALA B 1 71 ? 21.047 -20.062 -11.438 1 98.88 71 ALA B O 1
ATOM 6011 N N . TYR B 1 72 ? 19.25 -20 -12.742 1 98.81 72 TYR B N 1
ATOM 6012 C CA . TYR B 1 72 ? 18.531 -21.016 -11.969 1 98.81 72 TYR B CA 1
ATOM 6013 C C . TYR B 1 72 ? 19.281 -22.344 -11.969 1 98.81 72 TYR B C 1
ATOM 6015 O O . TYR B 1 72 ? 19.469 -22.953 -10.914 1 98.81 72 TYR B O 1
ATOM 6023 N N . ALA B 1 73 ? 19.672 -22.797 -13.148 1 98.88 73 ALA B N 1
ATOM 6024 C CA . ALA B 1 73 ? 20.406 -24.047 -13.281 1 98.88 73 ALA B CA 1
ATOM 6025 C C . ALA B 1 73 ? 21.703 -24.031 -12.477 1 98.88 73 ALA B C 1
ATOM 6027 O O . ALA B 1 73 ? 22.062 -25.016 -11.852 1 98.88 73 ALA B O 1
ATOM 6028 N N . ALA B 1 74 ? 22.375 -22.875 -12.523 1 98.94 74 ALA B N 1
ATOM 6029 C CA . ALA B 1 74 ? 23.609 -22.75 -11.766 1 98.94 74 ALA B CA 1
ATOM 6030 C C . ALA B 1 74 ? 23.359 -22.938 -10.273 1 98.94 74 ALA B C 1
ATOM 6032 O O . ALA B 1 74 ? 24.109 -23.656 -9.602 1 98.94 74 ALA B O 1
ATOM 6033 N N . LEU B 1 75 ? 22.359 -22.281 -9.734 1 98.88 75 LEU B N 1
ATOM 6034 C CA . LEU B 1 75 ? 22.031 -22.406 -8.32 1 98.88 75 LEU B CA 1
ATOM 6035 C C . LEU B 1 75 ? 21.75 -23.859 -7.953 1 98.88 75 LEU B C 1
ATOM 6037 O O . LEU B 1 75 ? 22.266 -24.359 -6.953 1 98.88 75 LEU B O 1
ATOM 6041 N N . VAL B 1 76 ? 20.984 -24.547 -8.805 1 98.81 76 VAL B N 1
ATOM 6042 C CA . VAL B 1 76 ? 20.609 -25.938 -8.539 1 98.81 76 VAL B CA 1
ATOM 6043 C C . VAL B 1 76 ? 21.859 -26.812 -8.57 1 98.81 76 VAL B C 1
ATOM 6045 O O . VAL B 1 76 ? 22.078 -27.625 -7.664 1 98.81 76 VAL B O 1
ATOM 6048 N N . MET B 1 77 ? 22.703 -26.672 -9.57 1 98.81 77 MET B N 1
ATOM 6049 C CA . MET B 1 77 ? 23.906 -27.484 -9.727 1 98.81 77 MET B CA 1
ATOM 6050 C C . MET B 1 77 ? 24.859 -27.25 -8.562 1 98.81 77 MET B C 1
ATOM 6052 O O . MET B 1 77 ? 25.609 -28.156 -8.188 1 98.81 77 MET B O 1
ATOM 6056 N N . LEU B 1 78 ? 24.812 -26.078 -7.984 1 98.81 78 LEU B N 1
ATOM 6057 C CA . LEU B 1 78 ? 25.656 -25.734 -6.84 1 98.81 78 LEU B CA 1
ATOM 6058 C C . LEU B 1 78 ? 25 -26.203 -5.539 1 98.81 78 LEU B C 1
ATOM 6060 O O . LEU B 1 78 ? 25.562 -26 -4.461 1 98.81 78 LEU B O 1
ATOM 6064 N N . GLY B 1 79 ? 23.812 -26.766 -5.594 1 98.5 79 GLY B N 1
ATOM 6065 C CA . GLY B 1 79 ? 23.156 -27.391 -4.449 1 98.5 79 GLY B CA 1
ATOM 6066 C C . GLY B 1 79 ? 22.25 -26.422 -3.693 1 98.5 79 GLY B C 1
ATOM 6067 O O . GLY B 1 79 ? 21.812 -26.719 -2.58 1 98.5 79 GLY B O 1
ATOM 6068 N N . HIS B 1 80 ? 22.047 -25.234 -4.188 1 98.5 80 HIS B N 1
ATOM 6069 C CA . HIS B 1 80 ? 21.188 -24.25 -3.547 1 98.5 80 HIS B CA 1
ATOM 6070 C C . HIS B 1 80 ? 19.781 -24.297 -4.121 1 98.5 80 HIS B C 1
ATOM 6072 O O . HIS B 1 80 ? 19.469 -23.578 -5.078 1 98.5 80 HIS B O 1
ATOM 6078 N N . THR B 1 81 ? 18.891 -25.031 -3.432 1 98 81 THR B N 1
ATOM 6079 C CA . THR B 1 81 ? 17.594 -25.328 -4.023 1 98 81 THR B CA 1
ATOM 6080 C C . THR B 1 81 ? 16.484 -24.609 -3.264 1 98 81 THR B C 1
ATOM 6082 O O . THR B 1 81 ? 15.305 -24.75 -3.602 1 98 81 THR B O 1
ATOM 6085 N N . ASN B 1 82 ? 16.828 -23.828 -2.168 1 97.81 82 ASN B N 1
ATOM 6086 C CA . ASN B 1 82 ? 15.836 -23 -1.483 1 97.81 82 ASN B CA 1
ATOM 6087 C C . ASN B 1 82 ? 15.602 -21.688 -2.215 1 97.81 82 ASN B C 1
ATOM 6089 O O . ASN B 1 82 ? 15.805 -20.609 -1.647 1 97.81 82 ASN B O 1
ATOM 6093 N N . ILE B 1 83 ? 15.125 -21.797 -3.414 1 97.5 83 ILE B N 1
ATOM 6094 C CA . ILE B 1 83 ? 15.039 -20.641 -4.309 1 97.5 83 ILE B CA 1
ATOM 6095 C C . ILE B 1 83 ? 13.633 -20.047 -4.246 1 97.5 83 ILE B C 1
ATOM 6097 O O . ILE B 1 83 ? 12.641 -20.766 -4.406 1 97.5 83 ILE B O 1
ATOM 6101 N N . VAL B 1 84 ? 13.547 -18.797 -3.967 1 96.19 84 VAL B N 1
ATOM 6102 C CA . VAL B 1 84 ? 12.305 -18.031 -4.012 1 96.19 84 VAL B CA 1
ATOM 6103 C C . VAL B 1 84 ? 12.312 -17.109 -5.234 1 96.19 84 VAL B C 1
ATOM 6105 O O . VAL B 1 84 ? 13.359 -16.875 -5.832 1 96.19 84 VAL B O 1
ATOM 6108 N N . THR B 1 85 ? 11.141 -16.719 -5.672 1 96.12 85 THR B N 1
ATOM 6109 C CA . THR B 1 85 ? 11.031 -15.711 -6.727 1 96.12 85 THR B CA 1
ATOM 6110 C C . THR B 1 85 ? 9.961 -14.68 -6.383 1 96.12 85 THR B C 1
ATOM 6112 O O . THR B 1 85 ? 9.07 -14.945 -5.578 1 96.12 85 THR B O 1
ATOM 6115 N N . GLU B 1 86 ? 10.156 -13.492 -6.832 1 93.56 86 GLU B N 1
ATOM 6116 C CA . GLU B 1 86 ? 9.086 -12.508 -6.715 1 93.56 86 GLU B CA 1
ATOM 6117 C C . GLU B 1 86 ? 8.242 -12.453 -7.984 1 93.56 86 GLU B C 1
ATOM 6119 O O . GLU B 1 86 ? 7.18 -11.828 -8 1 93.56 86 GLU B O 1
ATOM 6124 N N . VAL B 1 87 ? 8.625 -13.18 -9.062 1 95 87 VAL B N 1
ATOM 6125 C CA . VAL B 1 87 ? 7.965 -13.086 -10.367 1 95 87 VAL B CA 1
ATOM 6126 C C . VAL B 1 87 ? 6.945 -14.211 -10.508 1 95 87 VAL B C 1
ATOM 6128 O O . VAL B 1 87 ? 7.277 -15.305 -10.969 1 95 87 VAL B O 1
ATOM 6131 N N . GLY B 1 88 ? 5.719 -13.836 -10.25 1 92.62 88 GLY B N 1
ATOM 6132 C CA . GLY B 1 88 ? 4.664 -14.828 -10.367 1 92.62 88 GLY B CA 1
ATOM 6133 C C . GLY B 1 88 ? 4.582 -15.453 -11.75 1 92.62 88 GLY B C 1
ATOM 6134 O O . GLY B 1 88 ? 4.312 -16.656 -11.875 1 92.62 88 GLY B O 1
ATOM 6135 N N . HIS B 1 89 ? 4.895 -14.734 -12.758 1 93.5 89 HIS B N 1
ATOM 6136 C CA . HIS B 1 89 ? 4.793 -15.188 -14.141 1 93.5 89 HIS B CA 1
ATOM 6137 C C . HIS B 1 89 ? 5.871 -16.219 -14.469 1 93.5 89 HIS B C 1
ATOM 6139 O O . HIS B 1 89 ? 5.801 -16.891 -15.492 1 93.5 89 HIS B O 1
ATOM 6145 N N . HIS B 1 90 ? 6.754 -16.406 -13.57 1 96.12 90 HIS B N 1
ATOM 6146 C CA . HIS B 1 90 ? 7.77 -17.438 -13.781 1 96.12 90 HIS B CA 1
ATOM 6147 C C . HIS B 1 90 ? 7.273 -18.812 -13.32 1 96.12 90 HIS B C 1
ATOM 6149 O O . HIS B 1 90 ? 8.023 -19.781 -13.352 1 96.12 90 HIS B O 1
ATOM 6155 N N . ALA B 1 91 ? 6.035 -18.891 -13.023 1 95 91 ALA B N 1
ATOM 6156 C CA . ALA B 1 91 ? 5.445 -20.109 -12.469 1 95 91 ALA B CA 1
ATOM 6157 C C . ALA B 1 91 ? 5.676 -21.312 -13.391 1 95 91 ALA B C 1
ATOM 6159 O O . ALA B 1 91 ? 6.133 -22.359 -12.945 1 95 91 ALA B O 1
ATOM 6160 N N . PRO B 1 92 ? 5.465 -21.234 -14.727 1 96.38 92 PRO B N 1
ATOM 6161 C CA . PRO B 1 92 ? 5.707 -22.422 -15.57 1 96.38 92 PRO B CA 1
ATOM 6162 C C . PRO B 1 92 ? 7.152 -22.906 -15.5 1 96.38 92 PRO B C 1
ATOM 6164 O O . PRO B 1 92 ? 7.406 -24.109 -15.57 1 96.38 92 PRO B O 1
ATOM 6167 N N . GLY B 1 93 ? 8.039 -21.969 -15.375 1 97.88 93 GLY B N 1
ATOM 6168 C CA . GLY B 1 93 ? 9.438 -22.344 -15.227 1 97.88 93 GLY B CA 1
ATOM 6169 C C . GLY B 1 93 ? 9.727 -23.062 -13.922 1 97.88 93 GLY B C 1
ATOM 6170 O O . GLY B 1 93 ? 10.438 -24.062 -13.906 1 97.88 93 GLY B O 1
ATOM 6171 N N . PHE B 1 94 ? 9.211 -22.578 -12.867 1 97.31 94 PHE B N 1
ATOM 6172 C CA . PHE B 1 94 ? 9.398 -23.219 -11.562 1 97.31 94 PHE B CA 1
ATOM 6173 C C . PHE B 1 94 ? 8.727 -24.578 -11.531 1 97.31 94 PHE B C 1
ATOM 6175 O O . PHE B 1 94 ? 9.258 -25.531 -10.945 1 97.31 94 PHE B O 1
ATOM 6182 N N . TYR B 1 95 ? 7.562 -24.719 -12.148 1 97 95 TYR B N 1
ATOM 6183 C CA . TYR B 1 95 ? 6.914 -26.016 -12.25 1 97 95 TYR B CA 1
ATOM 6184 C C . TYR B 1 95 ? 7.77 -26.984 -13.062 1 97 95 TYR B C 1
ATOM 6186 O O . TYR B 1 95 ? 7.848 -28.172 -12.734 1 97 95 TYR B O 1
ATOM 6194 N N . SER B 1 96 ? 8.383 -26.438 -14.078 1 98.19 96 SER B N 1
ATOM 6195 C CA . SER B 1 96 ? 9.297 -27.266 -14.867 1 98.19 96 SER B CA 1
ATOM 6196 C C . SER B 1 96 ? 10.453 -27.766 -14.016 1 98.19 96 SER B C 1
ATOM 6198 O O . SER B 1 96 ? 10.844 -28.938 -14.117 1 98.19 96 SER B O 1
ATOM 6200 N N . ALA B 1 97 ? 10.953 -26.906 -13.195 1 98.12 97 ALA B N 1
ATOM 6201 C CA . ALA B 1 97 ? 12.039 -27.297 -12.297 1 98.12 97 ALA B CA 1
ATOM 6202 C C . ALA B 1 97 ? 11.57 -28.359 -11.312 1 98.12 97 ALA B C 1
ATOM 6204 O O . ALA B 1 97 ? 12.281 -29.344 -11.062 1 98.12 97 ALA B O 1
ATOM 6205 N N . MET B 1 98 ? 10.398 -28.219 -10.719 1 97.5 98 MET B N 1
ATOM 6206 C CA . MET B 1 98 ? 9.852 -29.172 -9.758 1 97.5 98 MET B CA 1
ATOM 6207 C C . MET B 1 98 ? 9.508 -30.5 -10.438 1 97.5 98 MET B C 1
ATOM 6209 O O . MET B 1 98 ? 9.609 -31.562 -9.82 1 97.5 98 MET B O 1
ATOM 6213 N N . PHE B 1 99 ? 9.133 -30.438 -11.727 1 98 99 PHE B N 1
ATOM 6214 C CA . PHE B 1 99 ? 8.914 -31.641 -12.508 1 98 99 PHE B CA 1
ATOM 6215 C C . PHE B 1 99 ? 10.211 -32.406 -12.695 1 98 99 PHE B C 1
ATOM 6217 O O . PHE B 1 99 ? 10.266 -33.625 -12.469 1 98 99 PHE B O 1
ATOM 6224 N N . LEU B 1 100 ? 11.219 -31.656 -13.031 1 98.5 100 LEU B N 1
ATOM 6225 C CA . LEU B 1 100 ? 12.5 -32.281 -13.359 1 98.5 100 LEU B CA 1
ATOM 6226 C C . LEU B 1 100 ? 13.156 -32.875 -12.109 1 98.5 100 LEU B C 1
ATOM 6228 O O . LEU B 1 100 ? 13.883 -33.844 -12.188 1 98.5 100 LEU B O 1
ATOM 6232 N N . ASP B 1 101 ? 12.898 -32.312 -10.984 1 98 101 ASP B N 1
ATOM 6233 C CA . ASP B 1 101 ? 13.5 -32.844 -9.766 1 98 101 ASP B CA 1
ATOM 6234 C C . ASP B 1 101 ? 12.57 -33.844 -9.094 1 98 101 ASP B C 1
ATOM 6236 O O . ASP B 1 101 ? 12.812 -34.281 -7.961 1 98 101 ASP B O 1
ATOM 6240 N N . CYS B 1 102 ? 11.352 -34.125 -9.664 1 97.62 102 CYS B N 1
ATOM 6241 C CA . CYS B 1 102 ? 10.406 -35.156 -9.273 1 97.62 102 CYS B CA 1
ATOM 6242 C C . CYS B 1 102 ? 9.57 -34.719 -8.086 1 97.62 102 CYS B C 1
ATOM 6244 O O . CYS B 1 102 ? 8.859 -35.531 -7.48 1 97.62 102 CYS B O 1
ATOM 6246 N N . SER B 1 103 ? 9.641 -33.531 -7.73 1 97.38 103 SER B N 1
ATOM 6247 C CA . SER B 1 103 ? 8.82 -33 -6.641 1 97.38 103 SER B CA 1
ATOM 6248 C C . SER B 1 103 ? 7.336 -33.156 -6.938 1 97.38 103 SER B C 1
ATOM 6250 O O . SER B 1 103 ? 6.547 -33.469 -6.035 1 97.38 103 SER B O 1
ATOM 6252 N N . LEU B 1 104 ? 6.902 -32.969 -8.18 1 97.38 104 LEU B N 1
ATOM 6253 C CA . LEU B 1 104 ? 5.492 -32.938 -8.555 1 97.38 104 LEU B CA 1
ATOM 6254 C C . LEU B 1 104 ? 4.895 -34.344 -8.547 1 97.38 104 LEU B C 1
ATOM 6256 O O . LEU B 1 104 ? 3.678 -34.5 -8.664 1 97.38 104 LEU B O 1
ATOM 6260 N N . GLU B 1 105 ? 5.738 -35.406 -8.391 1 97 105 GLU B N 1
ATOM 6261 C CA . GLU B 1 105 ? 5.215 -36.75 -8.297 1 97 105 GLU B CA 1
ATOM 6262 C C . GLU B 1 105 ? 4.293 -36.906 -7.094 1 97 105 GLU B C 1
ATOM 6264 O O . GLU B 1 105 ? 3.4 -37.75 -7.094 1 97 105 GLU B O 1
ATOM 6269 N N . GLU B 1 106 ? 4.484 -36.062 -6.121 1 93.56 106 GLU B N 1
ATOM 6270 C CA . GLU B 1 106 ? 3.611 -36.062 -4.953 1 93.56 106 GLU B CA 1
ATOM 6271 C C . GLU B 1 106 ? 2.193 -35.625 -5.328 1 93.56 106 GLU B C 1
ATOM 6273 O O . GLU B 1 106 ? 1.24 -35.938 -4.602 1 93.56 106 GLU B O 1
ATOM 6278 N N . MET B 1 107 ? 2.059 -35.031 -6.492 1 93.81 107 MET B N 1
ATOM 6279 C CA . MET B 1 107 ? 0.751 -34.625 -6.984 1 93.81 107 MET B CA 1
ATOM 6280 C C . MET B 1 107 ? 0.269 -35.531 -8.102 1 93.81 107 MET B C 1
ATOM 6282 O O . MET B 1 107 ? -0.723 -35.25 -8.773 1 93.81 107 MET B O 1
ATOM 6286 N N . GLY B 1 108 ? 1.007 -36.5 -8.328 1 95.81 108 GLY B N 1
ATOM 6287 C CA . GLY B 1 108 ? 0.646 -37.438 -9.367 1 95.81 108 GLY B CA 1
ATOM 6288 C C . GLY B 1 108 ? 1.146 -37.031 -10.742 1 95.81 108 GLY B C 1
ATOM 6289 O O . GLY B 1 108 ? 0.74 -37.625 -11.75 1 95.81 108 GLY B O 1
ATOM 6290 N N . ILE B 1 109 ? 1.976 -36.062 -10.844 1 97.31 109 ILE B N 1
ATOM 6291 C CA . ILE B 1 109 ? 2.557 -35.625 -12.109 1 97.31 109 ILE B CA 1
ATOM 6292 C C . ILE B 1 109 ? 3.898 -36.344 -12.328 1 97.31 109 ILE B C 1
ATOM 6294 O O . ILE B 1 109 ? 4.891 -36 -11.672 1 97.31 109 ILE B O 1
ATOM 6298 N N . ARG B 1 110 ? 3.949 -37.25 -13.273 1 96.81 110 ARG B N 1
ATOM 6299 C CA . ARG B 1 110 ? 5.121 -38.125 -13.398 1 96.81 110 ARG B CA 1
ATOM 6300 C C . ARG B 1 110 ? 5.789 -37.938 -14.758 1 96.81 110 ARG B C 1
ATOM 6302 O O . ARG B 1 110 ? 6.977 -38.219 -14.914 1 96.81 110 ARG B O 1
ATOM 6309 N N . ASP B 1 111 ? 5.012 -37.531 -15.742 1 97.06 111 ASP B N 1
ATOM 6310 C CA . ASP B 1 111 ? 5.57 -37.344 -17.078 1 97.06 111 ASP B CA 1
ATOM 6311 C C . ASP B 1 111 ? 5.031 -36.062 -17.703 1 97.06 111 ASP B C 1
ATOM 6313 O O . ASP B 1 111 ? 4.238 -35.344 -17.078 1 97.06 111 ASP B O 1
ATOM 6317 N N . MET B 1 112 ? 5.523 -35.75 -18.844 1 97 112 MET B N 1
ATOM 6318 C CA . MET B 1 112 ? 5.195 -34.469 -19.484 1 97 112 MET B CA 1
ATOM 6319 C C . MET B 1 112 ? 3.723 -34.438 -19.875 1 97 112 MET B C 1
ATOM 6321 O O . MET B 1 112 ? 3.125 -33.344 -19.922 1 97 112 MET B O 1
ATOM 6325 N N . ASN B 1 113 ? 3.105 -35.531 -20.172 1 97.56 113 ASN B N 1
ATOM 6326 C CA . ASN B 1 113 ? 1.673 -35.562 -20.453 1 97.56 113 ASN B CA 1
ATOM 6327 C C . ASN B 1 113 ? 0.858 -35.156 -19.234 1 97.56 113 ASN B C 1
ATOM 6329 O O . ASN B 1 113 ? -0.096 -34.375 -19.359 1 97.56 113 ASN B O 1
ATOM 6333 N N . ASP B 1 114 ? 1.27 -35.719 -18.094 1 97.38 114 ASP B N 1
ATOM 6334 C CA . ASP B 1 114 ? 0.626 -35.281 -16.844 1 97.38 114 ASP B CA 1
ATOM 6335 C C . ASP B 1 114 ? 0.763 -33.781 -16.625 1 97.38 114 ASP B C 1
ATOM 6337 O O . ASP B 1 114 ? -0.203 -33.125 -16.25 1 97.38 114 ASP B O 1
ATOM 6341 N N . MET B 1 115 ? 1.937 -33.312 -16.875 1 96.88 115 MET B N 1
ATOM 6342 C CA . MET B 1 115 ? 2.229 -31.891 -16.656 1 96.88 115 MET B CA 1
ATOM 6343 C C . MET B 1 115 ? 1.363 -31 -17.547 1 96.88 115 MET B C 1
ATOM 6345 O O . MET B 1 115 ? 0.78 -30.031 -17.094 1 96.88 115 MET B O 1
ATOM 6349 N N . MET B 1 116 ? 1.321 -31.328 -18.797 1 97 116 MET B N 1
ATOM 6350 C CA . MET B 1 116 ? 0.533 -30.562 -19.766 1 97 116 MET B CA 1
ATOM 6351 C C . MET B 1 116 ? -0.949 -30.594 -19.406 1 97 116 MET B C 1
ATOM 6353 O O . MET B 1 116 ? -1.64 -29.578 -19.5 1 97 116 MET B O 1
ATOM 6357 N N . ALA B 1 117 ? -1.384 -31.75 -18.922 1 95.56 117 ALA B N 1
ATOM 6358 C CA . ALA B 1 117 ? -2.795 -31.906 -18.578 1 95.56 117 ALA B CA 1
ATOM 6359 C C . ALA B 1 117 ? -3.164 -31.094 -17.344 1 95.56 117 ALA B C 1
ATOM 6361 O O . ALA B 1 117 ? -4.277 -30.562 -17.25 1 95.56 117 ALA B O 1
ATOM 6362 N N . ARG B 1 118 ? -2.238 -30.969 -16.484 1 93.38 118 ARG B N 1
ATOM 6363 C CA . ARG B 1 118 ? -2.543 -30.391 -15.172 1 93.38 118 ARG B CA 1
ATOM 6364 C C . ARG B 1 118 ? -2.156 -28.922 -15.117 1 93.38 118 ARG B C 1
ATOM 6366 O O . ARG B 1 118 ? -2.525 -28.219 -14.18 1 93.38 118 ARG B O 1
ATOM 6373 N N . PHE B 1 119 ? -1.455 -28.484 -16.172 1 93.75 119 PHE B N 1
ATOM 6374 C CA . PHE B 1 119 ? -1.025 -27.094 -16.188 1 93.75 119 PHE B CA 1
ATOM 6375 C C . PHE B 1 119 ? -2.223 -26.156 -16.328 1 93.75 119 PHE B C 1
ATOM 6377 O O . PHE B 1 119 ? -3.076 -26.359 -17.188 1 93.75 119 PHE B O 1
ATOM 6384 N N . ARG B 1 120 ? -2.326 -25.141 -15.328 1 90.19 120 ARG B N 1
ATOM 6385 C CA . ARG B 1 120 ? -3.332 -24.094 -15.312 1 90.19 120 ARG B CA 1
ATOM 6386 C C . ARG B 1 120 ? -4.738 -24.672 -15.227 1 90.19 120 ARG B C 1
ATOM 6388 O O . ARG B 1 120 ? -5.633 -24.266 -15.969 1 90.19 120 ARG B O 1
ATOM 6395 N N . GLU B 1 121 ? -4.824 -25.656 -14.391 1 86.88 121 GLU B N 1
ATOM 6396 C CA . GLU B 1 121 ? -6.109 -26.266 -14.047 1 86.88 121 GLU B CA 1
ATOM 6397 C C . GLU B 1 121 ? -6.434 -26.078 -12.57 1 86.88 121 GLU B C 1
ATOM 6399 O O . GLU B 1 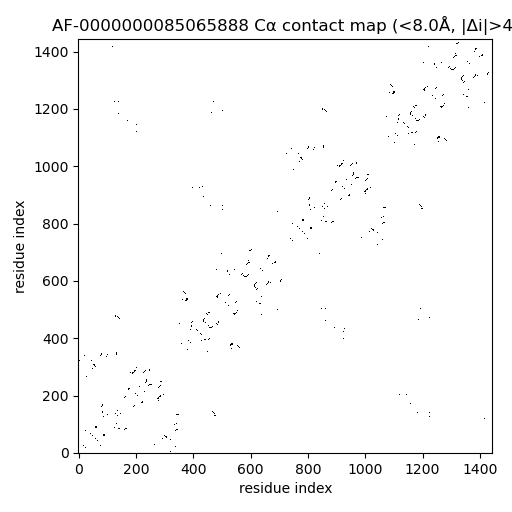121 ? -5.527 -26 -11.734 1 86.88 121 GLU B O 1
ATOM 6404 N N . GLN B 1 122 ? -7.688 -25.891 -12.211 1 82.81 122 GLN B N 1
ATOM 6405 C CA . GLN B 1 122 ? -8.148 -25.578 -10.859 1 82.81 122 GLN B CA 1
ATOM 6406 C C . GLN B 1 122 ? -7.512 -26.516 -9.836 1 82.81 122 GLN B C 1
ATOM 6408 O O . GLN B 1 122 ? -7.09 -26.094 -8.766 1 82.81 122 GLN B O 1
ATOM 6413 N N . HIS B 1 123 ? -7.359 -27.812 -10.141 1 81.12 123 HIS B N 1
ATOM 6414 C CA . HIS B 1 123 ? -6.773 -28.781 -9.219 1 81.12 123 HIS B CA 1
ATOM 6415 C C . HIS B 1 123 ? -5.41 -29.25 -9.703 1 81.12 123 HIS B C 1
ATOM 6417 O O . HIS B 1 123 ? -4.961 -30.344 -9.336 1 81.12 123 HIS B O 1
ATOM 6423 N N . GLY B 1 124 ? -4.742 -28.406 -10.492 1 89.12 124 GLY B N 1
ATOM 6424 C CA . GLY B 1 124 ? -3.42 -28.703 -11.016 1 89.12 124 GLY B CA 1
ATOM 6425 C C . GLY B 1 124 ? -2.371 -27.688 -10.625 1 89.12 124 GLY B C 1
ATOM 6426 O O . GLY B 1 124 ? -2.24 -27.344 -9.445 1 89.12 124 GLY B O 1
ATOM 6427 N N . LEU B 1 125 ? -1.555 -27.359 -11.609 1 90.94 125 LEU B N 1
ATOM 6428 C CA . LEU B 1 125 ? -0.53 -26.344 -11.406 1 90.94 125 LEU B CA 1
ATOM 6429 C C . LEU B 1 125 ? -1.114 -24.938 -11.57 1 90.94 125 LEU B C 1
ATOM 6431 O O . LEU B 1 125 ? -1.847 -24.672 -12.523 1 90.94 125 LEU B O 1
ATOM 6435 N N . LEU B 1 126 ? -0.818 -24.125 -10.68 1 85.19 126 LEU B N 1
ATOM 6436 C CA . LEU B 1 126 ? -1.494 -22.844 -10.508 1 85.19 126 LEU B CA 1
ATOM 6437 C C . LEU B 1 126 ? -0.979 -21.812 -11.516 1 85.19 126 LEU B C 1
ATOM 6439 O O . LEU B 1 126 ? 0.022 -22.062 -12.195 1 85.19 126 LEU B O 1
ATOM 6443 N N . GLY B 1 127 ? -1.679 -20.75 -11.625 1 83.88 127 GLY B N 1
ATOM 6444 C CA . GLY B 1 127 ? -1.223 -19.688 -12.5 1 83.88 127 GLY B CA 1
ATOM 6445 C C . GLY B 1 127 ? 0.021 -18.984 -11.984 1 83.88 127 GLY B C 1
ATOM 6446 O O . GLY B 1 127 ? 0.869 -18.562 -12.773 1 83.88 127 GLY B O 1
ATOM 6447 N N . HIS B 1 128 ? 0.043 -18.812 -10.688 1 90.19 128 HIS B N 1
ATOM 6448 C CA . HIS B 1 128 ? 1.207 -18.297 -9.984 1 90.19 128 HIS B CA 1
ATOM 6449 C C . HIS B 1 128 ? 1.638 -19.234 -8.859 1 90.19 128 HIS B C 1
ATOM 6451 O O . HIS B 1 128 ? 0.96 -20.219 -8.586 1 90.19 128 HIS B O 1
ATOM 6457 N N . LEU B 1 129 ? 2.775 -18.953 -8.258 1 90.12 129 LEU B N 1
ATOM 6458 C CA . LEU B 1 129 ? 3.352 -19.875 -7.273 1 90.12 129 LEU B CA 1
ATOM 6459 C C . LEU B 1 129 ? 2.627 -19.766 -5.938 1 90.12 129 LEU B C 1
ATOM 6461 O O . LEU B 1 129 ? 2.121 -18.688 -5.586 1 90.12 129 LEU B O 1
ATOM 6465 N N . SER B 1 130 ? 2.459 -20.906 -5.277 1 83.25 130 SER B N 1
ATOM 6466 C CA . SER B 1 130 ? 1.886 -20.969 -3.938 1 83.25 130 SER B CA 1
ATOM 6467 C C . SER B 1 130 ? 2.516 -22.094 -3.119 1 83.25 130 SER B C 1
ATOM 6469 O O . SER B 1 130 ? 3.133 -23 -3.678 1 83.25 130 SER B O 1
ATOM 6471 N N . GLY B 1 131 ? 2.408 -22.047 -1.879 1 77.06 131 GLY B N 1
ATOM 6472 C CA . GLY B 1 131 ? 2.912 -23.094 -0.999 1 77.06 131 GLY B CA 1
ATOM 6473 C C . GLY B 1 131 ? 2.127 -24.391 -1.095 1 77.06 131 GLY B C 1
ATOM 6474 O O . GLY B 1 131 ? 2.484 -25.375 -0.463 1 77.06 131 GLY B O 1
ATOM 6475 N N . ALA B 1 132 ? 1.147 -24.391 -1.983 1 84.38 132 ALA B N 1
ATOM 6476 C CA . ALA B 1 132 ? 0.372 -25.594 -2.211 1 84.38 132 ALA B CA 1
ATOM 6477 C C . ALA B 1 132 ? 1.148 -26.594 -3.072 1 84.38 132 ALA B C 1
ATOM 6479 O O . ALA B 1 132 ? 0.821 -27.781 -3.109 1 84.38 132 ALA B O 1
ATOM 6480 N N . ILE B 1 133 ? 2.137 -26.094 -3.766 1 91.62 133 ILE B N 1
ATOM 6481 C CA . ILE B 1 133 ? 2.906 -26.922 -4.691 1 91.62 133 ILE B CA 1
ATOM 6482 C C . ILE B 1 133 ? 4.137 -27.484 -3.98 1 91.62 133 ILE B C 1
ATOM 6484 O O . ILE B 1 133 ? 4.957 -26.719 -3.457 1 91.62 133 ILE B O 1
ATOM 6488 N N . PRO B 1 134 ? 4.301 -28.812 -4.016 1 94.62 134 PRO B N 1
ATOM 6489 C CA . PRO B 1 134 ? 5.461 -29.406 -3.348 1 94.62 134 PRO B CA 1
ATOM 6490 C C . PRO B 1 134 ? 6.789 -28.859 -3.867 1 94.62 134 PRO B C 1
ATOM 6492 O O . PRO B 1 134 ? 6.992 -28.781 -5.082 1 94.62 134 PRO B O 1
ATOM 6495 N N . GLY B 1 135 ? 7.598 -28.484 -2.951 1 94.94 135 GLY B N 1
ATOM 6496 C CA . GLY B 1 135 ? 8.93 -28.031 -3.307 1 94.94 135 GLY B CA 1
ATOM 6497 C C . GLY B 1 135 ? 9.055 -26.516 -3.4 1 94.94 135 GLY B C 1
ATOM 6498 O O . GLY B 1 135 ? 10.156 -25.984 -3.406 1 94.94 135 GLY B O 1
ATOM 6499 N N . LEU B 1 136 ? 7.93 -25.844 -3.498 1 94.19 136 LEU B N 1
ATOM 6500 C CA . LEU B 1 136 ? 7.957 -24.391 -3.58 1 94.19 136 LEU B CA 1
ATOM 6501 C C . LEU B 1 136 ? 7.895 -23.766 -2.189 1 94.19 136 LEU B C 1
ATOM 6503 O O . LEU B 1 136 ? 7.156 -24.234 -1.324 1 94.19 136 LEU B O 1
ATOM 6507 N N . LEU B 1 137 ? 8.625 -22.672 -1.961 1 93.06 137 LEU B N 1
ATOM 6508 C CA . LEU B 1 137 ? 8.852 -22.125 -0.627 1 93.06 137 LEU B CA 1
ATOM 6509 C C . LEU B 1 137 ? 7.84 -21.031 -0.309 1 93.06 137 LEU B C 1
ATOM 6511 O O . LEU B 1 137 ? 7.457 -20.844 0.85 1 93.06 137 LEU B O 1
ATOM 6515 N N . ALA B 1 138 ? 7.516 -20.25 -1.268 1 93.62 138 ALA B N 1
ATOM 6516 C CA . ALA B 1 138 ? 6.754 -19.031 -1.021 1 93.62 138 ALA B CA 1
ATOM 6517 C C . ALA B 1 138 ? 5.883 -18.672 -2.223 1 93.62 138 ALA B C 1
ATOM 6519 O O . ALA B 1 138 ? 6.125 -19.156 -3.334 1 93.62 138 ALA B O 1
ATOM 6520 N N . PRO B 1 139 ? 4.844 -17.953 -1.919 1 92.94 139 PRO B N 1
ATOM 6521 C CA . PRO B 1 139 ? 4.086 -17.422 -3.059 1 92.94 139 PRO B CA 1
ATOM 6522 C C . PRO B 1 139 ? 4.871 -16.391 -3.869 1 92.94 139 PRO B C 1
ATOM 6524 O O . PRO B 1 139 ? 5.855 -15.836 -3.379 1 92.94 139 PRO B O 1
ATOM 6527 N N . ALA B 1 140 ? 4.527 -16.297 -5.07 1 91.75 140 ALA B N 1
ATOM 6528 C CA . ALA B 1 140 ? 5.078 -15.25 -5.922 1 91.75 140 ALA B CA 1
ATOM 6529 C C . ALA B 1 140 ? 3.977 -14.555 -6.715 1 91.75 140 ALA B C 1
ATOM 6531 O O . ALA B 1 140 ? 3.047 -15.203 -7.203 1 91.75 140 ALA B O 1
ATOM 6532 N N . GLY B 1 141 ? 4.105 -13.195 -6.941 1 80.88 141 GLY B N 1
ATOM 6533 C CA . GLY B 1 141 ? 3.047 -12.383 -7.523 1 80.88 141 GLY B CA 1
ATOM 6534 C C . GLY B 1 141 ? 1.903 -12.117 -6.566 1 80.88 141 GLY B C 1
ATOM 6535 O O . GLY B 1 141 ? 1.186 -13.039 -6.172 1 80.88 141 GLY B O 1
ATOM 6536 N N . PRO B 1 142 ? 1.74 -10.867 -6.164 1 86.81 142 PRO B N 1
ATOM 6537 C CA . PRO B 1 142 ? 2.121 -9.594 -6.793 1 86.81 142 PRO B CA 1
ATOM 6538 C C . PRO B 1 142 ? 3.621 -9.32 -6.703 1 86.81 142 PRO B C 1
ATOM 6540 O O . PRO B 1 142 ? 4.285 -9.789 -5.773 1 86.81 142 PRO B O 1
ATOM 6543 N N . LEU B 1 143 ? 4.145 -8.602 -7.57 1 89.75 143 LEU B N 1
ATOM 6544 C CA . LEU B 1 143 ? 5.566 -8.289 -7.691 1 89.75 143 LEU B CA 1
ATOM 6545 C C . LEU B 1 143 ? 6.055 -7.5 -6.484 1 89.75 143 LEU B C 1
ATOM 6547 O O . LEU B 1 143 ? 5.262 -6.852 -5.797 1 89.75 143 LEU B O 1
ATOM 6551 N N . GLY B 1 144 ? 7.367 -7.633 -6.219 1 92.12 144 GLY B N 1
ATOM 6552 C CA . GLY B 1 144 ? 8.039 -6.789 -5.242 1 92.12 144 GLY B CA 1
ATOM 6553 C C . GLY B 1 144 ? 7.949 -7.328 -3.826 1 92.12 144 GLY B C 1
ATOM 6554 O O . GLY B 1 144 ? 8.148 -6.586 -2.861 1 92.12 144 GLY B O 1
ATOM 6555 N N . GLN B 1 145 ? 7.625 -8.578 -3.666 1 94.19 145 GLN B N 1
ATOM 6556 C CA . GLN B 1 145 ? 7.426 -9.078 -2.311 1 94.19 145 GLN B CA 1
ATOM 6557 C C . GLN B 1 145 ? 8.391 -10.227 -2.002 1 94.19 145 GLN B C 1
ATOM 6559 O O . GLN B 1 145 ? 8.594 -10.578 -0.837 1 94.19 145 GLN B O 1
ATOM 6564 N N . GLY B 1 146 ? 9.062 -10.867 -2.953 1 96 146 GLY B N 1
ATOM 6565 C CA . GLY B 1 146 ? 9.812 -12.102 -2.797 1 96 146 GLY B CA 1
ATOM 6566 C C . GLY B 1 146 ? 11.023 -11.945 -1.888 1 96 146 GLY B C 1
ATOM 6567 O O . GLY B 1 146 ? 11.414 -12.898 -1.211 1 96 146 GLY B O 1
ATOM 6568 N N . GLN B 1 147 ? 11.641 -10.719 -1.836 1 97.12 147 GLN B N 1
ATOM 6569 C CA . GLN B 1 147 ? 12.828 -10.508 -1.02 1 97.12 147 GLN B CA 1
ATOM 6570 C C . GLN B 1 147 ? 12.523 -10.688 0.464 1 97.12 147 GLN B C 1
ATOM 6572 O O . GLN B 1 147 ? 13.383 -11.102 1.238 1 97.12 147 GLN B O 1
ATOM 6577 N N . HIS B 1 148 ? 11.32 -10.375 0.896 1 97.62 148 HIS B N 1
ATOM 6578 C CA . HIS B 1 148 ? 10.945 -10.539 2.295 1 97.62 148 HIS B CA 1
ATOM 6579 C C . HIS B 1 148 ? 11.047 -11.992 2.73 1 97.62 148 HIS B C 1
ATOM 6581 O O . HIS B 1 148 ? 11.484 -12.281 3.848 1 97.62 148 HIS B O 1
ATOM 6587 N N . PHE B 1 149 ? 10.688 -12.93 1.826 1 97.44 149 PHE B N 1
ATOM 6588 C CA . PHE B 1 149 ? 10.711 -14.352 2.131 1 97.44 149 PHE B CA 1
ATOM 6589 C C . PHE B 1 149 ? 12.141 -14.867 2.207 1 97.44 149 PHE B C 1
ATOM 6591 O O . PHE B 1 149 ? 12.477 -15.641 3.105 1 97.44 149 PHE B O 1
ATOM 6598 N N . ALA B 1 150 ? 12.938 -14.406 1.25 1 98.19 150 ALA B N 1
ATOM 6599 C CA . ALA B 1 150 ? 14.344 -14.797 1.274 1 98.19 150 ALA B CA 1
ATOM 6600 C C . ALA B 1 150 ? 15.023 -14.312 2.549 1 98.19 150 ALA B C 1
ATOM 6602 O O . ALA B 1 150 ? 15.789 -15.055 3.172 1 98.19 150 ALA B O 1
ATOM 6603 N N . MET B 1 151 ? 14.781 -13.086 2.961 1 98.5 151 MET B N 1
ATOM 6604 C CA . MET B 1 151 ? 15.367 -12.508 4.164 1 98.5 151 MET B CA 1
ATOM 6605 C C . MET B 1 151 ? 14.891 -13.234 5.414 1 98.5 151 MET B C 1
ATOM 6607 O O . MET B 1 151 ? 15.688 -13.523 6.309 1 98.5 151 MET B O 1
ATOM 6611 N N . ALA B 1 152 ? 13.586 -13.555 5.488 1 98.38 152 ALA B N 1
ATOM 6612 C CA . ALA B 1 152 ? 13.047 -14.312 6.613 1 98.38 152 ALA B CA 1
ATOM 6613 C C . ALA B 1 152 ? 13.68 -15.695 6.695 1 98.38 152 ALA B C 1
ATOM 6615 O O . ALA B 1 152 ? 14.047 -16.156 7.777 1 98.38 152 ALA B O 1
ATOM 6616 N N . GLY B 1 153 ? 13.789 -16.375 5.5 1 98.19 153 GLY B N 1
ATOM 6617 C CA . GLY B 1 153 ? 14.469 -17.656 5.461 1 98.19 153 GLY B CA 1
ATOM 6618 C C . GLY B 1 153 ? 15.898 -17.594 5.949 1 98.19 153 GLY B C 1
ATOM 6619 O O . GLY B 1 153 ? 16.328 -18.406 6.766 1 98.19 153 GLY B O 1
ATOM 6620 N N . ALA B 1 154 ? 16.609 -16.594 5.473 1 98.62 154 ALA B N 1
ATOM 6621 C CA . ALA B 1 154 ? 18 -16.422 5.855 1 98.62 154 ALA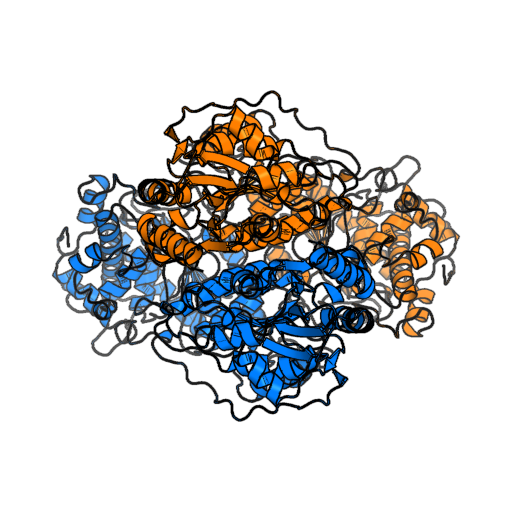 B CA 1
ATOM 6622 C C . ALA B 1 154 ? 18.141 -16.203 7.359 1 98.62 154 ALA B C 1
ATOM 6624 O O . ALA B 1 154 ? 19.047 -16.734 7.992 1 98.62 154 ALA B O 1
ATOM 6625 N N . LEU B 1 155 ? 17.266 -15.375 7.934 1 98.25 155 LEU B N 1
ATOM 6626 C CA . LEU B 1 155 ? 17.297 -15.07 9.359 1 98.25 155 LEU B CA 1
ATOM 6627 C C . LEU B 1 155 ? 17.031 -16.328 10.188 1 98.25 155 LEU B C 1
ATOM 6629 O O . LEU B 1 155 ? 17.688 -16.547 11.211 1 98.25 155 LEU B O 1
ATOM 6633 N N . LEU B 1 156 ? 16.141 -17.234 9.781 1 97.94 156 LEU B N 1
ATOM 6634 C CA . LEU B 1 156 ? 15.695 -18.391 10.555 1 97.94 156 LEU B CA 1
ATOM 6635 C C . LEU B 1 156 ? 16.625 -19.578 10.336 1 97.94 156 LEU B C 1
ATOM 6637 O O . LEU B 1 156 ? 16.641 -20.516 11.148 1 97.94 156 LEU B O 1
ATOM 6641 N N . HIS B 1 157 ? 17.391 -19.578 9.195 1 97.31 157 HIS B N 1
ATOM 6642 C CA . HIS B 1 157 ? 18.219 -20.734 8.844 1 97.31 157 HIS B CA 1
ATOM 6643 C C . HIS B 1 157 ? 19.641 -20.297 8.5 1 97.31 157 HIS B C 1
ATOM 6645 O O . HIS B 1 157 ? 20.078 -20.453 7.359 1 97.31 157 HIS B O 1
ATOM 6651 N N . PRO B 1 158 ? 20.422 -19.922 9.555 1 96.56 158 PRO B N 1
ATOM 6652 C CA . PRO B 1 158 ? 21.812 -19.578 9.289 1 96.56 158 PRO B CA 1
ATOM 6653 C C . PRO B 1 158 ? 22.594 -20.719 8.625 1 96.56 158 PRO B C 1
ATOM 6655 O O . PRO B 1 158 ? 22.375 -21.891 8.953 1 96.56 158 PRO B O 1
ATOM 6658 N N . GLY B 1 159 ? 23.391 -20.438 7.648 1 96.25 159 GLY B N 1
ATOM 6659 C CA . GLY B 1 159 ? 24.219 -21.422 6.965 1 96.25 159 GLY B CA 1
ATOM 6660 C C . GLY B 1 159 ? 23.562 -21.984 5.719 1 96.25 159 GLY B C 1
ATOM 6661 O O . GLY B 1 159 ? 24.203 -22.688 4.938 1 96.25 159 GLY B O 1
ATOM 6662 N N . THR B 1 160 ? 22.266 -21.656 5.543 1 97.81 160 THR B N 1
ATOM 6663 C CA . THR B 1 160 ? 21.531 -22.047 4.34 1 97.81 160 THR B CA 1
ATOM 6664 C C . THR B 1 160 ? 21.359 -20.859 3.408 1 97.81 160 THR B C 1
ATOM 6666 O O . THR B 1 160 ? 21 -19.766 3.854 1 97.81 160 THR B O 1
ATOM 6669 N N . LEU B 1 161 ? 21.625 -21.047 2.115 1 98.69 161 LEU B N 1
ATOM 6670 C CA . LEU B 1 161 ? 21.469 -19.953 1.163 1 98.69 161 LEU B CA 1
ATOM 6671 C C . LEU B 1 161 ? 20.031 -19.844 0.669 1 98.69 161 LEU B C 1
ATOM 6673 O O . LEU B 1 161 ? 19.406 -20.859 0.37 1 98.69 161 LEU B O 1
ATOM 6677 N N . PHE B 1 162 ? 19.531 -18.656 0.605 1 98.75 162 PHE B N 1
ATOM 6678 C CA . PHE B 1 162 ? 18.203 -18.375 0.071 1 98.75 162 PHE B CA 1
ATOM 6679 C C . PHE B 1 162 ? 18.281 -17.406 -1.113 1 98.75 162 PHE B C 1
ATOM 6681 O O . PHE B 1 162 ? 18.109 -16.203 -0.958 1 98.75 162 PHE B O 1
ATOM 6688 N N . PRO B 1 163 ? 18.5 -17.969 -2.314 1 98.69 163 PRO B N 1
ATOM 6689 C CA . PRO B 1 163 ? 18.422 -17.109 -3.502 1 98.69 163 PRO B CA 1
ATOM 6690 C C . PRO B 1 163 ? 17 -16.609 -3.773 1 98.69 163 PRO B C 1
ATOM 6692 O O . PRO B 1 163 ? 16.031 -17.312 -3.502 1 98.69 163 PRO B O 1
ATOM 6695 N N . VAL B 1 164 ? 16.875 -15.422 -4.266 1 98.19 164 VAL B N 1
ATOM 6696 C CA . VAL B 1 164 ? 15.609 -14.852 -4.695 1 98.19 164 VAL B CA 1
ATOM 6697 C C . VAL B 1 164 ? 15.758 -14.227 -6.078 1 98.19 164 VAL B C 1
ATOM 6699 O O . VAL B 1 164 ? 16.562 -13.305 -6.266 1 98.19 164 VAL B O 1
ATOM 6702 N N . THR B 1 165 ? 15.039 -14.789 -7.055 1 97.94 165 THR B N 1
ATOM 6703 C CA . THR B 1 165 ? 15.094 -14.203 -8.391 1 97.94 165 THR B CA 1
ATOM 6704 C C . THR B 1 165 ? 14.156 -13 -8.492 1 97.94 165 THR B C 1
ATOM 6706 O O . THR B 1 165 ? 13.031 -13.039 -7.988 1 97.94 165 THR B O 1
ATOM 6709 N N . ILE B 1 166 ? 14.648 -11.922 -9.023 1 97.38 166 ILE B N 1
ATOM 6710 C CA . ILE B 1 166 ? 13.938 -10.664 -9.203 1 97.38 166 ILE B CA 1
ATOM 6711 C C . ILE B 1 166 ? 13.984 -10.25 -10.672 1 97.38 166 ILE B C 1
ATOM 6713 O O . ILE B 1 166 ? 15.062 -10.18 -11.266 1 97.38 166 ILE B O 1
ATOM 6717 N N . GLY B 1 167 ? 12.781 -10 -11.312 1 96.5 167 GLY B N 1
ATOM 6718 C CA . GLY B 1 167 ? 12.758 -9.469 -12.664 1 96.5 167 GLY B CA 1
ATOM 6719 C C . GLY B 1 167 ? 13.047 -7.98 -12.727 1 96.5 167 GLY B C 1
ATOM 6720 O O . GLY B 1 167 ? 12.742 -7.246 -11.781 1 96.5 167 GLY B O 1
ATOM 6721 N N . ASP B 1 168 ? 13.586 -7.508 -13.883 1 95.25 168 ASP B N 1
ATOM 6722 C CA . ASP B 1 168 ? 13.914 -6.09 -13.992 1 95.25 168 ASP B CA 1
ATOM 6723 C C . ASP B 1 168 ? 12.656 -5.23 -14.047 1 95.25 168 ASP B C 1
ATOM 6725 O O . ASP B 1 168 ? 12.703 -4.031 -13.773 1 95.25 168 ASP B O 1
ATOM 6729 N N . GLY B 1 169 ? 11.492 -5.812 -14.422 1 90.94 169 GLY B N 1
ATOM 6730 C CA . GLY B 1 169 ? 10.234 -5.113 -14.227 1 90.94 169 GLY B CA 1
ATOM 6731 C C . GLY B 1 169 ? 9.852 -4.957 -12.773 1 90.94 169 GLY B C 1
ATOM 6732 O O . GLY B 1 169 ? 9.641 -3.838 -12.297 1 90.94 169 GLY B O 1
ATOM 6733 N N . GLY B 1 170 ? 9.828 -6.117 -12.047 1 88.69 170 GLY B N 1
ATOM 6734 C CA . GLY B 1 170 ? 9.531 -6.117 -10.625 1 88.69 170 GLY B CA 1
ATOM 6735 C C . GLY B 1 170 ? 10.5 -5.285 -9.812 1 88.69 170 GLY B C 1
ATOM 6736 O O . GLY B 1 170 ? 10.141 -4.727 -8.773 1 88.69 170 GLY B O 1
ATOM 6737 N N . PHE B 1 171 ? 11.617 -5.098 -10.344 1 90.38 171 PHE B N 1
ATOM 6738 C CA . PHE B 1 171 ? 12.672 -4.285 -9.734 1 90.38 171 PHE B CA 1
ATOM 6739 C C . PHE B 1 171 ? 12.242 -2.824 -9.656 1 90.38 171 PHE B C 1
ATOM 6741 O O . PHE B 1 171 ? 12.766 -2.066 -8.836 1 90.38 171 PHE B O 1
ATOM 6748 N N . GLY B 1 172 ? 11.258 -2.5 -10.422 1 88.94 172 GLY B N 1
ATOM 6749 C CA . GLY B 1 172 ? 10.711 -1.154 -10.422 1 88.94 172 GLY B CA 1
ATOM 6750 C C . GLY B 1 172 ? 9.82 -0.872 -9.234 1 88.94 172 GLY B C 1
ATOM 6751 O O . GLY B 1 172 ? 9.617 0.286 -8.859 1 88.94 172 GLY B O 1
ATOM 6752 N N . GLU B 1 173 ? 9.281 -1.941 -8.562 1 93.56 173 GLU B N 1
ATOM 6753 C CA . GLU B 1 173 ? 8.5 -1.742 -7.348 1 93.56 173 GLU B CA 1
ATOM 6754 C C . GLU B 1 173 ? 9.336 -1.093 -6.246 1 93.56 173 GLU B C 1
ATOM 6756 O O . GLU B 1 173 ? 10.516 -1.401 -6.098 1 93.56 173 GLU B O 1
ATOM 6761 N N . PRO B 1 174 ? 8.766 -0.23 -5.496 1 94.44 174 PRO B N 1
ATOM 6762 C CA . PRO B 1 174 ? 9.578 0.54 -4.551 1 94.44 174 PRO B CA 1
ATOM 6763 C C . PRO B 1 174 ? 10.055 -0.295 -3.363 1 94.44 174 PRO B C 1
ATOM 6765 O O . PRO B 1 174 ? 10.906 0.148 -2.596 1 94.44 174 PRO B O 1
ATOM 6768 N N . TYR B 1 175 ? 9.648 -1.504 -3.24 1 95 175 TYR B N 1
ATOM 6769 C CA . TYR B 1 175 ? 9.789 -2.266 -2.004 1 95 175 TYR B CA 1
ATOM 6770 C C . TYR B 1 175 ? 11.086 -3.066 -2 1 95 175 TYR B C 1
ATOM 6772 O O . TYR B 1 175 ? 11.648 -3.344 -0.938 1 95 175 TYR B O 1
ATOM 6780 N N . VAL B 1 176 ? 11.594 -3.436 -3.186 1 95.69 176 VAL B N 1
ATOM 6781 C CA . VAL B 1 176 ? 12.609 -4.477 -3.305 1 95.69 176 VAL B CA 1
ATOM 6782 C C . VAL B 1 176 ? 13.906 -4.012 -2.652 1 95.69 176 VAL B C 1
ATOM 6784 O O . VAL B 1 176 ? 14.289 -4.504 -1.587 1 95.69 176 VAL B O 1
ATOM 6787 N N . LEU B 1 177 ? 14.508 -2.957 -3.131 1 94.94 177 LEU B N 1
ATOM 6788 C CA . LEU B 1 177 ? 15.805 -2.521 -2.637 1 94.94 177 LEU B CA 1
ATOM 6789 C C . LEU B 1 177 ? 15.68 -1.847 -1.276 1 94.94 177 LEU B C 1
ATOM 6791 O O . LEU B 1 177 ? 16.578 -1.953 -0.436 1 94.94 177 LEU B O 1
ATOM 6795 N N . SER B 1 178 ? 14.562 -1.168 -1.052 1 94.94 178 SER B N 1
ATOM 6796 C CA . SER B 1 178 ? 14.352 -0.498 0.228 1 94.94 178 SER B CA 1
ATOM 6797 C C . SER B 1 178 ? 14.281 -1.502 1.373 1 94.94 178 SER B C 1
ATOM 6799 O O . SER B 1 178 ? 14.891 -1.292 2.428 1 94.94 178 SER B O 1
ATOM 6801 N N . ALA B 1 179 ? 13.555 -2.588 1.162 1 96.06 179 ALA B N 1
ATOM 6802 C CA . ALA B 1 179 ? 13.43 -3.609 2.197 1 96.06 179 ALA B CA 1
ATOM 6803 C C . ALA B 1 179 ? 14.789 -4.234 2.516 1 96.06 179 ALA B C 1
ATOM 6805 O O . ALA B 1 179 ? 15.109 -4.469 3.682 1 96.06 179 ALA B O 1
ATOM 6806 N N . MET B 1 180 ? 15.602 -4.52 1.476 1 97.38 180 MET B N 1
ATOM 6807 C CA . MET B 1 180 ? 16.922 -5.117 1.679 1 97.38 180 MET B CA 1
ATOM 6808 C C . MET B 1 180 ? 17.828 -4.168 2.443 1 97.38 180 MET B C 1
ATOM 6810 O O . MET B 1 180 ? 18.578 -4.598 3.322 1 97.38 180 MET B O 1
ATOM 6814 N N . LYS B 1 181 ? 17.75 -2.898 2.105 1 96.62 181 LYS B N 1
ATOM 6815 C CA . LYS B 1 181 ? 18.578 -1.908 2.781 1 96.62 181 LYS B CA 1
ATOM 6816 C C . LYS B 1 181 ? 18.25 -1.839 4.27 1 96.62 181 LYS B C 1
ATOM 6818 O O . LYS B 1 181 ? 19.156 -1.795 5.109 1 96.62 181 LYS B O 1
ATOM 6823 N N . HIS B 1 182 ? 16.969 -1.794 4.629 1 96.19 182 HIS B N 1
ATOM 6824 C CA . HIS B 1 182 ? 16.547 -1.783 6.031 1 96.19 182 HIS B CA 1
ATOM 6825 C C . HIS B 1 182 ? 17 -3.057 6.742 1 96.19 182 HIS B C 1
ATOM 6827 O O . HIS B 1 182 ? 17.406 -3.014 7.902 1 96.19 182 HIS B O 1
ATOM 6833 N N . PHE B 1 183 ? 16.906 -4.184 6.082 1 97.44 183 PHE B N 1
ATOM 6834 C CA . PHE B 1 183 ? 17.312 -5.469 6.648 1 97.44 183 PHE B CA 1
ATOM 6835 C C . PHE B 1 183 ? 18.812 -5.5 6.906 1 97.44 183 PHE B C 1
ATOM 6837 O O . PHE B 1 183 ? 19.25 -5.945 7.965 1 97.44 183 PHE B O 1
ATOM 6844 N N . HIS B 1 184 ? 19.641 -4.957 5.93 1 97.12 184 HIS B N 1
ATOM 6845 C CA . HIS B 1 184 ? 21.078 -4.879 6.086 1 97.12 184 HIS B CA 1
ATOM 6846 C C . HIS B 1 184 ? 21.469 -4.051 7.309 1 97.12 184 HIS B C 1
ATOM 6848 O O . HIS B 1 184 ? 22.406 -4.395 8.031 1 97.12 184 HIS B O 1
ATOM 6854 N N . PHE B 1 185 ? 20.75 -3.018 7.547 1 95.81 185 PHE B N 1
ATOM 6855 C CA . PHE B 1 185 ? 21.016 -2.137 8.68 1 95.81 185 PHE B CA 1
ATOM 6856 C C . PHE B 1 185 ? 20.703 -2.838 9.992 1 95.81 185 PHE B C 1
ATOM 6858 O O . PHE B 1 185 ? 21.516 -2.832 10.914 1 95.81 185 PHE B O 1
ATOM 6865 N N . ALA B 1 186 ? 19.516 -3.482 10.062 1 96.19 186 ALA B N 1
ATOM 6866 C CA . ALA B 1 186 ? 19.047 -4.074 11.312 1 96.19 186 ALA B CA 1
ATOM 6867 C C . ALA B 1 186 ? 19.75 -5.395 11.602 1 96.19 186 ALA B C 1
ATOM 6869 O O . ALA B 1 186 ? 20 -5.734 12.758 1 96.19 186 ALA B O 1
ATOM 6870 N N . TYR B 1 187 ? 20.031 -6.156 10.531 1 97.12 187 TYR B N 1
ATOM 6871 C CA . TYR B 1 187 ? 20.641 -7.477 10.641 1 97.12 187 TYR B CA 1
ATOM 6872 C C . TYR B 1 187 ? 21.906 -7.57 9.789 1 97.12 187 TYR B C 1
ATOM 6874 O O . TYR B 1 187 ? 22 -8.422 8.906 1 97.12 187 TYR B O 1
ATOM 6882 N N . PRO B 1 188 ? 22.922 -6.828 10.133 1 95.94 188 PRO B N 1
ATOM 6883 C CA . PRO B 1 188 ? 24.109 -6.723 9.266 1 95.94 188 PRO B CA 1
ATOM 6884 C C . PRO B 1 188 ? 24.859 -8.047 9.133 1 95.94 188 PRO B C 1
ATOM 6886 O O . PRO B 1 188 ? 25.625 -8.227 8.18 1 95.94 188 PRO B O 1
ATOM 6889 N N . ARG B 1 189 ? 24.609 -9.023 9.961 1 96.5 189 ARG B N 1
ATOM 6890 C CA . ARG B 1 189 ? 25.359 -10.273 9.938 1 96.5 189 ARG B CA 1
ATOM 6891 C C . ARG B 1 189 ? 24.594 -11.367 9.211 1 96.5 189 ARG B C 1
ATOM 6893 O O . ARG B 1 189 ? 25.125 -12.453 8.977 1 96.5 189 ARG B O 1
ATOM 6900 N N . VAL B 1 190 ? 23.344 -11.109 8.852 1 98 190 VAL B N 1
ATOM 6901 C CA . VAL B 1 190 ? 22.547 -12.07 8.094 1 98 190 VAL B CA 1
ATOM 6902 C C . VAL B 1 190 ? 22.734 -11.828 6.598 1 98 190 VAL B C 1
ATOM 6904 O O . VAL B 1 190 ? 22.031 -11 6.012 1 98 190 VAL B O 1
ATOM 6907 N N . THR B 1 191 ? 23.656 -12.586 5.984 1 98.56 191 THR B N 1
ATOM 6908 C CA . THR B 1 191 ? 24.016 -12.289 4.605 1 98.56 191 THR B CA 1
ATOM 6909 C C . THR B 1 191 ? 23.688 -13.461 3.691 1 98.56 191 THR B C 1
ATOM 6911 O O . THR B 1 191 ? 23.891 -13.383 2.479 1 98.56 191 THR B O 1
ATOM 6914 N N . ASN B 1 192 ? 23.172 -14.586 4.254 1 98.69 192 ASN B N 1
ATOM 6915 C CA . ASN B 1 192 ? 22.969 -15.82 3.498 1 98.69 192 ASN B CA 1
ATOM 6916 C C . ASN B 1 192 ? 21.688 -15.766 2.664 1 98.69 192 ASN B C 1
ATOM 6918 O O . ASN B 1 192 ? 20.953 -16.75 2.594 1 98.69 192 ASN B O 1
ATOM 6922 N N . TYR B 1 193 ? 21.234 -14.742 2.111 1 98.56 193 TYR B N 1
ATOM 6923 C CA . TYR B 1 193 ? 20.297 -14.625 0.992 1 98.56 193 TYR B CA 1
ATOM 6924 C C . TYR B 1 193 ? 20.984 -13.984 -0.214 1 98.56 193 TYR B C 1
ATOM 6926 O O . TYR B 1 193 ? 21.969 -13.258 -0.067 1 98.56 193 TYR B O 1
ATOM 6934 N N . LEU B 1 194 ? 20.484 -14.32 -1.396 1 98.88 194 LEU B N 1
ATOM 6935 C CA . LEU B 1 194 ? 21.188 -13.906 -2.613 1 98.88 194 LEU B CA 1
ATOM 6936 C C . LEU B 1 194 ? 20.188 -13.406 -3.658 1 98.88 194 LEU B C 1
ATOM 6938 O O . LEU B 1 194 ? 19.594 -14.203 -4.387 1 98.88 194 LEU B O 1
ATOM 6942 N N . PRO B 1 195 ? 20.047 -12.062 -3.771 1 98.56 195 PRO B N 1
ATOM 6943 C CA . PRO B 1 195 ? 19.25 -11.562 -4.898 1 98.56 195 PRO B CA 1
ATOM 6944 C C . PRO B 1 195 ? 19.891 -11.875 -6.25 1 98.56 195 PRO B C 1
ATOM 6946 O O . PRO B 1 195 ? 21.094 -11.68 -6.434 1 98.56 195 PRO B O 1
ATOM 6949 N N . VAL B 1 196 ? 19.094 -12.43 -7.098 1 98.75 196 VAL B N 1
ATOM 6950 C CA . VAL B 1 196 ? 19.469 -12.688 -8.484 1 98.75 196 VAL B CA 1
ATOM 6951 C C . VAL B 1 196 ? 18.594 -11.852 -9.414 1 98.75 196 VAL B C 1
ATOM 6953 O O . VAL B 1 196 ? 17.438 -12.211 -9.688 1 98.75 196 VAL B O 1
ATOM 6956 N N . LEU B 1 197 ? 19.125 -10.742 -9.883 1 98.5 197 LEU B N 1
ATOM 6957 C CA . LEU B 1 197 ? 18.375 -9.898 -10.812 1 98.5 197 LEU B CA 1
ATOM 6958 C C . LEU B 1 197 ? 18.422 -10.469 -12.227 1 98.5 197 LEU B C 1
ATOM 6960 O O . LEU B 1 197 ? 19.5 -10.672 -12.789 1 98.5 197 LEU B O 1
ATOM 6964 N N . VAL B 1 198 ? 17.281 -10.773 -12.711 1 98 198 VAL B N 1
ATOM 6965 C CA . VAL B 1 198 ? 17.125 -11.125 -14.117 1 98 198 VAL B CA 1
ATOM 6966 C C . VAL B 1 198 ? 16.922 -9.867 -14.945 1 98 198 VAL B C 1
ATOM 6968 O O . VAL B 1 198 ? 15.781 -9.414 -15.133 1 98 198 VAL B O 1
ATOM 6971 N N . TRP B 1 199 ? 18.016 -9.305 -15.453 1 98.44 199 TRP B N 1
ATOM 6972 C CA . TRP B 1 199 ? 18.031 -8.062 -16.219 1 98.44 199 TRP B CA 1
ATOM 6973 C C . TRP B 1 199 ? 17.906 -8.328 -17.703 1 98.44 199 TRP B C 1
ATOM 6975 O O . TRP B 1 199 ? 18.922 -8.43 -18.406 1 98.44 199 TRP B O 1
ATOM 6985 N N . ASN B 1 200 ? 16.609 -8.375 -18.156 1 98.25 200 ASN B N 1
ATOM 6986 C CA . ASN B 1 200 ? 16.422 -8.906 -19.516 1 98.25 200 ASN B CA 1
ATOM 6987 C C . ASN B 1 200 ? 15.859 -7.844 -20.453 1 98.25 200 ASN B C 1
ATOM 6989 O O . ASN B 1 200 ? 15.523 -8.148 -21.609 1 98.25 200 ASN B O 1
ATOM 6993 N N . GLY B 1 201 ? 15.602 -6.617 -19.969 1 97 201 GLY B N 1
ATOM 6994 C CA . GLY B 1 201 ? 15.383 -5.457 -20.828 1 97 201 GLY B CA 1
ATOM 6995 C C . GLY B 1 201 ? 13.922 -5.086 -20.969 1 97 201 GLY B C 1
ATOM 6996 O O . GLY B 1 201 ? 13.594 -3.986 -21.422 1 97 201 GLY B O 1
ATOM 6997 N N . PHE B 1 202 ? 13.008 -5.969 -20.469 1 96 202 PHE B N 1
ATOM 6998 C CA . PHE B 1 202 ? 11.617 -5.73 -20.844 1 96 202 PHE B CA 1
ATOM 6999 C C . PHE B 1 202 ? 10.688 -6.02 -19.672 1 96 202 PHE B C 1
ATOM 7001 O O . PHE B 1 202 ? 10.977 -6.883 -18.844 1 96 202 PHE B O 1
ATOM 7008 N N . SER B 1 203 ? 9.648 -5.273 -19.594 1 93.06 203 SER B N 1
ATOM 7009 C CA . SER B 1 203 ? 8.492 -5.609 -18.766 1 93.06 203 SER B CA 1
ATOM 7010 C C . SER B 1 203 ? 7.473 -6.426 -19.562 1 93.06 203 SER B C 1
ATOM 7012 O O . SER B 1 203 ? 7.84 -7.195 -20.453 1 93.06 203 SER B O 1
ATOM 7014 N N . GLN B 1 204 ? 6.234 -6.336 -19.219 1 92.44 204 GLN B N 1
ATOM 7015 C CA . GLN B 1 204 ? 5.207 -7.117 -19.891 1 92.44 204 GLN B CA 1
ATOM 7016 C C . GLN B 1 204 ? 4.934 -6.566 -21.297 1 92.44 204 GLN B C 1
ATOM 7018 O O . GLN B 1 204 ? 4.824 -7.332 -22.25 1 92.44 204 GLN B O 1
ATOM 7023 N N . GLU B 1 205 ? 4.883 -5.195 -21.391 1 92.56 205 GLU B N 1
ATOM 7024 C CA . GLU B 1 205 ? 4.363 -4.656 -22.641 1 92.56 205 GLU B CA 1
ATOM 7025 C C . GLU B 1 205 ? 5.391 -3.758 -23.328 1 92.56 205 GLU B C 1
ATOM 7027 O O . GLU B 1 205 ? 5.219 -3.379 -24.484 1 92.56 205 GLU B O 1
ATOM 7032 N N . HIS B 1 206 ? 6.422 -3.467 -22.625 1 93.56 206 HIS B N 1
ATOM 7033 C CA . HIS B 1 206 ? 7.398 -2.525 -23.156 1 93.56 206 HIS B CA 1
ATOM 7034 C C . HIS B 1 206 ? 8.75 -2.684 -22.469 1 93.56 206 HIS B C 1
ATOM 7036 O O . HIS B 1 206 ? 8.938 -3.602 -21.672 1 93.56 206 HIS B O 1
ATOM 7042 N N . HIS B 1 207 ? 9.719 -1.82 -22.875 1 95.44 207 HIS B N 1
ATOM 7043 C CA . HIS B 1 207 ? 11.023 -1.83 -22.234 1 95.44 207 HIS B CA 1
ATOM 7044 C C . HIS B 1 207 ? 10.914 -1.524 -20.734 1 95.44 207 HIS B C 1
ATOM 7046 O O . HIS B 1 207 ? 10.102 -0.687 -20.328 1 95.44 207 HIS B O 1
ATOM 7052 N N . SER B 1 208 ? 11.68 -2.236 -19.969 1 94 208 SER B N 1
ATOM 7053 C CA . SER B 1 208 ? 11.695 -1.915 -18.547 1 94 208 SER B CA 1
ATOM 7054 C C . SER B 1 208 ? 12.305 -0.54 -18.297 1 94 208 SER B C 1
ATOM 7056 O O . SER B 1 208 ? 13.07 -0.034 -19.125 1 94 208 SER B O 1
ATOM 7058 N N . MET B 1 209 ? 12.055 0.067 -17.172 1 88.94 209 MET B N 1
ATOM 7059 C CA . MET B 1 209 ? 12.5 1.425 -16.891 1 88.94 209 MET B CA 1
ATOM 7060 C C . MET B 1 209 ? 14 1.451 -16.609 1 88.94 209 MET B C 1
ATOM 7062 O O . MET B 1 209 ? 14.633 2.508 -16.672 1 88.94 209 MET B O 1
ATOM 7066 N N . VAL B 1 210 ? 14.602 0.281 -16.344 1 94 210 VAL B N 1
ATOM 7067 C CA . VAL B 1 210 ? 16.031 0.231 -16.062 1 94 210 VAL B CA 1
ATOM 7068 C C . VAL B 1 210 ? 16.781 -0.284 -17.297 1 94 210 VAL B C 1
ATOM 7070 O O . VAL B 1 210 ? 17.984 -0.562 -17.219 1 94 210 VAL B O 1
ATOM 7073 N N . SER B 1 211 ? 16.062 -0.422 -18.422 1 94.81 211 SER B N 1
ATOM 7074 C CA . SER B 1 211 ? 16.625 -1.056 -19.609 1 94.81 211 SER B CA 1
ATOM 7075 C C . SER B 1 211 ? 17.781 -0.239 -20.188 1 94.81 211 SER B C 1
ATOM 7077 O O . SER B 1 211 ? 18.656 -0.777 -20.875 1 94.81 211 SER B O 1
ATOM 7079 N N . LEU B 1 212 ? 17.859 1.075 -19.859 1 95.75 212 LEU B N 1
ATOM 7080 C CA . LEU B 1 212 ? 18.844 1.946 -20.484 1 95.75 212 LEU B CA 1
ATOM 7081 C C . LEU B 1 212 ? 20.062 2.125 -19.562 1 95.75 212 LEU B C 1
ATOM 7083 O O . LEU B 1 212 ? 21.047 2.738 -19.953 1 95.75 212 LEU B O 1
ATOM 7087 N N . MET B 1 213 ? 20.016 1.624 -18.375 1 96.62 213 MET B N 1
ATOM 7088 C CA . MET B 1 213 ? 21.156 1.75 -17.469 1 96.62 213 MET B CA 1
ATOM 7089 C C . MET B 1 213 ? 22.359 0.988 -18 1 96.62 213 MET B C 1
ATOM 7091 O O . MET B 1 213 ? 22.219 -0.105 -18.547 1 96.62 213 MET B O 1
ATOM 7095 N N . THR B 1 214 ? 23.547 1.544 -17.859 1 97.69 214 THR B N 1
ATOM 7096 C CA . THR B 1 214 ? 24.781 0.812 -18.141 1 97.69 214 THR B CA 1
ATOM 7097 C C . THR B 1 214 ? 25.062 -0.208 -17.047 1 97.69 214 THR B C 1
ATOM 7099 O O . THR B 1 214 ? 24.469 -0.156 -15.969 1 97.69 214 THR B O 1
ATOM 7102 N N . ASN B 1 215 ? 25.922 -1.172 -17.344 1 98.44 215 ASN B N 1
ATOM 7103 C CA . ASN B 1 215 ? 26.328 -2.141 -16.328 1 98.44 215 ASN B CA 1
ATOM 7104 C C . ASN B 1 215 ? 26.875 -1.451 -15.086 1 98.44 215 ASN B C 1
ATOM 7106 O O . ASN B 1 215 ? 26.547 -1.833 -13.961 1 98.44 215 ASN B O 1
ATOM 7110 N N . ASP B 1 216 ? 27.688 -0.384 -15.297 1 98.06 216 ASP B N 1
ATOM 7111 C CA . ASP B 1 216 ? 28.297 0.33 -14.18 1 98.06 216 ASP B CA 1
ATOM 7112 C C . ASP B 1 216 ? 27.234 1.025 -13.328 1 98.06 216 ASP B C 1
ATOM 7114 O O . ASP B 1 216 ? 27.328 1.04 -12.102 1 98.06 216 ASP B O 1
ATOM 7118 N N . GLU B 1 217 ? 26.266 1.642 -13.984 1 97.12 217 GLU B N 1
ATOM 7119 C CA . GLU B 1 217 ? 25.188 2.303 -13.266 1 97.12 217 GLU B CA 1
ATOM 7120 C C . GLU B 1 217 ? 24.391 1.303 -12.438 1 97.12 217 GLU B C 1
ATOM 7122 O O . GLU B 1 217 ? 24 1.597 -11.305 1 97.12 217 GLU B O 1
ATOM 7127 N N . MET B 1 218 ? 24.094 0.145 -13.008 1 98.12 218 MET B N 1
ATOM 7128 C CA . MET B 1 218 ? 23.359 -0.895 -12.297 1 98.12 218 MET B CA 1
ATOM 7129 C C . MET B 1 218 ? 24.141 -1.392 -11.094 1 98.12 218 MET B C 1
ATOM 7131 O O . MET B 1 218 ? 23.578 -1.559 -10.008 1 98.12 218 MET B O 1
ATOM 7135 N N . ILE B 1 219 ? 25.453 -1.63 -11.25 1 98.38 219 ILE B N 1
ATOM 7136 C CA . ILE B 1 219 ? 26.297 -2.062 -10.148 1 98.38 219 ILE B CA 1
ATOM 7137 C C . ILE B 1 219 ? 26.297 -0.998 -9.047 1 98.38 219 ILE B C 1
ATOM 7139 O O . ILE B 1 219 ? 26.156 -1.313 -7.867 1 98.38 219 ILE B O 1
ATOM 7143 N N . ALA B 1 220 ? 26.422 0.278 -9.438 1 97.44 220 ALA B N 1
ATOM 7144 C CA . ALA B 1 220 ? 26.422 1.384 -8.484 1 97.44 220 ALA B CA 1
ATOM 7145 C C . ALA B 1 220 ? 25.109 1.452 -7.719 1 97.44 220 ALA B C 1
ATOM 7147 O O . ALA B 1 220 ? 25.078 1.792 -6.535 1 97.44 220 ALA B O 1
ATOM 7148 N N . TYR B 1 221 ? 24.047 1.234 -8.438 1 97.25 221 TYR B N 1
ATOM 7149 C CA . TYR B 1 221 ? 22.734 1.262 -7.832 1 97.25 221 TYR B CA 1
ATOM 7150 C C . TYR B 1 221 ? 22.625 0.24 -6.703 1 97.25 221 TYR B C 1
ATOM 7152 O O . TYR B 1 221 ? 22.125 0.552 -5.617 1 97.25 221 TYR B O 1
ATOM 7160 N N . TRP B 1 222 ? 23.109 -1.021 -6.91 1 98.06 222 TRP B N 1
ATOM 7161 C CA . TRP B 1 222 ? 23.094 -2.061 -5.883 1 98.06 222 TRP B CA 1
ATOM 7162 C C . TRP B 1 222 ? 24.062 -1.719 -4.754 1 98.06 222 TRP B C 1
ATOM 7164 O O . TRP B 1 222 ? 23.75 -1.939 -3.578 1 98.06 222 TRP B O 1
ATOM 7174 N N . ARG B 1 223 ? 25.203 -1.155 -5.07 1 97.69 223 ARG B N 1
ATOM 7175 C CA . ARG B 1 223 ? 26.188 -0.774 -4.055 1 97.69 223 ARG B CA 1
ATOM 7176 C C . ARG B 1 223 ? 25.609 0.302 -3.131 1 97.69 223 ARG B C 1
ATOM 7178 O O . ARG B 1 223 ? 25.859 0.279 -1.922 1 97.69 223 ARG B O 1
ATOM 7185 N N . ALA B 1 224 ? 24.844 1.198 -3.709 1 96.31 224 ALA B N 1
ATOM 7186 C CA . ALA B 1 224 ? 24.234 2.268 -2.926 1 96.31 224 ALA B CA 1
ATOM 7187 C C . ALA B 1 224 ? 23.203 1.708 -1.948 1 96.31 224 ALA B C 1
ATOM 7189 O O . ALA B 1 224 ? 22.812 2.389 -1 1 96.31 224 ALA B O 1
ATOM 7190 N N . HIS B 1 225 ? 22.797 0.507 -2.168 1 96.25 225 HIS B N 1
ATOM 7191 C CA . HIS B 1 225 ? 21.875 -0.16 -1.26 1 96.25 225 HIS B CA 1
ATOM 7192 C C . HIS B 1 225 ? 22.594 -1.172 -0.379 1 96.25 225 HIS B C 1
ATOM 7194 O O . HIS B 1 225 ? 22 -2.174 0.036 1 96.25 225 HIS B O 1
ATOM 7200 N N . ASP B 1 226 ? 23.859 -1.022 -0.23 1 96.25 226 ASP B N 1
ATOM 7201 C CA . ASP B 1 226 ? 24.688 -1.641 0.793 1 96.25 226 ASP B CA 1
ATOM 7202 C C . ASP B 1 226 ? 25.078 -3.064 0.4 1 96.25 226 ASP B C 1
ATOM 7204 O O . ASP B 1 226 ? 25.281 -3.92 1.265 1 96.25 226 ASP B O 1
ATOM 7208 N N . PHE B 1 227 ? 25.125 -3.377 -0.861 1 98.38 227 PHE B N 1
ATOM 7209 C CA . PHE B 1 227 ? 25.703 -4.641 -1.301 1 98.38 227 PHE B CA 1
ATOM 7210 C C . PHE B 1 227 ? 27.203 -4.512 -1.474 1 98.38 227 PHE B C 1
ATOM 7212 O O . PHE B 1 227 ? 27.688 -3.656 -2.227 1 98.38 227 PHE B O 1
ATOM 7219 N N . ASP B 1 228 ? 27.922 -5.41 -0.781 1 97.75 228 ASP B N 1
ATOM 7220 C CA . ASP B 1 228 ? 29.375 -5.43 -0.81 1 97.75 228 ASP B CA 1
ATOM 7221 C C . ASP B 1 228 ? 29.891 -5.879 -2.176 1 97.75 228 ASP B C 1
ATOM 7223 O O . ASP B 1 228 ? 30.891 -5.352 -2.67 1 97.75 228 ASP B O 1
ATOM 7227 N N . GLU B 1 229 ? 29.266 -6.859 -2.666 1 98.06 229 GLU B N 1
ATOM 7228 C CA . GLU B 1 229 ? 29.688 -7.496 -3.91 1 98.06 229 GLU B CA 1
ATOM 7229 C C . GLU B 1 229 ? 28.516 -7.613 -4.895 1 98.06 229 GLU B C 1
ATOM 7231 O O . GLU B 1 229 ? 27.438 -8.094 -4.531 1 98.06 229 GLU B O 1
ATOM 7236 N N . VAL B 1 230 ? 28.734 -7.09 -6.043 1 98.75 230 VAL B N 1
ATOM 7237 C CA . VAL B 1 230 ? 27.781 -7.211 -7.133 1 98.75 230 VAL B CA 1
ATOM 7238 C C . VAL B 1 230 ? 28.438 -7.898 -8.328 1 98.75 230 VAL B C 1
ATOM 7240 O O . VAL B 1 230 ? 29.344 -7.336 -8.953 1 98.75 230 VAL B O 1
ATOM 7243 N N . ILE B 1 231 ? 28.031 -9.086 -8.594 1 98.88 231 ILE B N 1
ATOM 7244 C CA . ILE B 1 231 ? 28.578 -9.867 -9.703 1 98.88 231 ILE B CA 1
ATOM 7245 C C . ILE B 1 231 ? 27.609 -9.812 -10.891 1 98.88 231 ILE B C 1
ATOM 7247 O O . ILE B 1 231 ? 26.453 -10.195 -10.773 1 98.88 231 ILE B O 1
ATOM 7251 N N . LEU B 1 232 ? 28.047 -9.258 -11.977 1 98.88 232 LEU B N 1
ATOM 7252 C CA . LEU B 1 232 ? 27.219 -9.094 -13.172 1 98.88 232 LEU B CA 1
ATOM 7253 C C . LEU B 1 232 ? 27.812 -9.891 -14.336 1 98.88 232 LEU B C 1
ATOM 7255 O O . LEU B 1 232 ? 28.984 -9.758 -14.656 1 98.88 232 LEU B O 1
ATOM 7259 N N . VAL B 1 233 ? 27.047 -10.805 -14.891 1 98.94 233 VAL B N 1
ATOM 7260 C CA . VAL B 1 233 ? 27.406 -11.523 -16.109 1 98.94 233 VAL B CA 1
ATOM 7261 C C . VAL B 1 233 ? 26.547 -11.031 -17.266 1 98.94 233 VAL B C 1
ATOM 7263 O O . VAL B 1 233 ? 25.328 -11.172 -17.25 1 98.94 233 VAL B O 1
ATOM 7266 N N . ASP B 1 234 ? 27.141 -10.445 -18.25 1 98.88 234 ASP B N 1
ATOM 7267 C CA . ASP B 1 234 ? 26.5 -9.859 -19.422 1 98.88 234 ASP B CA 1
ATOM 7268 C C . ASP B 1 234 ? 26.656 -10.766 -20.641 1 98.88 234 ASP B C 1
ATOM 7270 O O . ASP B 1 234 ? 27.766 -10.945 -21.156 1 98.88 234 ASP B O 1
ATOM 7274 N N . ALA B 1 235 ? 25.562 -11.32 -21.141 1 98.88 235 ALA B N 1
ATOM 7275 C CA . ALA B 1 235 ? 25.609 -12.219 -22.281 1 98.88 235 ALA B CA 1
ATOM 7276 C C . ALA B 1 235 ? 26.281 -11.555 -23.484 1 98.88 235 ALA B C 1
ATOM 7278 O O . ALA B 1 235 ? 26.938 -12.219 -24.281 1 98.88 235 ALA B O 1
ATOM 7279 N N . LYS B 1 236 ? 26.156 -10.227 -23.594 1 98.69 236 LYS B N 1
ATOM 7280 C CA . LYS B 1 236 ? 26.703 -9.477 -24.719 1 98.69 236 LYS B CA 1
ATOM 7281 C C . LYS B 1 236 ? 28.203 -9.695 -24.844 1 98.69 236 LYS B C 1
ATOM 7283 O O . LYS B 1 236 ? 28.75 -9.688 -25.938 1 98.69 236 LYS B O 1
ATOM 7288 N N . ASN B 1 237 ? 28.891 -9.93 -23.766 1 98.56 237 ASN B N 1
ATOM 7289 C CA . ASN B 1 237 ? 30.344 -10.125 -23.75 1 98.56 237 ASN B CA 1
ATOM 7290 C C . ASN B 1 237 ? 30.734 -11.422 -24.438 1 98.56 237 ASN B C 1
ATOM 7292 O O . ASN B 1 237 ? 31.906 -11.625 -24.766 1 98.56 237 ASN B O 1
ATOM 7296 N N . PHE B 1 238 ? 29.812 -12.328 -24.734 1 98.75 238 PHE B N 1
ATOM 7297 C CA . PHE B 1 238 ? 30.078 -13.641 -25.297 1 98.75 238 PHE B CA 1
ATOM 7298 C C . PHE B 1 238 ? 29.438 -13.781 -26.672 1 98.75 238 PHE B C 1
ATOM 7300 O O . PHE B 1 238 ? 29.531 -14.836 -27.297 1 98.75 238 PHE B O 1
ATOM 7307 N N . ASP B 1 239 ? 28.781 -12.781 -27.125 1 98.75 239 ASP B N 1
ATOM 7308 C CA . ASP B 1 239 ? 28 -12.82 -28.359 1 98.75 239 ASP B CA 1
ATOM 7309 C C . ASP B 1 239 ? 28.922 -12.891 -29.578 1 98.75 239 ASP B C 1
ATOM 7311 O O . ASP B 1 239 ? 29.609 -11.922 -29.891 1 98.75 239 ASP B O 1
ATOM 7315 N N . ASP B 1 240 ? 28.969 -14.023 -30.234 1 98.56 240 ASP B N 1
ATOM 7316 C CA . ASP B 1 240 ? 29.719 -14.156 -31.484 1 98.56 240 ASP B CA 1
ATOM 7317 C C . ASP B 1 240 ? 28.766 -14.234 -32.688 1 98.56 240 ASP B C 1
ATOM 7319 O O . ASP B 1 240 ? 29.172 -14.57 -33.781 1 98.56 240 ASP B O 1
ATOM 7323 N N . ALA B 1 241 ? 27.469 -14.023 -32.406 1 97.75 241 ALA B N 1
ATOM 7324 C CA . ALA B 1 241 ? 26.453 -14.047 -33.438 1 97.75 241 ALA B CA 1
ATOM 7325 C C . ALA B 1 241 ? 26.188 -12.648 -33.969 1 97.75 241 ALA B C 1
ATOM 7327 O O . ALA B 1 241 ? 25.406 -12.477 -34.938 1 97.75 241 ALA B O 1
ATOM 7328 N N . GLY B 1 242 ? 26.734 -11.609 -33.438 1 97.62 242 GLY B N 1
ATOM 7329 C CA . GLY B 1 242 ? 26.625 -10.242 -33.906 1 97.62 242 GLY B CA 1
ATOM 7330 C C . GLY B 1 242 ? 25.25 -9.641 -33.656 1 97.62 242 GLY B C 1
ATOM 7331 O O . GLY B 1 242 ? 24.734 -8.898 -34.5 1 97.62 242 GLY B O 1
ATOM 7332 N N . GLN B 1 243 ? 24.641 -9.961 -32.531 1 97.69 243 GLN B N 1
ATOM 7333 C CA . GLN B 1 243 ? 23.312 -9.453 -32.219 1 97.69 243 GLN B CA 1
ATOM 7334 C C . GLN B 1 243 ? 23.344 -7.977 -31.828 1 97.69 243 GLN B C 1
ATOM 7336 O O . GLN B 1 243 ? 24.312 -7.52 -31.203 1 97.69 243 GLN B O 1
ATOM 7341 N N . GLU B 1 244 ? 22.359 -7.227 -32.219 1 95.25 244 GLU B N 1
ATOM 7342 C CA . GLU B 1 244 ? 22.281 -5.793 -31.953 1 95.25 244 GLU B CA 1
ATOM 7343 C C . GLU B 1 244 ? 21.703 -5.531 -30.562 1 95.25 244 GLU B C 1
ATOM 7345 O O . GLU B 1 244 ? 20.922 -6.332 -30.047 1 95.25 244 GLU B O 1
ATOM 7350 N N . GLY B 1 245 ? 22.125 -4.355 -29.984 1 94.62 245 GLY B N 1
ATOM 7351 C CA . GLY B 1 245 ? 21.516 -3.893 -28.734 1 94.62 245 GLY B CA 1
ATOM 7352 C C . GLY B 1 245 ? 22.25 -4.371 -27.5 1 94.62 245 GLY B C 1
ATOM 7353 O O . GLY B 1 245 ? 23.203 -5.152 -27.594 1 94.62 245 GLY B O 1
ATOM 7354 N N . ALA B 1 246 ? 21.781 -3.869 -26.328 1 96.5 246 ALA B N 1
ATOM 7355 C CA . ALA B 1 246 ? 22.438 -4.121 -25.062 1 96.5 246 ALA B CA 1
ATOM 7356 C C . ALA B 1 246 ? 22.062 -5.492 -24.5 1 96.5 246 ALA B C 1
ATOM 7358 O O . ALA B 1 246 ? 22.797 -6.062 -23.688 1 96.5 246 ALA B O 1
ATOM 7359 N N . TYR B 1 247 ? 20.969 -6.051 -24.938 1 98.19 247 TYR B N 1
ATOM 7360 C CA . TYR B 1 247 ? 20.484 -7.359 -24.531 1 98.19 247 TYR B CA 1
ATOM 7361 C C . TYR B 1 247 ? 20.5 -8.344 -25.688 1 98.19 247 TYR B C 1
ATOM 7363 O O . TYR B 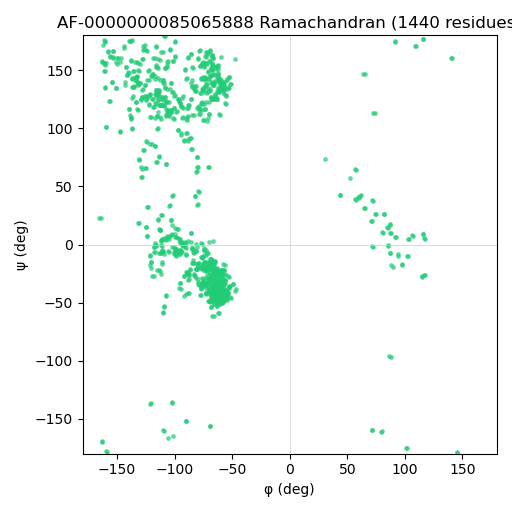1 247 ? 20.016 -8.031 -26.781 1 98.19 247 TYR B O 1
ATOM 7371 N N . VAL B 1 248 ? 21.094 -9.547 -25.453 1 98.5 248 VAL B N 1
ATOM 7372 C CA . VAL B 1 248 ? 21.234 -10.508 -26.547 1 98.5 248 VAL B CA 1
ATOM 7373 C C . VAL B 1 248 ? 20.781 -11.891 -26.094 1 98.5 248 VAL B C 1
ATOM 7375 O O . VAL B 1 248 ? 20.672 -12.148 -24.891 1 98.5 248 VAL B O 1
ATOM 7378 N N . ASP B 1 249 ? 20.406 -12.734 -27 1 98.69 249 ASP B N 1
ATOM 7379 C CA . ASP B 1 249 ? 19.953 -14.109 -26.797 1 98.69 249 ASP B CA 1
ATOM 7380 C C . ASP B 1 249 ? 21.141 -15.078 -26.828 1 98.69 249 ASP B C 1
ATOM 7382 O O . ASP B 1 249 ? 21.672 -15.375 -27.891 1 98.69 249 ASP B O 1
ATOM 7386 N N . SER B 1 250 ? 21.5 -15.578 -25.672 1 98.69 250 SER B N 1
ATOM 7387 C CA . SER B 1 250 ? 22.656 -16.453 -25.547 1 98.69 250 SER B CA 1
ATOM 7388 C C . SER B 1 250 ? 22.484 -17.734 -26.344 1 98.69 250 SER B C 1
ATOM 7390 O O . SER B 1 250 ? 23.453 -18.406 -26.703 1 98.69 250 SER B O 1
ATOM 7392 N N . THR B 1 251 ? 21.25 -18.141 -26.625 1 98.31 251 THR B N 1
ATOM 7393 C CA . THR B 1 251 ? 20.984 -19.391 -27.312 1 98.31 251 THR B CA 1
ATOM 7394 C C . THR B 1 251 ? 21.328 -19.281 -28.797 1 98.31 251 THR B C 1
ATOM 7396 O O . THR B 1 251 ? 21.344 -20.281 -29.5 1 98.31 251 THR B O 1
ATOM 7399 N N . ARG B 1 252 ? 21.703 -18.125 -29.234 1 97.81 252 ARG B N 1
ATOM 7400 C CA . ARG B 1 252 ? 22.047 -17.906 -30.625 1 97.81 252 ARG B CA 1
ATOM 7401 C C . ARG B 1 252 ? 23.547 -17.891 -30.828 1 97.81 252 ARG B C 1
ATOM 7403 O O . ARG B 1 252 ? 24.031 -17.812 -31.953 1 97.81 252 ARG B O 1
ATOM 7410 N N . PHE B 1 253 ? 24.297 -18.031 -29.781 1 98.62 253 PHE B N 1
ATOM 7411 C CA . PHE B 1 253 ? 25.75 -18.109 -29.859 1 98.62 253 PHE B CA 1
ATOM 7412 C C . PHE B 1 253 ? 26.172 -19.438 -30.484 1 98.62 253 PHE B C 1
ATOM 7414 O O . PHE B 1 253 ? 25.375 -20.359 -30.578 1 98.62 253 PHE B O 1
ATOM 7421 N N . SER B 1 254 ? 27.484 -19.484 -30.906 1 98.19 254 SER B N 1
ATOM 7422 C CA . SER B 1 254 ? 28.078 -20.781 -31.203 1 98.19 254 SER B CA 1
ATOM 7423 C C . SER B 1 254 ? 28.109 -21.672 -29.969 1 98.19 254 SER B C 1
ATOM 7425 O O . SER B 1 254 ? 28.062 -21.188 -28.844 1 98.19 254 SER B O 1
ATOM 7427 N N . PHE B 1 255 ? 28.109 -22.969 -30.203 1 97.62 255 PHE B N 1
ATOM 7428 C CA . PHE B 1 255 ? 28.094 -23.922 -29.094 1 97.62 255 PHE B CA 1
ATOM 7429 C C . PHE B 1 255 ? 29.203 -23.609 -28.109 1 97.62 255 PHE B C 1
ATOM 7431 O O . PHE B 1 255 ? 28.984 -23.625 -26.891 1 97.62 255 PHE B O 1
ATOM 7438 N N . GLY B 1 256 ? 30.375 -23.344 -28.562 1 98 256 GLY B N 1
ATOM 7439 C CA . GLY B 1 256 ? 31.5 -22.984 -27.719 1 98 256 GLY B CA 1
ATOM 7440 C C . GLY B 1 256 ? 31.25 -21.766 -26.859 1 98 256 GLY B C 1
ATOM 7441 O O . GLY B 1 256 ? 31.609 -21.719 -25.688 1 98 256 GLY B O 1
ATOM 7442 N N . GLN B 1 257 ? 30.656 -20.719 -27.484 1 98.5 257 GLN B N 1
ATOM 7443 C CA . GLN B 1 257 ? 30.406 -19.469 -26.75 1 98.5 257 GLN B CA 1
ATOM 7444 C C . GLN B 1 257 ? 29.25 -19.641 -25.766 1 98.5 257 GLN B C 1
ATOM 7446 O O . GLN B 1 257 ? 29.234 -18.969 -24.719 1 98.5 257 GLN B O 1
ATOM 7451 N N . ARG B 1 258 ? 28.281 -20.5 -26.094 1 98.56 258 ARG B N 1
ATOM 7452 C CA . ARG B 1 258 ? 27.266 -20.812 -25.109 1 98.56 258 ARG B CA 1
ATOM 7453 C C . ARG B 1 258 ? 27.891 -21.438 -23.859 1 98.56 258 ARG B C 1
ATOM 7455 O O . ARG B 1 258 ? 27.5 -21.125 -22.734 1 98.56 258 ARG B O 1
ATOM 7462 N N . LEU B 1 259 ? 28.828 -22.375 -24.078 1 98.62 259 LEU B N 1
ATOM 7463 C CA . LEU B 1 259 ? 29.516 -23 -22.969 1 98.62 259 LEU B CA 1
ATOM 7464 C C . LEU B 1 259 ? 30.328 -21.984 -22.172 1 98.62 259 LEU B C 1
ATOM 7466 O O . LEU B 1 259 ? 30.359 -22.016 -20.938 1 98.62 259 LEU B O 1
ATOM 7470 N N . ALA B 1 260 ? 30.984 -21.031 -22.875 1 98.75 260 ALA B N 1
ATOM 7471 C CA . ALA B 1 260 ? 31.781 -19.984 -22.219 1 98.75 260 ALA B CA 1
ATOM 7472 C C . ALA B 1 260 ? 30.891 -19.094 -21.344 1 98.75 260 ALA B C 1
ATOM 7474 O O . ALA B 1 260 ? 31.266 -18.734 -20.234 1 98.75 260 ALA B O 1
ATOM 7475 N N . PHE B 1 261 ? 29.797 -18.719 -21.938 1 98.75 261 PHE B N 1
ATOM 7476 C CA . PHE B 1 261 ? 28.828 -17.922 -21.203 1 98.75 261 PHE B CA 1
ATOM 7477 C C . PHE B 1 261 ? 28.328 -18.672 -19.969 1 98.75 261 PHE B C 1
ATOM 7479 O O . PHE B 1 261 ? 28.297 -18.125 -18.875 1 98.75 261 PHE B O 1
ATOM 7486 N N . MET B 1 262 ? 27.938 -19.953 -20.094 1 98.81 262 MET B N 1
ATOM 7487 C CA . MET B 1 262 ? 27.453 -20.766 -18.984 1 98.81 262 MET B CA 1
ATOM 7488 C C . MET B 1 262 ? 28.531 -20.906 -17.922 1 98.81 262 MET B C 1
ATOM 7490 O O . MET B 1 262 ? 28.234 -20.922 -16.719 1 98.81 262 MET B O 1
ATOM 7494 N N . GLU B 1 263 ? 29.781 -21.109 -18.328 1 98.88 263 GLU B N 1
ATOM 7495 C CA . GLU B 1 263 ? 30.875 -21.172 -17.375 1 98.88 263 GLU B CA 1
ATOM 7496 C C . GLU B 1 263 ? 30.953 -19.906 -16.531 1 98.88 263 GLU B C 1
ATOM 7498 O O . GLU B 1 263 ? 31.141 -19.969 -15.32 1 98.88 263 GLU B O 1
ATOM 7503 N N . ALA B 1 264 ? 30.812 -18.75 -17.203 1 98.88 264 ALA B N 1
ATOM 7504 C CA . ALA B 1 264 ? 30.859 -17.469 -16.5 1 98.88 264 ALA B CA 1
ATOM 7505 C C . ALA B 1 264 ? 29.719 -17.359 -15.484 1 98.88 264 ALA B C 1
ATOM 7507 O O . ALA B 1 264 ? 29.906 -16.891 -14.367 1 98.88 264 ALA B O 1
ATOM 7508 N N . VAL B 1 265 ? 28.516 -17.781 -15.883 1 98.94 265 VAL B N 1
ATOM 7509 C CA . VAL B 1 265 ? 27.359 -17.734 -15 1 98.94 265 VAL B CA 1
ATOM 7510 C C . VAL B 1 265 ? 27.578 -18.672 -13.812 1 98.94 265 VAL B C 1
ATOM 7512 O O . VAL B 1 265 ? 27.375 -18.281 -12.656 1 98.94 265 VAL B O 1
ATOM 7515 N N . LEU B 1 266 ? 28 -19.922 -14.102 1 98.94 266 LEU B N 1
ATOM 7516 C CA . LEU B 1 266 ? 28.172 -20.938 -13.062 1 98.94 266 LEU B CA 1
ATOM 7517 C C . LEU B 1 266 ? 29.25 -20.516 -12.078 1 98.94 266 LEU B C 1
ATOM 7519 O O . LEU B 1 266 ? 29.062 -20.609 -10.859 1 98.94 26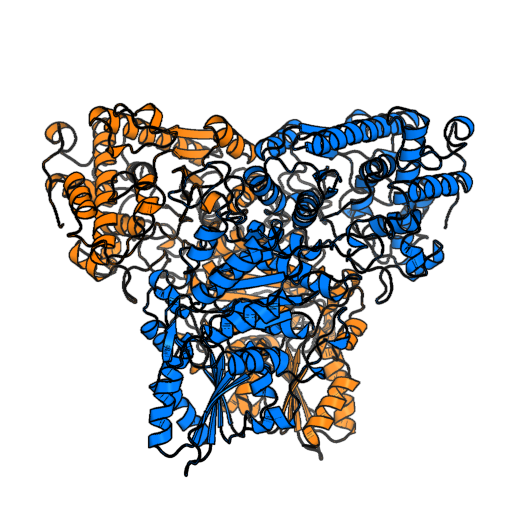6 LEU B O 1
ATOM 7523 N N . THR B 1 267 ? 30.406 -20.062 -12.562 1 98.88 267 THR B N 1
ATOM 7524 C CA . THR B 1 267 ? 31.5 -19.656 -11.695 1 98.88 267 THR B CA 1
ATOM 7525 C C . THR B 1 267 ? 31.141 -18.375 -10.945 1 98.88 267 THR B C 1
ATOM 7527 O O . THR B 1 267 ? 31.484 -18.203 -9.773 1 98.88 267 THR B O 1
ATOM 7530 N N . GLY B 1 268 ? 30.484 -17.422 -11.633 1 98.88 268 GLY B N 1
ATOM 7531 C CA . GLY B 1 268 ? 30.016 -16.219 -10.969 1 98.88 268 GLY B CA 1
ATOM 7532 C C . GLY B 1 268 ? 29.016 -16.5 -9.867 1 98.88 268 GLY B C 1
ATOM 7533 O O . GLY B 1 268 ? 29.078 -15.898 -8.797 1 98.88 268 GLY B O 1
ATOM 7534 N N . MET B 1 269 ? 28.125 -17.391 -10.148 1 98.94 269 MET B N 1
ATOM 7535 C CA . MET B 1 269 ? 27.125 -17.766 -9.156 1 98.94 269 MET B CA 1
ATOM 7536 C C . MET B 1 269 ? 27.781 -18.438 -7.953 1 98.94 269 MET B C 1
ATOM 7538 O O . MET B 1 269 ? 27.375 -18.203 -6.812 1 98.94 269 MET B O 1
ATOM 7542 N N . ALA B 1 270 ? 28.719 -19.328 -8.242 1 98.88 270 ALA B N 1
ATOM 7543 C CA . ALA B 1 270 ? 29.453 -19.953 -7.148 1 98.88 270 ALA B CA 1
ATOM 7544 C C . ALA B 1 270 ? 30.125 -18.906 -6.262 1 98.88 270 ALA B C 1
ATOM 7546 O O . ALA B 1 270 ? 30.078 -19 -5.031 1 98.88 270 ALA B O 1
ATOM 7547 N N . LYS B 1 271 ? 30.734 -17.938 -6.902 1 98.81 271 LYS B N 1
ATOM 7548 C CA . LYS B 1 271 ? 31.359 -16.844 -6.164 1 98.81 271 LYS B CA 1
ATOM 7549 C C . LYS B 1 271 ? 30.328 -16.078 -5.352 1 98.81 271 LYS B C 1
ATOM 7551 O O . LYS B 1 271 ? 30.578 -15.711 -4.199 1 98.81 271 LYS B O 1
ATOM 7556 N N . ALA B 1 272 ? 29.219 -15.781 -5.945 1 98.88 272 ALA B N 1
ATOM 7557 C CA . ALA B 1 272 ? 28.156 -15.047 -5.27 1 98.88 272 ALA B CA 1
ATOM 7558 C C . ALA B 1 272 ? 27.625 -15.828 -4.062 1 98.88 272 ALA B C 1
ATOM 7560 O O . ALA B 1 272 ? 27.438 -15.258 -2.988 1 98.88 272 ALA B O 1
ATOM 7561 N N . ALA B 1 273 ? 27.359 -17.078 -4.258 1 98.81 273 ALA B N 1
ATOM 7562 C CA . ALA B 1 273 ? 26.875 -17.938 -3.174 1 98.81 273 ALA B CA 1
ATOM 7563 C C . ALA B 1 273 ? 27.875 -17.969 -2.021 1 98.81 273 ALA B C 1
ATOM 7565 O O . ALA B 1 273 ? 27.5 -17.844 -0.855 1 98.81 273 ALA B O 1
ATOM 7566 N N . ASP B 1 274 ? 29.188 -18.172 -2.355 1 98.56 274 ASP B N 1
ATOM 7567 C CA . ASP B 1 274 ? 30.234 -18.188 -1.346 1 98.56 274 ASP B CA 1
ATOM 7568 C C . ASP B 1 274 ? 30.312 -16.859 -0.593 1 98.56 274 ASP B C 1
ATOM 7570 O O . ASP B 1 274 ? 30.516 -16.844 0.623 1 98.56 274 ASP B O 1
ATOM 7574 N N . GLY B 1 275 ? 30.156 -15.805 -1.356 1 98.56 275 GLY B N 1
ATOM 7575 C CA . GLY B 1 275 ? 30.156 -14.5 -0.727 1 98.56 275 GLY B CA 1
ATOM 7576 C C . GLY B 1 275 ? 29.016 -14.312 0.257 1 98.56 275 GLY B C 1
ATOM 7577 O O . GLY B 1 275 ? 29.219 -13.891 1.394 1 98.56 275 GLY B O 1
ATOM 7578 N N . ALA B 1 276 ? 27.797 -14.609 -0.159 1 98.81 276 ALA B N 1
ATOM 7579 C CA . ALA B 1 276 ? 26.609 -14.461 0.685 1 98.81 276 ALA B CA 1
ATOM 7580 C C . ALA B 1 276 ? 26.703 -15.336 1.929 1 98.81 276 ALA B C 1
ATOM 7582 O O . ALA B 1 276 ? 26.359 -14.906 3.031 1 98.81 276 ALA B O 1
ATOM 7583 N N . LEU B 1 277 ? 27.219 -16.578 1.787 1 98.56 277 LEU B N 1
ATOM 7584 C CA . LEU B 1 277 ? 27.375 -17.5 2.904 1 98.56 277 LEU B CA 1
ATOM 7585 C C . LEU B 1 277 ? 28.578 -17.125 3.77 1 98.56 277 LEU B C 1
ATOM 7587 O O . LEU B 1 277 ? 28.656 -17.516 4.934 1 98.56 277 LEU B O 1
ATOM 7591 N N . GLY B 1 278 ? 29.453 -16.359 3.166 1 98.19 278 GLY B N 1
ATOM 7592 C CA . GLY B 1 278 ? 30.703 -16 3.84 1 98.19 278 GLY B CA 1
ATOM 7593 C C . GLY B 1 278 ? 30.625 -14.664 4.551 1 98.19 278 GLY B C 1
ATOM 7594 O O . GLY B 1 278 ? 31.656 -14.148 5.004 1 98.19 278 GLY B O 1
ATOM 7595 N N . GLY B 1 279 ? 29.5 -14.047 4.582 1 98.12 279 GLY B N 1
ATOM 7596 C CA . GLY B 1 279 ? 29.359 -12.859 5.406 1 98.12 279 GLY B CA 1
ATOM 7597 C C . GLY B 1 279 ? 29.328 -11.57 4.598 1 98.12 279 GLY B C 1
ATOM 7598 O O . GLY B 1 279 ? 29.391 -10.477 5.164 1 98.12 279 GLY B O 1
ATOM 7599 N N . ARG B 1 280 ? 29.266 -11.664 3.289 1 97.69 280 ARG B N 1
ATOM 7600 C CA . ARG B 1 280 ? 29.203 -10.477 2.443 1 97.69 280 ARG B CA 1
ATOM 7601 C C . ARG B 1 280 ? 27.812 -10.312 1.829 1 97.69 280 ARG B C 1
ATOM 7603 O O . ARG B 1 280 ? 27.234 -11.273 1.318 1 97.69 280 ARG B O 1
ATOM 7610 N N . HIS B 1 281 ? 27.188 -9.094 2.002 1 98.62 281 HIS B N 1
ATOM 7611 C CA . HIS B 1 281 ? 26 -8.82 1.217 1 98.62 281 HIS B CA 1
ATOM 7612 C C . HIS B 1 281 ? 26.297 -8.852 -0.278 1 98.62 281 HIS B C 1
ATOM 7614 O O . HIS B 1 281 ? 27.016 -7.992 -0.787 1 98.62 281 HIS B O 1
ATOM 7620 N N . THR B 1 282 ? 25.75 -9.875 -0.975 1 98.81 282 THR B N 1
ATOM 7621 C CA . THR B 1 282 ? 26.141 -10.141 -2.357 1 98.81 282 THR B CA 1
ATOM 7622 C C . THR B 1 282 ? 24.906 -10.188 -3.262 1 98.81 282 THR B C 1
ATOM 7624 O O . THR B 1 282 ? 23.859 -10.688 -2.859 1 98.81 282 THR B O 1
ATOM 7627 N N . ALA B 1 283 ? 24.969 -9.594 -4.406 1 98.81 283 ALA B N 1
ATOM 7628 C CA . ALA B 1 283 ? 23.953 -9.695 -5.449 1 98.81 283 ALA B CA 1
ATOM 7629 C C . ALA B 1 283 ? 24.531 -10.281 -6.734 1 98.81 283 ALA B C 1
ATOM 7631 O O . ALA B 1 283 ? 25.719 -10.078 -7.027 1 98.81 283 ALA B O 1
ATOM 7632 N N . PHE B 1 284 ? 23.75 -11.039 -7.43 1 98.94 284 PHE B N 1
ATOM 7633 C CA . PHE B 1 284 ? 24.094 -11.578 -8.734 1 98.94 284 PHE B CA 1
ATOM 7634 C C . PHE B 1 284 ? 23.172 -11.031 -9.812 1 98.94 284 PHE B C 1
ATOM 7636 O O . PHE B 1 284 ? 21.953 -10.953 -9.609 1 98.94 284 PHE B O 1
ATOM 7643 N N . ILE B 1 285 ? 23.734 -10.562 -10.969 1 98.88 285 ILE B N 1
ATOM 7644 C CA . ILE B 1 285 ? 22.953 -10.016 -12.062 1 98.88 285 ILE B CA 1
ATOM 7645 C C . ILE B 1 285 ? 23.219 -10.797 -13.344 1 98.88 285 ILE B C 1
ATOM 7647 O O . ILE B 1 285 ? 24.375 -10.93 -13.766 1 98.88 285 ILE B O 1
ATOM 7651 N N . LEU B 1 286 ? 22.203 -11.359 -13.883 1 98.88 286 LEU B N 1
ATOM 7652 C CA . LEU B 1 286 ? 22.266 -11.953 -15.219 1 98.88 286 LEU B CA 1
ATOM 7653 C C . LEU B 1 286 ? 21.609 -11.039 -16.25 1 98.88 286 LEU B C 1
ATOM 7655 O O . LEU B 1 286 ? 20.422 -10.766 -16.172 1 98.88 286 LEU B O 1
ATOM 7659 N N . LYS B 1 287 ? 22.422 -10.555 -17.188 1 98.81 287 LYS B N 1
ATOM 7660 C CA . LYS B 1 287 ? 21.938 -9.664 -18.234 1 98.81 287 LYS B CA 1
ATOM 7661 C C . LYS B 1 287 ? 21.828 -10.406 -19.562 1 98.81 287 LYS B C 1
ATOM 7663 O O . LYS B 1 287 ? 22.844 -10.828 -20.125 1 98.81 287 LYS B O 1
ATOM 7668 N N . GLN B 1 288 ? 20.625 -10.617 -20.031 1 98.12 288 GLN B N 1
ATOM 7669 C CA . GLN B 1 288 ? 20.391 -11.234 -21.328 1 98.12 288 GLN B CA 1
ATOM 7670 C C . GLN B 1 288 ? 18.969 -10.969 -21.828 1 98.12 288 GLN B C 1
ATOM 7672 O O . GLN B 1 288 ? 18.125 -10.516 -21.062 1 98.12 288 GLN B O 1
ATOM 7677 N N . MET B 1 289 ? 18.672 -11.328 -23.062 1 98.38 289 MET B N 1
ATOM 7678 C CA . MET B 1 289 ? 17.453 -10.984 -23.781 1 98.38 289 MET B CA 1
ATOM 7679 C C . MET B 1 289 ? 16.25 -11.75 -23.219 1 98.38 289 MET B C 1
ATOM 7681 O O . MET B 1 289 ? 16.344 -12.961 -22.984 1 98.38 289 MET B O 1
ATOM 7685 N N . LYS B 1 290 ? 15.133 -10.977 -22.922 1 98.31 290 LYS B N 1
ATOM 7686 C CA . LYS B 1 290 ? 13.883 -11.648 -22.578 1 98.31 290 LYS B CA 1
ATOM 7687 C C . LYS B 1 290 ? 13.43 -12.578 -23.719 1 98.31 290 LYS B C 1
ATOM 7689 O O . LYS B 1 290 ? 13.398 -12.172 -24.875 1 98.31 290 LYS B O 1
ATOM 7694 N N . GLY B 1 291 ? 13.047 -13.773 -23.297 1 98.44 291 GLY B N 1
ATOM 7695 C CA . GLY B 1 291 ? 12.594 -14.734 -24.297 1 98.44 291 GLY B CA 1
ATOM 7696 C C . GLY B 1 291 ? 13.727 -15.508 -24.953 1 98.44 291 GLY B C 1
ATOM 7697 O O . GLY B 1 291 ? 13.539 -16.125 -26 1 98.44 291 GLY B O 1
ATOM 7698 N N . ALA B 1 292 ? 14.867 -15.469 -24.391 1 98.5 292 ALA B N 1
ATOM 7699 C CA . ALA B 1 292 ? 15.992 -16.219 -24.938 1 98.5 292 ALA B CA 1
ATOM 7700 C C . ALA B 1 292 ? 15.656 -17.703 -25.078 1 98.5 292 ALA B C 1
ATOM 7702 O O . ALA B 1 292 ? 15.305 -18.344 -24.094 1 98.5 292 ALA B O 1
ATOM 7703 N N . GLY B 1 293 ? 15.742 -18.219 -26.328 1 98 293 GLY B N 1
ATOM 7704 C CA . GLY B 1 293 ? 15.633 -19.641 -26.578 1 98 293 GLY B CA 1
ATOM 7705 C C . GLY B 1 293 ? 14.195 -20.109 -26.719 1 98 293 GLY B C 1
ATOM 7706 O O . GLY B 1 293 ? 13.938 -21.297 -26.891 1 98 293 GLY B O 1
ATOM 7707 N N . VAL B 1 294 ? 13.195 -19.203 -26.594 1 97.69 294 VAL B N 1
ATOM 7708 C CA . VAL B 1 294 ? 11.805 -19.609 -26.766 1 97.69 294 VAL B CA 1
ATOM 7709 C C . VAL B 1 294 ? 11.25 -19.016 -28.062 1 97.69 294 VAL B C 1
ATOM 7711 O O . VAL B 1 294 ? 12 -18.734 -29 1 97.69 294 VAL B O 1
ATOM 7714 N N . HIS B 1 295 ? 9.938 -18.891 -28.25 1 96.94 295 HIS B N 1
ATOM 7715 C CA . HIS B 1 295 ? 9.266 -18.781 -29.547 1 96.94 295 HIS B CA 1
ATOM 7716 C C . HIS B 1 295 ? 9.477 -17.391 -30.156 1 96.94 295 HIS B C 1
ATOM 7718 O O . HIS B 1 295 ? 9.516 -17.25 -31.375 1 96.94 295 HIS B O 1
ATOM 7724 N N . VAL B 1 296 ? 9.508 -16.344 -29.344 1 97 296 VAL B N 1
ATOM 7725 C CA . VAL B 1 296 ? 9.781 -14.977 -29.781 1 97 296 VAL B CA 1
ATOM 7726 C C . VAL B 1 296 ? 10.586 -14.234 -28.719 1 97 296 VAL B C 1
ATOM 7728 O O . VAL B 1 296 ? 10.859 -14.789 -27.641 1 97 296 VAL B O 1
ATOM 7731 N N . LEU B 1 297 ? 11.102 -13.047 -29.047 1 97.06 297 LEU B N 1
ATOM 7732 C CA . LEU B 1 297 ? 11.961 -12.289 -28.156 1 97.06 297 LEU B CA 1
ATOM 7733 C C . LEU B 1 297 ? 11.25 -11.039 -27.641 1 97.06 297 LEU B C 1
ATOM 7735 O O . LEU B 1 297 ? 10.219 -10.641 -28.188 1 97.06 297 LEU B O 1
ATOM 7739 N N . GLY B 1 298 ? 11.844 -10.438 -26.578 1 96.56 298 GLY B N 1
ATOM 7740 C CA . GLY B 1 298 ? 11.344 -9.172 -26.047 1 96.56 298 GLY B CA 1
ATOM 7741 C C . GLY B 1 298 ? 10.023 -9.312 -25.312 1 96.56 298 GLY B C 1
ATOM 7742 O O . GLY B 1 298 ? 9.68 -10.391 -24.828 1 96.56 298 GLY B O 1
ATOM 7743 N N . ALA B 1 299 ? 9.367 -8.195 -25.203 1 95.31 299 ALA B N 1
ATOM 7744 C CA . ALA B 1 299 ? 8.109 -8.164 -24.469 1 95.31 299 ALA B CA 1
ATOM 7745 C C . ALA B 1 299 ? 7.07 -9.07 -25.109 1 95.31 299 ALA B C 1
ATOM 7747 O O . ALA B 1 299 ? 6.184 -9.594 -24.438 1 95.31 299 ALA B O 1
ATOM 7748 N N . LYS B 1 300 ? 7.207 -9.367 -26.344 1 95.44 300 LYS B N 1
ATOM 7749 C CA . LYS B 1 300 ? 6.25 -10.203 -27.062 1 95.44 300 LYS B CA 1
ATOM 7750 C C . LYS B 1 300 ? 6.359 -11.664 -26.641 1 95.44 300 LYS B C 1
ATOM 7752 O O . LYS B 1 300 ? 5.453 -12.461 -26.891 1 95.44 300 LYS B O 1
ATOM 7757 N N . SER B 1 301 ? 7.438 -12.008 -25.984 1 97.25 301 SER B N 1
ATOM 7758 C CA . SER B 1 301 ? 7.617 -13.367 -25.484 1 97.25 301 SER B CA 1
ATOM 7759 C C . SER B 1 301 ? 6.918 -13.562 -24.156 1 97.25 301 SER B C 1
ATOM 7761 O O . SER B 1 301 ? 6.875 -14.68 -23.625 1 97.25 301 SER B O 1
ATOM 7763 N N . HIS B 1 302 ? 6.414 -12.539 -23.609 1 95.94 302 HIS B N 1
ATOM 7764 C CA . HIS B 1 302 ? 5.902 -12.539 -22.25 1 95.94 302 HIS B CA 1
ATOM 7765 C C . HIS B 1 302 ? 4.809 -13.586 -22.062 1 95.94 302 HIS B C 1
ATOM 7767 O O . HIS B 1 302 ? 4.832 -14.359 -21.109 1 95.94 302 HIS B O 1
ATOM 7773 N N . ASN B 1 303 ? 3.896 -13.68 -22.938 1 93.19 303 ASN B N 1
ATOM 7774 C CA . ASN B 1 303 ? 2.715 -14.523 -22.812 1 93.19 303 ASN B CA 1
ATOM 7775 C C . ASN B 1 303 ? 2.363 -15.203 -24.125 1 93.19 303 ASN B C 1
ATOM 7777 O O . ASN B 1 303 ? 2.668 -14.68 -25.203 1 93.19 303 ASN B O 1
ATOM 7781 N N . LEU B 1 304 ? 1.815 -16.391 -23.984 1 95.31 304 LEU B N 1
ATOM 7782 C CA . LEU B 1 304 ? 1.235 -17.047 -25.156 1 95.31 304 LEU B CA 1
ATOM 7783 C C . LEU B 1 304 ? -0.241 -16.688 -25.297 1 95.31 304 LEU B C 1
ATOM 7785 O O . LEU B 1 304 ? -0.914 -16.391 -24.312 1 95.31 304 LEU B O 1
ATOM 7789 N N . TYR B 1 305 ? -0.649 -16.703 -26.562 1 92.06 305 TYR B N 1
ATOM 7790 C CA . TYR B 1 305 ? -2.027 -16.406 -26.938 1 92.06 305 TYR B CA 1
ATOM 7791 C C . TYR B 1 305 ? -2.701 -17.609 -27.578 1 92.06 305 TYR B C 1
ATOM 7793 O O . TYR B 1 305 ? -2.039 -18.609 -27.891 1 92.06 305 TYR B O 1
ATOM 7801 N N . PRO B 1 306 ? -4.004 -17.578 -27.797 1 90.94 306 PRO B N 1
ATOM 7802 C CA . PRO B 1 306 ? -4.73 -18.75 -28.312 1 90.94 306 PRO B CA 1
ATOM 7803 C C . PRO B 1 306 ? -4.152 -19.266 -29.625 1 90.94 306 PRO B C 1
ATOM 7805 O O . PRO B 1 306 ? -4.207 -20.469 -29.891 1 90.94 306 PRO B O 1
ATOM 7808 N N . LYS B 1 307 ? -3.561 -18.469 -30.297 1 94.06 307 LYS B N 1
ATOM 7809 C CA . LYS B 1 307 ? -2.986 -18.891 -31.562 1 94.06 307 LYS B CA 1
ATOM 7810 C C . LYS B 1 307 ? -1.665 -19.625 -31.375 1 94.06 307 LYS B C 1
ATOM 7812 O O . LYS B 1 307 ? -1.161 -20.266 -32.281 1 94.06 307 LYS B O 1
ATOM 7817 N N . ASP B 1 308 ? -1.078 -19.5 -30.219 1 96.81 308 ASP B N 1
ATOM 7818 C CA . ASP B 1 308 ? 0.229 -20.078 -29.922 1 96.81 308 ASP B CA 1
ATOM 7819 C C . ASP B 1 308 ? 0.095 -21.531 -29.484 1 96.81 308 ASP B C 1
ATOM 7821 O O . ASP B 1 308 ? 0.112 -21.828 -28.281 1 96.81 308 ASP B O 1
ATOM 7825 N N . THR B 1 309 ? -0.018 -22.469 -30.438 1 96.81 309 THR B N 1
ATOM 7826 C CA . THR B 1 309 ? -0.171 -23.906 -30.188 1 96.81 309 THR B CA 1
ATOM 7827 C C . THR B 1 309 ? 1.135 -24.641 -30.453 1 96.81 309 THR B C 1
ATOM 7829 O O . THR B 1 309 ? 2.062 -24.078 -31.047 1 96.81 309 THR B O 1
ATOM 7832 N N . PRO B 1 310 ? 1.192 -25.922 -30.031 1 95.94 310 PRO B N 1
ATOM 7833 C CA . PRO B 1 310 ? 2.404 -26.703 -30.297 1 95.94 310 PRO B CA 1
ATOM 7834 C C . PRO B 1 310 ? 2.74 -26.781 -31.781 1 95.94 310 PRO B C 1
ATOM 7836 O O . PRO B 1 310 ? 3.906 -26.953 -32.156 1 95.94 310 PRO B O 1
ATOM 7839 N N . ASP B 1 311 ? 1.733 -26.562 -32.625 1 95.69 311 ASP B N 1
ATOM 7840 C CA . ASP B 1 311 ? 1.922 -26.703 -34.062 1 95.69 311 ASP B CA 1
ATOM 7841 C C . ASP B 1 311 ? 2.219 -25.359 -34.719 1 95.69 311 ASP B C 1
ATOM 7843 O O . ASP B 1 311 ? 2.562 -25.297 -35.906 1 95.69 311 ASP B O 1
ATOM 7847 N N . SER B 1 312 ? 2.1 -24.297 -33.969 1 96.88 312 SER B N 1
ATOM 7848 C CA . SER B 1 312 ? 2.479 -23 -34.531 1 96.88 312 SER B CA 1
ATOM 7849 C C . SER B 1 312 ? 3.945 -22.984 -34.938 1 96.88 312 SER B C 1
ATOM 7851 O O . SER B 1 312 ? 4.805 -23.5 -34.219 1 96.88 312 SER B O 1
ATOM 7853 N N . PRO B 1 313 ? 4.246 -22.375 -36.094 1 97.06 313 PRO B N 1
ATOM 7854 C CA . PRO B 1 313 ? 5.594 -22.484 -36.656 1 97.06 313 PRO B CA 1
ATOM 7855 C C . PRO B 1 313 ? 6.676 -22.016 -35.688 1 97.06 313 PRO B C 1
ATOM 7857 O O . PRO B 1 313 ? 7.691 -22.688 -35.531 1 97.06 313 PRO B O 1
ATOM 7860 N N . GLU B 1 314 ? 6.469 -20.859 -35.062 1 96.81 314 GLU B N 1
ATOM 7861 C CA . GLU B 1 314 ? 7.492 -20.312 -34.156 1 96.81 314 GLU B CA 1
ATOM 7862 C C . GLU B 1 314 ? 7.691 -21.219 -32.938 1 96.81 314 GLU B C 1
ATOM 7864 O O . GLU B 1 314 ? 8.82 -21.391 -32.469 1 96.81 314 GLU B O 1
ATOM 7869 N N . ILE B 1 315 ? 6.621 -21.75 -32.438 1 97.75 315 ILE B N 1
ATOM 7870 C CA . ILE B 1 315 ? 6.676 -22.609 -31.25 1 97.75 315 ILE B CA 1
ATOM 7871 C C . ILE B 1 315 ? 7.328 -23.953 -31.609 1 97.75 315 ILE B C 1
ATOM 7873 O O . ILE B 1 315 ? 8.234 -24.406 -30.906 1 97.75 315 ILE B O 1
ATOM 7877 N N . LYS B 1 316 ? 6.867 -24.516 -32.656 1 97.31 316 LYS B N 1
ATOM 7878 C CA . LYS B 1 316 ? 7.422 -25.781 -33.125 1 97.31 316 LYS B CA 1
ATOM 7879 C C . LYS B 1 316 ? 8.922 -25.672 -33.375 1 97.31 316 LYS B C 1
ATOM 7881 O O . LYS B 1 316 ? 9.703 -26.516 -32.969 1 97.31 316 LYS B O 1
ATOM 7886 N N . ALA B 1 317 ? 9.281 -24.625 -34.062 1 97.62 317 ALA B N 1
ATOM 7887 C CA . ALA B 1 317 ? 10.688 -24.406 -34.375 1 97.62 317 ALA B CA 1
ATOM 7888 C C . ALA B 1 317 ? 11.523 -24.266 -33.094 1 97.62 317 ALA B C 1
ATOM 7890 O O . ALA B 1 317 ? 12.633 -24.812 -33.031 1 97.62 317 ALA B O 1
ATOM 7891 N N . ALA B 1 318 ? 11.031 -23.5 -32.156 1 97.69 318 ALA B N 1
ATOM 7892 C CA . ALA B 1 318 ? 11.742 -23.297 -30.891 1 97.69 318 ALA B CA 1
ATOM 7893 C C . ALA B 1 318 ? 11.914 -24.609 -30.141 1 97.69 318 ALA B C 1
ATOM 7895 O O . ALA B 1 318 ? 12.984 -24.891 -29.594 1 97.69 318 ALA B O 1
ATOM 7896 N N . LEU B 1 319 ? 10.852 -25.406 -30.047 1 97.94 319 LEU B N 1
ATOM 7897 C CA . LEU B 1 319 ? 10.906 -26.703 -29.359 1 97.94 319 LEU B CA 1
ATOM 7898 C C . LEU B 1 319 ? 11.867 -27.656 -30.047 1 97.94 319 LEU B C 1
ATOM 7900 O O . LEU B 1 319 ? 12.641 -28.344 -29.391 1 97.94 319 LEU B O 1
ATOM 7904 N N . GLU B 1 320 ? 11.82 -27.672 -31.359 1 97.38 320 GLU B N 1
ATOM 7905 C CA . GLU B 1 320 ? 12.734 -28.531 -32.094 1 97.38 320 GLU B CA 1
ATOM 7906 C C . GLU B 1 320 ? 14.188 -28.125 -31.891 1 97.38 320 GLU B C 1
ATOM 7908 O O . GLU B 1 320 ? 15.055 -28.984 -31.719 1 97.38 320 GLU B O 1
ATOM 7913 N N . CYS B 1 321 ? 14.359 -26.859 -31.875 1 96.12 321 CYS B N 1
ATOM 7914 C CA . CYS B 1 321 ? 15.711 -26.344 -31.719 1 96.12 321 CYS B CA 1
ATOM 7915 C C . CYS B 1 321 ? 16.266 -26.688 -30.344 1 96.12 321 CYS B C 1
ATOM 7917 O O . CYS B 1 321 ? 17.469 -26.938 -30.203 1 96.12 321 CYS B O 1
ATOM 7919 N N . ARG B 1 322 ? 15.438 -26.688 -29.312 1 96.5 322 ARG B N 1
ATOM 7920 C CA . ARG B 1 322 ? 15.891 -26.906 -27.938 1 96.5 322 ARG B CA 1
ATOM 7921 C C . ARG B 1 322 ? 15.734 -28.375 -27.547 1 96.5 322 ARG B C 1
ATOM 7923 O O . ARG B 1 322 ? 16.031 -28.734 -26.406 1 96.5 322 ARG B O 1
ATOM 7930 N N . ALA B 1 323 ? 15.289 -29.234 -28.406 1 97.5 323 ALA B N 1
ATOM 7931 C CA . ALA B 1 323 ? 15.039 -30.641 -28.094 1 97.5 323 ALA B CA 1
ATOM 7932 C C . ALA B 1 323 ? 16.312 -31.328 -27.625 1 97.5 323 ALA B C 1
ATOM 7934 O O . ALA B 1 323 ? 17.391 -31.078 -28.156 1 97.5 323 ALA B O 1
ATOM 7935 N N . LEU B 1 324 ? 16.219 -32.188 -26.672 1 97.94 324 LEU B N 1
ATOM 7936 C CA . LEU B 1 324 ? 17.344 -32.969 -26.141 1 97.94 324 LEU B CA 1
ATOM 7937 C C . LEU B 1 324 ? 17.188 -34.438 -26.453 1 97.94 324 LEU B C 1
ATOM 7939 O O . LEU B 1 324 ? 16.062 -34.906 -26.703 1 97.94 324 LEU B O 1
ATOM 7943 N N . SER B 1 325 ? 18.297 -35.219 -26.438 1 97.62 325 SER B N 1
ATOM 7944 C CA . SER B 1 325 ? 18.25 -36.688 -26.594 1 97.62 325 SER B CA 1
ATOM 7945 C C . SER B 1 325 ? 17.719 -37.344 -25.328 1 97.62 325 SER B C 1
ATOM 7947 O O . SER B 1 325 ? 17.766 -36.781 -24.234 1 97.62 325 SER B O 1
ATOM 7949 N N . PRO B 1 326 ? 17.188 -38.5 -25.422 1 96.94 326 PRO B N 1
ATOM 7950 C CA . PRO B 1 326 ? 16.703 -39.219 -24.234 1 96.94 326 PRO B CA 1
ATOM 7951 C C . PRO B 1 326 ? 17.781 -39.375 -23.156 1 96.94 326 PRO B C 1
ATOM 7953 O O . PRO B 1 326 ? 17.484 -39.25 -21.969 1 96.94 326 PRO B O 1
ATOM 7956 N N . GLU B 1 327 ? 19.031 -39.625 -23.594 1 97 327 GLU B N 1
ATOM 7957 C CA . GLU B 1 327 ? 20.125 -39.75 -22.641 1 97 327 GLU B CA 1
ATOM 7958 C C . GLU B 1 327 ? 20.375 -38.438 -21.906 1 97 327 GLU B C 1
ATOM 7960 O O . GLU B 1 327 ? 20.672 -38.438 -20.703 1 97 327 GLU B O 1
ATOM 7965 N N . SER B 1 328 ? 20.281 -37.344 -22.656 1 97.88 328 SER B N 1
ATOM 7966 C CA . SER B 1 328 ? 20.453 -36.031 -22.062 1 97.88 328 SER B CA 1
ATOM 7967 C C . SER B 1 328 ? 19.359 -35.75 -21.047 1 97.88 328 SER B C 1
ATOM 7969 O O . SER B 1 328 ? 19.625 -35.188 -19.984 1 97.88 328 SER B O 1
ATOM 7971 N N . TRP B 1 329 ? 18.125 -36.094 -21.375 1 97.81 329 TRP B N 1
ATOM 7972 C CA . TRP B 1 329 ? 17.016 -35.906 -20.438 1 97.81 329 TRP B CA 1
ATOM 7973 C C . TRP B 1 329 ? 17.25 -36.688 -19.156 1 97.81 329 TRP B C 1
ATOM 7975 O O . TRP B 1 329 ? 17 -36.188 -18.062 1 97.81 329 TRP B O 1
ATOM 7985 N N . ALA B 1 330 ? 17.656 -37.938 -19.297 1 97.12 330 ALA B N 1
ATOM 7986 C CA . ALA B 1 330 ? 17.938 -38.75 -18.125 1 97.12 330 ALA B CA 1
ATOM 7987 C C . ALA B 1 330 ? 19.031 -38.125 -17.25 1 97.12 330 ALA B C 1
ATOM 7989 O O . ALA B 1 330 ? 18.938 -38.156 -16.031 1 97.12 330 ALA B O 1
ATOM 7990 N N . LEU B 1 331 ? 20.062 -37.625 -17.906 1 97.94 331 LEU B N 1
ATOM 7991 C CA . LEU B 1 331 ? 21.188 -36.969 -17.219 1 97.94 331 LEU B CA 1
ATOM 7992 C C . LEU B 1 331 ? 20.703 -35.75 -16.469 1 97.94 331 LEU B C 1
ATOM 7994 O O . LEU B 1 331 ? 21.094 -35.531 -15.312 1 97.94 331 LEU B O 1
ATOM 7998 N N . VAL B 1 332 ? 19.875 -34.906 -17.078 1 98.44 332 VAL B N 1
ATOM 7999 C CA . VAL B 1 332 ? 19.328 -33.688 -16.484 1 98.44 332 VAL B CA 1
ATOM 8000 C C . VAL B 1 332 ? 18.516 -34.062 -15.242 1 98.44 332 VAL B C 1
ATOM 8002 O O . VAL B 1 332 ? 18.703 -33.469 -14.18 1 98.44 332 VAL B O 1
ATOM 8005 N N . ARG B 1 333 ? 17.656 -34.969 -15.297 1 97.94 333 ARG B N 1
ATOM 8006 C CA . ARG B 1 333 ? 16.797 -35.375 -14.18 1 97.94 333 ARG B CA 1
ATOM 8007 C C . ARG B 1 333 ? 17.625 -35.938 -13.031 1 97.94 333 ARG B C 1
ATOM 8009 O O . ARG B 1 333 ? 17.312 -35.719 -11.859 1 97.94 333 ARG B O 1
ATOM 8016 N N . GLU B 1 334 ? 18.656 -36.719 -13.391 1 98.12 334 GLU B N 1
ATOM 8017 C CA . GLU B 1 334 ? 19.531 -37.25 -12.352 1 98.12 334 GLU B CA 1
ATOM 8018 C C . GLU B 1 334 ? 20.203 -36.156 -11.555 1 98.12 334 GLU B C 1
ATOM 8020 O O . GLU B 1 334 ? 20.266 -36.219 -10.328 1 98.12 334 GLU B O 1
ATOM 8025 N N . ASN B 1 335 ? 20.781 -35.125 -12.234 1 98.69 335 ASN B N 1
ATOM 8026 C CA . ASN B 1 335 ? 21.375 -34 -11.547 1 98.69 335 ASN B CA 1
ATOM 8027 C C . ASN B 1 335 ? 20.359 -33.25 -10.688 1 98.69 335 ASN B C 1
ATOM 8029 O O . ASN B 1 335 ? 20.641 -32.906 -9.547 1 98.69 335 ASN B O 1
ATOM 8033 N N . PHE B 1 336 ? 19.156 -33.031 -11.242 1 98.56 336 PHE B N 1
ATOM 8034 C CA . PHE B 1 336 ? 18.109 -32.375 -10.5 1 98.56 336 PHE B CA 1
ATOM 8035 C C . PHE B 1 336 ? 17.766 -33.125 -9.227 1 98.56 336 PHE B C 1
ATOM 8037 O O . PHE B 1 336 ? 17.578 -32.531 -8.164 1 98.56 336 PHE B O 1
ATOM 8044 N N . LEU B 1 337 ? 17.672 -34.406 -9.328 1 97.31 337 LEU B N 1
ATOM 8045 C CA . LEU B 1 337 ? 17.266 -35.281 -8.211 1 97.31 337 LEU B CA 1
ATOM 8046 C C . LEU B 1 337 ? 18.328 -35.281 -7.121 1 97.31 337 LEU B C 1
ATOM 8048 O O . LEU B 1 337 ? 18.016 -35.469 -5.941 1 97.31 337 LEU B O 1
ATOM 8052 N N . ARG B 1 338 ? 19.578 -35.094 -7.516 1 98.19 338 ARG B N 1
ATOM 8053 C CA . ARG B 1 338 ? 20.688 -35.125 -6.559 1 98.19 338 ARG B CA 1
ATOM 8054 C C . ARG B 1 338 ? 20.953 -33.75 -5.957 1 98.19 338 ARG B C 1
ATOM 8056 O O . ARG B 1 338 ? 21.391 -33.656 -4.809 1 98.19 338 ARG B O 1
ATOM 8063 N N . ALA B 1 339 ? 20.688 -32.688 -6.711 1 98.56 339 ALA B N 1
ATOM 8064 C CA . ALA B 1 339 ? 20.953 -31.328 -6.277 1 98.56 339 ALA B CA 1
ATOM 8065 C C . ALA B 1 339 ? 20.234 -31 -4.969 1 98.56 339 ALA B C 1
ATOM 8067 O O . ALA B 1 339 ? 19.047 -31.312 -4.816 1 98.56 339 ALA B O 1
ATOM 8068 N N . GLY B 1 340 ? 21 -30.406 -4.066 1 97.69 340 GLY B N 1
ATOM 8069 C CA . GLY B 1 340 ? 20.406 -30.031 -2.787 1 97.69 340 GLY B CA 1
ATOM 8070 C C . GLY B 1 340 ? 20.125 -31.219 -1.896 1 97.69 340 GLY B C 1
ATOM 8071 O O . GLY B 1 340 ? 19.641 -31.062 -0.77 1 97.69 340 GLY B O 1
ATOM 8072 N N . GLY B 1 341 ? 20.391 -32.406 -2.34 1 97.62 341 GLY B N 1
ATOM 8073 C CA . GLY B 1 341 ? 20.234 -33.594 -1.521 1 97.62 341 GLY B CA 1
ATOM 8074 C C . GLY B 1 341 ? 18.984 -34.375 -1.846 1 97.62 341 GLY B C 1
ATOM 8075 O O . GLY B 1 341 ? 18.641 -35.344 -1.153 1 97.62 341 GLY B O 1
ATOM 8076 N N . GLY B 1 342 ? 18.25 -33.969 -2.873 1 97.25 342 GLY B N 1
ATOM 8077 C CA . GLY B 1 342 ? 17.016 -34.625 -3.27 1 97.25 342 GLY B CA 1
ATOM 8078 C C . GLY B 1 342 ? 15.977 -33.656 -3.803 1 97.25 342 GLY B C 1
ATOM 8079 O O . GLY B 1 342 ? 16.219 -32.438 -3.875 1 97.25 342 GLY B O 1
ATOM 8080 N N . PRO B 1 343 ? 14.781 -34.25 -4.16 1 97.38 343 PRO B N 1
ATOM 8081 C CA . PRO B 1 343 ? 13.711 -33.344 -4.602 1 97.38 343 PRO B CA 1
ATOM 8082 C C . PRO B 1 343 ? 13.398 -32.25 -3.58 1 97.38 343 PRO B C 1
ATOM 8084 O O . PRO B 1 343 ? 13.406 -32.531 -2.373 1 97.38 343 PRO B O 1
ATOM 8087 N N . ALA B 1 344 ? 13.117 -31.078 -4.07 1 96.81 344 ALA B N 1
ATOM 8088 C CA . ALA B 1 344 ? 12.805 -29.953 -3.197 1 96.81 344 ALA B CA 1
ATOM 8089 C C . ALA B 1 344 ? 11.641 -30.281 -2.275 1 96.81 344 ALA B C 1
ATOM 8091 O O . ALA B 1 344 ? 11.602 -29.828 -1.126 1 96.81 344 ALA B O 1
ATOM 8092 N N . ALA B 1 345 ? 10.664 -31.078 -2.73 1 96.56 345 ALA B N 1
ATOM 8093 C CA . ALA B 1 345 ? 9.508 -31.5 -1.938 1 96.56 345 ALA B CA 1
ATOM 8094 C C . ALA B 1 345 ? 9.945 -32.188 -0.645 1 96.56 345 ALA B C 1
ATOM 8096 O O . ALA B 1 345 ? 9.172 -32.25 0.311 1 96.56 345 ALA B O 1
ATOM 8097 N N . LYS B 1 346 ? 11.211 -32.625 -0.6 1 95.75 346 LYS B N 1
ATOM 8098 C CA . LYS B 1 346 ? 11.719 -33.344 0.561 1 95.75 346 LYS B CA 1
ATOM 8099 C C . LYS B 1 346 ? 12.781 -32.531 1.299 1 95.75 346 LYS B C 1
ATOM 8101 O O . LYS B 1 346 ? 12.992 -32.719 2.498 1 95.75 346 LYS B O 1
ATOM 8106 N N . THR B 1 347 ? 13.391 -31.609 0.59 1 96.06 347 THR B N 1
ATOM 8107 C CA . THR B 1 347 ? 14.594 -31.031 1.185 1 96.06 347 THR B CA 1
ATOM 8108 C C . THR B 1 347 ? 14.391 -29.547 1.476 1 96.06 347 THR B C 1
ATOM 8110 O O . THR B 1 347 ? 15.117 -28.953 2.271 1 96.06 347 THR B O 1
ATOM 8113 N N . ALA B 1 348 ? 13.477 -28.875 0.842 1 93.94 348 ALA B N 1
ATOM 8114 C CA . ALA B 1 348 ? 13.25 -27.453 1.073 1 93.94 348 ALA B CA 1
ATOM 8115 C C . ALA B 1 348 ? 12.812 -27.188 2.51 1 93.94 348 ALA B C 1
ATOM 8117 O O . ALA B 1 348 ? 12.031 -27.969 3.076 1 93.94 348 ALA B O 1
ATOM 8118 N N . VAL B 1 349 ? 13.164 -26.094 3.057 1 92.81 349 VAL B N 1
ATOM 8119 C CA . VAL B 1 349 ? 13.047 -25.828 4.488 1 92.81 349 VAL B CA 1
ATOM 8120 C C . VAL B 1 349 ? 11.57 -25.672 4.863 1 92.81 349 VAL B C 1
ATOM 8122 O O . VAL B 1 349 ? 11.188 -25.922 6.012 1 92.81 349 VAL B O 1
ATOM 8125 N N . THR B 1 350 ? 10.688 -25.266 3.963 1 89.25 350 THR B N 1
ATOM 8126 C CA . THR B 1 350 ? 9.289 -25.016 4.297 1 89.25 350 THR B CA 1
ATOM 8127 C C . THR B 1 350 ? 8.461 -26.297 4.16 1 89.25 350 THR B C 1
ATOM 8129 O O . THR B 1 350 ? 7.25 -26.281 4.383 1 89.25 350 THR B O 1
ATOM 8132 N N . GLU B 1 351 ? 9.102 -27.453 3.834 1 92.69 351 GLU B N 1
ATOM 8133 C CA . GLU B 1 351 ? 8.391 -28.719 3.727 1 92.69 351 GLU B CA 1
ATOM 8134 C C . GLU B 1 351 ? 8.25 -29.391 5.09 1 92.69 351 GLU B C 1
ATOM 8136 O O . GLU B 1 351 ? 7.57 -30.406 5.215 1 92.69 351 GLU B O 1
ATOM 8141 N N . GLN B 1 352 ? 8.828 -28.797 6.086 1 92.12 352 GLN B N 1
ATOM 8142 C CA . GLN B 1 352 ? 8.703 -29.281 7.461 1 92.12 352 GLN B CA 1
ATOM 8143 C C . GLN B 1 352 ? 8.344 -28.141 8.406 1 92.12 352 GLN B C 1
ATOM 8145 O O . GLN B 1 352 ? 8.625 -26.969 8.117 1 92.12 352 GLN B O 1
ATOM 8150 N N . VAL B 1 353 ? 7.754 -28.484 9.484 1 95.19 353 VAL B N 1
ATOM 8151 C CA . VAL B 1 353 ? 7.422 -27.516 10.516 1 95.19 353 VAL B CA 1
ATOM 8152 C C . VAL B 1 353 ? 8.68 -27.109 11.281 1 95.19 353 VAL B C 1
ATOM 8154 O O . VAL B 1 353 ? 9.438 -27.969 11.734 1 95.19 353 VAL B O 1
ATOM 8157 N N . LEU B 1 354 ? 9 -25.859 11.281 1 95.94 354 LEU B N 1
ATOM 8158 C CA . LEU B 1 354 ? 10.125 -25.359 12.07 1 95.94 354 LEU B CA 1
ATOM 8159 C C . LEU B 1 354 ? 9.844 -25.516 13.562 1 95.94 354 LEU B C 1
ATOM 8161 O O . LEU B 1 354 ? 8.805 -25.078 14.062 1 95.94 354 LEU B O 1
ATOM 8165 N N . GLU B 1 355 ? 10.711 -26.172 14.328 1 95.44 355 GLU B N 1
ATOM 8166 C CA . GLU B 1 355 ? 10.562 -26.281 15.773 1 95.44 355 GLU B CA 1
ATOM 8167 C C . GLU B 1 355 ? 10.812 -24.938 16.453 1 95.44 355 GLU B C 1
ATOM 8169 O O . GLU B 1 355 ? 11.844 -24.297 16.234 1 95.44 355 GLU B O 1
ATOM 8174 N N . ILE B 1 356 ? 9.852 -24.453 17.203 1 94.75 356 ILE B N 1
ATOM 8175 C CA . ILE B 1 356 ? 9.992 -23.203 17.938 1 94.75 356 ILE B CA 1
ATOM 8176 C C . ILE B 1 356 ? 9.648 -23.422 19.406 1 94.75 356 ILE B C 1
ATOM 8178 O O . ILE B 1 356 ? 9.148 -24.484 19.781 1 94.75 356 ILE B O 1
ATOM 8182 N N . ALA B 1 357 ? 9.961 -22.469 20.234 1 95.25 357 ALA B N 1
ATOM 8183 C CA . ALA B 1 357 ? 9.719 -22.578 21.672 1 95.25 357 ALA B CA 1
ATOM 8184 C C . ALA B 1 357 ? 8.234 -22.766 21.984 1 95.25 357 ALA B C 1
ATOM 8186 O O . ALA B 1 357 ? 7.387 -22.125 21.359 1 95.25 357 ALA B O 1
ATOM 8187 N N . LYS B 1 358 ? 7.922 -23.703 22.875 1 94.44 358 LYS B N 1
ATOM 8188 C CA . LYS B 1 358 ? 6.547 -23.875 23.344 1 94.44 358 LYS B CA 1
ATOM 8189 C C . LYS B 1 358 ? 6.176 -22.781 24.344 1 94.44 358 LYS B C 1
ATOM 8191 O O . LYS B 1 358 ? 6.984 -22.406 25.188 1 94.44 358 LYS B O 1
ATOM 8196 N N . LEU B 1 359 ? 5.004 -22.328 24 1 94.44 359 LEU B N 1
ATOM 8197 C CA . LEU B 1 359 ? 4.531 -21.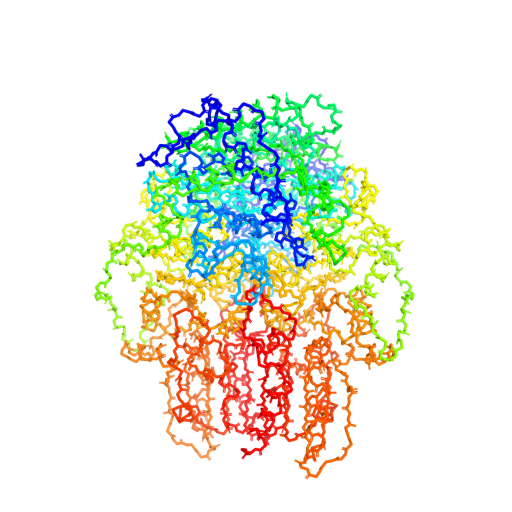312 24.938 1 94.44 359 LEU B CA 1
ATOM 8198 C C . LEU B 1 359 ? 3.758 -21.953 26.094 1 94.44 359 LEU B C 1
ATOM 8200 O O . LEU B 1 359 ? 2.953 -22.859 25.875 1 94.44 359 LEU B O 1
ATOM 8204 N N . GLY B 1 360 ? 4.152 -21.875 27.344 1 93.19 360 GLY B N 1
ATOM 8205 C CA . GLY B 1 360 ? 3.424 -22.328 28.516 1 93.19 360 GLY B CA 1
ATOM 8206 C C . GLY B 1 360 ? 2.189 -21.5 28.828 1 93.19 360 GLY B C 1
ATOM 8207 O O . GLY B 1 360 ? 1.526 -21.016 27.906 1 93.19 360 GLY B O 1
ATOM 8208 N N . GLU B 1 361 ? 1.786 -21.516 29.984 1 96.06 361 GLU B N 1
ATOM 8209 C CA . GLU B 1 361 ? 0.633 -20.734 30.422 1 96.06 361 GLU B CA 1
ATOM 8210 C C . GLU B 1 361 ? 0.927 -19.234 30.375 1 96.06 361 GLU B C 1
ATOM 8212 O O . GLU B 1 361 ? 1.92 -18.781 30.938 1 96.06 361 GLU B O 1
ATOM 8217 N N . PHE B 1 362 ? 0.063 -18.578 29.672 1 97.12 362 PHE B N 1
ATOM 8218 C CA . PHE B 1 362 ? 0.236 -17.141 29.547 1 97.12 362 PHE B CA 1
ATOM 8219 C C . PHE B 1 362 ? 0.047 -16.453 30.891 1 97.12 362 PHE B C 1
ATOM 8221 O O . PHE B 1 362 ? -0.877 -16.781 31.641 1 97.12 362 PHE B O 1
ATOM 8228 N N . PRO B 1 363 ? 0.915 -15.484 31.188 1 97.75 363 PRO B N 1
ATOM 8229 C CA . PRO B 1 363 ? 0.756 -14.719 32.438 1 97.75 363 PRO B CA 1
ATOM 8230 C C . PRO B 1 363 ? -0.299 -13.617 32.312 1 97.75 363 PRO B C 1
ATOM 8232 O O . PRO B 1 363 ? 0.024 -12.43 32.406 1 97.75 363 PRO B O 1
ATOM 8235 N N . LEU B 1 364 ? -1.51 -13.938 32.156 1 98.25 364 LEU B N 1
ATOM 8236 C CA . LEU B 1 364 ? -2.613 -13 32.031 1 98.25 364 LEU B CA 1
ATOM 8237 C C . LEU B 1 364 ? -2.881 -12.266 33.344 1 98.25 364 LEU B C 1
ATOM 8239 O O . LEU B 1 364 ? -2.791 -12.859 34.406 1 98.25 364 LEU B O 1
ATOM 8243 N N . GLU B 1 365 ? -3.035 -11.016 33.25 1 98 365 GLU B N 1
ATOM 8244 C CA . GLU B 1 365 ? -3.49 -10.227 34.375 1 98 365 GLU B CA 1
ATOM 8245 C C . GLU B 1 365 ? -5 -10.008 34.344 1 98 365 GLU B C 1
ATOM 8247 O O . GLU B 1 365 ? -5.535 -9.531 33.344 1 98 365 GLU B O 1
ATOM 8252 N N . ASP B 1 366 ? -5.707 -10.414 35.344 1 98.44 366 ASP B N 1
ATOM 8253 C CA . ASP B 1 366 ? -7.148 -10.219 35.438 1 98.44 366 ASP B CA 1
ATOM 8254 C C . ASP B 1 366 ? -7.477 -8.883 36.094 1 98.44 366 ASP B C 1
ATOM 8256 O O . ASP B 1 366 ? -7.684 -8.812 37.312 1 98.44 366 ASP B O 1
ATOM 8260 N N . PHE B 1 367 ? -7.598 -7.84 35.344 1 98.75 367 PHE B N 1
ATOM 8261 C CA . PHE B 1 367 ? -7.895 -6.508 35.875 1 98.75 367 PHE B CA 1
ATOM 8262 C C . PHE B 1 367 ? -9.32 -6.434 36.375 1 98.75 367 PHE B C 1
ATOM 8264 O O . PHE B 1 367 ? -10.227 -7.078 35.844 1 98.75 367 PHE B O 1
ATOM 8271 N N . ALA B 1 368 ? -9.531 -5.578 37.406 1 98.44 368 ALA B N 1
ATOM 8272 C CA . ALA B 1 368 ? -10.836 -5.461 38.062 1 98.44 368 ALA B CA 1
ATOM 8273 C C . ALA B 1 368 ? -11.828 -4.719 37.156 1 98.44 368 ALA B C 1
ATOM 8275 O O . ALA B 1 368 ? -11.461 -3.764 36.469 1 98.44 368 ALA B O 1
ATOM 8276 N N . LEU B 1 369 ? -13.07 -5.195 37.25 1 98 369 LEU B N 1
ATOM 8277 C CA . LEU B 1 369 ? -14.133 -4.512 36.5 1 98 369 LEU B CA 1
ATOM 8278 C C . LEU B 1 369 ? -14.188 -3.033 36.875 1 98 369 LEU B C 1
ATOM 8280 O O . LEU B 1 369 ? -14.047 -2.682 38.062 1 98 369 LEU B O 1
ATOM 8284 N N . GLY B 1 370 ? -14.289 -2.176 35.844 1 97.38 370 GLY B N 1
ATOM 8285 C CA . GLY B 1 370 ? -14.414 -0.744 36.062 1 97.38 370 GLY B CA 1
ATOM 8286 C C . GLY B 1 370 ? -13.078 -0.032 36.125 1 97.38 370 GLY B C 1
ATOM 8287 O O . GLY B 1 370 ? -13.016 1.193 36 1 97.38 370 GLY B O 1
ATOM 8288 N N . GLU B 1 371 ? -12 -0.766 36.375 1 98.06 371 GLU B N 1
ATOM 8289 C CA . GLU B 1 371 ? -10.664 -0.178 36.438 1 98.06 371 GLU B CA 1
ATOM 8290 C C . GLU B 1 371 ? -10.242 0.421 35.125 1 98.06 371 GLU B C 1
ATOM 8292 O O . GLU B 1 371 ? -10.422 -0.2 34.062 1 98.06 371 GLU B O 1
ATOM 8297 N N . PRO B 1 372 ? -9.852 1.688 35.094 1 98.12 372 PRO B N 1
ATOM 8298 C CA . PRO B 1 372 ? -9.305 2.238 33.844 1 98.12 372 PRO B CA 1
ATOM 8299 C C . PRO B 1 372 ? -7.93 1.664 33.5 1 98.12 372 PRO B C 1
ATOM 8301 O O . PRO B 1 372 ? -6.973 1.839 34.25 1 98.12 372 PRO B O 1
ATOM 8304 N N . VAL B 1 373 ? -7.805 0.885 32.438 1 98.31 373 VAL B N 1
ATOM 8305 C CA . VAL B 1 373 ? -6.566 0.234 32.031 1 98.31 373 VAL B CA 1
ATOM 8306 C C . VAL B 1 373 ? -6.34 0.458 30.531 1 98.31 373 VAL B C 1
ATOM 8308 O O . VAL B 1 373 ? -7.297 0.525 29.766 1 98.31 373 VAL B O 1
ATOM 8311 N N . VAL B 1 374 ? -5.113 0.695 30.141 1 97.75 374 VAL B N 1
ATOM 8312 C CA . VAL B 1 374 ? -4.762 0.849 28.734 1 97.75 374 VAL B CA 1
ATOM 8313 C C . VAL B 1 374 ? -4.672 -0.524 28.078 1 97.75 374 VAL B C 1
ATOM 8315 O O . VAL B 1 374 ? -3.744 -1.291 28.344 1 97.75 374 VAL B O 1
ATOM 8318 N N . PRO B 1 375 ? -5.594 -0.867 27.141 1 97.88 375 PRO B N 1
ATOM 8319 C CA . PRO B 1 375 ? -5.574 -2.191 26.516 1 97.88 375 PRO B CA 1
ATOM 8320 C C . PRO B 1 375 ? -4.242 -2.5 25.828 1 97.88 375 PRO B C 1
ATOM 8322 O O . PRO B 1 375 ? -3.699 -3.596 25.984 1 97.88 375 PRO B O 1
ATOM 8325 N N . ALA B 1 376 ? -3.693 -1.584 25.078 1 97.56 376 ALA B N 1
ATOM 8326 C CA . ALA B 1 376 ? -2.451 -1.802 24.344 1 97.56 376 ALA B CA 1
ATOM 8327 C C . ALA B 1 376 ? -1.306 -2.154 25.281 1 97.56 376 ALA B C 1
ATOM 8329 O O . ALA B 1 376 ? -0.489 -3.027 24.984 1 97.56 376 ALA B O 1
ATOM 8330 N N . THR B 1 377 ? -1.206 -1.486 26.422 1 98.19 377 THR B N 1
ATOM 8331 C CA . THR B 1 377 ? -0.162 -1.763 27.391 1 98.19 377 THR B CA 1
ATOM 8332 C C . THR B 1 377 ? -0.33 -3.16 27.984 1 98.19 377 THR B C 1
ATOM 8334 O O . THR B 1 377 ? 0.655 -3.865 28.219 1 98.19 377 THR B O 1
ATOM 8337 N N . ALA B 1 378 ? -1.594 -3.512 28.234 1 98.5 378 ALA B N 1
ATOM 8338 C CA . ALA B 1 378 ? -1.87 -4.852 28.75 1 98.5 378 ALA B CA 1
ATOM 8339 C C . ALA B 1 378 ? -1.39 -5.922 27.781 1 98.5 378 ALA B C 1
ATOM 8341 O O . ALA B 1 378 ? -0.772 -6.91 28.188 1 98.5 378 ALA B O 1
ATOM 8342 N N . MET B 1 379 ? -1.673 -5.758 26.5 1 98.38 379 MET B N 1
ATOM 8343 C CA . MET B 1 379 ? -1.186 -6.691 25.484 1 98.38 379 MET B CA 1
ATOM 8344 C C . MET B 1 379 ? 0.336 -6.66 25.406 1 98.38 379 MET B C 1
ATOM 8346 O O . MET B 1 379 ? 0.976 -7.699 25.234 1 98.38 379 MET B O 1
ATOM 8350 N N . GLY B 1 380 ? 0.885 -5.402 25.453 1 98.31 380 GLY B N 1
ATOM 8351 C CA . GLY B 1 380 ? 2.328 -5.242 25.391 1 98.31 380 GLY B CA 1
ATOM 8352 C C . GLY B 1 380 ? 3.074 -6.094 26.391 1 98.31 380 GLY B C 1
ATOM 8353 O O . GLY B 1 380 ? 4.156 -6.605 26.109 1 98.31 380 GLY B O 1
ATOM 8354 N N . ALA B 1 381 ? 2.521 -6.273 27.562 1 98.5 381 ALA B N 1
ATOM 8355 C CA . ALA B 1 381 ? 3.143 -7.098 28.594 1 98.5 381 ALA B CA 1
ATOM 8356 C C . ALA B 1 381 ? 3.225 -8.555 28.156 1 98.5 381 ALA B C 1
ATOM 8358 O O . ALA B 1 381 ? 4.223 -9.234 28.422 1 98.5 381 ALA B O 1
ATOM 8359 N N . LEU B 1 382 ? 2.188 -9.07 27.516 1 98.5 382 LEU B N 1
ATOM 8360 C CA . LEU B 1 382 ? 2.186 -10.438 27 1 98.5 382 LEU B CA 1
ATOM 8361 C C . LEU B 1 382 ? 3.174 -10.594 25.859 1 98.5 382 LEU B C 1
ATOM 8363 O O . LEU B 1 382 ? 3.844 -11.625 25.734 1 98.5 382 LEU B O 1
ATOM 8367 N N . VAL B 1 383 ? 3.211 -9.609 24.969 1 98.56 383 VAL B N 1
ATOM 8368 C CA . VAL B 1 383 ? 4.145 -9.625 23.859 1 98.56 383 VAL B CA 1
ATOM 8369 C C . VAL B 1 383 ? 5.578 -9.695 24.375 1 98.56 383 VAL B C 1
ATOM 8371 O O . VAL B 1 383 ? 6.398 -10.453 23.859 1 98.56 383 VAL B O 1
ATOM 8374 N N . ALA B 1 384 ? 5.887 -8.828 25.391 1 98.44 384 ALA B N 1
ATOM 8375 C CA . ALA B 1 384 ? 7.195 -8.867 26.031 1 98.44 384 ALA B CA 1
ATOM 8376 C C . ALA B 1 384 ? 7.508 -10.258 26.562 1 98.44 384 ALA B C 1
ATOM 8378 O O . ALA B 1 384 ? 8.609 -10.773 26.359 1 98.44 384 ALA B O 1
ATOM 8379 N N . TRP B 1 385 ? 6.547 -10.891 27.219 1 98.44 385 TRP B N 1
ATOM 8380 C CA . TRP B 1 385 ? 6.727 -12.227 27.766 1 98.44 385 TRP B CA 1
ATOM 8381 C C . TRP B 1 385 ? 7.004 -13.242 26.656 1 98.44 385 TRP B C 1
ATOM 8383 O O . TRP B 1 385 ? 7.918 -14.062 26.781 1 98.44 385 TRP B O 1
ATOM 8393 N N . VAL B 1 386 ? 6.23 -13.234 25.531 1 98.38 386 VAL B N 1
ATOM 8394 C CA . VAL B 1 386 ? 6.414 -14.148 24.406 1 98.38 386 VAL B CA 1
ATOM 8395 C C . VAL B 1 386 ? 7.832 -14.008 23.859 1 98.38 386 VAL B C 1
ATOM 8397 O O . VAL B 1 386 ? 8.508 -15.008 23.594 1 98.38 386 VAL B O 1
ATOM 8400 N N . GLY B 1 387 ? 8.227 -12.734 23.656 1 98.06 387 GLY B N 1
ATOM 8401 C CA . GLY B 1 387 ? 9.562 -12.484 23.141 1 98.06 387 GLY B CA 1
ATOM 8402 C C . GLY B 1 387 ? 10.664 -13.039 24.031 1 98.06 387 GLY B C 1
ATOM 8403 O O . GLY B 1 387 ? 11.719 -13.445 23.531 1 98.06 387 GLY B O 1
ATOM 8404 N N . GLN B 1 388 ? 10.453 -13 25.328 1 97.5 388 GLN B N 1
ATOM 8405 C CA . GLN B 1 388 ? 11.438 -13.508 26.281 1 97.5 388 GLN B CA 1
ATOM 8406 C C . GLN B 1 388 ? 11.492 -15.031 26.25 1 97.5 388 GLN B C 1
ATOM 8408 O O . GLN B 1 388 ? 12.508 -15.625 26.625 1 97.5 388 GLN B O 1
ATOM 8413 N N . GLN B 1 389 ? 10.414 -15.695 25.766 1 96.81 389 GLN B N 1
ATOM 8414 C CA . GLN B 1 389 ? 10.375 -17.156 25.703 1 96.81 389 GLN B CA 1
ATOM 8415 C C . GLN B 1 389 ? 11.078 -17.656 24.453 1 96.81 389 GLN B C 1
ATOM 8417 O O . GLN B 1 389 ? 11.531 -18.812 24.406 1 96.81 389 GLN B O 1
ATOM 8422 N N . ASP B 1 390 ? 11.141 -16.891 23.406 1 95.88 390 ASP B N 1
ATOM 8423 C CA . ASP B 1 390 ? 11.664 -17.312 22.109 1 95.88 390 ASP B CA 1
ATOM 8424 C C . ASP B 1 390 ? 12.539 -16.219 21.5 1 95.88 390 ASP B C 1
ATOM 8426 O O . ASP B 1 390 ? 12.023 -15.25 20.938 1 95.88 390 ASP B O 1
ATOM 8430 N N . PRO B 1 391 ? 13.797 -16.391 21.453 1 94.56 391 PRO B N 1
ATOM 8431 C CA . PRO B 1 391 ? 14.695 -15.352 20.938 1 94.56 391 PRO B CA 1
ATOM 8432 C C . PRO B 1 391 ? 14.5 -15.086 19.453 1 94.56 391 PRO B C 1
ATOM 8434 O O . PRO B 1 391 ? 14.961 -14.07 18.938 1 94.56 391 PRO B O 1
ATOM 8437 N N . ARG B 1 392 ? 13.82 -15.938 18.734 1 95.31 392 ARG B N 1
ATOM 8438 C CA . ARG B 1 392 ? 13.57 -15.766 17.312 1 95.31 392 ARG B CA 1
ATOM 8439 C C . ARG B 1 392 ? 12.367 -14.859 17.062 1 95.31 392 ARG B C 1
ATOM 8441 O O . ARG B 1 392 ? 12.156 -14.383 15.953 1 95.31 392 ARG B O 1
ATOM 8448 N N . PHE B 1 393 ? 11.57 -14.672 18.125 1 98.06 393 PHE B N 1
ATOM 8449 C CA . PHE B 1 393 ? 10.383 -13.836 18 1 98.06 393 PHE B CA 1
ATOM 8450 C C . PHE B 1 393 ? 10.766 -12.398 17.672 1 98.06 393 PHE B C 1
ATOM 8452 O O . PHE B 1 393 ? 11.688 -11.836 18.281 1 98.06 393 PHE B O 1
ATOM 8459 N N . VAL B 1 394 ? 10.125 -11.766 16.672 1 98.44 394 VAL B N 1
ATOM 8460 C CA . VAL B 1 394 ? 10.406 -10.398 16.266 1 98.44 394 VAL B CA 1
ATOM 8461 C C . VAL B 1 394 ? 9.117 -9.578 16.297 1 98.44 394 VAL B C 1
ATOM 8463 O O . VAL B 1 394 ? 8.078 -10.016 15.797 1 98.44 394 VAL B O 1
ATOM 8466 N N . VAL B 1 395 ? 9.148 -8.438 16.984 1 98.56 395 VAL B N 1
ATOM 8467 C CA . VAL B 1 395 ? 8.109 -7.422 16.891 1 98.56 395 VAL B CA 1
ATOM 8468 C C . VAL B 1 395 ? 8.516 -6.348 15.883 1 98.56 395 VAL B C 1
ATOM 8470 O O . VAL B 1 395 ? 9.633 -5.816 15.953 1 98.56 395 VAL B O 1
ATOM 8473 N N . THR B 1 396 ? 7.707 -6.121 14.891 1 98.12 396 THR B N 1
ATOM 8474 C CA . THR B 1 396 ? 8.016 -5.07 13.93 1 98.12 396 THR B CA 1
ATOM 8475 C C . THR B 1 396 ? 7.051 -3.896 14.078 1 98.12 396 THR B C 1
ATOM 8477 O O . THR B 1 396 ? 5.871 -4.09 14.383 1 98.12 396 THR B O 1
ATOM 8480 N N . ASN B 1 397 ? 7.504 -2.707 13.953 1 96.12 397 ASN B N 1
ATOM 8481 C CA . ASN B 1 397 ? 6.715 -1.483 14.039 1 96.12 397 ASN B CA 1
ATOM 8482 C C . ASN B 1 397 ? 7.438 -0.307 13.391 1 96.12 397 ASN B C 1
ATOM 8484 O O . ASN B 1 397 ? 8.633 -0.098 13.617 1 96.12 397 ASN B O 1
ATOM 8488 N N . ALA B 1 398 ? 6.707 0.483 12.586 1 92.62 398 ALA B N 1
ATOM 8489 C CA . ALA B 1 398 ? 7.32 1.653 11.961 1 92.62 398 ALA B CA 1
ATOM 8490 C C . ALA B 1 398 ? 7.391 2.822 12.938 1 92.62 398 ALA B C 1
ATOM 8492 O O . ALA B 1 398 ? 6.68 3.816 12.781 1 92.62 398 ALA B O 1
ATOM 8493 N N . ASP B 1 399 ? 8.32 2.812 13.914 1 80.75 399 ASP B N 1
ATOM 8494 C CA . ASP B 1 399 ? 8.727 3.838 14.875 1 80.75 399 ASP B CA 1
ATOM 8495 C C . ASP B 1 399 ? 7.543 4.309 15.711 1 80.75 399 ASP B C 1
ATOM 8497 O O . ASP B 1 399 ? 7.281 5.508 15.812 1 80.75 399 ASP B O 1
ATOM 8501 N N . GLY B 1 400 ? 6.941 3.344 16.547 1 86.19 400 GLY B N 1
ATOM 8502 C CA . GLY B 1 400 ? 5.762 3.873 17.203 1 86.19 400 GLY B CA 1
ATOM 8503 C C . GLY B 1 400 ? 5.305 3.029 18.375 1 86.19 400 GLY B C 1
ATOM 8504 O O . GLY B 1 400 ? 4.141 3.086 18.781 1 86.19 400 GLY B O 1
ATOM 8505 N N . ASN B 1 401 ? 6.234 2.229 18.969 1 93.25 401 ASN B N 1
ATOM 8506 C CA . ASN B 1 401 ? 5.766 1.419 20.094 1 93.25 401 ASN B CA 1
ATOM 8507 C C . ASN B 1 401 ? 5.422 2.281 21.297 1 93.25 401 ASN B C 1
ATOM 8509 O O . ASN B 1 401 ? 4.371 2.096 21.922 1 93.25 401 ASN B O 1
ATOM 8513 N N . GLU B 1 402 ? 6.312 3.227 21.578 1 92 402 GLU B N 1
ATOM 8514 C CA . GLU B 1 402 ? 6.055 4.09 22.734 1 92 402 GLU B CA 1
ATOM 8515 C C . GLU B 1 402 ? 4.852 4.992 22.484 1 92 402 GLU B C 1
ATOM 8517 O O . GLU B 1 402 ? 3.998 5.148 23.359 1 92 402 GLU B O 1
ATOM 8522 N N . ALA B 1 403 ? 4.793 5.523 21.344 1 88.5 403 ALA B N 1
ATOM 8523 C CA . ALA B 1 403 ? 3.664 6.379 20.984 1 88.5 403 ALA B CA 1
ATOM 8524 C C . ALA B 1 403 ? 2.355 5.594 20.984 1 88.5 403 ALA B C 1
ATOM 8526 O O . ALA B 1 403 ? 1.276 6.172 21.125 1 88.5 403 ALA B O 1
ATOM 8527 N N . SER B 1 404 ? 2.375 4.301 20.891 1 91.62 404 SER B N 1
ATOM 8528 C CA . SER B 1 404 ? 1.202 3.432 20.859 1 91.62 404 SER B CA 1
ATOM 8529 C C . SER B 1 404 ? 0.911 2.84 22.234 1 91.62 404 SER B C 1
ATOM 8531 O O . SER B 1 404 ? 0.167 1.863 22.344 1 91.62 404 SER B O 1
ATOM 8533 N N . ALA B 1 405 ? 1.527 3.373 23.266 1 93.69 405 ALA B N 1
ATOM 8534 C CA . ALA B 1 405 ? 1.382 2.91 24.641 1 93.69 405 ALA B CA 1
ATOM 8535 C C . ALA B 1 405 ? 1.93 1.495 24.797 1 93.69 405 ALA B C 1
ATOM 8537 O O . ALA B 1 405 ? 1.402 0.705 25.578 1 93.69 405 ALA B O 1
ATOM 8538 N N . MET B 1 406 ? 2.9 1.165 24.047 1 96.19 406 MET B N 1
ATOM 8539 C CA . MET B 1 406 ? 3.514 -0.158 24.109 1 96.19 406 MET B CA 1
ATOM 8540 C C . MET B 1 406 ? 5.012 -0.051 24.391 1 96.19 406 MET B C 1
ATOM 8542 O O . MET B 1 406 ? 5.801 -0.828 23.844 1 96.19 406 MET B O 1
ATOM 8546 N N . LYS B 1 407 ? 5.398 0.945 25.125 1 95.38 407 LYS B N 1
ATOM 8547 C CA . LYS B 1 407 ? 6.789 1.149 25.516 1 95.38 407 LYS B CA 1
ATOM 8548 C C . LYS B 1 407 ? 7.328 -0.061 26.281 1 95.38 407 LYS B C 1
ATOM 8550 O O . LYS B 1 407 ? 8.516 -0.364 26.203 1 95.38 407 LYS B O 1
ATOM 8555 N N . ASN B 1 408 ? 6.465 -0.783 27.016 1 97.56 408 ASN B N 1
ATOM 8556 C CA . ASN B 1 408 ? 6.871 -1.947 27.797 1 97.56 408 ASN B CA 1
ATOM 8557 C C . ASN B 1 408 ? 7.477 -3.031 26.906 1 97.56 408 ASN B C 1
ATOM 8559 O O . ASN B 1 408 ? 8.289 -3.836 27.375 1 97.56 408 ASN B O 1
ATOM 8563 N N . ILE B 1 409 ? 7.113 -3.086 25.609 1 98 409 ILE B N 1
ATOM 8564 C CA . ILE B 1 409 ? 7.758 -3.996 24.672 1 98 409 ILE B CA 1
ATOM 8565 C C . ILE B 1 409 ? 9.219 -3.586 24.469 1 98 409 ILE B C 1
ATOM 8567 O O . ILE B 1 409 ? 10.117 -4.422 24.531 1 98 409 ILE B O 1
ATOM 8571 N N . ASN B 1 410 ? 9.414 -2.27 24.25 1 97.56 410 ASN B N 1
ATOM 8572 C CA . ASN B 1 410 ? 10.773 -1.763 24.047 1 97.56 410 ASN B CA 1
ATOM 8573 C C . ASN B 1 410 ? 11.625 -1.938 25.297 1 97.56 410 ASN B C 1
ATOM 8575 O O . ASN B 1 410 ? 12.828 -2.205 25.203 1 97.56 410 ASN B O 1
ATOM 8579 N N . ASP B 1 411 ? 10.992 -1.729 26.453 1 97.69 411 ASP B N 1
ATOM 8580 C CA . ASP B 1 411 ? 11.711 -1.918 27.703 1 97.69 411 ASP B CA 1
ATOM 8581 C C . ASP B 1 411 ? 12.211 -3.354 27.844 1 97.69 411 ASP B C 1
ATOM 8583 O O . ASP B 1 411 ? 13.328 -3.588 28.312 1 97.69 411 ASP B O 1
ATOM 8587 N N . ALA B 1 412 ? 11.398 -4.285 27.422 1 98.12 412 ALA B N 1
ATOM 8588 C CA . ALA B 1 412 ? 11.688 -5.703 27.641 1 98.12 412 ALA B CA 1
ATOM 8589 C C . ALA B 1 412 ? 12.555 -6.262 26.516 1 98.12 412 ALA B C 1
ATOM 8591 O O . ALA B 1 412 ? 13.469 -7.051 26.766 1 98.12 412 ALA B O 1
ATOM 8592 N N . LEU B 1 413 ? 12.297 -5.918 25.234 1 98.19 413 LEU B N 1
ATOM 8593 C CA . LEU B 1 413 ? 12.859 -6.625 24.094 1 98.19 413 LEU B CA 1
ATOM 8594 C C . LEU B 1 413 ? 13.875 -5.754 23.359 1 98.19 413 LEU B C 1
ATOM 8596 O O . LEU B 1 413 ? 14.672 -6.258 22.562 1 98.19 413 LEU B O 1
ATOM 8600 N N . LYS B 1 414 ? 13.883 -4.43 23.594 1 97.62 414 LYS B N 1
ATOM 8601 C CA . LYS B 1 414 ? 14.812 -3.445 23.047 1 97.62 414 LYS B CA 1
ATOM 8602 C C . LYS B 1 414 ? 14.648 -3.324 21.531 1 97.62 414 LYS B C 1
ATOM 8604 O O . LYS B 1 414 ? 14.336 -4.305 20.859 1 97.62 414 LYS B O 1
ATOM 8609 N N . ILE B 1 415 ? 14.859 -2.145 21.047 1 96.69 415 ILE B N 1
ATOM 8610 C CA . ILE B 1 415 ? 14.852 -1.86 19.609 1 96.69 415 ILE B CA 1
ATOM 8611 C C . ILE B 1 415 ? 16.172 -2.32 18.984 1 96.69 415 ILE B C 1
ATOM 8613 O O . ILE B 1 415 ? 17.25 -1.997 19.484 1 96.69 415 ILE B O 1
ATOM 8617 N N . ARG B 1 416 ? 16.031 -3.057 17.922 1 96.12 416 ARG B N 1
ATOM 8618 C CA . ARG B 1 416 ? 17.219 -3.512 17.203 1 96.12 416 ARG B CA 1
ATOM 8619 C C . ARG B 1 416 ? 17.859 -2.369 16.422 1 96.12 416 ARG B C 1
ATOM 8621 O O . ARG B 1 416 ? 17.219 -1.778 15.539 1 96.12 416 ARG B O 1
ATOM 8628 N N . HIS B 1 417 ? 19.016 -2.016 16.75 1 94.69 417 HIS B N 1
ATOM 8629 C CA . HIS B 1 417 ? 19.812 -0.967 16.109 1 94.69 417 HIS B CA 1
ATOM 8630 C C . HIS B 1 417 ? 21.312 -1.212 16.312 1 94.69 417 HIS B C 1
ATOM 8632 O O . HIS B 1 417 ? 21.734 -1.645 17.375 1 94.69 417 HIS B O 1
ATOM 8638 N N . PRO B 1 418 ? 22.078 -0.951 15.258 1 94.25 418 PRO B N 1
ATOM 8639 C CA . PRO B 1 418 ? 23.531 -1.129 15.422 1 94.25 418 PRO B CA 1
ATOM 8640 C C . PRO B 1 418 ? 24.109 -0.258 16.531 1 94.25 418 PRO B C 1
ATOM 8642 O O . PRO B 1 418 ? 25.094 -0.635 17.172 1 94.25 418 PRO B O 1
ATOM 8645 N N . THR B 1 419 ? 23.547 0.917 16.781 1 93.62 419 THR B N 1
ATOM 8646 C CA . THR B 1 419 ? 23.969 1.827 17.844 1 93.62 419 THR B CA 1
ATOM 8647 C C . THR B 1 419 ? 23.266 1.503 19.156 1 93.62 419 THR B C 1
ATOM 8649 O O . THR B 1 419 ? 22.031 1.471 19.219 1 93.62 419 THR B O 1
ATOM 8652 N N . GLU B 1 420 ? 24.109 1.173 20.172 1 95.81 420 GLU B N 1
ATOM 8653 C CA . GLU B 1 420 ? 23.547 1.008 21.516 1 95.81 420 GLU B CA 1
ATOM 8654 C C . GLU B 1 420 ? 23.25 2.357 22.156 1 95.81 420 GLU B C 1
ATOM 8656 O O . GLU B 1 420 ? 24.125 3.223 22.219 1 95.81 420 GLU B O 1
ATOM 8661 N N . ASP B 1 421 ? 22.078 2.66 22.531 1 96.38 421 ASP B N 1
ATOM 8662 C CA . ASP B 1 421 ? 21.656 3.895 23.188 1 96.38 421 ASP B CA 1
ATOM 8663 C C . ASP B 1 421 ? 20.5 3.639 24.156 1 96.38 421 ASP B C 1
ATOM 8665 O O . ASP B 1 421 ? 19.344 3.6 23.75 1 96.38 421 ASP B O 1
ATOM 8669 N N . PRO B 1 422 ? 20.75 3.492 25.422 1 96.19 422 PRO B N 1
ATOM 8670 C CA . PRO B 1 422 ? 19.734 3.154 26.422 1 96.19 422 PRO B CA 1
ATOM 8671 C C . PRO B 1 422 ? 18.625 4.207 26.5 1 96.19 422 PRO B C 1
ATOM 8673 O O . PRO B 1 422 ? 17.484 3.879 26.828 1 96.19 422 PRO B O 1
ATOM 8676 N N . LEU B 1 423 ? 18.922 5.457 26.109 1 95.25 423 LEU B N 1
ATOM 8677 C CA . LEU B 1 423 ? 17.922 6.516 26.156 1 95.25 423 LEU B CA 1
ATOM 8678 C C . LEU B 1 423 ? 16.75 6.195 25.234 1 95.25 423 LEU B C 1
ATOM 8680 O O . LEU B 1 423 ? 15.602 6.543 25.547 1 95.25 423 LEU B O 1
ATOM 8684 N N . TYR B 1 424 ? 17.047 5.527 24.203 1 95 424 TYR B N 1
ATOM 8685 C CA . TYR B 1 424 ? 16.016 5.234 23.203 1 95 424 TYR B CA 1
ATOM 8686 C C . TYR B 1 424 ? 15.711 3.744 23.156 1 95 424 TYR B C 1
ATOM 8688 O O . TYR B 1 424 ? 15.125 3.254 22.188 1 95 424 TYR B O 1
ATOM 8696 N N . ASN B 1 425 ? 16.156 2.969 24.094 1 95.94 425 ASN B N 1
ATOM 8697 C CA . ASN B 1 425 ? 15.922 1.533 24.203 1 95.94 425 ASN B CA 1
ATOM 8698 C C . ASN B 1 425 ? 16.469 0.782 23 1 95.94 425 ASN B C 1
ATOM 8700 O O . ASN B 1 425 ? 15.82 -0.133 22.484 1 95.94 425 ASN B O 1
ATOM 8704 N N . GLN B 1 426 ? 17.656 1.184 22.5 1 95.12 426 GLN B N 1
ATOM 8705 C CA . GLN B 1 426 ? 18.234 0.592 21.312 1 95.12 426 GLN B CA 1
ATOM 8706 C C . GLN B 1 426 ? 19.453 -0.267 21.641 1 95.12 426 GLN B C 1
ATOM 8708 O O . GLN B 1 426 ? 20.25 0.099 22.516 1 95.12 426 GLN B O 1
ATOM 8713 N N . GLN B 1 427 ? 19.594 -1.425 21 1 96.31 427 GLN B N 1
ATOM 8714 C CA . GLN B 1 427 ? 20.797 -2.244 21.047 1 96.31 427 GLN B CA 1
ATOM 8715 C C . GLN B 1 427 ? 20.844 -3.223 19.875 1 96.31 427 GLN B C 1
ATOM 8717 O O . GLN B 1 427 ? 19.797 -3.594 19.328 1 96.31 427 GLN B O 1
ATOM 8722 N N . PRO B 1 428 ? 22 -3.777 19.328 1 95.31 428 PRO B N 1
ATOM 8723 C CA . PRO B 1 428 ? 22.125 -4.68 18.188 1 95.31 428 PRO B CA 1
ATOM 8724 C C . PRO B 1 428 ? 21.375 -5.996 18.375 1 95.31 428 PRO B C 1
ATOM 8726 O O . PRO B 1 428 ? 20.906 -6.598 17.406 1 95.31 428 PRO B O 1
ATOM 8729 N N . GLY B 1 429 ? 21.156 -6.426 19.578 1 95.56 429 GLY B N 1
ATOM 8730 C CA . GLY B 1 429 ? 20.547 -7.719 19.812 1 95.56 429 GLY B CA 1
ATOM 8731 C C . GLY B 1 429 ? 19.078 -7.617 20.172 1 95.56 429 GLY B C 1
ATOM 8732 O O . GLY B 1 429 ? 18.469 -8.594 20.641 1 95.56 429 GLY B O 1
ATOM 8733 N N . GLY B 1 430 ? 18.484 -6.445 19.891 1 97.44 430 GLY B N 1
ATOM 8734 C CA . GLY B 1 430 ? 17.078 -6.27 20.219 1 97.44 430 GLY B CA 1
ATOM 8735 C C . GLY B 1 430 ? 16.156 -7.133 19.375 1 97.44 430 GLY B C 1
ATOM 8736 O O . GLY B 1 430 ? 16.578 -7.691 18.359 1 97.44 430 GLY B O 1
ATOM 8737 N N . GLN B 1 431 ? 14.93 -7.305 19.828 1 98.25 431 GLN B N 1
ATOM 8738 C CA . GLN B 1 431 ? 13.945 -8.133 19.141 1 98.25 431 GLN B CA 1
ATOM 8739 C C . GLN B 1 431 ? 12.852 -7.281 18.5 1 98.25 431 GLN B C 1
ATOM 8741 O O . GLN B 1 431 ? 11.875 -7.812 17.969 1 98.25 431 GLN B O 1
ATOM 8746 N N . VAL B 1 432 ? 13.031 -5.934 18.578 1 97.94 432 VAL B N 1
ATOM 8747 C CA . VAL B 1 432 ? 12.078 -5.012 17.969 1 97.94 432 VAL B CA 1
ATOM 8748 C C . VAL B 1 432 ? 12.695 -4.406 16.703 1 97.94 432 VAL B C 1
ATOM 8750 O O . VAL B 1 432 ? 13.703 -3.697 16.781 1 97.94 432 VAL B O 1
ATOM 8753 N N . TYR B 1 433 ? 12.125 -4.77 15.5 1 96.94 433 TYR B N 1
ATOM 8754 C CA . TYR B 1 433 ? 12.508 -4.238 14.195 1 96.94 433 TYR B CA 1
ATOM 8755 C C . TYR B 1 433 ? 11.711 -2.98 13.867 1 96.94 433 TYR B C 1
ATOM 8757 O O . TYR B 1 433 ? 10.508 -3.043 13.633 1 96.94 433 TYR B O 1
ATOM 8765 N N . GLU B 1 434 ? 12.383 -1.797 13.844 1 93.69 434 GLU B N 1
ATOM 8766 C CA . GLU B 1 434 ? 11.617 -0.556 13.781 1 93.69 434 GLU B CA 1
ATOM 8767 C C . GLU B 1 434 ? 12.117 0.344 12.656 1 93.69 434 GLU B C 1
ATOM 8769 O O . GLU B 1 434 ? 12.422 1.519 12.875 1 93.69 434 GLU B O 1
ATOM 8774 N N . PRO B 1 435 ? 12.102 -0.161 11.422 1 93.06 435 PRO B N 1
ATOM 8775 C CA . PRO B 1 435 ? 12.273 0.798 10.328 1 93.06 435 PRO B CA 1
ATOM 8776 C C . PRO B 1 435 ? 11.047 1.68 10.117 1 93.06 435 PRO B C 1
ATOM 8778 O O . PRO B 1 435 ? 9.914 1.226 10.312 1 93.06 435 PRO B O 1
ATOM 8781 N N . LEU B 1 436 ? 11.219 2.986 9.883 1 93.69 436 LEU B N 1
ATOM 8782 C CA . LEU B 1 436 ? 10.086 3.814 9.484 1 93.69 436 LEU B CA 1
ATOM 8783 C C . LEU B 1 436 ? 9.625 3.473 8.07 1 93.69 436 LEU B C 1
ATOM 8785 O O . LEU B 1 436 ? 9.789 4.273 7.152 1 93.69 436 LEU B O 1
ATOM 8789 N N . ASN B 1 437 ? 9.125 2.34 7.898 1 95.19 437 ASN B N 1
ATOM 8790 C CA . ASN B 1 437 ? 8.727 1.675 6.664 1 95.19 437 ASN B CA 1
ATOM 8791 C C . ASN B 1 437 ? 7.734 0.543 6.93 1 95.19 437 ASN B C 1
ATOM 8793 O O . ASN B 1 437 ? 8.133 -0.56 7.309 1 95.19 437 ASN B O 1
ATOM 8797 N N . GLU B 1 438 ? 6.402 0.823 6.684 1 95.69 438 GLU B N 1
ATOM 8798 C CA . GLU B 1 438 ? 5.371 -0.159 6.996 1 95.69 438 GLU B CA 1
ATOM 8799 C C . GLU B 1 438 ? 5.523 -1.415 6.145 1 95.69 438 GLU B C 1
ATOM 8801 O O . GLU B 1 438 ? 5.234 -2.521 6.602 1 95.69 438 GLU B O 1
ATOM 8806 N N . ASP B 1 439 ? 5.973 -1.278 4.914 1 95.44 439 ASP B N 1
ATOM 8807 C CA . ASP B 1 439 ? 6.172 -2.434 4.043 1 95.44 439 ASP B CA 1
ATOM 8808 C C . ASP B 1 439 ? 7.246 -3.363 4.605 1 95.44 439 ASP B C 1
ATOM 8810 O O . ASP B 1 439 ? 7.062 -4.582 4.641 1 95.44 439 ASP B O 1
ATOM 8814 N N . ALA B 1 440 ? 8.367 -2.783 4.98 1 96.88 440 ALA B N 1
ATOM 8815 C CA . ALA B 1 440 ? 9.453 -3.578 5.551 1 96.88 440 ALA B CA 1
ATOM 8816 C C . ALA B 1 440 ? 9 -4.281 6.828 1 96.88 440 ALA B C 1
ATOM 8818 O O . ALA B 1 440 ? 9.328 -5.449 7.051 1 96.88 440 ALA B O 1
ATOM 8819 N N . CYS B 1 441 ? 8.266 -3.568 7.645 1 97.62 441 CYS B N 1
ATOM 8820 C CA . CYS B 1 441 ? 7.773 -4.133 8.898 1 97.62 441 CYS B CA 1
ATOM 8821 C C . CYS B 1 441 ? 6.828 -5.297 8.633 1 97.62 441 CYS B C 1
ATOM 8823 O O . CYS B 1 441 ? 7.031 -6.398 9.148 1 97.62 441 CYS B O 1
ATOM 8825 N N . ALA B 1 442 ? 5.828 -5.059 7.816 1 98.25 442 ALA B N 1
ATOM 8826 C CA . ALA B 1 442 ? 4.855 -6.098 7.48 1 98.25 442 ALA B CA 1
ATOM 8827 C C . ALA B 1 442 ? 5.523 -7.262 6.754 1 98.25 442 ALA B C 1
ATOM 8829 O O . ALA B 1 442 ? 5.203 -8.422 7.012 1 98.25 442 ALA B O 1
ATOM 8830 N N . GLY B 1 443 ? 6.422 -6.91 5.828 1 98 443 GLY B N 1
ATOM 8831 C CA . GLY B 1 443 ? 7.086 -7.926 5.027 1 98 443 GLY B CA 1
ATOM 8832 C C . GLY B 1 443 ? 7.898 -8.898 5.859 1 98 443 GLY B C 1
ATOM 8833 O O . GLY B 1 443 ? 7.789 -10.117 5.68 1 98 443 GLY B O 1
ATOM 8834 N N . LEU B 1 444 ? 8.727 -8.383 6.773 1 98.5 444 LEU B N 1
ATOM 8835 C CA . LEU B 1 444 ? 9.531 -9.273 7.598 1 98.5 444 LEU B CA 1
ATOM 8836 C C . LEU B 1 444 ? 8.648 -10.109 8.523 1 98.5 444 LEU B C 1
ATOM 8838 O O . LEU B 1 444 ? 8.859 -11.312 8.664 1 98.5 444 LEU B O 1
ATOM 8842 N N . ALA B 1 445 ? 7.664 -9.453 9.148 1 98.75 445 ALA B N 1
ATOM 8843 C CA . ALA B 1 445 ? 6.773 -10.18 10.047 1 98.75 445 ALA B CA 1
ATOM 8844 C C . ALA B 1 445 ? 6.047 -11.305 9.312 1 98.75 445 ALA B C 1
ATOM 8846 O O . ALA B 1 445 ? 5.992 -12.438 9.797 1 98.75 445 ALA B O 1
ATOM 8847 N N . ALA B 1 446 ? 5.492 -11.023 8.164 1 98.38 446 ALA B N 1
ATOM 8848 C CA . ALA B 1 446 ? 4.758 -12.016 7.383 1 98.38 446 ALA B CA 1
ATOM 8849 C C . ALA B 1 446 ? 5.684 -13.133 6.914 1 98.38 446 ALA B C 1
ATOM 8851 O O . ALA B 1 446 ? 5.312 -14.305 6.941 1 98.38 446 ALA B O 1
ATOM 8852 N N . GLY B 1 447 ? 6.871 -12.719 6.426 1 97.94 447 GLY B N 1
ATOM 8853 C CA . GLY B 1 447 ? 7.836 -13.711 5.992 1 97.94 447 GLY B CA 1
ATOM 8854 C C . GLY B 1 447 ? 8.25 -14.664 7.102 1 97.94 447 GLY B C 1
ATOM 8855 O O . GLY B 1 447 ? 8.359 -15.867 6.883 1 97.94 447 GLY B O 1
ATOM 8856 N N . LEU B 1 448 ? 8.484 -14.148 8.297 1 98.56 448 LEU B N 1
ATOM 8857 C CA . LEU B 1 448 ? 8.867 -14.969 9.438 1 98.56 448 LEU B CA 1
ATOM 8858 C C . LEU B 1 448 ? 7.77 -15.977 9.773 1 98.56 448 LEU B C 1
ATOM 8860 O O . LEU B 1 448 ? 8.055 -17.156 9.992 1 98.56 448 LEU B O 1
ATOM 8864 N N . ALA B 1 449 ? 6.559 -15.5 9.766 1 98.19 449 ALA B N 1
ATOM 8865 C CA . ALA B 1 449 ? 5.445 -16.406 10.023 1 98.19 449 ALA B CA 1
ATOM 8866 C C . ALA B 1 449 ? 5.359 -17.484 8.961 1 98.19 449 ALA B C 1
ATOM 8868 O O . ALA B 1 449 ? 5.211 -18.672 9.281 1 98.19 449 ALA B O 1
ATOM 8869 N N . LEU B 1 450 ? 5.453 -17.094 7.691 1 97.06 450 LEU B N 1
ATOM 8870 C CA . LEU B 1 450 ? 5.375 -18.047 6.586 1 97.06 450 LEU B CA 1
ATOM 8871 C C . LEU B 1 450 ? 6.453 -19.125 6.711 1 97.06 450 LEU B C 1
ATOM 8873 O O . LEU B 1 450 ? 6.219 -20.281 6.379 1 97.06 450 LEU B O 1
ATOM 8877 N N . PHE B 1 451 ? 7.605 -18.734 7.219 1 97.06 451 PHE B N 1
ATOM 8878 C CA . PHE B 1 451 ? 8.727 -19.656 7.305 1 97.06 451 PHE B CA 1
ATOM 8879 C C . PHE B 1 451 ? 8.773 -20.344 8.664 1 97.06 451 PHE B C 1
ATOM 8881 O O . PHE B 1 451 ? 9.719 -21.062 8.977 1 97.06 451 PHE B O 1
ATOM 8888 N N . GLY B 1 452 ? 7.805 -20.078 9.57 1 96.81 452 GLY B N 1
ATOM 8889 C CA . GLY B 1 452 ? 7.582 -20.969 10.688 1 96.81 452 GLY B CA 1
ATOM 8890 C C . GLY B 1 452 ? 7.848 -20.328 12.031 1 96.81 452 GLY B C 1
ATOM 8891 O O . GLY B 1 452 ? 7.758 -21 13.07 1 96.81 452 GLY B O 1
ATOM 8892 N N . SER B 1 453 ? 8.141 -19 12.039 1 98 453 SER B N 1
ATOM 8893 C CA . SER B 1 453 ? 8.414 -18.328 13.305 1 98 453 SER B CA 1
ATOM 8894 C C . SER B 1 453 ? 7.25 -17.438 13.727 1 98 453 SER B C 1
ATOM 8896 O O . SER B 1 453 ? 6.469 -17 12.883 1 98 453 SER B O 1
ATOM 8898 N N . ARG B 1 454 ? 7.148 -17.219 15.055 1 98.25 454 ARG B N 1
ATOM 8899 C CA . ARG B 1 454 ? 6.188 -16.234 15.531 1 98.25 454 ARG B CA 1
ATOM 8900 C C . ARG B 1 454 ? 6.695 -14.82 15.281 1 98.25 454 ARG B C 1
ATOM 8902 O O . ARG B 1 454 ? 7.895 -14.555 15.367 1 98.25 454 ARG B O 1
ATOM 8909 N N . SER B 1 455 ? 5.867 -13.961 14.938 1 98.56 455 SER B N 1
ATOM 8910 C CA . SER B 1 455 ? 6.141 -12.539 14.766 1 98.56 455 SER B CA 1
ATOM 8911 C C . SER B 1 455 ? 4.91 -11.695 15.078 1 98.56 455 SER B C 1
ATOM 8913 O O . SER B 1 455 ? 3.809 -12.227 15.234 1 98.56 455 SER B O 1
ATOM 8915 N N . LEU B 1 456 ? 5.098 -10.461 15.344 1 98.62 456 LEU B N 1
ATOM 8916 C CA . LEU B 1 456 ? 4.016 -9.5 15.555 1 98.62 456 LEU B CA 1
ATOM 8917 C C . LEU B 1 456 ? 4.273 -8.219 14.773 1 98.62 456 LEU B C 1
ATOM 8919 O O . LEU B 1 456 ? 5.344 -7.617 14.891 1 98.62 456 LEU B O 1
ATOM 8923 N N . TRP B 1 457 ? 3.379 -7.816 13.906 1 98.56 457 TRP B N 1
ATOM 8924 C CA . TRP B 1 457 ? 3.428 -6.52 13.242 1 98.56 457 TRP B CA 1
ATOM 8925 C C . TRP B 1 457 ? 2.514 -5.516 13.945 1 98.56 457 TRP B C 1
ATOM 8927 O O . TRP B 1 457 ? 1.297 -5.707 13.992 1 98.56 457 TRP B O 1
ATOM 8937 N N . LEU B 1 458 ? 3.076 -4.477 14.531 1 97.62 458 LEU B N 1
ATOM 8938 C CA . LEU B 1 458 ? 2.365 -3.367 15.156 1 97.62 458 LEU B CA 1
ATOM 8939 C C . LEU B 1 458 ? 2.395 -2.131 14.258 1 97.62 458 LEU B C 1
ATOM 8941 O O . LEU B 1 458 ? 3.406 -1.857 13.609 1 97.62 458 LEU B O 1
ATOM 8945 N N . SER B 1 459 ? 1.276 -1.437 14.188 1 95.75 459 SER B N 1
ATOM 8946 C CA . SER B 1 459 ? 1.188 -0.182 13.453 1 95.75 459 SER B CA 1
ATOM 8947 C C . SER B 1 459 ? 0.02 0.668 13.945 1 95.75 459 SER B C 1
ATOM 8949 O O . SER B 1 459 ? -0.798 0.206 14.742 1 95.75 459 SER B O 1
ATOM 8951 N N . TYR B 1 460 ? 0.002 1.973 13.531 1 94.38 460 TYR B N 1
ATOM 8952 C CA . TYR B 1 460 ? -1.25 2.717 13.617 1 94.38 460 TYR B CA 1
ATOM 8953 C C . TYR B 1 460 ? -2.262 2.193 12.602 1 94.38 460 TYR B C 1
ATOM 8955 O O . TYR B 1 460 ? -1.896 1.82 11.484 1 94.38 460 TYR B O 1
ATOM 8963 N N . GLU B 1 461 ? -3.525 2.219 13 1 94.5 461 GLU B N 1
ATOM 8964 C CA . GLU B 1 461 ? -4.602 1.773 12.125 1 94.5 461 GLU B CA 1
ATOM 8965 C C . GLU B 1 461 ? -4.543 2.49 10.773 1 94.5 461 GLU B C 1
ATOM 8967 O O . GLU B 1 461 ? -4.707 1.865 9.727 1 94.5 461 GLU B O 1
ATOM 8972 N N . SER B 1 462 ? -4.188 3.742 10.758 1 93.94 462 SER B N 1
ATOM 8973 C CA . SER B 1 462 ? -4.219 4.582 9.562 1 93.94 462 SER B CA 1
ATOM 8974 C C . SER B 1 462 ? -3.098 4.215 8.602 1 93.94 462 SER B C 1
ATOM 8976 O O . SER B 1 462 ? -3.158 4.547 7.414 1 93.94 462 SER B O 1
ATOM 8978 N N . PHE B 1 463 ? -2.031 3.52 9.055 1 95.19 463 PHE B N 1
ATOM 8979 C CA . PHE B 1 463 ? -0.852 3.299 8.227 1 95.19 463 PHE B CA 1
ATOM 8980 C C . PHE B 1 463 ? -0.738 1.832 7.824 1 95.19 463 PHE B C 1
ATOM 8982 O O . PHE B 1 463 ? 0.082 1.478 6.973 1 95.19 463 PHE B O 1
ATOM 8989 N N . ALA B 1 464 ? -1.618 0.979 8.344 1 96.12 464 ALA B N 1
ATOM 8990 C CA . ALA B 1 464 ? -1.563 -0.461 8.102 1 96.12 464 ALA B CA 1
ATOM 8991 C C . ALA B 1 464 ? -1.693 -0.772 6.617 1 96.12 464 ALA B C 1
ATOM 8993 O O . ALA B 1 464 ? -1.125 -1.752 6.129 1 96.12 464 ALA B O 1
ATOM 8994 N N . ILE B 1 465 ? -2.354 0.108 5.898 1 96.19 465 ILE B N 1
ATOM 8995 C CA . ILE B 1 465 ? -2.623 -0.124 4.48 1 96.19 465 ILE B CA 1
ATOM 8996 C C . ILE B 1 465 ? -1.31 -0.158 3.705 1 96.19 465 ILE B C 1
ATOM 8998 O O . ILE B 1 465 ? -1.209 -0.826 2.672 1 96.19 465 ILE B O 1
ATOM 9002 N N . ASN B 1 466 ? -0.263 0.477 4.203 1 95.38 466 ASN B N 1
ATOM 9003 C CA . ASN B 1 466 ? 1.017 0.585 3.512 1 95.38 466 ASN B CA 1
ATOM 9004 C C . ASN B 1 466 ? 1.797 -0.725 3.566 1 95.38 466 ASN B C 1
ATOM 9006 O O . ASN B 1 466 ? 2.711 -0.942 2.77 1 95.38 466 ASN B O 1
ATOM 9010 N N . GLY B 1 467 ? 1.446 -1.604 4.461 1 96.38 467 GLY B N 1
ATOM 9011 C CA . GLY B 1 467 ? 2.123 -2.887 4.562 1 96.38 467 GLY B CA 1
ATOM 9012 C C . GLY B 1 467 ? 1.208 -4.066 4.297 1 96.38 467 GLY B C 1
ATOM 9013 O O . GLY B 1 467 ? 1.676 -5.195 4.125 1 96.38 467 GLY B O 1
ATOM 9014 N N . TRP B 1 468 ? -0.07 -3.811 4.145 1 97.19 468 TRP B N 1
ATOM 9015 C CA . TRP B 1 468 ? -1.058 -4.883 4.16 1 97.19 468 TRP B CA 1
ATOM 9016 C C . TRP B 1 468 ? -0.931 -5.758 2.918 1 97.19 468 TRP B C 1
ATOM 9018 O O . TRP B 1 468 ? -1.258 -6.949 2.951 1 97.19 468 TRP B O 1
ATOM 9028 N N . PRO B 1 469 ? -0.469 -5.227 1.73 1 95.81 469 PRO B N 1
ATOM 9029 C CA . PRO B 1 469 ? -0.409 -6.082 0.542 1 95.81 469 PRO B CA 1
ATOM 9030 C C . PRO B 1 469 ? 0.37 -7.371 0.782 1 95.81 469 PRO B C 1
ATOM 9032 O O . PRO B 1 469 ? -0.059 -8.445 0.351 1 95.81 469 PRO B O 1
ATOM 9035 N N . ILE B 1 470 ? 1.469 -7.332 1.469 1 96.75 470 ILE B N 1
ATOM 9036 C CA . ILE B 1 470 ? 2.256 -8.539 1.689 1 96.75 470 ILE B CA 1
ATOM 9037 C C . ILE B 1 470 ? 1.574 -9.414 2.74 1 96.75 470 ILE B C 1
ATOM 9039 O O . ILE B 1 470 ? 1.63 -10.641 2.664 1 96.75 470 ILE B O 1
ATOM 9043 N N . MET B 1 471 ? 0.917 -8.812 3.756 1 97.38 471 MET B N 1
ATOM 9044 C CA . MET B 1 471 ? 0.143 -9.578 4.734 1 97.38 471 MET B CA 1
ATOM 9045 C C . MET B 1 471 ? -0.967 -10.367 4.051 1 97.38 471 MET B C 1
ATOM 9047 O O . MET B 1 471 ? -1.189 -11.539 4.371 1 97.38 471 MET B O 1
ATOM 9051 N N . GLN B 1 472 ? -1.628 -9.727 3.125 1 96.38 472 GLN B N 1
ATOM 9052 C CA . GLN B 1 472 ? -2.697 -10.398 2.389 1 96.38 472 GLN B CA 1
ATOM 9053 C C . GLN B 1 472 ? -2.15 -11.539 1.541 1 96.38 472 GLN B C 1
ATOM 9055 O O . GLN B 1 472 ? -2.768 -12.602 1.45 1 96.38 472 GLN B O 1
ATOM 9060 N N . THR B 1 473 ? -0.999 -11.336 0.903 1 95.75 473 THR B N 1
ATOM 9061 C CA . THR B 1 473 ? -0.366 -12.375 0.098 1 95.75 473 THR B CA 1
ATOM 9062 C C . THR B 1 473 ? -0.06 -13.609 0.947 1 95.75 473 THR B C 1
ATOM 9064 O O . THR B 1 473 ? -0.395 -14.734 0.565 1 95.75 473 THR B O 1
ATOM 9067 N N . VAL B 1 474 ? 0.495 -13.398 2.07 1 96.62 474 VAL B N 1
ATOM 9068 C CA . VAL B 1 474 ? 0.893 -14.5 2.939 1 96.62 474 VAL B CA 1
ATOM 9069 C C . VAL B 1 474 ? -0.349 -15.172 3.516 1 96.62 474 VAL B C 1
ATOM 9071 O O . VAL B 1 474 ? -0.404 -16.406 3.617 1 96.62 474 VAL B O 1
ATOM 9074 N N . ALA B 1 475 ? -1.344 -14.375 3.881 1 96.19 475 ALA B N 1
ATOM 9075 C CA . ALA B 1 475 ? -2.594 -14.945 4.375 1 96.19 475 ALA B CA 1
ATOM 9076 C C . ALA B 1 475 ? -3.219 -15.875 3.34 1 96.19 475 ALA B C 1
ATOM 9078 O O . ALA B 1 475 ? -3.68 -16.969 3.676 1 96.19 475 ALA B O 1
ATOM 9079 N N . GLN B 1 476 ? -3.254 -15.469 2.137 1 93.75 476 GLN B N 1
ATOM 9080 C CA . GLN B 1 476 ? -3.814 -16.297 1.07 1 93.75 476 GLN B CA 1
ATOM 9081 C C . GLN B 1 476 ? -2.973 -17.547 0.839 1 93.75 476 GLN B C 1
ATOM 9083 O O . GLN B 1 476 ? -3.512 -18.625 0.603 1 93.75 476 GLN B O 1
ATOM 9088 N N . ALA B 1 477 ? -1.672 -17.375 0.895 1 93.31 477 ALA B N 1
ATOM 9089 C CA . ALA B 1 477 ? -0.795 -18.531 0.773 1 93.31 477 ALA B CA 1
ATOM 9090 C C . ALA B 1 477 ? -1.043 -19.531 1.903 1 93.31 477 ALA B C 1
ATOM 9092 O O . ALA B 1 477 ? -1.057 -20.734 1.679 1 93.31 477 ALA B O 1
ATOM 9093 N N . MET B 1 478 ? -1.273 -19.047 3.074 1 95.25 478 MET B N 1
ATOM 9094 C CA . MET B 1 478 ? -1.473 -19.875 4.258 1 95.25 478 MET B CA 1
ATOM 9095 C C . MET B 1 478 ? -2.766 -20.672 4.152 1 95.25 478 MET B C 1
ATOM 9097 O O . MET B 1 478 ? -2.895 -21.75 4.754 1 95.25 478 MET B O 1
ATOM 9101 N N . ALA B 1 479 ? -3.709 -20.156 3.377 1 93.88 479 ALA B N 1
ATOM 9102 C CA . ALA B 1 479 ? -4.973 -20.859 3.203 1 93.88 479 ALA B CA 1
ATOM 9103 C C . ALA B 1 479 ? -4.754 -22.219 2.543 1 93.88 479 ALA B C 1
ATOM 9105 O O . ALA B 1 479 ? -5.547 -23.141 2.738 1 93.88 479 ALA B O 1
ATOM 9106 N N . GLU B 1 480 ? -3.627 -22.375 1.826 1 90.44 480 GLU B N 1
ATOM 9107 C CA . GLU B 1 480 ? -3.414 -23.609 1.067 1 90.44 480 GLU B CA 1
ATOM 9108 C C . GLU B 1 480 ? -2.105 -24.281 1.466 1 90.44 480 GLU B C 1
ATOM 9110 O O . GLU B 1 480 ? -1.688 -25.266 0.836 1 90.44 480 GLU B O 1
ATOM 9115 N N . LEU B 1 481 ? -1.499 -23.766 2.457 1 92 481 LEU B N 1
ATOM 9116 C CA . LEU B 1 481 ? -0.18 -24.234 2.859 1 92 481 LEU B CA 1
ATOM 9117 C C . LEU B 1 481 ? -0.233 -25.703 3.268 1 92 481 LEU B C 1
ATOM 9119 O O . LEU B 1 481 ? -1.16 -26.125 3.963 1 92 481 LEU B O 1
ATOM 9123 N N . ARG B 1 482 ? 0.764 -26.484 2.916 1 90.25 482 ARG B N 1
ATOM 9124 C CA . ARG B 1 482 ? 0.819 -27.906 3.195 1 90.25 482 ARG B CA 1
ATOM 9125 C C . ARG B 1 482 ? 1.262 -28.172 4.629 1 90.25 482 ARG B C 1
ATOM 9127 O O . ARG B 1 482 ? 1.054 -29.266 5.16 1 90.25 482 ARG B O 1
ATOM 9134 N N . ARG B 1 483 ? 1.897 -27.266 5.262 1 92.94 483 ARG B N 1
ATOM 9135 C CA . ARG B 1 483 ? 2.414 -27.422 6.621 1 92.94 483 ARG B CA 1
ATOM 9136 C C . ARG B 1 483 ? 1.76 -26.438 7.574 1 92.94 483 ARG B C 1
ATOM 9138 O O . ARG B 1 483 ? 1.246 -25.406 7.145 1 92.94 483 ARG B O 1
ATOM 9145 N N . LYS B 1 484 ? 1.857 -26.766 8.836 1 95.38 484 LYS B N 1
ATOM 9146 C CA . LYS B 1 484 ? 1.429 -25.828 9.875 1 95.38 484 LYS B CA 1
ATOM 9147 C C . LYS B 1 484 ? 2.512 -24.797 10.156 1 95.38 484 LYS B C 1
ATOM 9149 O O . LYS B 1 484 ? 3.703 -25.109 10.156 1 95.38 484 LYS B O 1
ATOM 9154 N N . THR B 1 485 ? 2.141 -23.609 10.273 1 96.38 485 THR B N 1
ATOM 9155 C CA . THR B 1 485 ? 3.023 -22.516 10.695 1 96.38 485 THR B CA 1
ATOM 9156 C C . THR B 1 485 ? 2.283 -21.531 11.602 1 96.38 485 THR B C 1
ATOM 9158 O O . THR B 1 485 ? 1.053 -21.469 11.57 1 96.38 485 THR B O 1
ATOM 9161 N N . PRO B 1 486 ? 3.025 -20.812 12.523 1 97.81 486 PRO B N 1
ATOM 9162 C CA . PRO B 1 486 ? 2.354 -19.766 13.297 1 97.81 486 PRO B CA 1
ATOM 9163 C C . PRO B 1 486 ? 1.61 -18.766 12.414 1 97.81 486 PRO B C 1
ATOM 9165 O O . PRO B 1 486 ? 2.07 -18.453 11.312 1 97.81 486 PRO B O 1
ATOM 9168 N N . SER B 1 487 ? 0.477 -18.297 12.883 1 98.5 487 SER B N 1
ATOM 9169 C CA . SER B 1 487 ? -0.313 -17.297 12.164 1 98.5 487 SER B CA 1
ATOM 9170 C C . SER B 1 487 ? 0.413 -15.961 12.102 1 98.5 487 SER B C 1
ATOM 9172 O O . SER B 1 487 ? 1.278 -15.68 12.93 1 98.5 487 SER B O 1
ATOM 9174 N N . THR B 1 488 ? 0.13 -15.227 11.023 1 98.5 488 THR B N 1
ATOM 9175 C CA . THR B 1 488 ? 0.487 -13.812 11.086 1 98.5 488 THR B CA 1
ATOM 9176 C C . THR B 1 488 ? -0.391 -13.078 12.094 1 98.5 488 THR B C 1
ATOM 9178 O O . THR B 1 488 ? -1.615 -13.227 12.078 1 98.5 488 THR B O 1
ATOM 9181 N N . VAL B 1 489 ? 0.222 -12.352 13.039 1 98.75 489 VAL B N 1
ATOM 9182 C CA . VAL B 1 489 ? -0.508 -11.586 14.047 1 98.75 489 VAL B CA 1
ATOM 9183 C C . VAL B 1 489 ? -0.16 -10.109 13.914 1 98.75 489 VAL B C 1
ATOM 9185 O O . VAL B 1 489 ? 1.017 -9.742 13.852 1 98.75 489 VAL B O 1
ATOM 9188 N N . CYS B 1 490 ? -1.184 -9.344 13.766 1 98.31 490 CYS B N 1
ATOM 9189 C CA . CYS B 1 490 ? -1.049 -7.891 13.711 1 98.31 490 CYS B CA 1
ATOM 9190 C C . CYS B 1 490 ? -1.89 -7.223 14.797 1 98.31 490 CYS B C 1
ATOM 9192 O O . CYS B 1 490 ? -2.912 -7.766 15.219 1 98.31 490 CYS B O 1
ATOM 9194 N N . MET B 1 491 ? -1.434 -6.141 15.211 1 98 491 MET B N 1
ATOM 9195 C CA . MET B 1 491 ? -2.229 -5.289 16.094 1 98 491 MET B CA 1
ATOM 9196 C C . MET B 1 491 ? -2.119 -3.824 15.664 1 98 491 MET B C 1
ATOM 9198 O O . MET B 1 491 ? -1.016 -3.307 15.484 1 98 491 MET B O 1
ATOM 9202 N N . PHE B 1 492 ? -3.232 -3.197 15.445 1 96.69 492 PHE B N 1
ATOM 9203 C CA . PHE B 1 492 ? -3.291 -1.806 15.016 1 96.69 492 PHE B CA 1
ATOM 9204 C C . PHE B 1 492 ? -3.936 -0.932 16.078 1 96.69 492 PHE B C 1
ATOM 9206 O O . PHE B 1 492 ? -5.086 -1.151 16.453 1 96.69 492 PHE B O 1
ATOM 9213 N N . THR B 1 493 ? -3.156 -0.128 16.547 1 90.44 493 THR B N 1
ATOM 9214 C CA . THR B 1 493 ? -3.627 0.826 17.531 1 90.44 493 THR B CA 1
ATOM 9215 C C . THR B 1 493 ? -3.771 2.219 16.938 1 90.44 493 THR B C 1
ATOM 9217 O O . THR B 1 493 ? -3.84 2.363 15.711 1 90.44 493 THR B O 1
ATOM 9220 N N . ALA B 1 494 ? -3.928 3.154 18.031 1 68.75 494 ALA B N 1
ATOM 9221 C CA . ALA B 1 494 ? -4.156 4.551 17.688 1 68.75 494 ALA B CA 1
ATOM 9222 C C . ALA B 1 494 ? -5.316 4.684 16.703 1 68.75 494 ALA B C 1
ATOM 9224 O O . ALA B 1 494 ? -5.148 5.238 15.609 1 68.75 494 ALA B O 1
ATOM 9225 N N . GLY B 1 495 ? -6.449 4.129 17.219 1 83.19 495 GLY B N 1
ATOM 9226 C CA . GLY B 1 495 ? -7.645 4.148 16.375 1 83.19 495 GLY B CA 1
ATOM 9227 C C . GLY B 1 495 ? -8.078 5.547 15.992 1 83.19 495 GLY B C 1
ATOM 9228 O O . GLY B 1 495 ? -7.742 6.52 16.672 1 83.19 495 GLY B O 1
ATOM 9229 N N . ALA B 1 496 ? -8.82 5.648 15.031 1 87.81 496 ALA B N 1
ATOM 9230 C CA . ALA B 1 496 ? -9.242 6.906 14.422 1 87.81 496 ALA B CA 1
ATOM 9231 C C . ALA B 1 496 ? -9.836 7.855 15.461 1 87.81 496 ALA B C 1
ATOM 9233 O O . ALA B 1 496 ? -9.641 9.07 15.383 1 87.81 496 ALA B O 1
ATOM 9234 N N . LEU B 1 497 ? -10.414 7.355 16.547 1 89.81 497 LEU B N 1
ATOM 9235 C CA . LEU B 1 497 ? -11.109 8.164 17.547 1 89.81 497 LEU B CA 1
ATOM 9236 C C . LEU B 1 497 ? -10.117 8.812 18.5 1 89.81 497 LEU B C 1
ATOM 9238 O O . LEU B 1 497 ? -10.461 9.773 19.203 1 89.81 497 LEU B O 1
ATOM 9242 N N . GLU B 1 498 ? -8.883 8.289 18.516 1 88 498 GLU B N 1
ATOM 9243 C CA . GLU B 1 498 ? -7.902 8.766 19.484 1 88 498 GLU B CA 1
ATOM 9244 C C . GLU B 1 498 ? -6.859 9.656 18.812 1 88 498 GLU B C 1
ATOM 9246 O O . GLU B 1 498 ? -5.969 10.195 19.484 1 88 498 GLU B O 1
ATOM 9251 N N . GLN B 1 499 ? -6.918 9.766 17.531 1 80.56 499 GLN B N 1
ATOM 9252 C CA . GLN B 1 499 ? -5.863 10.469 16.812 1 80.56 499 GLN B CA 1
ATOM 9253 C C . GLN B 1 499 ? -6.336 11.852 16.359 1 80.56 499 GLN B C 1
ATOM 9255 O O . GLN B 1 499 ? -5.875 12.367 15.344 1 80.56 499 GLN B O 1
ATOM 9260 N N . GLY B 1 500 ? -7.137 12.438 17.078 1 75.94 500 GLY B N 1
ATOM 9261 C CA . GLY B 1 500 ? -7.734 13.703 16.703 1 75.94 500 GLY B CA 1
ATOM 9262 C C . GLY B 1 500 ? -6.734 14.844 16.641 1 75.94 500 GLY B C 1
ATOM 9263 O O . GLY B 1 500 ? -6.914 15.805 15.898 1 75.94 500 GLY B O 1
ATOM 9264 N N . ARG B 1 501 ? -5.605 14.703 17.297 1 78.62 501 ARG B N 1
ATOM 9265 C CA . ARG B 1 501 ? -4.656 15.812 17.344 1 78.62 501 ARG B CA 1
ATOM 9266 C C . ARG B 1 501 ? -3.828 15.883 16.062 1 78.62 501 ARG B C 1
ATOM 9268 O O . ARG B 1 501 ? -3.273 16.938 15.742 1 78.62 501 ARG B O 1
ATOM 9275 N N . ASN B 1 502 ? -3.764 14.789 15.359 1 84.69 502 ASN B N 1
ATOM 9276 C CA . ASN B 1 502 ? -3.035 14.766 14.094 1 84.69 502 ASN B CA 1
ATOM 9277 C C . ASN B 1 502 ? -3.979 14.883 12.906 1 84.69 502 ASN B C 1
ATOM 9279 O O . ASN B 1 502 ? -3.531 15.039 11.766 1 84.69 502 ASN B O 1
ATOM 9283 N N . GLY B 1 503 ? -5.281 14.844 13.172 1 85.62 503 GLY B N 1
ATOM 9284 C CA . GLY B 1 503 ? -6.273 15.039 12.133 1 85.62 503 GLY B CA 1
ATOM 9285 C C . GLY B 1 503 ? -6.5 13.805 11.281 1 85.62 503 GLY B C 1
ATOM 9286 O O . GLY B 1 503 ? -6.211 12.68 11.711 1 85.62 503 GLY B O 1
ATOM 9287 N N . TRP B 1 504 ? -7.078 14.023 10.109 1 88.75 504 TRP B N 1
ATOM 9288 C CA . TRP B 1 504 ? -7.598 12.93 9.289 1 88.75 504 TRP B CA 1
ATOM 9289 C C . TRP B 1 504 ? -6.461 12.086 8.727 1 88.75 504 TRP B C 1
ATOM 9291 O O . TRP B 1 504 ? -6.664 10.93 8.359 1 88.75 504 TRP B O 1
ATOM 9301 N N . THR B 1 505 ? -5.219 12.578 8.703 1 89.94 505 THR B N 1
ATOM 9302 C CA . THR B 1 505 ? -4.082 11.797 8.219 1 89.94 505 THR B CA 1
ATOM 9303 C C . THR B 1 505 ? -3.844 10.578 9.102 1 89.94 505 THR B C 1
ATOM 9305 O O . THR B 1 505 ? -3.191 9.617 8.688 1 89.94 505 THR B O 1
ATOM 9308 N N . HIS B 1 506 ? -4.336 10.625 10.344 1 91.75 506 HIS B N 1
ATOM 9309 C CA . HIS B 1 506 ? -4.211 9.508 11.273 1 91.75 506 HIS B CA 1
ATOM 9310 C C . HIS B 1 506 ? -5.566 8.867 11.547 1 91.75 506 HIS B C 1
ATOM 9312 O O . HIS B 1 506 ? -5.699 8.055 12.469 1 91.75 506 HIS B O 1
ATOM 9318 N N . GLN B 1 507 ? -6.633 9.305 10.883 1 93.12 507 GLN B N 1
ATOM 9319 C CA . GLN B 1 507 ? -8 8.852 11.117 1 93.12 507 GLN B CA 1
ATOM 9320 C C . GLN B 1 507 ? -8.562 8.133 9.898 1 93.12 507 GLN B C 1
ATOM 9322 O O . GLN B 1 507 ? -9.484 8.633 9.25 1 93.12 507 GLN B O 1
ATOM 9327 N N . ARG B 1 508 ? -8.055 6.945 9.648 1 93.62 508 ARG B N 1
ATOM 9328 C CA . ARG B 1 508 ? -8.453 6.191 8.469 1 93.62 508 ARG B CA 1
ATOM 9329 C C . ARG B 1 508 ? -8.875 4.777 8.836 1 93.62 508 ARG B C 1
ATOM 9331 O O . ARG B 1 508 ? -8.273 3.803 8.383 1 93.62 508 ARG B O 1
ATOM 9338 N N . PRO B 1 509 ? -9.992 4.617 9.609 1 96 509 PRO B N 1
ATOM 9339 C CA . PRO B 1 509 ? -10.391 3.275 10.039 1 96 509 PRO B CA 1
ATOM 9340 C C . PRO B 1 509 ? -11.055 2.471 8.922 1 96 509 PRO B C 1
ATOM 9342 O O . PRO B 1 509 ? -11.453 1.324 9.141 1 96 509 PRO B O 1
ATOM 9345 N N . GLU B 1 510 ? -11.195 3.029 7.688 1 97 510 GLU B N 1
ATOM 9346 C CA . GLU B 1 510 ? -11.898 2.385 6.582 1 97 510 GLU B CA 1
ATOM 9347 C C . GLU B 1 510 ? -11.266 1.04 6.234 1 97 510 GLU B C 1
ATOM 9349 O O . GLU B 1 510 ? -11.93 0.154 5.699 1 97 510 GLU B O 1
ATOM 9354 N N . ILE B 1 511 ? -9.992 0.833 6.609 1 96.81 511 ILE B N 1
ATOM 9355 C CA . ILE B 1 511 ? -9.289 -0.417 6.344 1 96.81 511 ILE B CA 1
ATOM 9356 C C . ILE B 1 511 ? -10.016 -1.574 7.027 1 96.81 511 ILE B C 1
ATOM 9358 O O . ILE B 1 511 ? -9.93 -2.721 6.578 1 96.81 511 ILE B O 1
ATOM 9362 N N . GLU B 1 512 ? -10.797 -1.303 8.102 1 97.5 512 GLU B N 1
ATOM 9363 C CA . GLU B 1 512 ? -11.539 -2.346 8.805 1 97.5 512 GLU B CA 1
ATOM 9364 C C . GLU B 1 512 ? -12.531 -3.037 7.875 1 97.5 512 GLU B C 1
ATOM 9366 O O . GLU B 1 512 ? -12.773 -4.238 8 1 97.5 512 GLU B O 1
ATOM 9371 N N . ASN B 1 513 ? -13.125 -2.234 6.93 1 98.12 513 ASN B N 1
ATOM 9372 C CA . ASN B 1 513 ? -14.016 -2.842 5.945 1 98.12 513 ASN B CA 1
ATOM 9373 C C . ASN B 1 513 ? -13.25 -3.77 5.004 1 98.12 513 ASN B C 1
ATOM 9375 O O . ASN B 1 513 ? -13.797 -4.77 4.531 1 98.12 513 ASN B O 1
ATOM 9379 N N . TYR B 1 514 ? -12.016 -3.408 4.707 1 97.81 514 TYR B N 1
ATOM 9380 C CA . TYR B 1 514 ? -11.164 -4.273 3.895 1 97.81 514 TYR B CA 1
ATOM 9381 C C . TYR B 1 514 ? -10.922 -5.609 4.586 1 97.81 514 TYR B C 1
ATOM 9383 O O . TYR B 1 514 ? -11.078 -6.668 3.975 1 97.81 514 TYR B O 1
ATOM 9391 N N . PHE B 1 515 ? -10.656 -5.598 5.891 1 98 515 PHE B N 1
ATOM 9392 C CA . PHE B 1 515 ? -10.461 -6.805 6.684 1 98 515 PHE B CA 1
ATOM 9393 C C . PHE B 1 515 ? -11.75 -7.609 6.773 1 98 515 PHE B C 1
ATOM 9395 O O . PHE B 1 515 ? -11.727 -8.836 6.684 1 98 515 PHE B O 1
ATOM 9402 N N . ALA B 1 516 ? -12.836 -6.855 6.957 1 97.81 516 ALA B N 1
ATOM 9403 C CA . ALA B 1 516 ? -14.133 -7.523 7.066 1 97.81 516 ALA B CA 1
ATOM 9404 C C . ALA B 1 516 ? -14.422 -8.359 5.824 1 97.81 516 ALA B C 1
ATOM 9406 O O . ALA B 1 516 ? -14.922 -9.484 5.93 1 97.81 516 ALA B O 1
ATOM 9407 N N . ALA B 1 517 ? -14.117 -7.797 4.668 1 97.62 517 ALA B N 1
ATOM 9408 C CA . ALA B 1 517 ? -14.305 -8.555 3.432 1 97.62 517 ALA B CA 1
ATOM 9409 C C . ALA B 1 517 ? -13.406 -9.789 3.406 1 97.62 517 ALA B C 1
ATOM 9411 O O . ALA B 1 517 ? -13.82 -10.859 2.955 1 97.62 517 ALA B O 1
ATOM 9412 N N . GLN B 1 518 ? -12.227 -9.695 3.91 1 97.81 518 GLN B N 1
ATOM 9413 C CA . GLN B 1 518 ? -11.25 -10.773 3.865 1 97.81 518 GLN B CA 1
ATOM 9414 C C . GLN B 1 518 ? -11.594 -11.867 4.871 1 97.81 518 GLN B C 1
ATOM 9416 O O . GLN B 1 518 ? -11.141 -13.008 4.734 1 97.81 518 GLN B O 1
ATOM 9421 N N . MET B 1 519 ? -12.438 -11.602 5.848 1 97.69 519 MET B N 1
ATOM 9422 C CA . MET B 1 519 ? -12.859 -12.633 6.789 1 97.69 519 MET B CA 1
ATOM 9423 C C . MET B 1 519 ? -13.609 -13.75 6.066 1 97.69 519 MET B C 1
ATOM 9425 O O . MET B 1 519 ? -13.555 -14.906 6.488 1 97.69 519 MET B O 1
ATOM 9429 N N . ARG B 1 520 ? -14.211 -13.445 4.965 1 97.31 520 ARG B N 1
ATOM 9430 C CA . ARG B 1 520 ? -14.945 -14.445 4.199 1 97.31 520 ARG B CA 1
ATOM 9431 C C . ARG B 1 520 ? -13.992 -15.445 3.553 1 97.31 520 ARG B C 1
ATOM 9433 O O . ARG B 1 520 ? -14.406 -16.531 3.15 1 97.31 520 ARG B O 1
ATOM 9440 N N . ASN B 1 521 ? -12.664 -15.148 3.465 1 96.81 521 ASN B N 1
ATOM 9441 C CA . ASN B 1 521 ? -11.688 -16.016 2.807 1 96.81 521 ASN B CA 1
ATOM 9442 C C . ASN B 1 521 ? -11.5 -17.328 3.561 1 96.81 521 ASN B C 1
ATOM 9444 O O . ASN B 1 521 ? -11.016 -18.312 2.994 1 96.81 521 ASN B O 1
ATOM 9448 N N . GLY B 1 522 ? -11.812 -17.297 4.805 1 96.69 522 GLY B N 1
ATOM 9449 C CA . GLY B 1 522 ? -11.797 -18.547 5.555 1 96.69 522 GLY B CA 1
ATOM 9450 C C . GLY B 1 522 ? -10.75 -18.578 6.652 1 96.69 522 GLY B C 1
ATOM 9451 O O . GLY B 1 522 ? -10.922 -19.25 7.668 1 96.69 522 GLY B O 1
ATOM 9452 N N . ASN B 1 523 ? -9.648 -17.828 6.496 1 97.38 523 ASN B N 1
ATOM 9453 C CA . ASN B 1 523 ? -8.586 -17.922 7.488 1 97.38 523 ASN B CA 1
ATOM 9454 C C . ASN B 1 523 ? -8.125 -16.547 7.961 1 97.38 523 ASN B C 1
ATOM 9456 O O . ASN B 1 523 ? -7.004 -16.406 8.453 1 97.38 523 ASN B O 1
ATOM 9460 N N . VAL B 1 524 ? -8.906 -15.516 7.758 1 98.12 524 VAL B N 1
ATOM 9461 C CA . VAL B 1 524 ? -8.609 -14.164 8.227 1 98.12 524 VAL B CA 1
ATOM 9462 C C . VAL B 1 524 ? -9.555 -13.805 9.375 1 98.12 524 VAL B C 1
ATOM 9464 O O . VAL B 1 524 ? -10.75 -14.086 9.312 1 98.12 524 VAL B O 1
ATOM 9467 N N . PHE B 1 525 ? -8.992 -13.227 10.414 1 98.5 525 PHE B N 1
ATOM 9468 C CA . PHE B 1 525 ? -9.758 -12.859 11.602 1 98.5 525 PHE B CA 1
ATOM 9469 C C . PHE B 1 525 ? -9.523 -11.398 11.961 1 98.5 525 PHE B C 1
ATOM 9471 O O . PHE B 1 525 ? -8.398 -10.906 11.875 1 98.5 525 PHE B O 1
ATOM 9478 N N . LEU B 1 526 ? -10.539 -10.734 12.227 1 98.19 526 LEU B N 1
ATOM 9479 C CA . LEU B 1 526 ? -10.547 -9.375 12.766 1 98.19 526 LEU B CA 1
ATOM 9480 C C . LEU B 1 526 ? -11.102 -9.359 14.18 1 98.19 526 LEU B C 1
ATOM 9482 O O . LEU B 1 526 ? -12.227 -9.812 14.422 1 98.19 526 LEU B O 1
ATOM 9486 N N . LEU B 1 527 ? -10.305 -8.898 15.18 1 98.69 527 LEU B N 1
ATOM 9487 C CA . LEU B 1 527 ? -10.664 -8.938 16.594 1 98.69 527 LEU B CA 1
ATOM 9488 C C . LEU B 1 527 ? -10.773 -7.531 17.172 1 98.69 527 LEU B C 1
ATOM 9490 O O . LEU B 1 527 ? -9.883 -6.699 16.969 1 98.69 527 LEU B O 1
ATOM 9494 N N . TYR B 1 528 ? -11.906 -7.277 17.844 1 98.12 528 TYR B N 1
ATOM 9495 C CA . TYR B 1 528 ? -12.172 -6.02 18.531 1 98.12 528 TYR B CA 1
ATOM 9496 C C . TYR B 1 528 ? -12.25 -6.227 20.031 1 98.12 528 TYR B C 1
ATOM 9498 O O . TYR B 1 528 ? -13.336 -6.191 20.625 1 98.12 528 TYR B O 1
ATOM 9506 N N . PRO B 1 529 ? -11.125 -6.398 20.672 1 98.25 529 PRO B N 1
ATOM 9507 C CA . PRO B 1 529 ? -11.211 -6.574 22.125 1 98.25 529 PRO B CA 1
ATOM 9508 C C . PRO B 1 529 ? -11.914 -5.402 22.812 1 98.25 529 PRO B C 1
ATOM 9510 O O . PRO B 1 529 ? -11.578 -4.242 22.562 1 98.25 529 PRO B O 1
ATOM 9513 N N . THR B 1 530 ? -12.727 -5.719 23.781 1 97.44 530 THR B N 1
ATOM 9514 C CA . THR B 1 530 ? -13.594 -4.777 24.469 1 97.44 530 THR B CA 1
ATOM 9515 C C . THR B 1 530 ? -12.797 -3.918 25.453 1 97.44 530 THR B C 1
ATOM 9517 O O . THR B 1 530 ? -13.148 -2.768 25.703 1 97.44 530 THR B O 1
ATOM 9520 N N . ASP B 1 531 ? -11.828 -4.461 26.031 1 98.19 531 ASP B N 1
ATOM 9521 C CA . ASP B 1 531 ? -11.078 -3.838 27.109 1 98.19 531 ASP B CA 1
ATOM 9522 C C . ASP B 1 531 ? -9.734 -4.535 27.312 1 98.19 531 ASP B C 1
ATOM 9524 O O . ASP B 1 531 ? -9.289 -5.301 26.469 1 98.19 531 ASP B O 1
ATOM 9528 N N . ALA B 1 532 ? -9.055 -4.191 28.422 1 98.62 532 ALA B N 1
ATOM 9529 C CA . ALA B 1 532 ? -7.715 -4.688 28.703 1 98.62 532 ALA B CA 1
ATOM 9530 C C . ALA B 1 532 ? -7.719 -6.199 28.922 1 98.62 532 ALA B C 1
ATOM 9532 O O . ALA B 1 532 ? -6.77 -6.887 28.531 1 98.62 532 ALA B O 1
ATOM 9533 N N . ASN B 1 533 ? -8.742 -6.762 29.594 1 98.81 533 ASN B N 1
ATOM 9534 C CA . ASN B 1 533 ? -8.836 -8.211 29.75 1 98.81 533 ASN B CA 1
ATOM 9535 C C . ASN B 1 533 ? -9.07 -8.898 28.406 1 98.81 533 ASN B C 1
ATOM 9537 O O . ASN B 1 533 ? -8.438 -9.906 28.094 1 98.81 533 ASN B O 1
ATOM 9541 N N . ALA B 1 534 ? -9.922 -8.328 27.625 1 98.75 534 ALA B N 1
ATOM 9542 C CA . ALA B 1 534 ? -10.266 -8.922 26.328 1 98.75 534 ALA B CA 1
ATOM 9543 C C . ALA B 1 534 ? -9.086 -8.891 25.375 1 98.75 534 ALA B C 1
ATOM 9545 O O . ALA B 1 534 ? -8.906 -9.797 24.562 1 98.75 534 ALA B O 1
ATOM 9546 N N . ILE B 1 535 ? -8.258 -7.867 25.406 1 98.81 535 ILE B N 1
ATOM 9547 C CA . ILE B 1 535 ? -7.145 -7.812 24.469 1 98.81 535 ILE B CA 1
ATOM 9548 C C . ILE B 1 535 ? -6.094 -8.859 24.844 1 98.81 535 ILE B C 1
ATOM 9550 O O . ILE B 1 535 ? -5.438 -9.43 23.969 1 98.81 535 ILE B O 1
ATOM 9554 N N . GLN B 1 536 ? -5.883 -9.094 26.156 1 98.81 536 GLN B N 1
ATOM 9555 C CA . GLN B 1 536 ? -5.012 -10.188 26.562 1 98.81 536 GLN B CA 1
ATOM 9556 C C . GLN B 1 536 ? -5.508 -11.523 26.016 1 98.81 536 GLN B C 1
ATOM 9558 O O . GLN B 1 536 ? -4.73 -12.297 25.453 1 98.81 536 GLN B O 1
ATOM 9563 N N . ALA B 1 537 ? -6.801 -11.742 26.125 1 98.81 537 ALA B N 1
ATOM 9564 C CA . ALA B 1 537 ? -7.41 -12.969 25.625 1 98.81 537 ALA B CA 1
ATOM 9565 C C . ALA B 1 537 ? -7.285 -13.055 24.094 1 98.81 537 ALA B C 1
ATOM 9567 O O . ALA B 1 537 ? -7.043 -14.125 23.547 1 98.81 537 ALA B O 1
ATOM 9568 N N . ALA B 1 538 ? -7.512 -11.93 23.453 1 98.81 538 ALA B N 1
ATOM 9569 C CA . ALA B 1 538 ? -7.41 -11.883 22 1 98.81 538 ALA B CA 1
ATOM 9570 C C . ALA B 1 538 ? -5.996 -12.227 21.531 1 98.81 538 ALA B C 1
ATOM 9572 O O . ALA B 1 538 ? -5.816 -12.961 20.562 1 98.81 538 ALA B O 1
ATOM 9573 N N . TYR B 1 539 ? -4.941 -11.648 22.156 1 98.75 539 TYR B N 1
ATOM 9574 C CA . TYR B 1 539 ? -3.566 -11.938 21.766 1 98.75 539 TYR B CA 1
ATOM 9575 C C . TYR B 1 539 ? -3.229 -13.406 22.016 1 98.75 539 TYR B C 1
ATOM 9577 O O . TYR B 1 539 ? -2.58 -14.047 21.188 1 98.75 539 TYR B O 1
ATOM 9585 N N . GLU B 1 540 ? -3.654 -13.922 23.188 1 98.69 540 GLU B N 1
ATOM 9586 C CA . GLU B 1 540 ? -3.471 -15.344 23.484 1 98.69 540 GLU B CA 1
ATOM 9587 C C . GLU B 1 540 ? -4.086 -16.219 22.391 1 98.69 540 GLU B C 1
ATOM 9589 O O . GLU B 1 540 ? -3.459 -17.172 21.922 1 98.69 540 GLU B O 1
ATOM 9594 N N . TYR B 1 541 ? -5.309 -15.875 22.016 1 98.25 541 TYR B N 1
ATOM 9595 C CA . TYR B 1 541 ? -6.027 -16.578 20.969 1 98.25 541 TYR B CA 1
ATOM 9596 C C . TYR B 1 541 ? -5.262 -16.516 19.641 1 98.25 541 TYR B C 1
ATOM 9598 O O . TYR B 1 541 ? -5.059 -17.531 18.984 1 98.25 541 TYR B O 1
ATOM 9606 N N . ALA B 1 542 ? -4.805 -15.391 19.297 1 98.62 542 ALA B N 1
ATOM 9607 C CA . ALA B 1 542 ? -4.156 -15.141 18.016 1 98.62 542 ALA B CA 1
ATOM 9608 C C . ALA B 1 542 ? -2.801 -15.836 17.938 1 98.62 542 ALA B C 1
ATOM 9610 O O . ALA B 1 542 ? -2.5 -16.516 16.938 1 98.62 542 ALA B O 1
ATOM 9611 N N . VAL B 1 543 ? -1.959 -15.68 18.953 1 98.06 543 VAL B N 1
ATOM 9612 C CA . VAL B 1 543 ? -0.578 -16.156 18.922 1 98.06 543 VAL B CA 1
ATOM 9613 C C . VAL B 1 543 ? -0.55 -17.672 18.922 1 98.06 543 VAL B C 1
ATOM 9615 O O . VAL B 1 543 ? 0.389 -18.297 18.406 1 98.06 543 VAL B O 1
ATOM 9618 N N . ASN B 1 544 ? -1.565 -18.312 19.453 1 97 544 ASN B N 1
ATOM 9619 C CA . ASN B 1 544 ? -1.63 -19.781 19.516 1 97 544 ASN B CA 1
ATOM 9620 C C . ASN B 1 544 ? -2.297 -20.359 18.281 1 97 544 ASN B C 1
ATOM 9622 O O . ASN B 1 544 ? -2.404 -21.594 18.156 1 97 544 ASN B O 1
ATOM 9626 N N . SER B 1 545 ? -2.711 -19.578 17.328 1 97.12 545 SER B N 1
ATOM 9627 C CA . SER B 1 545 ? -3.359 -20.062 16.125 1 97.12 545 SER B CA 1
ATOM 9628 C C . SER B 1 545 ? -2.334 -20.453 15.062 1 97.12 545 SER B C 1
ATOM 9630 O O . SER B 1 545 ? -1.153 -20.109 15.18 1 97.12 545 SER B O 1
ATOM 9632 N N . VAL B 1 546 ? -2.811 -21.219 14.047 1 97.31 546 VAL B N 1
ATOM 9633 C CA . VAL B 1 546 ? -1.946 -21.734 12.992 1 97.31 546 VAL B CA 1
ATOM 9634 C C . VAL B 1 546 ? -2.568 -21.453 11.625 1 97.31 546 VAL B C 1
ATOM 9636 O O . VAL B 1 546 ? -3.783 -21.578 11.453 1 97.31 546 VAL B O 1
ATOM 9639 N N . ASN B 1 547 ? -1.727 -21.016 10.602 1 97.38 547 ASN B N 1
ATOM 9640 C CA . ASN B 1 547 ? -2.078 -20.797 9.203 1 97.38 547 ASN B CA 1
ATOM 9641 C C . ASN B 1 547 ? -3.234 -19.812 9.055 1 97.38 547 ASN B C 1
ATOM 9643 O O . ASN B 1 547 ? -4.145 -20.031 8.258 1 97.38 547 ASN B O 1
ATOM 9647 N N . LYS B 1 548 ? -3.277 -18.719 9.898 1 98.25 548 LYS B N 1
ATOM 9648 C CA . LYS B 1 548 ? -4.297 -17.672 9.859 1 98.25 548 LYS B CA 1
ATOM 9649 C C . LYS B 1 548 ? -3.658 -16.297 9.781 1 98.25 548 LYS B C 1
ATOM 9651 O O . LYS B 1 548 ? -2.441 -16.156 9.93 1 98.25 548 LYS B O 1
ATOM 9656 N N . SER B 1 549 ? -4.418 -15.383 9.336 1 98.38 549 SER B N 1
ATOM 9657 C CA . SER B 1 549 ? -4.094 -13.969 9.508 1 98.38 549 SER B CA 1
ATOM 9658 C C . SER B 1 549 ? -4.98 -13.32 10.57 1 98.38 549 SER B C 1
ATOM 9660 O O . SER B 1 549 ? -6.199 -13.242 10.398 1 98.38 549 SER B O 1
ATOM 9662 N N . MET B 1 550 ? -4.371 -12.867 11.719 1 98.69 550 MET B N 1
ATOM 9663 C CA . MET B 1 550 ? -5.078 -12.352 12.883 1 98.69 550 MET B CA 1
ATOM 9664 C C . MET B 1 550 ? -4.836 -10.852 13.047 1 98.69 550 MET B C 1
ATOM 9666 O O . MET B 1 550 ? -3.693 -10.414 13.195 1 98.69 550 MET B O 1
ATOM 9670 N N . VAL B 1 551 ? -5.898 -10.094 13.008 1 98.62 551 VAL B N 1
ATOM 9671 C CA . VAL B 1 551 ? -5.801 -8.641 13.141 1 98.62 551 VAL B CA 1
ATOM 9672 C C . VAL B 1 551 ? -6.492 -8.203 14.43 1 98.62 551 VAL B C 1
ATOM 9674 O O . VAL B 1 551 ? -7.676 -8.484 14.633 1 98.62 551 VAL B O 1
ATOM 9677 N N . ILE B 1 552 ? -5.797 -7.5 15.289 1 98.56 552 ILE B N 1
ATOM 9678 C CA . ILE B 1 552 ? -6.348 -6.969 16.531 1 98.56 552 ILE B CA 1
ATOM 9679 C C . ILE B 1 552 ? -6.426 -5.445 16.453 1 98.56 552 ILE B C 1
ATOM 9681 O O . ILE B 1 552 ? -5.453 -4.785 16.078 1 98.56 552 ILE B O 1
ATOM 9685 N N . ILE B 1 553 ? -7.578 -4.836 16.703 1 97.5 553 ILE B N 1
ATOM 9686 C CA . ILE B 1 553 ? -7.781 -3.393 16.766 1 97.5 553 ILE B CA 1
ATOM 9687 C C . ILE B 1 553 ? -8.125 -2.979 18.203 1 97.5 553 ILE B C 1
ATOM 9689 O O . ILE B 1 553 ? -9.117 -3.443 18.766 1 97.5 553 ILE B O 1
ATOM 9693 N N . ALA B 1 554 ? -7.332 -2.137 18.797 1 95.38 554 ALA B N 1
ATOM 9694 C CA . ALA B 1 554 ? -7.598 -1.743 20.172 1 95.38 554 ALA B CA 1
ATOM 9695 C C . ALA B 1 554 ? -7.02 -0.362 20.469 1 95.38 554 ALA B C 1
ATOM 9697 O O . ALA B 1 554 ? -6.176 0.139 19.734 1 95.38 554 ALA B O 1
ATOM 9698 N N . SER B 1 555 ? -7.426 0.216 21.594 1 94.31 555 SER B N 1
ATOM 9699 C CA . SER B 1 555 ? -7.09 1.584 21.984 1 94.31 555 SER B CA 1
ATOM 9700 C C . SER B 1 555 ? -5.781 1.634 22.766 1 94.31 555 SER B C 1
ATOM 9702 O O . SER B 1 555 ? -5.348 0.624 23.312 1 94.31 555 SER B O 1
ATOM 9704 N N . LYS B 1 556 ? -5.223 2.832 22.797 1 93.88 556 LYS B N 1
ATOM 9705 C CA . LYS B 1 556 ? -4.02 3.096 23.578 1 93.88 556 LYS B CA 1
ATOM 9706 C C . LYS B 1 556 ? -4.32 4.035 24.75 1 93.88 556 LYS B C 1
ATOM 9708 O O . LYS B 1 556 ? -3.408 4.652 25.312 1 93.88 556 LYS B O 1
ATOM 9713 N N . SER B 1 557 ? -5.594 4.258 25.047 1 93.5 557 SER B N 1
ATOM 9714 C CA . SER B 1 557 ? -6.051 5.098 26.156 1 93.5 557 SER B CA 1
ATOM 9715 C C . SER B 1 557 ? -6.641 4.258 27.281 1 93.5 557 SER B C 1
ATOM 9717 O O . SER B 1 557 ? -7.129 3.152 27.047 1 93.5 557 SER B O 1
ATOM 9719 N N . PRO B 1 558 ? -6.535 4.812 28.516 1 96.06 558 PRO B N 1
ATOM 9720 C CA . PRO B 1 558 ? -7.188 4.074 29.594 1 96.06 558 PRO B CA 1
ATOM 9721 C C . PRO B 1 558 ? -8.703 3.986 29.422 1 96.06 558 PRO B C 1
ATOM 9723 O O . PRO B 1 558 ? -9.359 5.004 29.156 1 96.06 558 PRO B O 1
ATOM 9726 N N . LEU B 1 559 ? -9.242 2.82 29.438 1 97.12 559 LEU B N 1
ATOM 9727 C CA . LEU B 1 559 ? -10.672 2.562 29.312 1 97.12 559 LEU B CA 1
ATOM 9728 C C . LEU B 1 559 ? -11.156 1.615 30.406 1 97.12 559 LEU B C 1
ATOM 9730 O O . LEU B 1 559 ? -10.383 0.798 30.906 1 97.12 559 LEU B O 1
ATOM 9734 N N . PRO B 1 560 ? -12.406 1.734 30.844 1 97.88 560 PRO B N 1
ATOM 9735 C CA . PRO B 1 560 ? -12.914 0.837 31.891 1 97.88 560 PRO B CA 1
ATOM 9736 C C . PRO B 1 560 ? -12.898 -0.629 31.453 1 97.88 560 PRO B C 1
ATOM 9738 O O . PRO B 1 560 ? -13.266 -0.95 30.328 1 97.88 560 PRO B O 1
ATOM 9741 N N . VAL B 1 561 ? -12.414 -1.504 32.344 1 98.56 561 VAL B N 1
ATOM 9742 C CA . VAL B 1 561 ? -12.516 -2.943 32.125 1 98.56 561 VAL B CA 1
ATOM 9743 C C . VAL B 1 561 ? -13.969 -3.383 32.281 1 98.56 561 VAL B C 1
ATOM 9745 O O . VAL B 1 561 ? -14.641 -3.029 33.25 1 98.56 561 VAL B O 1
ATOM 9748 N N . ARG B 1 562 ? -14.484 -4.172 31.328 1 98.38 562 ARG B N 1
ATOM 9749 C CA . ARG B 1 562 ? -15.906 -4.484 31.281 1 98.38 562 ARG B CA 1
ATOM 9750 C C . ARG B 1 562 ? -16.141 -5.988 31.391 1 98.38 562 ARG B C 1
ATOM 9752 O O . ARG B 1 562 ? -17.25 -6.43 31.672 1 98.38 562 ARG B O 1
ATOM 9759 N N . LEU B 1 563 ? -15.148 -6.766 31.109 1 98.69 563 LEU B N 1
ATOM 9760 C CA . LEU B 1 563 ? -15.242 -8.219 31.156 1 98.69 563 LEU B CA 1
ATOM 9761 C C . LEU B 1 563 ? -14.211 -8.805 32.125 1 98.69 563 LEU B C 1
ATOM 9763 O O . LEU B 1 563 ? -13.078 -8.32 32.188 1 98.69 563 LEU B O 1
ATOM 9767 N N . THR B 1 564 ? -14.617 -9.867 32.875 1 98.56 564 THR B N 1
ATOM 9768 C CA . THR B 1 564 ? -13.609 -10.672 33.562 1 98.56 564 THR B CA 1
ATOM 9769 C C . THR B 1 564 ? -12.758 -11.43 32.562 1 98.56 564 THR B C 1
ATOM 9771 O O . THR B 1 564 ? -13.125 -11.547 31.375 1 98.56 564 THR B O 1
ATOM 9774 N N . MET B 1 565 ? -11.625 -11.875 33.031 1 98.44 565 MET B N 1
ATOM 9775 C CA . MET B 1 565 ? -10.75 -12.617 32.125 1 98.44 565 MET B CA 1
ATOM 9776 C C . MET B 1 565 ? -11.453 -13.844 31.578 1 98.44 565 MET B C 1
ATOM 9778 O O . MET B 1 565 ? -11.297 -14.18 30.391 1 98.44 565 MET B O 1
ATOM 9782 N N . THR B 1 566 ? -12.266 -14.531 32.438 1 98.38 566 THR B N 1
ATOM 9783 C CA . THR B 1 566 ? -13.008 -15.711 31.984 1 98.38 566 THR B CA 1
ATOM 9784 C C . THR B 1 566 ? -14.016 -15.336 30.906 1 98.38 566 THR B C 1
ATOM 9786 O O . THR B 1 566 ? -14.109 -16.016 29.875 1 98.38 566 THR B O 1
ATOM 9789 N N . GLN B 1 567 ? -14.719 -14.273 31.109 1 98.31 567 GLN B N 1
ATOM 9790 C CA . GLN B 1 567 ? -15.68 -13.789 30.125 1 98.31 567 GLN B CA 1
ATOM 9791 C C . GLN B 1 567 ? -14.984 -13.391 28.828 1 98.31 567 GLN B C 1
ATOM 9793 O O . GLN B 1 567 ? -15.492 -13.664 27.734 1 98.31 567 GLN B O 1
ATOM 9798 N N . ALA B 1 568 ? -13.859 -12.742 28.984 1 98.62 568 ALA B N 1
ATOM 9799 C CA . ALA B 1 568 ? -13.086 -12.281 27.828 1 98.62 568 ALA B CA 1
ATOM 9800 C C . ALA B 1 568 ? -12.641 -13.453 26.969 1 98.62 568 ALA B C 1
ATOM 9802 O O . ALA B 1 568 ? -12.812 -13.422 25.734 1 98.62 568 ALA B O 1
ATOM 9803 N N . ARG B 1 569 ? -12.078 -14.508 27.594 1 98.25 569 ARG B N 1
ATOM 9804 C CA . ARG B 1 569 ? -11.633 -15.695 26.859 1 98.25 569 ARG B CA 1
ATOM 9805 C C . ARG B 1 569 ? -12.797 -16.344 26.109 1 98.25 569 ARG B C 1
ATOM 9807 O O . ARG B 1 569 ? -12.664 -16.719 24.953 1 98.25 569 ARG B O 1
ATOM 9814 N N . GLU B 1 570 ? -13.891 -16.406 26.797 1 98 570 GLU B N 1
ATOM 9815 C CA . GLU B 1 570 ? -15.07 -17 26.188 1 98 570 GLU B CA 1
ATOM 9816 C C . GLU B 1 570 ? -15.578 -16.156 25.016 1 98 570 GLU B C 1
ATOM 9818 O O . GLU B 1 570 ? -15.914 -16.703 23.953 1 98 570 GLU B O 1
ATOM 9823 N N . ALA B 1 571 ? -15.594 -14.891 25.188 1 97.94 571 ALA B N 1
ATOM 9824 C CA . ALA B 1 571 ? -16.141 -13.984 24.188 1 97.94 571 ALA B CA 1
ATOM 9825 C C . ALA B 1 571 ? -15.281 -13.977 22.922 1 97.94 571 ALA B C 1
ATOM 9827 O O . ALA B 1 571 ? -15.805 -13.875 21.812 1 97.94 571 ALA B O 1
ATOM 9828 N N . VAL B 1 572 ? -13.953 -14.031 23.094 1 98.44 572 VAL B N 1
ATOM 9829 C CA . VAL B 1 572 ? -13.062 -14.07 21.938 1 98.44 572 VAL B CA 1
ATOM 9830 C C . VAL B 1 572 ? -13.336 -15.328 21.125 1 98.44 572 VAL B C 1
ATOM 9832 O O . VAL B 1 572 ? -13.328 -15.289 19.891 1 98.44 572 VAL B O 1
ATOM 9835 N N . ARG B 1 573 ? -13.609 -16.406 21.75 1 97.62 573 ARG B N 1
ATOM 9836 C CA . ARG B 1 573 ? -13.852 -17.688 21.062 1 97.62 573 ARG B CA 1
ATOM 9837 C C . ARG B 1 573 ? -15.242 -17.719 20.453 1 97.62 573 ARG B C 1
ATOM 9839 O O . ARG B 1 573 ? -15.43 -18.234 19.344 1 97.62 573 ARG B O 1
ATOM 9846 N N . LYS B 1 574 ? -16.234 -17.141 21.188 1 97.31 574 LYS B N 1
ATOM 9847 C CA . LYS B 1 574 ? -17.625 -17.266 20.781 1 97.31 574 LYS B CA 1
ATOM 9848 C C . LYS B 1 574 ? -18.031 -16.141 19.828 1 97.31 574 LYS B C 1
ATOM 9850 O O . LYS B 1 574 ? -19 -16.25 19.094 1 97.31 574 LYS B O 1
ATOM 9855 N N . GLY B 1 575 ? -17.359 -15.047 19.938 1 98.38 575 GLY B N 1
ATOM 9856 C CA . GLY B 1 575 ? -17.594 -13.992 18.969 1 98.38 575 GLY B CA 1
ATOM 9857 C C . GLY B 1 575 ? -18.141 -12.719 19.594 1 98.38 575 GLY B C 1
ATOM 9858 O O . GLY B 1 575 ? -17.969 -11.625 19.047 1 98.38 575 GLY B O 1
ATOM 9859 N N . ALA B 1 576 ? -18.812 -12.82 20.719 1 98.62 576 ALA B N 1
ATOM 9860 C CA . ALA B 1 576 ? -19.453 -11.648 21.312 1 98.62 576 ALA B CA 1
ATOM 9861 C C . ALA B 1 576 ? -19.656 -11.844 22.828 1 98.62 576 ALA B C 1
ATOM 9863 O O . ALA B 1 576 ? -19.547 -12.961 23.328 1 98.62 576 ALA B O 1
ATOM 9864 N N . ALA B 1 577 ? -19.859 -10.75 23.5 1 98.25 577 ALA B N 1
ATOM 9865 C CA . ALA B 1 577 ? -20.141 -10.758 24.938 1 98.25 577 ALA B CA 1
ATOM 9866 C C . ALA B 1 577 ? -21.297 -9.82 25.281 1 98.25 577 ALA B C 1
ATOM 9868 O O . ALA B 1 577 ? -21.406 -8.727 24.719 1 98.25 577 ALA B O 1
ATOM 9869 N N . LEU B 1 578 ? -22.219 -10.297 26.141 1 98.25 578 LEU B N 1
ATOM 9870 C CA . LEU B 1 578 ? -23.234 -9.43 26.734 1 98.25 578 LEU B CA 1
ATOM 9871 C C . LEU B 1 578 ? -22.641 -8.57 27.844 1 98.25 578 LEU B C 1
ATOM 9873 O O . LEU B 1 578 ? -22.156 -9.102 28.844 1 98.25 578 LEU B O 1
ATOM 9877 N N . LEU B 1 579 ? -22.656 -7.289 27.625 1 98.44 579 LEU B N 1
ATOM 9878 C CA . LEU B 1 579 ? -22.047 -6.387 28.609 1 98.44 579 LEU B CA 1
ATOM 9879 C C . LEU B 1 579 ? -23.109 -5.855 29.578 1 98.44 579 LEU B C 1
ATOM 9881 O O . LEU B 1 579 ? -22.781 -5.52 30.719 1 98.44 579 LEU B O 1
ATOM 9885 N N . HIS B 1 580 ? -24.312 -5.668 29.094 1 97.75 580 HIS B N 1
ATOM 9886 C CA . HIS B 1 580 ? -25.375 -5.047 29.859 1 97.75 580 HIS B CA 1
ATOM 9887 C C . HIS B 1 580 ? -26.75 -5.57 29.406 1 97.75 580 HIS B C 1
ATOM 9889 O O . HIS B 1 580 ? -26.969 -5.785 28.219 1 97.75 580 HIS B O 1
ATOM 9895 N N . ASP B 1 581 ? -27.578 -5.895 30.312 1 97.31 581 ASP B N 1
ATOM 9896 C CA . ASP B 1 581 ? -28.969 -6.25 30.109 1 97.31 581 ASP B CA 1
ATOM 9897 C C . ASP B 1 581 ? -29.859 -5.648 31.188 1 97.31 581 ASP B C 1
ATOM 9899 O O . ASP B 1 581 ? -29.812 -6.066 32.344 1 97.31 581 ASP B O 1
ATOM 9903 N N . ALA B 1 582 ? -30.734 -4.789 30.766 1 91.62 582 ALA B N 1
ATOM 9904 C CA . ALA B 1 582 ? -31.562 -4.078 31.734 1 91.62 582 ALA B CA 1
ATOM 9905 C C . ALA B 1 582 ? -32.75 -4.941 32.188 1 91.62 582 ALA B C 1
ATOM 9907 O O . ALA B 1 582 ? -33.469 -4.566 33.094 1 91.62 582 ALA B O 1
ATOM 9908 N N . GLY B 1 583 ? -32.875 -6.09 31.719 1 88.56 583 GLY B N 1
ATOM 9909 C CA . GLY B 1 583 ? -33.938 -7.004 32.156 1 88.56 583 GLY B CA 1
ATOM 9910 C C . GLY B 1 583 ? -35.25 -6.824 31.406 1 88.56 583 GLY B C 1
ATOM 9911 O O . GLY B 1 583 ? -35.375 -7.23 30.25 1 88.56 583 GLY B O 1
ATOM 9912 N N . THR B 1 584 ? -36.219 -6.047 31.938 1 86.5 584 THR B N 1
ATOM 9913 C CA . THR B 1 584 ? -37.531 -5.891 31.312 1 86.5 584 THR B CA 1
ATOM 9914 C C . THR B 1 584 ? -37.781 -4.43 30.953 1 86.5 584 THR B C 1
ATOM 9916 O O . THR B 1 584 ? -37.188 -3.529 31.531 1 86.5 584 THR B O 1
ATOM 9919 N N . GLY B 1 585 ? -38.5 -4.301 29.859 1 90.31 585 GLY B N 1
ATOM 9920 C CA . GLY B 1 585 ? -38.906 -2.977 29.422 1 90.31 585 GLY B CA 1
ATOM 9921 C C . GLY B 1 585 ? -40.312 -2.955 28.812 1 90.31 585 GLY B C 1
ATOM 9922 O O . GLY B 1 585 ? -40.656 -3.834 28.031 1 90.31 585 GLY B O 1
ATOM 9923 N N . SER B 1 586 ? -41.094 -1.95 29.156 1 93.81 586 SER B N 1
ATOM 9924 C CA . SER B 1 586 ? -42.469 -1.838 28.672 1 93.81 586 SER B CA 1
ATOM 9925 C C . SER B 1 586 ? -42.531 -1.425 27.203 1 93.81 586 SER B C 1
ATOM 9927 O O . SER B 1 586 ? -43.5 -1.696 26.516 1 93.81 586 SER B O 1
ATOM 9929 N N . ARG B 1 587 ? -41.5 -0.822 26.703 1 94.56 587 ARG B N 1
ATOM 9930 C CA . ARG B 1 587 ? -41.469 -0.317 25.328 1 94.56 587 ARG B CA 1
ATOM 9931 C C . ARG B 1 587 ? -40.781 -1.29 24.391 1 94.56 587 ARG B C 1
ATOM 9933 O O . ARG B 1 587 ? -40.562 -0.991 23.219 1 94.56 587 ARG B O 1
ATOM 9940 N N . GLY B 1 588 ? -40.438 -2.459 24.906 1 94.19 588 GLY B N 1
ATOM 9941 C CA . GLY B 1 588 ? -39.781 -3.465 24.078 1 94.19 588 GLY B CA 1
ATOM 9942 C C . GLY B 1 588 ? -38.281 -3.545 24.312 1 94.19 588 GLY B C 1
ATOM 9943 O O . GLY B 1 588 ? -37.75 -2.891 25.203 1 94.19 588 GLY B O 1
ATOM 9944 N N . THR B 1 589 ? -37.562 -4.375 23.516 1 96.19 589 THR B N 1
ATOM 9945 C CA . THR B 1 589 ? -36.156 -4.652 23.688 1 96.19 589 THR B CA 1
ATOM 9946 C C . THR B 1 589 ? -35.344 -4.039 22.562 1 96.19 589 THR B C 1
ATOM 9948 O O . THR B 1 589 ? -35.656 -4.23 21.375 1 96.19 589 THR B O 1
ATOM 9951 N N . VAL B 1 590 ? -34.375 -3.238 22.906 1 97.25 590 VAL B N 1
ATOM 9952 C CA . VAL B 1 590 ? -33.375 -2.67 22.016 1 97.25 590 VAL B CA 1
ATOM 9953 C C . VAL B 1 590 ? -32.031 -3.338 22.25 1 97.25 590 VAL B C 1
ATOM 9955 O O . VAL B 1 590 ? -31.516 -3.334 23.375 1 97.25 590 VAL B O 1
ATOM 9958 N N . THR B 1 591 ? -31.469 -3.912 21.219 1 98 591 THR B N 1
ATOM 9959 C CA . THR B 1 591 ? -30.125 -4.484 21.281 1 98 591 THR B CA 1
ATOM 9960 C C . THR B 1 591 ? -29.125 -3.592 20.562 1 98 591 THR B C 1
ATOM 9962 O O . THR B 1 591 ? -29.297 -3.275 19.375 1 98 591 THR B O 1
ATOM 9965 N N . LEU B 1 592 ? -28.078 -3.123 21.203 1 98.56 592 LEU B N 1
ATOM 9966 C CA . LEU B 1 592 ? -26.953 -2.373 20.656 1 98.56 592 LEU B CA 1
ATOM 9967 C C . LEU B 1 592 ? -25.734 -3.275 20.453 1 98.56 592 LEU B C 1
ATOM 9969 O O . LEU B 1 592 ? -25.156 -3.75 21.438 1 98.56 592 LEU B O 1
ATOM 9973 N N . ALA B 1 593 ? -25.391 -3.59 19.234 1 98.69 593 ALA B N 1
ATOM 9974 C CA . ALA B 1 593 ? -24.203 -4.383 18.891 1 98.69 593 ALA B CA 1
ATOM 9975 C C . ALA B 1 593 ? -23.016 -3.486 18.562 1 98.69 593 ALA B C 1
ATOM 9977 O O . ALA B 1 593 ? -23.062 -2.729 17.578 1 98.69 593 ALA B O 1
ATOM 9978 N N . VAL B 1 594 ? -21.938 -3.609 19.328 1 98.56 594 VAL B N 1
ATOM 9979 C CA . VAL B 1 594 ? -20.891 -2.598 19.266 1 98.56 594 VAL B CA 1
ATOM 9980 C C . VAL B 1 594 ? -19.562 -3.248 18.875 1 98.56 594 VAL B C 1
ATOM 9982 O O . VAL B 1 594 ? -19.219 -4.312 19.375 1 98.56 594 VAL B O 1
ATOM 9985 N N . THR B 1 595 ? -18.844 -2.709 17.844 1 97.75 595 THR B N 1
ATOM 9986 C CA . THR B 1 595 ? -17.438 -3.021 17.594 1 97.75 595 THR B CA 1
ATOM 9987 C C . THR B 1 595 ? -16.547 -1.891 18.094 1 97.75 595 THR B C 1
ATOM 9989 O O . THR B 1 595 ? -16.781 -0.721 17.781 1 97.75 595 THR B O 1
ATOM 9992 N N . GLY B 1 596 ? -15.523 -2.312 18.844 1 94.5 596 GLY B N 1
ATOM 9993 C CA . GLY B 1 596 ? -14.602 -1.326 19.375 1 94.5 596 GLY B CA 1
ATOM 9994 C C . GLY B 1 596 ? -14.734 -1.139 20.875 1 94.5 596 GLY B C 1
ATOM 9995 O O . GLY B 1 596 ? -15.656 -1.669 21.5 1 94.5 596 GLY B O 1
ATOM 9996 N N . ASP B 1 597 ? -13.812 -0.394 21.5 1 95.88 597 ASP B N 1
ATOM 9997 C CA . ASP B 1 597 ? -13.758 -0.24 22.938 1 95.88 597 ASP B CA 1
ATOM 9998 C C . ASP B 1 597 ? -14.164 1.172 23.359 1 95.88 597 ASP B C 1
ATOM 10000 O O . ASP B 1 597 ? -15.164 1.354 24.062 1 95.88 597 ASP B O 1
ATOM 10004 N N . MET B 1 598 ? -13.555 2.23 22.812 1 95.5 598 MET B N 1
ATOM 10005 C CA . MET B 1 598 ? -13.828 3.607 23.203 1 95.5 598 MET B CA 1
ATOM 10006 C C . MET B 1 598 ? -15.273 3.984 22.891 1 95.5 598 MET B C 1
ATOM 10008 O O . MET B 1 598 ? -15.898 4.746 23.641 1 95.5 598 MET B O 1
ATOM 10012 N N . VAL B 1 599 ? -15.859 3.486 21.875 1 96.5 599 VAL B N 1
ATOM 10013 C CA . VAL B 1 599 ? -17.188 3.834 21.406 1 96.5 599 VAL B CA 1
ATOM 10014 C C . VAL B 1 599 ? -18.234 3.328 22.391 1 96.5 599 VAL B C 1
ATOM 10016 O O . VAL B 1 599 ? -19.391 3.781 22.359 1 96.5 599 VAL B O 1
ATOM 10019 N N . LEU B 1 600 ? -17.859 2.457 23.297 1 97.44 600 LEU B N 1
ATOM 10020 C CA . LEU B 1 600 ? -18.766 1.94 24.312 1 97.44 600 LEU B CA 1
ATOM 10021 C C . LEU B 1 600 ? -19.156 3.035 25.297 1 97.44 600 LEU B C 1
ATOM 10023 O O . LEU B 1 600 ? -20.203 2.943 25.953 1 97.44 600 LEU B O 1
ATOM 10027 N N . LEU B 1 601 ? -18.344 4.102 25.406 1 97 601 LEU B N 1
ATOM 10028 C CA . LEU B 1 601 ? -18.609 5.168 26.359 1 97 601 LEU B CA 1
ATOM 10029 C C . LEU B 1 601 ? -19.938 5.848 26.062 1 97 601 LEU B C 1
ATOM 10031 O O . LEU B 1 601 ? -20.859 5.836 26.891 1 97 601 LEU B O 1
ATOM 10035 N N . PRO B 1 602 ? -20.094 6.426 24.812 1 97.5 602 PRO B N 1
ATOM 10036 C CA . PRO B 1 602 ? -21.391 7.02 24.516 1 97.5 602 PRO B CA 1
ATOM 10037 C C . PRO B 1 602 ? -22.516 5.988 24.469 1 97.5 602 PRO B C 1
ATOM 10039 O O . PRO B 1 602 ? -23.688 6.32 24.719 1 97.5 602 PRO B O 1
ATOM 10042 N N . VAL B 1 603 ? -22.25 4.703 24.172 1 98.44 603 VAL B N 1
ATOM 10043 C CA . VAL B 1 603 ? -23.25 3.65 24.078 1 98.44 603 VAL B CA 1
ATOM 10044 C C . VAL B 1 603 ? -23.844 3.377 25.453 1 98.44 603 VAL B C 1
ATOM 10046 O O . VAL B 1 603 ? -25.078 3.307 25.609 1 98.44 603 VAL B O 1
ATOM 10049 N N . PHE B 1 604 ? -23.016 3.221 26.5 1 98.19 604 PHE B N 1
ATOM 10050 C CA . PHE B 1 604 ? -23.5 3.006 27.859 1 98.19 604 PHE B CA 1
ATOM 10051 C C . PHE B 1 604 ? -24.281 4.215 28.359 1 98.19 604 PHE B C 1
ATOM 10053 O O . PHE B 1 604 ? -25.297 4.062 29.031 1 98.19 604 PHE B O 1
ATOM 10060 N N . ALA B 1 605 ? -23.766 5.418 28.016 1 98.25 605 ALA B N 1
ATOM 10061 C CA . ALA B 1 605 ? -24.484 6.625 28.406 1 98.25 605 ALA B CA 1
ATOM 10062 C C . ALA B 1 605 ? -25.875 6.664 27.766 1 98.25 605 ALA B C 1
ATOM 10064 O O . ALA B 1 605 ? -26.859 7.039 28.422 1 98.25 605 ALA B O 1
ATOM 10065 N N . ALA B 1 606 ? -25.984 6.305 26.516 1 98.5 606 ALA B N 1
ATOM 10066 C CA . ALA B 1 606 ? -27.266 6.285 25.797 1 98.5 606 ALA B CA 1
ATOM 10067 C C . ALA B 1 606 ? -28.219 5.25 26.391 1 98.5 606 ALA B C 1
ATOM 10069 O O . ALA B 1 606 ? -29.422 5.461 26.422 1 98.5 606 ALA B O 1
ATOM 10070 N N . SER B 1 607 ? -27.672 4.102 26.828 1 98.25 607 SER B N 1
ATOM 10071 C CA . SER B 1 607 ? -28.5 3.049 27.406 1 98.25 607 SER B CA 1
ATOM 10072 C C . SER B 1 607 ? -29.234 3.549 28.656 1 98.25 607 SER B C 1
ATOM 10074 O O . SER B 1 607 ? -30.406 3.193 28.875 1 98.25 607 SER B O 1
ATOM 10076 N N . GLN B 1 608 ? -28.625 4.387 29.453 1 97.81 608 GLN B N 1
ATOM 10077 C CA . GLN B 1 608 ? -29.25 4.941 30.641 1 97.81 608 GLN B CA 1
ATOM 10078 C C . GLN B 1 608 ? -30.469 5.789 30.281 1 97.81 608 GLN B C 1
ATOM 10080 O O . GLN B 1 608 ? -31.516 5.703 30.922 1 97.81 608 GLN B O 1
ATOM 10085 N N . VAL B 1 609 ? -30.297 6.523 29.234 1 98.31 609 VAL B N 1
ATOM 10086 C CA . VAL B 1 609 ? -31.391 7.371 28.781 1 98.31 609 VAL B CA 1
ATOM 10087 C C . VAL B 1 609 ? -32.531 6.504 28.266 1 98.31 609 VAL B C 1
ATOM 10089 O O . VAL B 1 609 ? -33.688 6.715 28.656 1 98.31 609 VAL B O 1
ATOM 10092 N N . LEU B 1 610 ? -32.281 5.5 27.469 1 98.19 610 LEU B N 1
ATOM 10093 C CA . LEU B 1 610 ? -33.281 4.633 26.859 1 98.19 610 LEU B CA 1
ATOM 10094 C C . LEU B 1 610 ? -34 3.816 27.922 1 98.19 610 LEU B C 1
ATOM 10096 O O . LEU B 1 610 ? -35.219 3.598 27.812 1 98.19 610 LEU B O 1
ATOM 10100 N N . GLU B 1 611 ? -33.312 3.377 28.953 1 98 611 GLU B N 1
ATOM 10101 C CA . GLU B 1 611 ? -33.938 2.596 30.016 1 98 611 GLU B CA 1
ATOM 10102 C C . GLU B 1 611 ? -34.906 3.441 30.844 1 98 611 GLU B C 1
ATOM 10104 O O . GLU B 1 611 ? -35.969 2.965 31.234 1 98 611 GLU B O 1
ATOM 10109 N N . LYS B 1 612 ? -34.5 4.652 31.062 1 97.44 612 LYS B N 1
ATOM 10110 C CA . LYS B 1 612 ? -35.375 5.574 31.75 1 97.44 612 LYS B CA 1
ATOM 10111 C C . LYS B 1 612 ? -36.656 5.801 30.953 1 97.44 612 LYS B C 1
ATOM 10113 O O . LYS B 1 612 ? -37.719 6.07 31.531 1 97.44 612 LYS B O 1
ATOM 10118 N N . GLU B 1 613 ? -36.594 5.633 29.688 1 97.06 613 GLU B N 1
ATOM 10119 C CA . GLU B 1 613 ? -37.75 5.824 28.812 1 97.06 613 GLU B CA 1
ATOM 10120 C C . GLU B 1 613 ? -38.625 4.566 28.766 1 97.06 613 GLU B C 1
ATOM 10122 O O . GLU B 1 613 ? -39.719 4.578 28.188 1 97.06 613 GLU B O 1
ATOM 10127 N N . GLY B 1 614 ? -38.125 3.447 29.203 1 97 614 GLY B N 1
ATOM 10128 C CA . GLY B 1 614 ? -38.938 2.246 29.312 1 97 614 GLY B CA 1
ATOM 10129 C C . GLY B 1 614 ? -38.469 1.132 28.391 1 97 614 GLY B C 1
ATOM 10130 O O . GLY B 1 614 ? -39.156 0.107 28.266 1 97 614 GLY B O 1
ATOM 10131 N N . TYR B 1 615 ? -37.312 1.256 27.734 1 97.56 615 TYR B N 1
ATOM 10132 C CA . TYR B 1 615 ? -36.781 0.191 26.891 1 97.56 615 TYR B CA 1
ATOM 10133 C C . TYR B 1 615 ? -36 -0.824 27.719 1 97.56 615 TYR B C 1
ATOM 10135 O O . TYR B 1 615 ? -35.312 -0.457 28.672 1 97.56 615 TYR B O 1
ATOM 10143 N N . ARG B 1 616 ? -36.094 -2.055 27.438 1 97.81 616 ARG B N 1
ATOM 10144 C CA . ARG B 1 616 ? -35.062 -3.008 27.797 1 97.81 616 ARG B CA 1
ATOM 10145 C C . ARG B 1 616 ? -33.844 -2.873 26.875 1 97.81 616 ARG B C 1
ATOM 10147 O O . ARG B 1 616 ? -33.906 -3.266 25.703 1 97.81 616 ARG B O 1
ATOM 10154 N N . VAL B 1 617 ? -32.812 -2.344 27.359 1 98.25 617 VAL B N 1
ATOM 10155 C CA . VAL B 1 617 ? -31.609 -2.137 26.531 1 98.25 617 VAL B CA 1
ATOM 10156 C C . VAL B 1 617 ? -30.594 -3.244 26.797 1 98.25 617 VAL B C 1
ATOM 10158 O O . VAL B 1 617 ? -30.281 -3.543 27.953 1 98.25 617 VAL B O 1
ATOM 10161 N N . ARG B 1 618 ? -30.125 -3.85 25.766 1 98.31 618 ARG B N 1
ATOM 10162 C CA . ARG B 1 618 ? -29.031 -4.816 25.812 1 98.31 618 ARG B CA 1
ATOM 10163 C C . ARG B 1 618 ? -27.828 -4.312 25.031 1 98.31 618 ARG B C 1
ATOM 10165 O O . ARG B 1 618 ? -27.953 -3.824 23.906 1 98.31 618 ARG B O 1
ATOM 10172 N N . ILE B 1 619 ? -26.656 -4.305 25.641 1 98.69 619 ILE B N 1
ATOM 10173 C CA . ILE B 1 619 ? -25.422 -3.914 24.984 1 98.69 619 ILE B CA 1
ATOM 10174 C C . ILE B 1 619 ? -24.547 -5.145 24.766 1 98.69 619 ILE B C 1
ATOM 10176 O O . ILE B 1 619 ? -24.188 -5.836 25.719 1 98.69 619 ILE B O 1
ATOM 10180 N N . LEU B 1 620 ? -24.25 -5.418 23.531 1 98.56 620 LEU B N 1
ATOM 10181 C CA . LEU B 1 620 ? -23.375 -6.527 23.156 1 98.56 620 LEU B CA 1
ATOM 10182 C C . LEU B 1 620 ? -22.078 -6.02 22.531 1 98.56 620 LEU B C 1
ATOM 10184 O O . LEU B 1 620 ? -22.109 -5.105 21.688 1 98.56 620 LEU B O 1
ATOM 10188 N N . SER B 1 621 ? -20.969 -6.555 22.969 1 98.44 621 SER B N 1
ATOM 10189 C CA . SER B 1 621 ? -19.703 -6.316 22.312 1 98.44 621 SER B CA 1
ATOM 10190 C C . SER B 1 621 ? -19.391 -7.414 21.281 1 98.44 621 SER B C 1
ATOM 10192 O O . SER B 1 621 ? -19.312 -8.594 21.641 1 98.44 621 SER B O 1
ATOM 10194 N N . VAL B 1 622 ? -19.281 -6.996 20.016 1 98.69 622 VAL B N 1
ATOM 10195 C CA . VAL B 1 622 ? -18.828 -7.906 18.969 1 98.69 622 VAL B CA 1
ATOM 10196 C C . VAL B 1 622 ? -17.297 -7.934 18.938 1 98.69 622 VAL B C 1
ATOM 10198 O O . VAL B 1 622 ? -16.656 -6.965 18.516 1 98.69 622 VAL B O 1
ATOM 10201 N N . ILE B 1 623 ? -16.719 -9.023 19.312 1 98.62 623 ILE B N 1
ATOM 10202 C CA . ILE B 1 623 ? -15.289 -9.102 19.594 1 98.62 623 ILE B CA 1
ATOM 10203 C C . ILE B 1 623 ? -14.586 -9.867 18.469 1 98.62 623 ILE B C 1
ATOM 10205 O O . ILE B 1 623 ? -13.508 -9.477 18.016 1 98.62 623 ILE B O 1
ATOM 10209 N N . ASN B 1 624 ? -15.07 -10.906 18.016 1 98.62 624 ASN B N 1
ATOM 10210 C CA . ASN B 1 624 ? -14.617 -11.75 16.906 1 98.62 624 ASN B CA 1
ATOM 10211 C C . ASN B 1 624 ? -15.734 -11.984 15.891 1 98.62 624 ASN B C 1
ATOM 10213 O O . ASN B 1 624 ? -16.312 -13.07 15.828 1 98.62 624 ASN B O 1
ATOM 10217 N N . PRO B 1 625 ? -15.953 -10.984 14.977 1 98.25 625 PRO B N 1
ATOM 10218 C CA . PRO B 1 625 ? -17.109 -11.008 14.078 1 98.25 625 PRO B CA 1
ATOM 10219 C C . PRO B 1 625 ? -17.156 -12.258 13.203 1 98.25 625 PRO B C 1
ATOM 10221 O O . PRO B 1 625 ? -18.234 -12.727 12.852 1 98.25 625 PRO B O 1
ATOM 10224 N N . ARG B 1 626 ? -16.047 -12.789 12.852 1 97.88 626 ARG B N 1
ATOM 10225 C CA . ARG B 1 626 ? -16.016 -13.945 11.961 1 97.88 626 ARG B CA 1
ATOM 10226 C C . ARG B 1 626 ? -16.812 -15.109 12.547 1 97.88 626 ARG B C 1
ATOM 10228 O O . ARG B 1 626 ? -17.469 -15.844 11.812 1 97.88 626 ARG B O 1
ATOM 10235 N N . GLN B 1 627 ? -16.797 -15.25 13.883 1 98.19 627 GLN B N 1
ATOM 10236 C CA . GLN B 1 627 ? -17.484 -16.344 14.562 1 98.19 627 GLN B CA 1
ATOM 10237 C C . GLN B 1 627 ? -19 -16.188 14.445 1 98.19 627 GLN B C 1
ATOM 10239 O O . GLN B 1 627 ? -19.75 -17.125 14.719 1 98.19 627 GLN B O 1
ATOM 10244 N N . LEU B 1 628 ? -19.438 -15.039 14.039 1 98.31 628 LEU B N 1
ATOM 10245 C CA . LEU B 1 628 ? -20.875 -14.742 13.977 1 98.31 628 LEU B CA 1
ATOM 10246 C C . LEU B 1 628 ? -21.391 -14.93 12.555 1 98.31 628 LEU B C 1
ATOM 10248 O O . LEU B 1 628 ? -22.594 -14.789 12.312 1 98.31 628 LEU B O 1
ATOM 10252 N N . TYR B 1 629 ? -20.547 -15.234 11.586 1 97.44 629 TYR B N 1
ATOM 10253 C CA . TYR B 1 629 ? -20.984 -15.531 10.227 1 97.44 629 TYR B CA 1
ATOM 10254 C C . TYR B 1 629 ? -21.75 -16.859 10.172 1 97.44 629 TYR B C 1
ATOM 10256 O O . TYR B 1 629 ? -21.578 -17.719 11.039 1 97.44 629 TYR B O 1
ATOM 10264 N N . ARG B 1 630 ? -22.703 -16.984 9.188 1 96 630 ARG B N 1
ATOM 10265 C CA . ARG B 1 630 ? -23.172 -18.328 8.844 1 96 630 ARG B CA 1
ATOM 10266 C C . ARG B 1 630 ? -22.062 -19.125 8.172 1 96 630 ARG B C 1
ATOM 10268 O O . ARG B 1 630 ? -21.297 -18.578 7.375 1 96 630 ARG B O 1
ATOM 10275 N N . PRO B 1 631 ? -21.953 -20.344 8.508 1 95.5 631 PRO B N 1
ATOM 10276 C CA . PRO B 1 631 ? -20.875 -21.156 7.918 1 95.5 631 PRO B CA 1
ATOM 10277 C C . PRO B 1 631 ? -20.812 -21.031 6.398 1 95.5 631 PRO B C 1
ATOM 10279 O O . PRO B 1 631 ? -19.719 -20.984 5.824 1 95.5 631 PRO B O 1
ATOM 10282 N N . ALA B 1 632 ? -21.953 -20.875 5.73 1 93.56 632 ALA B N 1
ATOM 10283 C CA . ALA B 1 632 ? -22 -20.859 4.27 1 93.56 632 ALA B CA 1
ATOM 10284 C C . ALA B 1 632 ? -21.516 -19.516 3.725 1 93.56 632 ALA B C 1
ATOM 10286 O O . ALA B 1 632 ? -21.219 -19.391 2.533 1 93.56 632 ALA B O 1
ATOM 10287 N N . ASP B 1 633 ? -21.344 -18.516 4.582 1 95.38 633 ASP B N 1
ATOM 10288 C CA . ASP B 1 633 ? -20.906 -17.188 4.152 1 95.38 633 ASP B CA 1
ATOM 10289 C C . ASP B 1 633 ? -19.391 -17.062 4.188 1 95.38 633 ASP B C 1
ATOM 10291 O O . ASP B 1 633 ? -18.828 -16.016 3.846 1 95.38 633 ASP B O 1
ATOM 10295 N N . VAL B 1 634 ? -18.688 -18.094 4.621 1 96.94 634 VAL B N 1
ATOM 10296 C CA . VAL B 1 634 ? -17.234 -18.094 4.77 1 96.94 634 VAL B CA 1
ATOM 10297 C C . VAL B 1 634 ? -16.641 -19.328 4.082 1 96.94 634 VAL B C 1
ATOM 10299 O O . VAL B 1 634 ? -17.188 -20.438 4.188 1 96.94 634 VAL B O 1
ATOM 10302 N N . ALA B 1 635 ? -15.523 -19.125 3.393 1 96.44 635 ALA B N 1
ATOM 10303 C CA . ALA B 1 635 ? -14.875 -20.234 2.701 1 96.44 635 ALA B CA 1
ATOM 10304 C C . ALA B 1 635 ? -14.008 -21.047 3.658 1 96.44 635 ALA B C 1
ATOM 10306 O O . ALA B 1 635 ? -12.914 -21.484 3.293 1 96.44 635 ALA B O 1
ATOM 10307 N N . ALA B 1 636 ? -14.492 -21.281 4.828 1 95.69 636 ALA B N 1
ATOM 10308 C CA . ALA B 1 636 ? -13.719 -21.938 5.879 1 95.69 636 ALA B CA 1
ATOM 10309 C C . ALA B 1 636 ? -13.367 -23.375 5.484 1 95.69 636 ALA B C 1
ATOM 10311 O O . ALA B 1 636 ? -12.297 -23.875 5.828 1 95.69 636 ALA B O 1
ATOM 10312 N N . HIS B 1 637 ? -14.18 -24.078 4.738 1 93.88 637 HIS B N 1
ATOM 10313 C CA . HIS B 1 637 ? -13.984 -25.484 4.406 1 93.88 637 HIS B CA 1
ATOM 10314 C C . HIS B 1 637 ? -12.898 -25.641 3.346 1 93.88 637 HIS B C 1
ATOM 10316 O O . HIS B 1 637 ? -12.422 -26.75 3.113 1 93.88 637 HIS B O 1
ATOM 10322 N N . THR B 1 638 ? -12.492 -24.578 2.768 1 92.31 638 THR B N 1
ATOM 10323 C CA . THR B 1 638 ? -11.547 -24.656 1.654 1 92.31 638 THR B CA 1
ATOM 10324 C C . THR B 1 638 ? -10.125 -24.375 2.125 1 92.31 638 THR B C 1
ATOM 10326 O O . THR B 1 638 ? -9.18 -24.469 1.345 1 92.31 638 THR B O 1
ATOM 10329 N N . VAL B 1 639 ? -9.93 -24.031 3.391 1 94.31 639 VAL B N 1
ATOM 10330 C CA . VAL B 1 639 ? -8.602 -23.609 3.816 1 94.31 639 VAL B CA 1
ATOM 10331 C C . VAL B 1 639 ? -7.902 -24.75 4.543 1 94.31 639 VAL B C 1
ATOM 10333 O O . VAL B 1 639 ? -8.555 -25.672 5.043 1 94.31 639 VAL B O 1
ATOM 10336 N N . SER B 1 640 ? -6.578 -24.734 4.605 1 93.06 640 SER B N 1
ATOM 10337 C CA . SER B 1 640 ? -5.738 -25.828 5.086 1 93.06 640 SER B CA 1
ATOM 10338 C C . SER B 1 640 ? -6.008 -26.125 6.555 1 93.06 640 SER B C 1
ATOM 10340 O O . SER B 1 640 ? -6.012 -27.297 6.965 1 93.06 640 SER B O 1
ATOM 10342 N N . GLU B 1 641 ? -6.117 -25.078 7.414 1 95.75 641 GLU B N 1
ATOM 10343 C CA . GLU B 1 641 ? -6.434 -25.203 8.836 1 95.75 641 GLU B CA 1
ATOM 10344 C C . GLU B 1 641 ? -7.754 -24.516 9.164 1 95.75 641 GLU B C 1
ATOM 10346 O O . GLU B 1 641 ? -7.766 -23.406 9.703 1 95.75 641 GLU B O 1
ATOM 10351 N N . ALA B 1 642 ? -8.812 -25.234 8.961 1 96.19 642 ALA B N 1
ATOM 10352 C CA . ALA B 1 642 ? -10.156 -24.656 9.023 1 96.19 642 ALA B CA 1
ATOM 10353 C C . ALA B 1 642 ? -10.57 -24.375 10.461 1 96.19 642 ALA B C 1
ATOM 10355 O O . ALA B 1 642 ? -10.258 -25.156 11.375 1 96.19 642 ALA B O 1
ATOM 10356 N N . ASP B 1 643 ? -11.141 -23.281 10.727 1 95.69 643 ASP B N 1
ATOM 10357 C CA . ASP B 1 643 ? -11.859 -22.922 11.953 1 95.69 643 ASP B CA 1
ATOM 10358 C C . ASP B 1 643 ? -13.367 -22.875 11.703 1 95.69 643 ASP B C 1
ATOM 10360 O O . ASP B 1 643 ? -13.852 -21.969 11.023 1 95.69 643 ASP B O 1
ATOM 10364 N N . LYS B 1 644 ? -14.109 -23.844 12.289 1 94.69 644 LYS B N 1
ATOM 10365 C CA . LYS B 1 644 ? -15.539 -23.969 12.016 1 94.69 644 LYS B CA 1
ATOM 10366 C C . LYS B 1 644 ? -16.359 -23.688 13.266 1 94.69 644 LYS B C 1
ATOM 10368 O O . LYS B 1 644 ? -17.5 -24.156 13.391 1 94.69 644 LYS B O 1
ATOM 10373 N N . GLY B 1 645 ? -15.75 -22.984 14.211 1 94.88 645 GLY B N 1
ATOM 10374 C CA . GLY B 1 645 ? -16.406 -22.672 15.477 1 94.88 645 GLY B CA 1
ATOM 10375 C C . GLY B 1 645 ? -17.391 -21.531 15.383 1 94.88 645 GLY B C 1
ATOM 10376 O O . GLY B 1 645 ? -17.375 -20.625 16.219 1 94.88 645 GLY B O 1
ATOM 10377 N N . PHE B 1 646 ? -18.234 -21.531 14.344 1 97.75 646 PHE B N 1
ATOM 10378 C CA . PHE B 1 646 ? -19.234 -20.484 14.188 1 97.75 646 PHE B CA 1
ATOM 10379 C C . PHE B 1 646 ? -20.328 -20.609 15.25 1 97.75 646 PHE B C 1
ATOM 10381 O O . PHE B 1 646 ? -20.703 -21.719 15.633 1 97.75 646 PHE B O 1
ATOM 10388 N N . MET B 1 647 ? -20.797 -19.438 15.734 1 98.06 647 MET B N 1
ATOM 10389 C CA . MET B 1 647 ? -21.922 -19.469 16.641 1 98.06 647 MET B CA 1
ATOM 10390 C C . MET B 1 647 ? -23.156 -20.062 15.969 1 98.06 647 MET B C 1
ATOM 10392 O O . MET B 1 647 ? -23.516 -19.656 14.859 1 98.06 647 MET B O 1
ATOM 10396 N N . CYS B 1 648 ? -23.828 -21.016 16.641 1 97.31 648 CYS B N 1
ATOM 10397 C CA . CYS B 1 648 ? -25.016 -21.625 16.047 1 97.31 648 CYS B CA 1
ATOM 10398 C C . CYS B 1 648 ? -26.188 -20.656 16.047 1 97.31 648 CYS B C 1
ATOM 10400 O O . CYS B 1 648 ? -26.188 -19.688 16.797 1 97.31 648 CYS B O 1
ATOM 10402 N N . ASP B 1 649 ? -27.219 -20.922 15.266 1 96.06 649 ASP B N 1
ATOM 10403 C CA . ASP B 1 649 ? -28.344 -20.016 15.07 1 96.06 649 ASP B CA 1
ATOM 10404 C C . ASP B 1 649 ? -29.078 -19.766 16.375 1 96.06 649 ASP B C 1
ATOM 10406 O O . ASP B 1 649 ? -29.469 -18.641 16.672 1 96.06 649 ASP B O 1
ATOM 10410 N N . THR B 1 650 ? -29.328 -20.797 17.141 1 97.06 650 THR B N 1
ATOM 10411 C CA . THR B 1 650 ? -30.078 -20.688 18.391 1 97.06 650 THR B CA 1
ATOM 10412 C C . THR B 1 650 ? -29.359 -19.719 19.344 1 97.06 650 THR B C 1
ATOM 10414 O O . THR B 1 650 ? -29.984 -18.797 19.875 1 97.06 650 THR B O 1
ATOM 10417 N N . ASP B 1 651 ? -28.094 -19.953 19.516 1 97.44 651 ASP B N 1
ATOM 10418 C CA . ASP B 1 651 ? -27.312 -19.094 20.406 1 97.44 651 ASP B CA 1
ATOM 10419 C C . ASP B 1 651 ? -27.266 -17.656 19.906 1 97.44 651 ASP B C 1
ATOM 10421 O O . ASP B 1 651 ? -27.344 -16.719 20.688 1 97.44 651 ASP B O 1
ATOM 10425 N N . PHE B 1 652 ? -27.094 -17.547 18.609 1 97.88 652 PHE B N 1
ATOM 10426 C CA . PHE B 1 652 ? -27.031 -16.219 18 1 97.88 652 PHE B CA 1
ATOM 10427 C C . PHE B 1 652 ? -28.312 -15.445 18.25 1 97.88 652 PHE B C 1
ATOM 10429 O O . PHE B 1 652 ? -28.266 -14.297 18.703 1 97.88 652 PHE B O 1
ATOM 10436 N N . HIS B 1 653 ? -29.5 -16.047 18.031 1 96.56 653 HIS B N 1
ATOM 10437 C CA . HIS B 1 653 ? -30.766 -15.352 18.141 1 96.56 653 HIS B CA 1
ATOM 10438 C C . HIS B 1 653 ? -31.109 -15.078 19.609 1 96.56 653 HIS B C 1
ATOM 10440 O O . HIS B 1 653 ? -31.781 -14.094 19.922 1 96.56 653 HIS B O 1
ATOM 10446 N N . ASP B 1 654 ? -30.594 -15.969 20.469 1 96.19 654 ASP B N 1
ATOM 10447 C CA . ASP B 1 654 ? -30.766 -15.711 21.891 1 96.19 654 ASP B CA 1
ATOM 10448 C C . ASP B 1 654 ? -29.938 -14.5 22.328 1 96.19 654 ASP B C 1
ATOM 10450 O O . ASP B 1 654 ? -30.375 -13.711 23.156 1 96.19 654 ASP B O 1
ATOM 10454 N N . LEU B 1 655 ? -28.812 -14.383 21.766 1 97.12 655 LEU B N 1
ATOM 10455 C CA . LEU B 1 655 ? -27.875 -13.32 22.156 1 97.12 655 LEU B CA 1
ATOM 10456 C C . LEU B 1 655 ? -28.297 -11.984 21.547 1 97.12 655 LEU B C 1
ATOM 10458 O O . LEU B 1 655 ? -28.188 -10.945 22.203 1 97.12 655 LEU B O 1
ATOM 10462 N N . PHE B 1 656 ? -28.672 -12 20.312 1 97.12 656 PHE B N 1
ATOM 10463 C CA . PHE B 1 656 ? -29.016 -10.781 19.594 1 97.12 656 PHE B CA 1
ATOM 10464 C C . PHE B 1 656 ? -30.516 -10.617 19.5 1 97.12 656 PHE B C 1
ATOM 10466 O O . PHE B 1 656 ? -31.047 -10.234 18.453 1 97.12 656 PHE B O 1
ATOM 10473 N N . ILE B 1 657 ? -31.203 -10.867 20.516 1 92.94 657 ILE B N 1
ATOM 10474 C CA . ILE B 1 657 ? -32.656 -10.773 20.578 1 92.94 657 ILE B CA 1
ATOM 10475 C C . ILE B 1 657 ? -33.094 -9.305 20.578 1 92.94 657 ILE B C 1
ATOM 10477 O O . ILE B 1 657 ? -32.312 -8.43 20.969 1 92.94 657 ILE B O 1
ATOM 10481 N N . GLY B 1 658 ? -34.344 -8.992 20.141 1 91.25 658 GLY B N 1
ATOM 10482 C CA . GLY B 1 658 ? -34.906 -7.652 20.219 1 91.25 658 GLY B CA 1
ATOM 10483 C C . GLY B 1 658 ? -35.719 -7.262 19 1 91.25 658 GLY B C 1
ATOM 10484 O O . GLY B 1 658 ? -35.531 -7.844 17.922 1 91.25 658 GLY B O 1
ATOM 10485 N N . GLU B 1 659 ? -36.562 -6.238 19.219 1 93.5 659 GLU B N 1
ATOM 10486 C CA . GLU B 1 659 ? -37.312 -5.684 18.094 1 93.5 659 GLU B CA 1
ATOM 10487 C C . GLU B 1 659 ? -36.469 -4.734 17.266 1 93.5 659 GLU B C 1
ATOM 10489 O O . GLU B 1 659 ? -36.688 -4.613 16.047 1 93.5 659 GLU B O 1
ATOM 10494 N N . VAL B 1 660 ? -35.531 -4.098 17.953 1 95.44 660 VAL B N 1
ATOM 10495 C CA . VAL B 1 660 ? -34.656 -3.143 17.312 1 95.44 660 VAL B CA 1
ATOM 10496 C C . VAL B 1 660 ? -33.188 -3.557 17.531 1 95.44 660 VAL B C 1
ATOM 10498 O O . VAL B 1 660 ? -32.781 -3.826 18.672 1 95.44 660 VAL B O 1
ATOM 10501 N N . LEU B 1 661 ? -32.438 -3.652 16.438 1 96.5 661 LEU B N 1
ATOM 10502 C CA . LEU B 1 661 ? -31 -3.889 16.5 1 96.5 661 LEU B CA 1
ATOM 10503 C C . LEU B 1 661 ? -30.234 -2.715 15.891 1 96.5 661 LEU B C 1
ATOM 10505 O O . LEU B 1 661 ? -30.422 -2.385 14.719 1 96.5 661 LEU B O 1
ATOM 10509 N N . LEU B 1 662 ? -29.422 -2.057 16.656 1 97.75 662 LEU B N 1
ATOM 10510 C CA . LEU B 1 662 ? -28.547 -0.986 16.172 1 97.75 662 LEU B CA 1
ATOM 10511 C C . LEU B 1 662 ? -27.078 -1.375 16.312 1 97.75 662 LEU B C 1
ATOM 10513 O O . LEU B 1 662 ? -26.594 -1.585 17.422 1 97.75 662 LEU B O 1
ATOM 10517 N N . GLY B 1 663 ? -26.453 -1.585 15.141 1 97.94 663 GLY B N 1
ATOM 10518 C CA . GLY B 1 663 ? -25 -1.707 15.164 1 97.94 663 GLY B CA 1
ATOM 10519 C C . GLY B 1 663 ? -24.297 -0.377 15.336 1 97.94 663 GLY B C 1
ATOM 10520 O O . GLY B 1 663 ? -24.672 0.619 14.711 1 97.94 663 GLY B O 1
ATOM 10521 N N . ILE B 1 664 ? -23.328 -0.316 16.234 1 98.31 664 ILE B N 1
ATOM 10522 C CA . ILE B 1 664 ? -22.578 0.904 16.484 1 98.31 664 ILE B CA 1
ATOM 10523 C C . ILE B 1 664 ? -21.078 0.606 16.406 1 98.31 664 ILE B C 1
ATOM 10525 O O . ILE B 1 664 ? -20.594 -0.33 17.047 1 98.31 664 ILE B O 1
ATOM 10529 N N . SER B 1 665 ? -20.359 1.367 15.586 1 97.19 665 SER B N 1
ATOM 10530 C CA . SER B 1 665 ? -18.922 1.18 15.438 1 97.19 665 SER B CA 1
ATOM 10531 C C . SER B 1 665 ? -18.188 2.518 15.422 1 97.19 665 SER B C 1
ATOM 10533 O O . SER B 1 665 ? -18.641 3.471 14.781 1 97.19 665 SER B O 1
ATOM 10535 N N . GLY B 1 666 ? -17.047 2.549 16.188 1 93.25 666 GLY B N 1
ATOM 10536 C CA . GLY B 1 666 ? -16.172 3.699 16.062 1 93.25 666 GLY B CA 1
ATOM 10537 C C . GLY B 1 666 ? -15.43 3.742 14.734 1 93.25 666 GLY B C 1
ATOM 10538 O O . GLY B 1 666 ? -14.898 4.785 14.344 1 93.25 666 GLY B O 1
ATOM 10539 N N . GLY B 1 667 ? -15.32 2.605 14.078 1 94.94 667 GLY B N 1
ATOM 10540 C CA . GLY B 1 667 ? -14.82 2.473 12.719 1 94.94 667 GLY B CA 1
ATOM 10541 C C . GLY B 1 667 ? -15.93 2.277 11.695 1 94.94 667 GLY B C 1
ATOM 10542 O O . GLY B 1 667 ? -16.938 2.979 11.727 1 94.94 667 GLY B O 1
ATOM 10543 N N . THR B 1 668 ? -15.781 1.389 10.781 1 95.69 668 THR B N 1
ATOM 10544 C CA . THR B 1 668 ? -16.734 1.187 9.703 1 95.69 668 THR B CA 1
ATOM 10545 C C . THR B 1 668 ? -17.656 0.008 10.008 1 95.69 668 THR B C 1
ATOM 10547 O O . THR B 1 668 ? -17.469 -0.686 11.008 1 95.69 668 THR B O 1
ATOM 10550 N N . SER B 1 669 ? -18.609 -0.214 9.211 1 96.5 669 SER B N 1
ATOM 10551 C CA . SER B 1 669 ? -19.719 -1.096 9.57 1 96.5 669 SER B CA 1
ATOM 10552 C C . SER B 1 669 ? -19.469 -2.516 9.062 1 96.5 669 SER B C 1
ATOM 10554 O O . SER B 1 669 ? -20.203 -3.439 9.422 1 96.5 669 SER B O 1
ATOM 10556 N N . GLY B 1 670 ? -18.391 -2.748 8.297 1 96.75 670 GLY B N 1
ATOM 10557 C CA . GLY B 1 670 ? -18.203 -4.023 7.625 1 96.75 670 GLY B CA 1
ATOM 10558 C C . GLY B 1 670 ? -18.203 -5.203 8.578 1 96.75 670 GLY B C 1
ATOM 10559 O O . GLY B 1 670 ? -18.75 -6.266 8.258 1 96.75 670 GLY B O 1
ATOM 10560 N N . ALA B 1 671 ? -17.641 -5.055 9.719 1 97.12 671 ALA B N 1
ATOM 10561 C CA . ALA B 1 671 ? -17.531 -6.141 10.688 1 97.12 671 ALA B CA 1
ATOM 10562 C C . ALA B 1 671 ? -18.891 -6.484 11.297 1 97.12 671 ALA B C 1
ATOM 10564 O O . ALA B 1 671 ? -19.047 -7.551 11.891 1 97.12 671 ALA B O 1
ATOM 10565 N N . LEU B 1 672 ? -19.875 -5.645 11.18 1 97.5 672 LEU B N 1
ATOM 10566 C CA . LEU B 1 672 ? -21.188 -5.848 11.773 1 97.5 672 LEU B CA 1
ATOM 10567 C C . LEU B 1 672 ? -22.141 -6.516 10.781 1 97.5 672 LEU B C 1
ATOM 10569 O O . LEU B 1 672 ? -23.281 -6.805 11.117 1 97.5 672 LEU B O 1
ATOM 10573 N N . GLU B 1 673 ? -21.703 -6.809 9.555 1 95 673 GLU B N 1
ATOM 10574 C CA . GLU B 1 673 ? -22.516 -7.395 8.5 1 95 673 GLU B CA 1
ATOM 10575 C C . GLU B 1 673 ? -23.172 -8.695 8.961 1 95 673 GLU B C 1
ATOM 10577 O O . GLU B 1 673 ? -24.375 -8.898 8.773 1 95 673 GLU B O 1
ATOM 10582 N N . PRO B 1 674 ? -22.422 -9.609 9.609 1 94.12 674 PRO B N 1
ATOM 10583 C CA . PRO B 1 674 ? -23.047 -10.875 10.008 1 94.12 674 PRO B CA 1
ATOM 10584 C C . PRO B 1 674 ? -24.172 -10.672 11.023 1 94.12 674 PRO B C 1
ATOM 10586 O O . PRO B 1 674 ? -25.172 -11.398 10.984 1 94.12 674 PRO B O 1
ATOM 10589 N N . VAL B 1 675 ? -24.016 -9.711 11.883 1 95.69 675 VAL B N 1
ATOM 10590 C CA . VAL B 1 675 ? -25.047 -9.43 12.883 1 95.69 675 VAL B CA 1
ATOM 10591 C C . VAL B 1 675 ? -26.281 -8.852 12.211 1 95.69 675 VAL B C 1
ATOM 10593 O O . VAL B 1 675 ? -27.406 -9.258 12.516 1 95.69 675 VAL B O 1
ATOM 10596 N N . LEU B 1 676 ? -26.094 -8 11.289 1 93.62 676 LEU B N 1
ATOM 10597 C CA . LEU B 1 676 ? -27.188 -7.344 10.594 1 93.62 676 LEU B CA 1
ATOM 10598 C C . LEU B 1 676 ? -27.938 -8.336 9.703 1 93.62 676 LEU B C 1
ATOM 10600 O O . LEU B 1 676 ? -29.172 -8.289 9.625 1 93.62 676 LEU B O 1
ATOM 10604 N N . LEU B 1 677 ? -27.266 -9.211 9.039 1 91.81 677 LEU B N 1
ATOM 10605 C CA . LEU B 1 677 ? -27.875 -10.094 8.055 1 91.81 677 LEU B CA 1
ATOM 10606 C C . LEU B 1 677 ? -28.516 -11.297 8.742 1 91.81 677 LEU B C 1
ATOM 10608 O O . LEU B 1 677 ? -29.531 -11.828 8.258 1 91.81 677 LEU B O 1
ATOM 10612 N N . ARG B 1 678 ? -28 -11.688 9.914 1 93.69 678 ARG B N 1
ATOM 10613 C CA . ARG B 1 678 ? -28.484 -12.883 10.602 1 93.69 678 ARG B CA 1
ATOM 10614 C C . ARG B 1 678 ? -29.625 -12.531 11.547 1 93.69 678 ARG B C 1
ATOM 10616 O O . ARG B 1 678 ? -30.406 -13.406 11.93 1 93.69 678 ARG B O 1
ATOM 10623 N N . SER B 1 679 ? -29.672 -11.289 11.961 1 92.88 679 SER B N 1
ATOM 10624 C CA . SER B 1 679 ? -30.641 -10.867 12.961 1 92.88 679 SER B CA 1
ATOM 10625 C C . SER B 1 679 ? -32.062 -11.016 12.453 1 92.88 679 SER B C 1
ATOM 10627 O O . SER B 1 679 ? -32.312 -10.898 11.258 1 92.88 679 SER B O 1
ATOM 10629 N N . ARG B 1 680 ? -33.062 -11.258 13.422 1 90.38 680 ARG B N 1
ATOM 10630 C CA . ARG B 1 680 ? -34.469 -11.328 13.125 1 90.38 680 ARG B CA 1
ATOM 10631 C C . ARG B 1 680 ? -35.188 -10.07 13.602 1 90.38 680 ARG B C 1
ATOM 10633 O O . ARG B 1 680 ? -36.438 -10.008 13.586 1 90.38 680 ARG B O 1
ATOM 10640 N N . ALA B 1 681 ? -34.375 -9.156 14.039 1 91.75 681 ALA B N 1
ATOM 10641 C CA . ALA B 1 681 ? -34.969 -7.902 14.477 1 91.75 681 ALA B CA 1
ATOM 10642 C C . ALA B 1 681 ? -35.781 -7.254 13.359 1 91.75 681 ALA B C 1
ATOM 10644 O O . ALA B 1 681 ? -35.375 -7.277 12.195 1 91.75 681 ALA B O 1
ATOM 10645 N N . ARG B 1 682 ? -36.906 -6.734 13.742 1 87.56 682 ARG B N 1
ATOM 10646 C CA . ARG B 1 682 ? -37.781 -6.086 12.766 1 87.56 682 ARG B CA 1
ATOM 10647 C C . ARG B 1 682 ? -37.062 -4.879 12.141 1 87.56 682 ARG B C 1
ATOM 10649 O O . ARG B 1 682 ? -37.219 -4.621 10.945 1 87.56 682 ARG B O 1
ATOM 10656 N N . GLN B 1 683 ? -36.469 -4.141 13.023 1 92.19 683 GLN B N 1
ATOM 10657 C CA . GLN B 1 683 ? -35.719 -2.963 12.578 1 92.19 683 GLN B CA 1
ATOM 10658 C C . GLN B 1 683 ? -34.219 -3.111 12.859 1 92.19 683 GLN B C 1
ATOM 10660 O O . GLN B 1 683 ? -33.844 -3.525 13.953 1 92.19 683 GLN B O 1
ATOM 10665 N N . ARG B 1 684 ? -33.438 -2.857 11.812 1 93.62 684 ARG B N 1
ATOM 10666 C CA . ARG B 1 684 ? -32 -2.924 11.93 1 93.62 684 ARG B CA 1
ATOM 10667 C C . ARG B 1 684 ? -31.328 -1.722 11.266 1 93.62 684 ARG B C 1
ATOM 10669 O O . ARG B 1 684 ? -31.781 -1.269 10.211 1 93.62 684 ARG B O 1
ATOM 10676 N N . ASP B 1 685 ? -30.297 -1.211 11.844 1 95.75 685 ASP B N 1
ATOM 10677 C CA . ASP B 1 685 ? -29.531 -0.102 11.273 1 95.75 685 ASP B CA 1
ATOM 10678 C C . ASP B 1 685 ? -28.141 -0.021 11.875 1 95.75 685 ASP B C 1
ATOM 10680 O O . ASP B 1 685 ? -27.75 -0.876 12.672 1 95.75 685 ASP B O 1
ATOM 10684 N N . VAL B 1 686 ? -27.312 0.935 11.328 1 96.62 686 VAL B N 1
ATOM 10685 C CA . VAL B 1 686 ? -25.953 1.078 11.836 1 96.62 686 VAL B CA 1
ATOM 10686 C C . VAL B 1 686 ? -25.656 2.553 12.078 1 96.62 686 VAL B C 1
ATOM 10688 O O . VAL B 1 686 ? -26.219 3.43 11.422 1 96.62 686 VAL B O 1
ATOM 10691 N N . LEU B 1 687 ? -24.922 2.871 13.078 1 97.06 687 LEU B N 1
ATOM 10692 C CA . LEU B 1 687 ? -24.172 4.105 13.305 1 97.06 687 LEU B CA 1
ATOM 10693 C C . LEU B 1 687 ? -22.672 3.852 13.242 1 97.06 687 LEU B C 1
ATOM 10695 O O . LEU B 1 687 ? -22.109 3.178 14.109 1 97.06 687 LEU B O 1
ATOM 10699 N N . ALA B 1 688 ? -22.078 4.332 12.172 1 96.19 688 ALA B N 1
ATOM 10700 C CA . ALA B 1 688 ? -20.672 4.012 11.953 1 96.19 688 ALA B CA 1
ATOM 10701 C C . ALA B 1 688 ? -19.906 5.227 11.445 1 96.19 688 ALA B C 1
ATOM 10703 O O . ALA B 1 688 ? -20.5 6.285 11.203 1 96.19 688 ALA B O 1
ATOM 10704 N N . TRP B 1 689 ? -18.625 5.086 11.312 1 96.19 689 TRP B N 1
ATOM 10705 C CA . TRP B 1 689 ? -17.672 6.098 10.898 1 96.19 689 TRP B CA 1
ATOM 10706 C C . TRP B 1 689 ? -18.109 6.777 9.609 1 96.19 689 TRP B C 1
ATOM 10708 O O . TRP B 1 689 ? -18.562 6.113 8.68 1 96.19 689 TRP B O 1
ATOM 10718 N N . LEU B 1 690 ? -17.953 8.125 9.547 1 96.5 690 LEU B N 1
ATOM 10719 C CA . LEU B 1 690 ? -18.219 8.883 8.328 1 96.5 690 LEU B CA 1
ATOM 10720 C C . LEU B 1 690 ? -16.922 9.406 7.734 1 96.5 690 LEU B C 1
ATOM 10722 O O . LEU B 1 690 ? -16.547 9.047 6.613 1 96.5 690 LEU B O 1
ATOM 10726 N N . ARG B 1 691 ? -16.219 10.188 8.516 1 93.81 691 ARG B N 1
ATOM 10727 C CA . ARG B 1 691 ? -14.992 10.805 8.016 1 93.81 691 ARG B CA 1
ATOM 10728 C C . ARG B 1 691 ? -14.117 11.312 9.156 1 93.81 691 ARG B C 1
ATOM 10730 O O . ARG B 1 691 ? -14.609 11.523 10.266 1 93.81 691 ARG B O 1
ATOM 10737 N N . GLY B 1 692 ? -12.836 11.414 8.805 1 89.88 692 GLY B N 1
ATOM 10738 C CA . GLY B 1 692 ? -11.93 12.07 9.742 1 89.88 692 GLY B CA 1
ATOM 10739 C C . GLY B 1 692 ? -12.078 13.578 9.75 1 89.88 692 GLY B C 1
ATOM 10740 O O . GLY B 1 692 ? -12.641 14.156 8.82 1 89.88 692 GLY B O 1
ATOM 10741 N N . GLU B 1 693 ? -11.703 14.133 10.852 1 81.69 693 GLU B N 1
ATOM 10742 C CA . GLU B 1 693 ? -11.711 15.586 11.023 1 81.69 693 GLU B CA 1
ATOM 10743 C C . GLU B 1 693 ? -10.305 16.125 11.227 1 81.69 693 GLU B C 1
ATOM 10745 O O . GLU B 1 693 ? -9.406 15.398 11.672 1 81.69 693 GLU B O 1
ATOM 10750 N N . THR B 1 694 ? -10.102 17.266 10.883 1 68.69 694 THR B N 1
ATOM 10751 C CA . THR B 1 694 ? -8.781 17.875 10.82 1 68.69 694 THR B CA 1
ATOM 10752 C C . THR B 1 694 ? -8.172 18 12.211 1 68.69 694 THR B C 1
ATOM 10754 O O . THR B 1 694 ? -6.957 17.875 12.383 1 68.69 694 THR B O 1
ATOM 10757 N N . THR B 1 695 ? -8.773 18.344 13.242 1 79.44 695 THR B N 1
ATOM 10758 C CA . THR B 1 695 ? -8.281 18.328 14.609 1 79.44 695 THR B CA 1
ATOM 10759 C C . THR B 1 695 ? -9.438 18.281 15.602 1 79.44 695 THR B C 1
ATOM 10761 O O . THR B 1 695 ? -10.336 19.125 15.562 1 79.44 695 THR B O 1
ATOM 10764 N N . ALA B 1 696 ? -9.438 17.203 16.516 1 86.44 696 ALA B N 1
ATOM 10765 C CA . ALA B 1 696 ? -10.562 17.016 17.422 1 86.44 696 ALA B CA 1
ATOM 10766 C C . ALA B 1 696 ? -10.172 16.125 18.594 1 86.44 696 ALA B C 1
ATOM 10768 O O . ALA B 1 696 ? -9.25 15.305 18.5 1 86.44 696 ALA B O 1
ATOM 10769 N N . THR B 1 697 ? -10.844 16.406 19.75 1 87.88 697 THR B N 1
ATOM 10770 C CA . THR B 1 697 ? -10.812 15.438 20.828 1 87.88 697 THR B CA 1
ATOM 10771 C C . THR B 1 697 ? -11.617 14.188 20.453 1 87.88 697 THR B C 1
ATOM 10773 O O . THR B 1 697 ? -12.383 14.203 19.484 1 87.88 697 THR B O 1
ATOM 10776 N N . PRO B 1 698 ? -11.445 13.148 21.219 1 91.12 698 PRO B N 1
ATOM 10777 C CA . PRO B 1 698 ? -12.258 11.969 20.953 1 91.12 698 PRO B CA 1
ATOM 10778 C C . PRO B 1 698 ? -13.75 12.25 20.984 1 91.12 698 PRO B C 1
ATOM 10780 O O . PRO B 1 698 ? -14.492 11.781 20.109 1 91.12 698 PRO B O 1
ATOM 10783 N N . ALA B 1 699 ? -14.188 13.039 21.953 1 92.25 699 ALA B N 1
ATOM 10784 C CA . ALA B 1 699 ? -15.602 13.375 22.062 1 92.25 699 ALA B CA 1
ATOM 10785 C C . ALA B 1 699 ? -16.078 14.188 20.859 1 92.25 699 ALA B C 1
ATOM 10787 O O . ALA B 1 699 ? -17.156 13.945 20.328 1 92.25 699 ALA B O 1
ATOM 10788 N N . GLU B 1 700 ? -15.242 15.109 20.391 1 91.81 700 GLU B N 1
ATOM 10789 C CA . GLU B 1 700 ? -15.57 15.914 19.219 1 91.81 700 GLU B CA 1
ATOM 10790 C C . GLU B 1 700 ? -15.648 15.062 17.969 1 91.81 700 GLU B C 1
ATOM 10792 O O . GLU B 1 700 ? -16.5 15.273 17.109 1 91.81 700 GLU B O 1
ATOM 10797 N N . LEU B 1 701 ? -14.734 14.195 17.891 1 93.25 701 LEU B N 1
ATOM 10798 C CA . LEU B 1 701 ? -14.688 13.32 16.719 1 93.25 701 LEU B CA 1
ATOM 10799 C C . LEU B 1 701 ? -15.906 12.398 16.688 1 93.25 701 LEU B C 1
ATOM 10801 O O . LEU B 1 701 ? -16.484 12.156 15.633 1 93.25 701 LEU B O 1
ATOM 10805 N N . MET B 1 702 ? -16.25 11.805 17.844 1 95.12 702 MET B N 1
ATOM 10806 C CA . MET B 1 702 ? -17.453 10.984 17.906 1 95.12 702 MET B CA 1
ATOM 10807 C C . MET B 1 702 ? -18.688 11.805 17.562 1 95.12 702 MET B C 1
ATOM 10809 O O . MET B 1 702 ? -19.578 11.328 16.844 1 95.12 702 MET B O 1
ATOM 10813 N N . ALA B 1 703 ? -18.734 13.039 18.016 1 94.38 703 ALA B N 1
ATOM 10814 C CA . ALA B 1 703 ? -19.844 13.922 17.672 1 94.38 703 ALA B CA 1
ATOM 10815 C C . ALA B 1 703 ? -19.875 14.203 16.188 1 94.38 703 ALA B C 1
ATOM 10817 O O . ALA B 1 703 ? -20.953 14.211 15.57 1 94.38 703 ALA B O 1
ATOM 10818 N N . PHE B 1 704 ? -18.703 14.438 15.617 1 92.88 704 PHE B N 1
ATOM 10819 C CA . PHE B 1 704 ? -18.578 14.703 14.188 1 92.88 704 PHE B CA 1
ATOM 10820 C C . PHE B 1 704 ? -19.109 13.531 13.375 1 92.88 704 PHE B C 1
ATOM 10822 O O . PHE B 1 704 ? -19.672 13.719 12.289 1 92.88 704 PHE B O 1
ATOM 10829 N N . ASN B 1 705 ? -19.016 12.375 13.898 1 94.88 705 ASN B N 1
ATOM 10830 C CA . ASN B 1 705 ? -19.453 11.164 13.211 1 94.88 705 ASN B CA 1
ATOM 10831 C C . ASN B 1 705 ? -20.828 10.711 13.664 1 94.88 705 ASN B C 1
ATOM 10833 O O . ASN B 1 705 ? -21.266 9.609 13.328 1 94.88 705 ASN B O 1
ATOM 10837 N N . GLY B 1 706 ? -21.5 11.461 14.461 1 94.88 706 GLY B N 1
ATOM 10838 C CA . GLY B 1 706 ? -22.859 11.164 14.906 1 94.88 706 GLY B CA 1
ATOM 10839 C C . GLY B 1 706 ? -22.906 10.047 15.93 1 94.88 706 GLY B C 1
ATOM 10840 O O . GLY B 1 706 ? -23.891 9.297 15.984 1 94.88 706 GLY B O 1
ATOM 10841 N N . ILE B 1 707 ? -21.844 9.875 16.656 1 96.31 707 ILE B N 1
ATOM 10842 C CA . ILE B 1 707 ? -21.797 8.836 17.688 1 96.31 707 ILE B CA 1
ATOM 10843 C C . ILE B 1 707 ? -21.859 9.484 19.062 1 96.31 707 ILE B C 1
ATOM 10845 O O . ILE B 1 707 ? -20.875 9.492 19.797 1 96.31 707 ILE B O 1
ATOM 10849 N N . THR B 1 708 ? -23 10.023 19.359 1 97.25 708 THR B N 1
ATOM 10850 C CA . THR B 1 708 ? -23.281 10.664 20.641 1 97.25 708 THR B CA 1
ATOM 10851 C C . THR B 1 708 ? -24.516 10.031 21.297 1 97.25 708 THR B C 1
ATOM 10853 O O . THR B 1 708 ? -25.234 9.258 20.656 1 97.25 708 THR B O 1
ATOM 10856 N N . VAL B 1 709 ? -24.688 10.367 22.578 1 98.19 709 VAL B N 1
ATOM 10857 C CA . VAL B 1 709 ? -25.859 9.898 23.297 1 98.19 709 VAL B CA 1
ATOM 10858 C C . VAL B 1 709 ? -27.125 10.305 22.562 1 98.19 709 VAL B C 1
ATOM 10860 O O . VAL B 1 709 ? -28.016 9.484 22.312 1 98.19 709 VAL B O 1
ATOM 10863 N N . GLU B 1 710 ? -27.156 11.531 22.141 1 97.81 710 GLU B N 1
ATOM 10864 C CA . GLU B 1 710 ? -28.328 12.078 21.453 1 97.81 710 GLU B CA 1
ATOM 10865 C C . GLU B 1 710 ? -28.578 11.367 20.125 1 97.81 710 GLU B C 1
ATOM 10867 O O . GLU B 1 710 ? -29.719 11 19.828 1 97.81 710 GLU B O 1
ATOM 10872 N N . SER B 1 711 ? -27.547 11.188 19.359 1 97.12 711 SER B N 1
ATOM 10873 C CA . SER B 1 711 ? -27.688 10.547 18.062 1 97.12 711 SER B CA 1
ATOM 10874 C C . SER B 1 711 ? -28.156 9.102 18.203 1 97.12 711 SER B C 1
ATOM 10876 O O . SER B 1 711 ? -29 8.641 17.422 1 97.12 711 SER B O 1
ATOM 10878 N N . ILE B 1 712 ? -27.609 8.367 19.125 1 98.25 712 ILE B N 1
ATOM 10879 C CA . ILE B 1 712 ? -27.984 6.977 19.359 1 98.25 712 ILE B CA 1
ATOM 10880 C C . ILE B 1 712 ? -29.453 6.898 19.766 1 98.25 712 ILE B C 1
ATOM 10882 O O . ILE B 1 712 ? -30.219 6.109 19.219 1 98.25 712 ILE B O 1
ATOM 10886 N N . VAL B 1 713 ? -29.859 7.762 20.719 1 98.12 713 VAL B N 1
ATOM 10887 C CA . VAL B 1 713 ? -31.234 7.781 21.219 1 98.12 713 VAL B CA 1
ATOM 10888 C C . VAL B 1 713 ? -32.188 8.148 20.078 1 98.12 713 VAL B C 1
ATOM 10890 O O . VAL B 1 713 ? -33.219 7.496 19.891 1 98.12 713 VAL B O 1
ATOM 10893 N N . ASN B 1 714 ? -31.828 9.164 19.328 1 96.94 714 ASN B N 1
ATOM 10894 C CA . ASN B 1 714 ? -32.656 9.594 18.219 1 96.94 714 ASN B CA 1
ATOM 10895 C C . ASN B 1 714 ? -32.812 8.484 17.172 1 96.94 714 ASN B C 1
ATOM 10897 O O . ASN B 1 714 ? -33.906 8.32 16.594 1 96.94 714 ASN B O 1
ATOM 10901 N N . LYS B 1 715 ? -31.75 7.789 16.938 1 96.38 715 LYS B N 1
ATOM 10902 C CA . LYS B 1 715 ? -31.797 6.676 15.992 1 96.38 715 LYS B CA 1
ATOM 10903 C C . LYS B 1 715 ? -32.781 5.598 16.469 1 96.38 715 LYS B C 1
ATOM 10905 O O . LYS B 1 715 ? -33.562 5.062 15.688 1 96.38 715 LYS B O 1
ATOM 10910 N N . ILE B 1 716 ? -32.75 5.262 17.75 1 96.75 716 ILE B N 1
ATOM 10911 C CA . ILE B 1 716 ? -33.625 4.254 18.328 1 96.75 716 ILE B CA 1
ATOM 10912 C C . ILE B 1 716 ? -35.062 4.723 18.234 1 96.75 716 ILE B C 1
ATOM 10914 O O . ILE B 1 716 ? -35.969 3.945 17.875 1 96.75 716 ILE B O 1
ATOM 10918 N N . HIS B 1 717 ? -35.312 6.016 18.547 1 95.88 717 HIS B N 1
ATOM 10919 C CA . HIS B 1 717 ? -36.656 6.57 18.438 1 95.88 717 HIS B CA 1
ATOM 10920 C C . HIS B 1 717 ? -37.219 6.441 17.016 1 95.88 717 HIS B C 1
ATOM 10922 O O . HIS B 1 717 ? -38.375 6.094 16.828 1 95.88 717 HIS B O 1
ATOM 10928 N N . GLY B 1 718 ? -36.312 6.754 16.062 1 91.88 718 GLY B N 1
ATOM 10929 C CA . GLY B 1 718 ? -36.719 6.656 14.672 1 91.88 718 GLY B CA 1
ATOM 10930 C C . GLY B 1 718 ? -37.062 5.242 14.242 1 91.88 718 GLY B C 1
ATOM 10931 O O . GLY B 1 718 ? -37.969 5.031 13.438 1 91.88 718 GLY B O 1
ATOM 10932 N N . LEU B 1 719 ? -36.375 4.25 14.734 1 89.31 719 LEU B N 1
ATOM 10933 C CA . LEU B 1 719 ? -36.562 2.848 14.383 1 89.31 719 LEU B CA 1
ATOM 10934 C C . LEU B 1 719 ? -37.812 2.287 15.062 1 89.31 719 LEU B C 1
ATOM 10936 O O . LEU B 1 719 ? -38.469 1.393 14.523 1 89.31 719 LEU B O 1
ATOM 10940 N N . ASP B 1 720 ? -38.062 2.77 16.203 1 81.81 720 ASP B N 1
ATOM 10941 C CA . ASP B 1 720 ? -39.219 2.299 16.969 1 81.81 720 ASP B CA 1
ATOM 10942 C C . ASP B 1 720 ? -40.531 2.809 16.359 1 81.81 720 ASP B C 1
ATOM 10944 O O . ASP B 1 720 ? -41.562 2.123 16.406 1 81.81 720 ASP B O 1
ATOM 10948 N N . ALA B 1 721 ? -40.625 4.023 15.75 1 73.69 721 ALA B N 1
ATOM 10949 C CA . ALA B 1 721 ? -41.812 4.641 15.172 1 73.69 721 ALA B CA 1
ATOM 10950 C C . ALA B 1 721 ? -42.188 3.967 13.859 1 73.69 721 ALA B C 1
ATOM 10952 O O . ALA B 1 721 ? -43.344 4.086 13.398 1 73.69 721 ALA B O 1
ATOM 10953 N N . GLY B 1 722 ? -41.438 3.303 13.133 1 67.62 722 GLY B N 1
ATOM 10954 C CA . GLY B 1 722 ? -41.719 2.66 11.859 1 67.62 722 GLY B CA 1
ATOM 10955 C C . GLY B 1 722 ? -42.094 1.193 12 1 67.62 722 GLY B C 1
ATOM 10956 O O . GLY B 1 722 ? -41.812 0.574 13.023 1 67.62 722 GLY B O 1
#

Solvent-accessible surface area (backbone atoms only — not comparable to full-atom values): 67814 Å² total; per-residue (Å²): 121,98,51,70,30,67,74,59,87,62,35,81,76,41,56,73,58,51,58,38,46,90,94,35,30,30,46,87,48,52,80,38,63,35,40,22,53,48,34,48,50,35,20,38,49,41,40,38,47,17,44,49,42,24,21,67,63,21,31,50,31,44,9,63,34,32,40,35,27,62,61,53,29,32,36,32,46,62,24,46,60,47,54,39,38,14,49,16,59,29,26,52,39,53,51,30,50,29,50,45,19,51,17,34,42,83,76,66,33,79,49,63,67,44,43,39,69,28,49,62,27,64,91,47,40,45,26,28,41,32,31,59,42,58,44,45,66,49,51,15,34,63,64,38,50,25,62,30,43,22,50,25,46,17,68,78,36,77,93,41,60,15,34,22,41,35,39,45,29,40,60,50,21,38,44,46,62,46,38,50,34,55,45,45,56,52,40,66,79,66,16,23,31,31,48,31,38,34,42,27,46,37,31,62,58,35,70,21,90,63,50,80,57,49,71,67,56,51,48,46,37,47,40,53,47,67,34,76,40,73,49,74,47,54,40,56,84,43,54,76,61,72,70,71,76,87,46,30,46,58,73,63,28,51,73,70,36,38,46,51,46,38,30,50,46,30,41,47,47,51,50,37,51,51,33,9,68,67,60,32,36,25,36,37,33,43,35,21,18,24,8,27,68,49,57,42,57,44,30,71,16,32,52,48,43,79,77,37,30,61,78,30,67,50,42,35,50,26,42,54,71,44,25,46,17,71,68,52,52,54,39,41,31,50,32,38,29,30,20,44,66,24,26,36,42,75,56,28,74,63,69,48,66,52,91,67,68,81,81,73,83,76,88,77,71,71,61,56,72,60,42,68,37,34,21,34,39,48,31,20,53,54,52,28,52,53,39,74,66,26,86,78,31,35,40,18,24,46,51,46,45,55,84,38,40,22,41,60,28,37,74,67,40,19,28,31,23,76,63,71,38,76,92,48,32,26,25,58,84,29,34,25,44,50,52,45,20,43,40,48,23,28,26,41,26,34,19,26,5,73,63,27,33,55,30,32,28,41,40,45,43,43,51,43,64,64,14,38,69,51,41,52,51,48,36,58,33,28,27,46,27,80,57,71,22,35,16,37,35,36,38,28,23,46,36,40,54,71,23,17,62,43,4,38,56,33,21,40,40,34,57,49,13,27,51,36,40,40,29,16,40,25,42,34,43,57,32,20,33,57,24,27,25,20,30,40,36,44,50,55,54,42,70,73,33,52,30,28,28,32,37,36,43,44,46,50,52,68,37,52,20,76,43,49,45,70,52,17,45,50,15,50,61,49,10,44,39,82,72,44,70,62,74,72,35,88,72,39,38,37,23,39,43,29,39,43,38,78,52,47,56,41,50,58,57,25,42,56,56,43,40,74,74,27,30,11,39,31,37,31,41,39,21,17,39,63,19,50,29,58,74,88,66,31,36,20,88,72,27,60,58,58,65,83,65,45,47,51,69,69,59,45,52,66,71,60,44,39,51,33,34,38,36,37,25,64,33,40,57,46,56,48,47,39,58,65,59,69,47,81,33,81,31,63,49,74,47,36,46,27,62,55,52,49,10,36,53,46,69,54,44,30,48,74,35,53,56,33,39,65,46,50,48,51,51,51,53,58,54,70,74,110,118,98,52,70,29,68,75,59,90,63,34,82,75,41,56,72,58,50,56,38,45,91,94,34,29,30,45,90,46,52,80,37,63,34,38,24,52,48,35,47,51,37,20,38,48,41,41,38,47,16,45,49,42,22,22,67,62,21,32,51,31,44,8,62,34,31,41,37,28,61,60,53,29,33,36,32,48,62,27,47,60,47,54,37,36,13,48,16,56,29,25,53,36,53,50,31,50,28,49,46,19,50,17,34,43,83,75,68,35,79,48,63,67,44,44,38,68,27,48,61,27,63,92,45,40,45,28,26,43,34,32,63,42,56,43,46,68,48,51,15,34,63,63,39,51,24,61,31,43,22,50,26,46,18,67,76,35,76,93,42,60,15,36,23,40,36,40,47,26,38,60,50,22,40,44,45,63,44,38,51,34,55,43,44,58,50,39,66,79,65,17,21,30,32,47,32,37,33,43,27,45,37,31,62,57,34,70,20,92,62,50,78,57,49,73,66,56,52,47,46,38,46,38,53,48,67,32,76,39,72,48,73,48,54,42,55,82,45,55,76,64,72,68,72,77,88,45,30,46,58,72,62,28,52,72,67,37,36,47,52,46,39,30,50,46,30,41,50,46,51,51,38,52,52,33,8,66,66,60,31,38,25,33,36,35,43,33,21,18,22,8,27,66,49,58,40,56,44,29,71,16,33,51,47,44,79,76,38,29,63,80,29,67,51,43,36,50,26,43,54,71,44,25,47,17,72,68,53,51,54,39,41,32,50,32,38,32,30,20,45,67,24,26,34,42,77,55,26,75,62,69,49,66,53,90,68,70,80,80,75,83,75,89,76,69,72,61,55,74,61,42,69,37,33,21,33,39,49,32,20,53,52,51,30,51,53,39,74,66,26,86,79,30,36,38,18,22,46,52,45,47,56,84,38,38,22,40,60,28,37,74,67,40,19,29,31,24,77,61,71,37,76,92,48,33,26,24,58,81,28,34,26,44,49,54,46,20,42,42,47,23,27,27,41,25,34,20,26,6,75,64,27,32,55,31,32,28,42,42,44,41,43,51,42,64,65,14,39,67,52,42,52,51,48,36,58,32,27,28,45,27,80,56,71,24,34,17,39,35,36,39,28,25,45,36,39,53,73,24,15,64,44,5,38,56,33,22,40,40,32,55,50,14,26,51,36,41,41,30,16,40,24,42,35,44,57,33,19,32,58,25,26,27,22,30,39,33,43,51,54,55,42,69,72,34,52,31,29,29,32,37,36,42,43,46,51,51,70,37,52,21,75,42,48,45,69,53,17,46,50,15,50,61,50,10,42,40,82,72,43,69,63,75,71,34,87,72,39,37,38,24,38,41,28,38,46,39,77,51,48,55,40,50,56,56,25,42,55,55,43,40,75,73,28,30,11,41,29,38,32,41,39,22,18,39,64,20,51,30,58,72,90,66,31,35,21,88,74,29,60,58,58,66,82,65,46,48,51,68,68,61,47,51,66,71,59,45,39,50,33,35,38,36,37,25,66,33,41,58,46,56,48,46,37,59,65,58,68,46,80,33,79,31,60,51,74,46,36,46,26,59,55,52,49,9,33,53,45,69,52,44,30,49,74,36,52,55,33,38,66,46,52,47,52,50,50,55,56,51,67,77,100

InterPro domains:
  IPR005475 Transketolase-like, pyrimidine-binding domain [SM00861] (373-561)
  IPR005593 Xylulose 5-phosphate/Fructose 6-phosphate phosphoketolase [PF03894] (391-542)
  IPR005593 Xylulose 5-phosphate/Fructose 6-phosphate phosphoketolase [PIRSF017245] (7-715)
  IPR005593 Xylulose 5-phosphate/Fructose 6-phosphate phosphoketolase [PTHR31273] (20-715)
  IPR009014 Transketolase C-terminal/Pyruvate-ferredoxin oxidoreductase domain II [G3DSA:3.40.50.920] (575-719)
  IPR009014 Transketolase C-terminal/Pyruvate-ferredoxin oxidoreductase domain II [SSF52922] (567-718)
  IPR018970 Xylulose 5-phosphate/Fructose 6-phosphate phosphoketolase, N-terminal [PF09364] (85-234)
  IPR029061 Thiamin diphosphate-binding fold [SSF52518] (30-311)
  IPR029061 Thiamin diphosphate-binding fold [SSF52518] (365-561)